Protein 2KPI (pdb70)

Solvent-accessible surface area: 4962 Å² total; per-residue (Å²): 224,131,166,176,85,52,133,161,144,106,116,34,7,59,76,40,135,14,80,49,92,139,146,148,58,67,48,38,3,48,45,182,138,22,27,44,25,7,41,50,147,144,68,112,61,11,102,98,66,132,74,1,127,146,93,224

Structure (mmCIF, N/CA/C/O backbone):
data_2KPI
#
_entry.id   2KPI
#
loop_
_entity.id
_entity.type
_entity.pdbx_description
1 polymer 'Uncharacterized protein SCO3027'
2 non-polymer 'ZINC ION'
#
loop_
_atom_site.group_PDB
_atom_site.id
_atom_site.type_symbol
_atom_site.label_atom_id
_atom_site.label_alt_id
_atom_site.label_comp_id
_atom_site.label_asym_id
_atom_site.label_entity_id
_atom_site.label_seq_id
_atom_site.pdbx_PDB_ins_code
_atom_site.Cartn_x
_atom_site.Cartn_y
_atom_site.Cartn_z
_atom_site.occupancy
_atom_site.B_iso_or_equiv
_atom_site.auth_seq_id
_atom_site.auth_comp_id
_atom_site.auth_asym_id
_atom_site.auth_atom_id
_atom_site.pdbx_PDB_model_num
ATOM 1 N N . MET A 1 1 ? 38.885 21.783 12.101 1.00 0.00 1 MET A N 1
ATOM 2 C CA . MET A 1 1 ? 38.111 21.339 10.907 1.00 0.00 1 MET A CA 1
ATOM 3 C C . MET A 1 1 ? 38.853 20.188 10.219 1.00 0.00 1 MET A C 1
ATOM 4 O O . MET A 1 1 ? 39.123 20.235 9.036 1.00 0.00 1 MET A O 1
ATOM 20 N N . PRO A 1 2 ? 39.181 19.162 10.963 1.00 0.00 2 PRO A N 1
ATOM 21 C CA . PRO A 1 2 ? 39.908 17.972 10.427 1.00 0.00 2 PRO A CA 1
ATOM 22 C C . PRO A 1 2 ? 39.091 17.209 9.372 1.00 0.00 2 PRO A C 1
ATOM 23 O O . PRO A 1 2 ? 37.877 17.158 9.416 1.00 0.00 2 PRO A O 1
ATOM 34 N N . LEU A 1 3 ? 39.761 16.624 8.421 1.00 0.00 3 LEU A N 1
ATOM 35 C CA . LEU A 1 3 ? 39.048 15.871 7.353 1.00 0.00 3 LEU A CA 1
ATOM 36 C C . LEU A 1 3 ? 38.543 14.533 7.898 1.00 0.00 3 LEU A C 1
ATOM 37 O O . LEU A 1 3 ? 39.160 13.912 8.742 1.00 0.00 3 LEU A O 1
ATOM 53 N N . GLU A 1 4 ? 37.417 14.096 7.413 1.00 0.00 4 GLU A N 1
ATOM 54 C CA . GLU A 1 4 ? 36.841 12.805 7.882 1.00 0.00 4 GLU A CA 1
ATOM 55 C C . GLU A 1 4 ? 37.747 11.640 7.472 1.00 0.00 4 GLU A C 1
ATOM 56 O O . GLU A 1 4 ? 38.282 11.605 6.382 1.00 0.00 4 GLU A O 1
ATOM 68 N N . ALA A 1 5 ? 37.913 10.684 8.348 1.00 0.00 5 ALA A N 1
ATOM 69 C CA . ALA A 1 5 ? 38.771 9.496 8.048 1.00 0.00 5 ALA A CA 1
ATOM 70 C C . ALA A 1 5 ? 37.927 8.226 8.189 1.00 0.00 5 ALA A C 1
ATOM 71 O O . ALA A 1 5 ? 37.675 7.520 7.232 1.00 0.00 5 ALA A O 1
ATOM 78 N N . GLY A 1 6 ? 37.489 7.929 9.380 1.00 0.00 6 GLY A N 1
ATOM 79 C CA . GLY A 1 6 ? 36.661 6.703 9.588 1.00 0.00 6 GLY A CA 1
ATOM 80 C C . GLY A 1 6 ? 37.483 5.465 9.227 1.00 0.00 6 GLY A C 1
ATOM 81 O O . GLY A 1 6 ? 37.115 4.686 8.368 1.00 0.00 6 GLY A O 1
ATOM 85 N N . LEU A 1 7 ? 38.594 5.281 9.881 1.00 0.00 7 LEU A N 1
ATOM 86 C CA . LEU A 1 7 ? 39.457 4.101 9.594 1.00 0.00 7 LEU A CA 1
ATOM 87 C C . LEU A 1 7 ? 39.810 4.056 8.100 1.00 0.00 7 LEU A C 1
ATOM 88 O O . LEU A 1 7 ? 38.981 3.819 7.245 1.00 0.00 7 LEU A O 1
ATOM 104 N N . LEU A 1 8 ? 41.055 4.274 7.796 1.00 0.00 8 LEU A N 1
ATOM 105 C CA . LEU A 1 8 ? 41.505 4.241 6.378 1.00 0.00 8 LEU A CA 1
ATOM 106 C C . LEU A 1 8 ? 41.534 2.788 5.897 1.00 0.00 8 LEU A C 1
ATOM 107 O O . LEU A 1 8 ? 41.813 2.502 4.750 1.00 0.00 8 LEU A O 1
ATOM 123 N N . GLU A 1 9 ? 41.255 1.867 6.774 1.00 0.00 9 GLU A N 1
ATOM 124 C CA . GLU A 1 9 ? 41.269 0.430 6.380 1.00 0.00 9 GLU A CA 1
ATOM 125 C C . GLU A 1 9 ? 39.929 0.081 5.735 1.00 0.00 9 GLU A C 1
ATOM 126 O O . GLU A 1 9 ? 39.726 -1.007 5.231 1.00 0.00 9 GLU A O 1
ATOM 138 N N . ILE A 1 10 ? 39.006 1.001 5.758 1.00 0.00 10 ILE A N 1
ATOM 139 C CA . ILE A 1 10 ? 37.671 0.730 5.160 1.00 0.00 10 ILE A CA 1
ATOM 140 C C . ILE A 1 10 ? 37.773 0.728 3.633 1.00 0.00 10 ILE A C 1
ATOM 141 O O . ILE A 1 10 ? 38.360 1.607 3.034 1.00 0.00 10 ILE A O 1
ATOM 157 N N . LEU A 1 11 ? 37.211 -0.267 3.003 1.00 0.00 11 LEU A N 1
ATOM 158 C CA . LEU A 1 11 ? 37.279 -0.352 1.517 1.00 0.00 11 LEU A CA 1
ATOM 159 C C . LEU A 1 11 ? 36.109 0.416 0.897 1.00 0.00 11 LEU A C 1
ATOM 160 O O . LEU A 1 11 ? 34.957 0.169 1.189 1.00 0.00 11 LEU A O 1
ATOM 176 N N . ALA A 1 12 ? 36.403 1.336 0.025 1.00 0.00 12 ALA A N 1
ATOM 177 C CA . ALA A 1 12 ? 35.318 2.110 -0.632 1.00 0.00 12 ALA A CA 1
ATOM 178 C C . ALA A 1 12 ? 35.810 2.616 -1.981 1.00 0.00 12 ALA A C 1
ATOM 179 O O . ALA A 1 12 ? 36.932 3.058 -2.124 1.00 0.00 12 ALA A O 1
ATOM 186 N N . CYS A 1 13 ? 34.978 2.534 -2.972 1.00 0.00 13 CYS A N 1
ATOM 187 C CA . CYS A 1 13 ? 35.392 2.989 -4.331 1.00 0.00 13 CYS A CA 1
ATOM 188 C C . CYS A 1 13 ? 35.795 4.477 -4.299 1.00 0.00 13 CYS A C 1
ATOM 189 O O . CYS A 1 13 ? 35.445 5.197 -3.386 1.00 0.00 13 CYS A O 1
ATOM 196 N N . PRO A 1 14 ? 36.507 4.938 -5.303 1.00 0.00 14 PRO A N 1
ATOM 197 C CA . PRO A 1 14 ? 36.934 6.370 -5.394 1.00 0.00 14 PRO A CA 1
ATOM 198 C C . PRO A 1 14 ? 35.748 7.339 -5.275 1.00 0.00 14 PRO A C 1
ATOM 199 O O . PRO A 1 14 ? 35.693 8.170 -4.392 1.00 0.00 14 PRO A O 1
ATOM 210 N N . ALA A 1 15 ? 34.801 7.232 -6.172 1.00 0.00 15 ALA A N 1
ATOM 211 C CA . ALA A 1 15 ? 33.606 8.135 -6.147 1.00 0.00 15 ALA A CA 1
ATOM 212 C C . ALA A 1 15 ? 32.352 7.313 -5.843 1.00 0.00 15 ALA A C 1
ATOM 213 O O . ALA A 1 15 ? 31.579 7.637 -4.961 1.00 0.00 15 ALA A O 1
ATOM 220 N N . CYS A 1 16 ? 32.141 6.252 -6.569 1.00 0.00 16 CYS A N 1
ATOM 221 C CA . CYS A 1 16 ? 30.935 5.412 -6.321 1.00 0.00 16 CYS A CA 1
ATOM 222 C C . CYS A 1 16 ? 31.127 4.627 -5.026 1.00 0.00 16 CYS A C 1
ATOM 223 O O . CYS A 1 16 ? 31.206 3.415 -5.032 1.00 0.00 16 CYS A O 1
ATOM 230 N N . HIS A 1 17 ? 31.206 5.321 -3.920 1.00 0.00 17 HIS A N 1
ATOM 231 C CA . HIS A 1 17 ? 31.401 4.652 -2.601 1.00 0.00 17 HIS A CA 1
ATOM 232 C C . HIS A 1 17 ? 30.610 3.348 -2.541 1.00 0.00 17 HIS A C 1
ATOM 233 O O . HIS A 1 17 ? 29.396 3.332 -2.523 1.00 0.00 17 HIS A O 1
ATOM 247 N N . ALA A 1 18 ? 31.302 2.258 -2.501 1.00 0.00 18 ALA A N 1
ATOM 248 C CA . ALA A 1 18 ? 30.606 0.951 -2.434 1.00 0.00 18 ALA A CA 1
ATOM 249 C C . ALA A 1 18 ? 31.648 -0.160 -2.257 1.00 0.00 18 ALA A C 1
ATOM 250 O O . ALA A 1 18 ? 32.837 0.073 -2.405 1.00 0.00 18 ALA A O 1
ATOM 257 N N . PRO A 1 19 ? 31.195 -1.357 -1.951 1.00 0.00 19 PRO A N 1
ATOM 258 C CA . PRO A 1 19 ? 32.091 -2.542 -1.764 1.00 0.00 19 PRO A CA 1
ATOM 259 C C . PRO A 1 19 ? 32.981 -2.815 -2.990 1.00 0.00 19 PRO A C 1
ATOM 260 O O . PRO A 1 19 ? 32.598 -2.595 -4.126 1.00 0.00 19 PRO A O 1
ATOM 271 N N . LEU A 1 20 ? 34.174 -3.287 -2.755 1.00 0.00 20 LEU A N 1
ATOM 272 C CA . LEU A 1 20 ? 35.118 -3.581 -3.877 1.00 0.00 20 LEU A CA 1
ATOM 273 C C . LEU A 1 20 ? 35.510 -5.047 -3.840 1.00 0.00 20 LEU A C 1
ATOM 274 O O . LEU A 1 20 ? 35.640 -5.642 -2.788 1.00 0.00 20 LEU A O 1
ATOM 290 N N . GLU A 1 21 ? 35.700 -5.636 -4.995 1.00 0.00 21 GLU A N 1
ATOM 291 C CA . GLU A 1 21 ? 36.090 -7.075 -5.056 1.00 0.00 21 GLU A CA 1
ATOM 292 C C . GLU A 1 21 ? 37.415 -7.202 -5.806 1.00 0.00 21 GLU A C 1
ATOM 293 O O . GLU A 1 21 ? 37.547 -6.803 -6.951 1.00 0.00 21 GLU A O 1
ATOM 305 N N . GLU A 1 22 ? 38.401 -7.751 -5.153 1.00 0.00 22 GLU A N 1
ATOM 306 C CA . GLU A 1 22 ? 39.733 -7.911 -5.795 1.00 0.00 22 GLU A CA 1
ATOM 307 C C . GLU A 1 22 ? 39.749 -9.169 -6.654 1.00 0.00 22 GLU A C 1
ATOM 308 O O . GLU A 1 22 ? 39.254 -10.208 -6.263 1.00 0.00 22 GLU A O 1
ATOM 320 N N . ARG A 1 23 ? 40.322 -9.089 -7.828 1.00 0.00 23 ARG A N 1
ATOM 321 C CA . ARG A 1 23 ? 40.382 -10.287 -8.713 1.00 0.00 23 ARG A CA 1
ATOM 322 C C . ARG A 1 23 ? 41.755 -10.344 -9.382 1.00 0.00 23 ARG A C 1
ATOM 323 O O . ARG A 1 23 ? 42.117 -9.493 -10.173 1.00 0.00 23 ARG A O 1
ATOM 344 N N . ASP A 1 24 ? 42.513 -11.355 -9.066 1.00 0.00 24 ASP A N 1
ATOM 345 C CA . ASP A 1 24 ? 43.869 -11.508 -9.670 1.00 0.00 24 ASP A CA 1
ATOM 346 C C . ASP A 1 24 ? 44.673 -10.210 -9.527 1.00 0.00 24 ASP A C 1
ATOM 347 O O . ASP A 1 24 ? 45.043 -9.809 -8.442 1.00 0.00 24 ASP A O 1
ATOM 356 N N . ALA A 1 25 ? 44.954 -9.561 -10.626 1.00 0.00 25 ALA A N 1
ATOM 357 C CA . ALA A 1 25 ? 45.738 -8.294 -10.588 1.00 0.00 25 ALA A CA 1
ATOM 358 C C . ALA A 1 25 ? 44.819 -7.132 -10.961 1.00 0.00 25 ALA A C 1
ATOM 359 O O . ALA A 1 25 ? 45.259 -6.122 -11.471 1.00 0.00 25 ALA A O 1
ATOM 366 N N . GLU A 1 26 ? 43.538 -7.265 -10.716 1.00 0.00 26 GLU A N 1
ATOM 367 C CA . GLU A 1 26 ? 42.597 -6.158 -11.067 1.00 0.00 26 GLU A CA 1
ATOM 368 C C . GLU A 1 26 ? 41.537 -6.030 -9.976 1.00 0.00 26 GLU A C 1
ATOM 369 O O . GLU A 1 26 ? 41.234 -6.977 -9.265 1.00 0.00 26 GLU A O 1
ATOM 381 N N . LEU A 1 27 ? 40.970 -4.857 -9.838 1.00 0.00 27 LEU A N 1
ATOM 382 C CA . LEU A 1 27 ? 39.923 -4.635 -8.794 1.00 0.00 27 LEU A CA 1
ATOM 383 C C . LEU A 1 27 ? 38.583 -4.370 -9.471 1.00 0.00 27 LEU A C 1
ATOM 384 O O . LEU A 1 27 ? 38.490 -3.610 -10.420 1.00 0.00 27 LEU A O 1
ATOM 400 N N . ILE A 1 28 ? 37.542 -5.006 -8.986 1.00 0.00 28 ILE A N 1
ATOM 401 C CA . ILE A 1 28 ? 36.187 -4.820 -9.585 1.00 0.00 28 ILE A CA 1
ATOM 402 C C . ILE A 1 28 ? 35.277 -4.106 -8.586 1.00 0.00 28 ILE A C 1
ATOM 403 O O . ILE A 1 28 ? 35.218 -4.451 -7.414 1.00 0.00 28 ILE A O 1
ATOM 419 N N . CYS A 1 29 ? 34.573 -3.103 -9.044 1.00 0.00 29 CYS A N 1
ATOM 420 C CA . CYS A 1 29 ? 33.669 -2.347 -8.134 1.00 0.00 29 CYS A CA 1
ATOM 421 C C . CYS A 1 29 ? 32.390 -3.158 -7.895 1.00 0.00 29 CYS A C 1
ATOM 422 O O . CYS A 1 29 ? 31.789 -3.665 -8.818 1.00 0.00 29 CYS A O 1
ATOM 429 N N . THR A 1 30 ? 31.971 -3.278 -6.657 1.00 0.00 30 THR A N 1
ATOM 430 C CA . THR A 1 30 ? 30.734 -4.046 -6.345 1.00 0.00 30 THR A CA 1
ATOM 431 C C . THR A 1 30 ? 29.773 -3.149 -5.577 1.00 0.00 30 THR A C 1
ATOM 432 O O . THR A 1 30 ? 30.159 -2.421 -4.687 1.00 0.00 30 THR A O 1
ATOM 443 N N . GLY A 1 31 ? 28.524 -3.199 -5.927 1.00 0.00 31 GLY A N 1
ATOM 444 C CA . GLY A 1 31 ? 27.515 -2.356 -5.229 1.00 0.00 31 GLY A CA 1
ATOM 445 C C . GLY A 1 31 ? 26.269 -2.203 -6.107 1.00 0.00 31 GLY A C 1
ATOM 446 O O . GLY A 1 31 ? 26.035 -2.970 -7.018 1.00 0.00 31 GLY A O 1
ATOM 450 N N . GLN A 1 32 ? 25.465 -1.217 -5.826 1.00 0.00 32 GLN A N 1
ATOM 451 C CA . GLN A 1 32 ? 24.221 -0.998 -6.626 1.00 0.00 32 GLN A CA 1
ATOM 452 C C . GLN A 1 32 ? 24.569 -0.356 -7.974 1.00 0.00 32 GLN A C 1
ATOM 453 O O . GLN A 1 32 ? 24.259 -0.878 -9.027 1.00 0.00 32 GLN A O 1
ATOM 467 N N . ASP A 1 33 ? 25.208 0.779 -7.948 1.00 0.00 33 ASP A N 1
ATOM 468 C CA . ASP A 1 33 ? 25.582 1.466 -9.221 1.00 0.00 33 ASP A CA 1
ATOM 469 C C . ASP A 1 33 ? 27.021 1.092 -9.591 1.00 0.00 33 ASP A C 1
ATOM 470 O O . ASP A 1 33 ? 27.588 1.596 -10.540 1.00 0.00 33 ASP A O 1
ATOM 479 N N . CYS A 1 34 ? 27.618 0.215 -8.838 1.00 0.00 34 CYS A N 1
ATOM 480 C CA . CYS A 1 34 ? 29.023 -0.191 -9.128 1.00 0.00 34 CYS A CA 1
ATOM 481 C C . CYS A 1 34 ? 29.062 -1.116 -10.351 1.00 0.00 34 CYS A C 1
ATOM 482 O O . CYS A 1 34 ? 28.051 -1.459 -10.928 1.00 0.00 34 CYS A O 1
ATOM 489 N N . GLY A 1 35 ? 30.242 -1.515 -10.738 1.00 0.00 35 GLY A N 1
ATOM 490 C CA . GLY A 1 35 ? 30.397 -2.417 -11.917 1.00 0.00 35 GLY A CA 1
ATOM 491 C C . GLY A 1 35 ? 31.666 -2.018 -12.676 1.00 0.00 35 GLY A C 1
ATOM 492 O O . GLY A 1 35 ? 32.061 -2.655 -13.633 1.00 0.00 35 GLY A O 1
ATOM 496 N N . LEU A 1 36 ? 32.300 -0.958 -12.258 1.00 0.00 36 LEU A N 1
ATOM 497 C CA . LEU A 1 36 ? 33.538 -0.501 -12.955 1.00 0.00 36 LEU A CA 1
ATOM 498 C C . LEU A 1 36 ? 34.714 -1.414 -12.607 1.00 0.00 36 LEU A C 1
ATOM 499 O O . LEU A 1 36 ? 34.735 -2.071 -11.576 1.00 0.00 36 LEU A O 1
ATOM 515 N N . ALA A 1 37 ? 35.698 -1.458 -13.474 1.00 0.00 37 ALA A N 1
ATOM 516 C CA . ALA A 1 37 ? 36.890 -2.320 -13.224 1.00 0.00 37 ALA A CA 1
ATOM 517 C C . ALA A 1 37 ? 38.143 -1.456 -13.219 1.00 0.00 37 ALA A C 1
ATOM 518 O O . ALA A 1 37 ? 38.296 -0.548 -14.023 1.00 0.00 37 ALA A O 1
ATOM 525 N N . TYR A 1 38 ? 39.043 -1.733 -12.306 1.00 0.00 38 TYR A N 1
ATOM 526 C CA . TYR A 1 38 ? 40.309 -0.944 -12.211 1.00 0.00 38 TYR A CA 1
ATOM 527 C C . TYR A 1 38 ? 41.512 -1.907 -12.226 1.00 0.00 38 TYR A C 1
ATOM 528 O O . TYR A 1 38 ? 41.725 -2.637 -11.270 1.00 0.00 38 TYR A O 1
ATOM 546 N N . PRO A 1 39 ? 42.288 -1.929 -13.293 1.00 0.00 39 PRO A N 1
ATOM 547 C CA . PRO A 1 39 ? 43.474 -2.825 -13.396 1.00 0.00 39 PRO A CA 1
ATOM 548 C C . PRO A 1 39 ? 44.678 -2.279 -12.617 1.00 0.00 39 PRO A C 1
ATOM 549 O O . PRO A 1 39 ? 44.782 -1.098 -12.350 1.00 0.00 39 PRO A O 1
ATOM 560 N N . VAL A 1 40 ? 45.585 -3.136 -12.246 1.00 0.00 40 VAL A N 1
ATOM 561 C CA . VAL A 1 40 ? 46.781 -2.680 -11.480 1.00 0.00 40 VAL A CA 1
ATOM 562 C C . VAL A 1 40 ? 47.915 -2.349 -12.446 1.00 0.00 40 VAL A C 1
ATOM 563 O O . VAL A 1 40 ? 48.226 -3.111 -13.339 1.00 0.00 40 VAL A O 1
ATOM 576 N N . ARG A 1 41 ? 48.535 -1.210 -12.265 1.00 0.00 41 ARG A N 1
ATOM 577 C CA . ARG A 1 41 ? 49.661 -0.802 -13.163 1.00 0.00 41 ARG A CA 1
ATOM 578 C C . ARG A 1 41 ? 50.939 -0.660 -12.343 1.00 0.00 41 ARG A C 1
ATOM 579 O O . ARG A 1 41 ? 50.983 0.043 -11.357 1.00 0.00 41 ARG A O 1
ATOM 600 N N . ASP A 1 42 ? 51.977 -1.331 -12.755 1.00 0.00 42 ASP A N 1
ATOM 601 C CA . ASP A 1 42 ? 53.276 -1.263 -12.025 1.00 0.00 42 ASP A CA 1
ATOM 602 C C . ASP A 1 42 ? 53.078 -1.667 -10.559 1.00 0.00 42 ASP A C 1
ATOM 603 O O . ASP A 1 42 ? 53.790 -1.234 -9.673 1.00 0.00 42 ASP A O 1
ATOM 612 N N . GLY A 1 43 ? 52.120 -2.509 -10.302 1.00 0.00 43 GLY A N 1
ATOM 613 C CA . GLY A 1 43 ? 51.874 -2.957 -8.904 1.00 0.00 43 GLY A CA 1
ATOM 614 C C . GLY A 1 43 ? 51.053 -1.904 -8.167 1.00 0.00 43 GLY A C 1
ATOM 615 O O . GLY A 1 43 ? 50.817 -2.017 -6.981 1.00 0.00 43 GLY A O 1
ATOM 619 N N . ILE A 1 44 ? 50.615 -0.879 -8.856 1.00 0.00 44 ILE A N 1
ATOM 620 C CA . ILE A 1 44 ? 49.804 0.186 -8.190 1.00 0.00 44 ILE A CA 1
ATOM 621 C C . ILE A 1 44 ? 48.364 0.151 -8.739 1.00 0.00 44 ILE A C 1
ATOM 622 O O . ILE A 1 44 ? 48.165 0.117 -9.941 1.00 0.00 44 ILE A O 1
ATOM 638 N N . PRO A 1 45 ? 47.362 0.157 -7.879 1.00 0.00 45 PRO A N 1
ATOM 639 C CA . PRO A 1 45 ? 45.932 0.127 -8.311 1.00 0.00 45 PRO A CA 1
ATOM 640 C C . PRO A 1 45 ? 45.471 1.468 -8.891 1.00 0.00 45 PRO A C 1
ATOM 641 O O . PRO A 1 45 ? 46.003 2.514 -8.573 1.00 0.00 45 PRO A O 1
ATOM 652 N N . VAL A 1 46 ? 44.480 1.442 -9.740 1.00 0.00 46 VAL A N 1
ATOM 653 C CA . VAL A 1 46 ? 43.974 2.709 -10.340 1.00 0.00 46 VAL A CA 1
ATOM 654 C C . VAL A 1 46 ? 42.705 3.144 -9.607 1.00 0.00 46 VAL A C 1
ATOM 655 O O . VAL A 1 46 ? 41.731 2.421 -9.538 1.00 0.00 46 VAL A O 1
ATOM 668 N N . LEU A 1 47 ? 42.718 4.329 -9.060 1.00 0.00 47 LEU A N 1
ATOM 669 C CA . LEU A 1 47 ? 41.529 4.853 -8.321 1.00 0.00 47 LEU A CA 1
ATOM 670 C C . LEU A 1 47 ? 40.949 6.032 -9.098 1.00 0.00 47 LEU A C 1
ATOM 671 O O . LEU A 1 47 ? 40.244 6.862 -8.558 1.00 0.00 47 LEU A O 1
ATOM 687 N N . LEU A 1 48 ? 41.240 6.113 -10.371 1.00 0.00 48 LEU A N 1
ATOM 688 C CA . LEU A 1 48 ? 40.715 7.244 -11.193 1.00 0.00 48 LEU A CA 1
ATOM 689 C C . LEU A 1 48 ? 39.497 6.783 -11.997 1.00 0.00 48 LEU A C 1
ATOM 690 O O . LEU A 1 48 ? 39.509 5.776 -12.685 1.00 0.00 48 LEU A O 1
ATOM 706 N N . VAL A 1 49 ? 38.440 7.530 -11.905 1.00 0.00 49 VAL A N 1
ATOM 707 C CA . VAL A 1 49 ? 37.199 7.179 -12.641 1.00 0.00 49 VAL A CA 1
ATOM 708 C C . VAL A 1 49 ? 37.454 7.254 -14.149 1.00 0.00 49 VAL A C 1
ATOM 709 O O . VAL A 1 49 ? 37.010 6.419 -14.912 1.00 0.00 49 VAL A O 1
ATOM 722 N N . ASP A 1 50 ? 38.152 8.263 -14.583 1.00 0.00 50 ASP A N 1
ATOM 723 C CA . ASP A 1 50 ? 38.427 8.416 -16.042 1.00 0.00 50 ASP A CA 1
ATOM 724 C C . ASP A 1 50 ? 39.248 7.219 -16.541 1.00 0.00 50 ASP A C 1
ATOM 725 O O . ASP A 1 50 ? 39.061 6.734 -17.639 1.00 0.00 50 ASP A O 1
ATOM 734 N N . GLU A 1 51 ? 40.164 6.744 -15.752 1.00 0.00 51 GLU A N 1
ATOM 735 C CA . GLU A 1 51 ? 40.995 5.589 -16.194 1.00 0.00 51 GLU A CA 1
ATOM 736 C C . GLU A 1 51 ? 40.241 4.286 -15.903 1.00 0.00 51 GLU A C 1
ATOM 737 O O . GLU A 1 51 ? 40.635 3.215 -16.323 1.00 0.00 51 GLU A O 1
ATOM 749 N N . ALA A 1 52 ? 39.157 4.371 -15.185 1.00 0.00 52 ALA A N 1
ATOM 750 C CA . ALA A 1 52 ? 38.377 3.140 -14.861 1.00 0.00 52 ALA A CA 1
ATOM 751 C C . ALA A 1 52 ? 37.941 2.439 -16.146 1.00 0.00 52 ALA A C 1
ATOM 752 O O . ALA A 1 52 ? 37.648 3.069 -17.145 1.00 0.00 52 ALA A O 1
ATOM 759 N N . ARG A 1 53 ? 37.902 1.130 -16.125 1.00 0.00 53 ARG A N 1
ATOM 760 C CA . ARG A 1 53 ? 37.497 0.361 -17.340 1.00 0.00 53 ARG A CA 1
ATOM 761 C C . ARG A 1 53 ? 36.104 -0.215 -17.149 1.00 0.00 53 ARG A C 1
ATOM 762 O O . ARG A 1 53 ? 35.695 -0.563 -16.049 1.00 0.00 53 ARG A O 1
ATOM 783 N N . ARG A 1 54 ? 35.368 -0.306 -18.224 1.00 0.00 54 ARG A N 1
ATOM 784 C CA . ARG A 1 54 ? 33.988 -0.843 -18.138 1.00 0.00 54 ARG A CA 1
ATOM 785 C C . ARG A 1 54 ? 34.021 -2.374 -18.245 1.00 0.00 54 ARG A C 1
ATOM 786 O O . ARG A 1 54 ? 34.939 -2.939 -18.805 1.00 0.00 54 ARG A O 1
ATOM 807 N N . PRO A 1 55 ? 33.016 -3.041 -17.726 1.00 0.00 55 PRO A N 1
ATOM 808 C CA . PRO A 1 55 ? 32.931 -4.528 -17.784 1.00 0.00 55 PRO A CA 1
ATOM 809 C C . PRO A 1 55 ? 33.251 -5.089 -19.181 1.00 0.00 55 PRO A C 1
ATOM 810 O O . PRO A 1 55 ? 32.887 -4.531 -20.197 1.00 0.00 55 PRO A O 1
ATOM 821 N N . GLU A 1 56 ? 33.940 -6.194 -19.223 1.00 0.00 56 GLU A N 1
ATOM 822 C CA . GLU A 1 56 ? 34.299 -6.812 -20.530 1.00 0.00 56 GLU A CA 1
ATOM 823 C C . GLU A 1 56 ? 33.043 -7.377 -21.201 1.00 0.00 56 GLU A C 1
ATOM 824 O O . GLU A 1 56 ? 32.145 -7.787 -20.484 1.00 0.00 56 GLU A O 1
ATOM 838 N N . MET A 1 1 ? 39.187 9.593 15.320 1.00 0.00 1 MET A N 2
ATOM 839 C CA . MET A 1 1 ? 39.024 8.874 16.607 1.00 0.00 1 MET A CA 2
ATOM 840 C C . MET A 1 1 ? 38.649 7.414 16.330 1.00 0.00 1 MET A C 2
ATOM 841 O O . MET A 1 1 ? 38.051 7.100 15.318 1.00 0.00 1 MET A O 2
ATOM 857 N N . PRO A 1 2 ? 38.999 6.525 17.226 1.00 0.00 2 PRO A N 2
ATOM 858 C CA . PRO A 1 2 ? 38.694 5.075 17.076 1.00 0.00 2 PRO A CA 2
ATOM 859 C C . PRO A 1 2 ? 37.196 4.803 17.211 1.00 0.00 2 PRO A C 2
ATOM 860 O O . PRO A 1 2 ? 36.705 3.767 16.818 1.00 0.00 2 PRO A O 2
ATOM 871 N N . LEU A 1 3 ? 36.474 5.730 17.777 1.00 0.00 3 LEU A N 2
ATOM 872 C CA . LEU A 1 3 ? 35.006 5.546 17.961 1.00 0.00 3 LEU A CA 2
ATOM 873 C C . LEU A 1 3 ? 34.271 6.193 16.798 1.00 0.00 3 LEU A C 2
ATOM 874 O O . LEU A 1 3 ? 33.086 6.007 16.627 1.00 0.00 3 LEU A O 2
ATOM 890 N N . GLU A 1 4 ? 34.969 6.949 15.994 1.00 0.00 4 GLU A N 2
ATOM 891 C CA . GLU A 1 4 ? 34.327 7.620 14.821 1.00 0.00 4 GLU A CA 2
ATOM 892 C C . GLU A 1 4 ? 34.894 7.039 13.530 1.00 0.00 4 GLU A C 2
ATOM 893 O O . GLU A 1 4 ? 34.165 6.602 12.665 1.00 0.00 4 GLU A O 2
ATOM 905 N N . ALA A 1 5 ? 36.192 7.036 13.394 1.00 0.00 5 ALA A N 2
ATOM 906 C CA . ALA A 1 5 ? 36.826 6.496 12.152 1.00 0.00 5 ALA A CA 2
ATOM 907 C C . ALA A 1 5 ? 37.101 5.005 12.327 1.00 0.00 5 ALA A C 2
ATOM 908 O O . ALA A 1 5 ? 36.586 4.179 11.601 1.00 0.00 5 ALA A O 2
ATOM 915 N N . GLY A 1 6 ? 37.914 4.663 13.288 1.00 0.00 6 GLY A N 2
ATOM 916 C CA . GLY A 1 6 ? 38.240 3.229 13.533 1.00 0.00 6 GLY A CA 2
ATOM 917 C C . GLY A 1 6 ? 38.922 2.628 12.312 1.00 0.00 6 GLY A C 2
ATOM 918 O O . GLY A 1 6 ? 39.858 3.180 11.764 1.00 0.00 6 GLY A O 2
ATOM 922 N N . LEU A 1 7 ? 38.462 1.484 11.897 1.00 0.00 7 LEU A N 2
ATOM 923 C CA . LEU A 1 7 ? 39.070 0.804 10.726 1.00 0.00 7 LEU A CA 2
ATOM 924 C C . LEU A 1 7 ? 38.536 1.400 9.427 1.00 0.00 7 LEU A C 2
ATOM 925 O O . LEU A 1 7 ? 37.905 2.436 9.414 1.00 0.00 7 LEU A O 2
ATOM 941 N N . LEU A 1 8 ? 38.796 0.735 8.334 1.00 0.00 8 LEU A N 2
ATOM 942 C CA . LEU A 1 8 ? 38.329 1.227 7.013 1.00 0.00 8 LEU A CA 2
ATOM 943 C C . LEU A 1 8 ? 36.805 1.239 6.983 1.00 0.00 8 LEU A C 2
ATOM 944 O O . LEU A 1 8 ? 36.193 2.165 6.491 1.00 0.00 8 LEU A O 2
ATOM 960 N N . GLU A 1 9 ? 36.200 0.213 7.507 1.00 0.00 9 GLU A N 2
ATOM 961 C CA . GLU A 1 9 ? 34.714 0.131 7.526 1.00 0.00 9 GLU A CA 2
ATOM 962 C C . GLU A 1 9 ? 34.151 0.433 6.142 1.00 0.00 9 GLU A C 2
ATOM 963 O O . GLU A 1 9 ? 34.008 1.573 5.750 1.00 0.00 9 GLU A O 2
ATOM 975 N N . ILE A 1 10 ? 33.825 -0.596 5.412 1.00 0.00 10 ILE A N 2
ATOM 976 C CA . ILE A 1 10 ? 33.257 -0.426 4.046 1.00 0.00 10 ILE A CA 2
ATOM 977 C C . ILE A 1 10 ? 34.183 0.436 3.192 1.00 0.00 10 ILE A C 2
ATOM 978 O O . ILE A 1 10 ? 34.340 1.620 3.414 1.00 0.00 10 ILE A O 2
ATOM 994 N N . LEU A 1 11 ? 34.795 -0.166 2.212 1.00 0.00 11 LEU A N 2
ATOM 995 C CA . LEU A 1 11 ? 35.721 0.580 1.319 1.00 0.00 11 LEU A CA 2
ATOM 996 C C . LEU A 1 11 ? 34.924 1.396 0.315 1.00 0.00 11 LEU A C 2
ATOM 997 O O . LEU A 1 11 ? 33.852 1.014 -0.103 1.00 0.00 11 LEU A O 2
ATOM 1013 N N . ALA A 1 12 ? 35.456 2.522 -0.072 1.00 0.00 12 ALA A N 2
ATOM 1014 C CA . ALA A 1 12 ? 34.759 3.407 -1.052 1.00 0.00 12 ALA A CA 2
ATOM 1015 C C . ALA A 1 12 ? 35.586 3.527 -2.317 1.00 0.00 12 ALA A C 2
ATOM 1016 O O . ALA A 1 12 ? 36.797 3.423 -2.303 1.00 0.00 12 ALA A O 2
ATOM 1023 N N . CYS A 1 13 ? 34.923 3.736 -3.420 1.00 0.00 13 CYS A N 2
ATOM 1024 C CA . CYS A 1 13 ? 35.618 3.859 -4.722 1.00 0.00 13 CYS A CA 2
ATOM 1025 C C . CYS A 1 13 ? 35.200 5.166 -5.412 1.00 0.00 13 CYS A C 2
ATOM 1026 O O . CYS A 1 13 ? 34.257 5.833 -5.019 1.00 0.00 13 CYS A O 2
ATOM 1033 N N . PRO A 1 14 ? 35.901 5.520 -6.453 1.00 0.00 14 PRO A N 2
ATOM 1034 C CA . PRO A 1 14 ? 35.613 6.760 -7.226 1.00 0.00 14 PRO A CA 2
ATOM 1035 C C . PRO A 1 14 ? 34.237 6.744 -7.892 1.00 0.00 14 PRO A C 2
ATOM 1036 O O . PRO A 1 14 ? 33.795 5.737 -8.410 1.00 0.00 14 PRO A O 2
ATOM 1047 N N . ALA A 1 15 ? 33.580 7.869 -7.901 1.00 0.00 15 ALA A N 2
ATOM 1048 C CA . ALA A 1 15 ? 32.242 7.971 -8.544 1.00 0.00 15 ALA A CA 2
ATOM 1049 C C . ALA A 1 15 ? 31.388 6.778 -8.136 1.00 0.00 15 ALA A C 2
ATOM 1050 O O . ALA A 1 15 ? 30.366 6.500 -8.731 1.00 0.00 15 ALA A O 2
ATOM 1057 N N . CYS A 1 16 ? 31.800 6.078 -7.113 1.00 0.00 16 CYS A N 2
ATOM 1058 C CA . CYS A 1 16 ? 31.019 4.906 -6.642 1.00 0.00 16 CYS A CA 2
ATOM 1059 C C . CYS A 1 16 ? 31.621 4.387 -5.343 1.00 0.00 16 CYS A C 2
ATOM 1060 O O . CYS A 1 16 ? 32.780 4.056 -5.274 1.00 0.00 16 CYS A O 2
ATOM 1067 N N . HIS A 1 17 ? 30.830 4.318 -4.315 1.00 0.00 17 HIS A N 2
ATOM 1068 C CA . HIS A 1 17 ? 31.312 3.827 -2.990 1.00 0.00 17 HIS A CA 2
ATOM 1069 C C . HIS A 1 17 ? 30.673 2.487 -2.667 1.00 0.00 17 HIS A C 2
ATOM 1070 O O . HIS A 1 17 ? 29.475 2.373 -2.497 1.00 0.00 17 HIS A O 2
ATOM 1084 N N . ALA A 1 18 ? 31.482 1.469 -2.574 1.00 0.00 18 ALA A N 2
ATOM 1085 C CA . ALA A 1 18 ? 30.963 0.122 -2.247 1.00 0.00 18 ALA A CA 2
ATOM 1086 C C . ALA A 1 18 ? 32.132 -0.863 -2.110 1.00 0.00 18 ALA A C 2
ATOM 1087 O O . ALA A 1 18 ? 33.271 -0.539 -2.396 1.00 0.00 18 ALA A O 2
ATOM 1094 N N . PRO A 1 19 ? 31.839 -2.066 -1.686 1.00 0.00 19 PRO A N 2
ATOM 1095 C CA . PRO A 1 19 ? 32.866 -3.131 -1.510 1.00 0.00 19 PRO A CA 2
ATOM 1096 C C . PRO A 1 19 ? 33.686 -3.373 -2.776 1.00 0.00 19 PRO A C 2
ATOM 1097 O O . PRO A 1 19 ? 33.200 -3.238 -3.886 1.00 0.00 19 PRO A O 2
ATOM 1108 N N . LEU A 1 20 ? 34.931 -3.727 -2.607 1.00 0.00 20 LEU A N 2
ATOM 1109 C CA . LEU A 1 20 ? 35.818 -3.979 -3.781 1.00 0.00 20 LEU A CA 2
ATOM 1110 C C . LEU A 1 20 ? 36.341 -5.402 -3.741 1.00 0.00 20 LEU A C 2
ATOM 1111 O O . LEU A 1 20 ? 36.667 -5.931 -2.696 1.00 0.00 20 LEU A O 2
ATOM 1127 N N . GLU A 1 21 ? 36.421 -6.023 -4.891 1.00 0.00 21 GLU A N 2
ATOM 1128 C CA . GLU A 1 21 ? 36.925 -7.432 -4.964 1.00 0.00 21 GLU A CA 2
ATOM 1129 C C . GLU A 1 21 ? 38.057 -7.521 -5.984 1.00 0.00 21 GLU A C 2
ATOM 1130 O O . GLU A 1 21 ? 37.987 -6.976 -7.072 1.00 0.00 21 GLU A O 2
ATOM 1142 N N . GLU A 1 22 ? 39.104 -8.206 -5.627 1.00 0.00 22 GLU A N 2
ATOM 1143 C CA . GLU A 1 22 ? 40.265 -8.354 -6.542 1.00 0.00 22 GLU A CA 2
ATOM 1144 C C . GLU A 1 22 ? 40.017 -9.489 -7.526 1.00 0.00 22 GLU A C 2
ATOM 1145 O O . GLU A 1 22 ? 39.543 -10.550 -7.170 1.00 0.00 22 GLU A O 2
ATOM 1157 N N . ARG A 1 23 ? 40.353 -9.263 -8.767 1.00 0.00 23 ARG A N 2
ATOM 1158 C CA . ARG A 1 23 ? 40.159 -10.311 -9.802 1.00 0.00 23 ARG A CA 2
ATOM 1159 C C . ARG A 1 23 ? 40.785 -9.867 -11.124 1.00 0.00 23 ARG A C 2
ATOM 1160 O O . ARG A 1 23 ? 40.924 -8.691 -11.405 1.00 0.00 23 ARG A O 2
ATOM 1181 N N . ASP A 1 24 ? 41.164 -10.817 -11.933 1.00 0.00 24 ASP A N 2
ATOM 1182 C CA . ASP A 1 24 ? 41.781 -10.509 -13.252 1.00 0.00 24 ASP A CA 2
ATOM 1183 C C . ASP A 1 24 ? 42.980 -9.587 -13.061 1.00 0.00 24 ASP A C 2
ATOM 1184 O O . ASP A 1 24 ? 43.281 -8.760 -13.900 1.00 0.00 24 ASP A O 2
ATOM 1193 N N . ALA A 1 25 ? 43.671 -9.741 -11.967 1.00 0.00 25 ALA A N 2
ATOM 1194 C CA . ALA A 1 25 ? 44.867 -8.901 -11.694 1.00 0.00 25 ALA A CA 2
ATOM 1195 C C . ALA A 1 25 ? 44.443 -7.447 -11.541 1.00 0.00 25 ALA A C 2
ATOM 1196 O O . ALA A 1 25 ? 45.246 -6.541 -11.651 1.00 0.00 25 ALA A O 2
ATOM 1203 N N . GLU A 1 26 ? 43.183 -7.217 -11.284 1.00 0.00 26 GLU A N 2
ATOM 1204 C CA . GLU A 1 26 ? 42.692 -5.818 -11.117 1.00 0.00 26 GLU A CA 2
ATOM 1205 C C . GLU A 1 26 ? 41.644 -5.761 -10.016 1.00 0.00 26 GLU A C 2
ATOM 1206 O O . GLU A 1 26 ? 41.248 -6.773 -9.454 1.00 0.00 26 GLU A O 2
ATOM 1218 N N . LEU A 1 27 ? 41.196 -4.570 -9.699 1.00 0.00 27 LEU A N 2
ATOM 1219 C CA . LEU A 1 27 ? 40.176 -4.405 -8.618 1.00 0.00 27 LEU A CA 2
ATOM 1220 C C . LEU A 1 27 ? 38.815 -4.146 -9.239 1.00 0.00 27 LEU A C 2
ATOM 1221 O O . LEU A 1 27 ? 38.638 -3.237 -10.028 1.00 0.00 27 LEU A O 2
ATOM 1237 N N . ILE A 1 28 ? 37.854 -4.960 -8.890 1.00 0.00 28 ILE A N 2
ATOM 1238 C CA . ILE A 1 28 ? 36.480 -4.810 -9.454 1.00 0.00 28 ILE A CA 2
ATOM 1239 C C . ILE A 1 28 ? 35.523 -4.313 -8.380 1.00 0.00 28 ILE A C 2
ATOM 1240 O O . ILE A 1 28 ? 35.549 -4.753 -7.232 1.00 0.00 28 ILE A O 2
ATOM 1256 N N . CYS A 1 29 ? 34.679 -3.382 -8.758 1.00 0.00 29 CYS A N 2
ATOM 1257 C CA . CYS A 1 2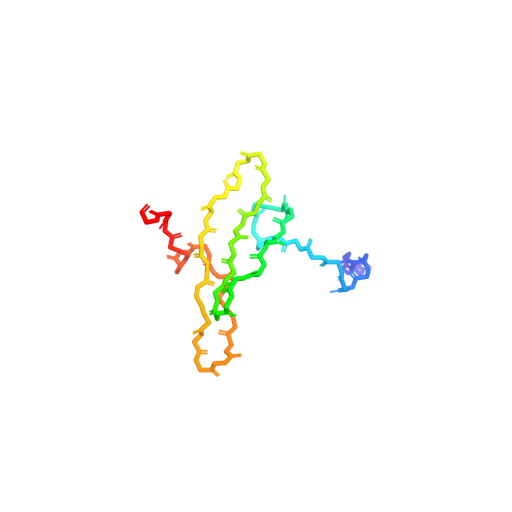9 ? 33.695 -2.817 -7.798 1.00 0.00 29 CYS A CA 2
ATOM 1258 C C . CYS A 1 29 ? 32.604 -3.844 -7.539 1.00 0.00 29 CYS A C 2
ATOM 1259 O O . CYS A 1 29 ? 31.967 -4.335 -8.450 1.00 0.00 29 CYS A O 2
ATOM 1266 N N . THR A 1 30 ? 32.390 -4.172 -6.290 1.00 0.00 30 THR A N 2
ATOM 1267 C CA . THR A 1 30 ? 31.346 -5.175 -5.935 1.00 0.00 30 THR A CA 2
ATOM 1268 C C . THR A 1 30 ? 30.233 -4.507 -5.137 1.00 0.00 30 THR A C 2
ATOM 1269 O O . THR A 1 30 ? 30.393 -4.161 -3.984 1.00 0.00 30 THR A O 2
ATOM 1280 N N . GLY A 1 31 ? 29.096 -4.344 -5.753 1.00 0.00 31 GLY A N 2
ATOM 1281 C CA . GLY A 1 31 ? 27.939 -3.722 -5.051 1.00 0.00 31 GLY A CA 2
ATOM 1282 C C . GLY A 1 31 ? 26.722 -3.684 -5.976 1.00 0.00 31 GLY A C 2
ATOM 1283 O O . GLY A 1 31 ? 26.778 -4.081 -7.126 1.00 0.00 31 GLY A O 2
ATOM 1287 N N . GLN A 1 32 ? 25.618 -3.208 -5.467 1.00 0.00 32 GLN A N 2
ATOM 1288 C CA . GLN A 1 32 ? 24.372 -3.134 -6.278 1.00 0.00 32 GLN A CA 2
ATOM 1289 C C . GLN A 1 32 ? 24.609 -2.241 -7.490 1.00 0.00 32 GLN A C 2
ATOM 1290 O O . GLN A 1 32 ? 24.408 -2.647 -8.615 1.00 0.00 32 GLN A O 2
ATOM 1304 N N . ASP A 1 33 ? 25.051 -1.033 -7.268 1.00 0.00 33 ASP A N 2
ATOM 1305 C CA . ASP A 1 33 ? 25.323 -0.102 -8.404 1.00 0.00 33 ASP A CA 2
ATOM 1306 C C . ASP A 1 33 ? 26.827 -0.067 -8.662 1.00 0.00 33 ASP A C 2
ATOM 1307 O O . ASP A 1 33 ? 27.294 0.596 -9.565 1.00 0.00 33 ASP A O 2
ATOM 1316 N N . CYS A 1 34 ? 27.588 -0.773 -7.869 1.00 0.00 34 CYS A N 2
ATOM 1317 C CA . CYS A 1 34 ? 29.070 -0.787 -8.053 1.00 0.00 34 CYS A CA 2
ATOM 1318 C C . CYS A 1 34 ? 29.464 -1.970 -8.929 1.00 0.00 34 CYS A C 2
ATOM 1319 O O . CYS A 1 34 ? 29.330 -3.120 -8.548 1.00 0.00 34 CYS A O 2
ATOM 1326 N N . GLY A 1 35 ? 29.962 -1.683 -10.097 1.00 0.00 35 GLY A N 2
ATOM 1327 C CA . GLY A 1 35 ? 30.392 -2.764 -11.030 1.00 0.00 35 GLY A CA 2
ATOM 1328 C C . GLY A 1 35 ? 31.545 -2.252 -11.895 1.00 0.00 35 GLY A C 2
ATOM 1329 O O . GLY A 1 35 ? 31.947 -2.889 -12.847 1.00 0.00 35 GLY A O 2
ATOM 1333 N N . LEU A 1 36 ? 32.077 -1.105 -11.567 1.00 0.00 36 LEU A N 2
ATOM 1334 C CA . LEU A 1 36 ? 33.204 -0.534 -12.357 1.00 0.00 36 LEU A CA 2
ATOM 1335 C C . LEU A 1 36 ? 34.462 -1.356 -12.141 1.00 0.00 36 LEU A C 2
ATOM 1336 O O . LEU A 1 36 ? 34.609 -2.050 -11.147 1.00 0.00 36 LEU A O 2
ATOM 1352 N N . ALA A 1 37 ? 35.369 -1.291 -13.085 1.00 0.00 37 ALA A N 2
ATOM 1353 C CA . ALA A 1 37 ? 36.638 -2.071 -12.978 1.00 0.00 37 ALA A CA 2
ATOM 1354 C C . ALA A 1 37 ? 37.823 -1.122 -12.925 1.00 0.00 37 ALA A C 2
ATOM 1355 O O . ALA A 1 37 ? 37.951 -0.207 -13.726 1.00 0.00 37 ALA A O 2
ATOM 1362 N N . TYR A 1 38 ? 38.696 -1.351 -11.974 1.00 0.00 38 TYR A N 2
ATOM 1363 C CA . TYR A 1 38 ? 39.905 -0.497 -11.814 1.00 0.00 38 TYR A CA 2
ATOM 1364 C C . TYR A 1 38 ? 41.166 -1.361 -12.013 1.00 0.00 38 TYR A C 2
ATOM 1365 O O . TYR A 1 38 ? 41.410 -2.303 -11.256 1.00 0.00 38 TYR A O 2
ATOM 1383 N N . PRO A 1 39 ? 41.967 -1.056 -13.018 1.00 0.00 39 PRO A N 2
ATOM 1384 C CA . PRO A 1 39 ? 43.209 -1.815 -13.307 1.00 0.00 39 PRO A CA 2
ATOM 1385 C C . PRO A 1 39 ? 44.341 -1.468 -12.344 1.00 0.00 39 PRO A C 2
ATOM 1386 O O . PRO A 1 39 ? 44.288 -0.482 -11.626 1.00 0.00 39 PRO A O 2
ATOM 1397 N N . VAL A 1 40 ? 45.362 -2.285 -12.330 1.00 0.00 40 VAL A N 2
ATOM 1398 C CA . VAL A 1 40 ? 46.525 -2.048 -11.427 1.00 0.00 40 VAL A CA 2
ATOM 1399 C C . VAL A 1 40 ? 47.790 -1.835 -12.237 1.00 0.00 40 VAL A C 2
ATOM 1400 O O . VAL A 1 40 ? 48.076 -2.553 -13.173 1.00 0.00 40 VAL A O 2
ATOM 1413 N N . ARG A 1 41 ? 48.551 -0.835 -11.874 1.00 0.00 41 ARG A N 2
ATOM 1414 C CA . ARG A 1 41 ? 49.815 -0.541 -12.606 1.00 0.00 41 ARG A CA 2
ATOM 1415 C C . ARG A 1 41 ? 51.008 -1.065 -11.823 1.00 0.00 41 ARG A C 2
ATOM 1416 O O . ARG A 1 41 ? 51.431 -0.489 -10.846 1.00 0.00 41 ARG A O 2
ATOM 1437 N N . ASP A 1 42 ? 51.549 -2.163 -12.266 1.00 0.00 42 ASP A N 2
ATOM 1438 C CA . ASP A 1 42 ? 52.728 -2.760 -11.590 1.00 0.00 42 ASP A CA 2
ATOM 1439 C C . ASP A 1 42 ? 52.421 -2.970 -10.113 1.00 0.00 42 ASP A C 2
ATOM 1440 O O . ASP A 1 42 ? 53.274 -2.819 -9.261 1.00 0.00 42 ASP A O 2
ATOM 1449 N N . GLY A 1 43 ? 51.206 -3.329 -9.811 1.00 0.00 43 GLY A N 2
ATOM 1450 C CA . GLY A 1 43 ? 50.815 -3.572 -8.396 1.00 0.00 43 GLY A CA 2
ATOM 1451 C C . GLY A 1 43 ? 50.345 -2.268 -7.774 1.00 0.00 43 GLY A C 2
ATOM 1452 O O . GLY A 1 43 ? 50.116 -2.196 -6.584 1.00 0.00 43 GLY A O 2
ATOM 1456 N N . ILE A 1 44 ? 50.211 -1.235 -8.572 1.00 0.00 44 ILE A N 2
ATOM 1457 C CA . ILE A 1 44 ? 49.758 0.087 -8.048 1.00 0.00 44 ILE A CA 2
ATOM 1458 C C . ILE A 1 44 ? 48.364 0.402 -8.605 1.00 0.00 44 ILE A C 2
ATOM 1459 O O . ILE A 1 44 ? 48.226 0.859 -9.729 1.00 0.00 44 ILE A O 2
ATOM 1475 N N . PRO A 1 45 ? 47.336 0.157 -7.823 1.00 0.00 45 PRO A N 2
ATOM 1476 C CA . PRO A 1 45 ? 45.933 0.446 -8.227 1.00 0.00 45 PRO A CA 2
ATOM 1477 C C . PRO A 1 45 ? 45.741 1.901 -8.641 1.00 0.00 45 PRO A C 2
ATOM 1478 O O . PRO A 1 45 ? 46.195 2.810 -7.975 1.00 0.00 45 PRO A O 2
ATOM 1489 N N . VAL A 1 46 ? 45.061 2.119 -9.734 1.00 0.00 46 VAL A N 2
ATOM 1490 C CA . VAL A 1 46 ? 44.811 3.516 -10.215 1.00 0.00 46 VAL A CA 2
ATOM 1491 C C . VAL A 1 46 ? 43.353 3.886 -9.962 1.00 0.00 46 VAL A C 2
ATOM 1492 O O . VAL A 1 46 ? 42.473 3.572 -10.738 1.00 0.00 46 VAL A O 2
ATOM 1505 N N . LEU A 1 47 ? 43.103 4.560 -8.878 1.00 0.00 47 LEU A N 2
ATOM 1506 C CA . LEU A 1 47 ? 41.715 4.976 -8.541 1.00 0.00 47 LEU A CA 2
ATOM 1507 C C . LEU A 1 47 ? 41.328 6.176 -9.393 1.00 0.00 47 LEU A C 2
ATOM 1508 O O . LEU A 1 47 ? 40.776 7.140 -8.908 1.00 0.00 47 LEU A O 2
ATOM 1524 N N . LEU A 1 48 ? 41.616 6.114 -10.666 1.00 0.00 48 LEU A N 2
ATOM 1525 C CA . LEU A 1 48 ? 41.273 7.241 -11.588 1.00 0.00 48 LEU A CA 2
ATOM 1526 C C . LEU A 1 48 ? 40.138 6.820 -12.515 1.00 0.00 48 LEU A C 2
ATOM 1527 O O . LEU A 1 48 ? 40.142 5.754 -13.102 1.00 0.00 48 LEU A O 2
ATOM 1543 N N . VAL A 1 49 ? 39.162 7.669 -12.644 1.00 0.00 49 VAL A N 2
ATOM 1544 C CA . VAL A 1 49 ? 37.999 7.372 -13.520 1.00 0.00 49 VAL A CA 2
ATOM 1545 C C . VAL A 1 49 ? 38.465 7.293 -14.972 1.00 0.00 49 VAL A C 2
ATOM 1546 O O . VAL A 1 49 ? 37.956 6.519 -15.757 1.00 0.00 49 VAL A O 2
ATOM 1559 N N . ASP A 1 50 ? 39.409 8.113 -15.337 1.00 0.00 50 ASP A N 2
ATOM 1560 C CA . ASP A 1 50 ? 39.902 8.120 -16.742 1.00 0.00 50 ASP A CA 2
ATOM 1561 C C . ASP A 1 50 ? 40.482 6.751 -17.081 1.00 0.00 50 ASP A C 2
ATOM 1562 O O . ASP A 1 50 ? 40.308 6.246 -18.170 1.00 0.00 50 ASP A O 2
ATOM 1571 N N . GLU A 1 51 ? 41.182 6.157 -16.158 1.00 0.00 51 GLU A N 2
ATOM 1572 C CA . GLU A 1 51 ? 41.795 4.820 -16.411 1.00 0.00 51 GLU A CA 2
ATOM 1573 C C . GLU A 1 51 ? 40.824 3.729 -15.985 1.00 0.00 51 GLU A C 2
ATOM 1574 O O . GLU A 1 51 ? 41.061 2.557 -16.200 1.00 0.00 51 GLU A O 2
ATOM 1586 N N . ALA A 1 52 ? 39.732 4.110 -15.386 1.00 0.00 52 ALA A N 2
ATOM 1587 C CA . ALA A 1 52 ? 38.726 3.107 -14.939 1.00 0.00 52 ALA A CA 2
ATOM 1588 C C . ALA A 1 52 ? 38.039 2.491 -16.146 1.00 0.00 52 ALA A C 2
ATOM 1589 O O . ALA A 1 52 ? 37.846 3.130 -17.161 1.00 0.00 52 ALA A O 2
ATOM 1596 N N . ARG A 1 53 ? 37.673 1.243 -16.034 1.00 0.00 53 ARG A N 2
ATOM 1597 C CA . ARG A 1 53 ? 36.996 0.536 -17.163 1.00 0.00 53 ARG A CA 2
ATOM 1598 C C . ARG A 1 53 ? 35.598 0.106 -16.746 1.00 0.00 53 ARG A C 2
ATOM 1599 O O . ARG A 1 53 ? 35.358 -0.321 -15.624 1.00 0.00 53 ARG A O 2
ATOM 1620 N N . ARG A 1 54 ? 34.667 0.221 -17.656 1.00 0.00 54 ARG A N 2
ATOM 1621 C CA . ARG A 1 54 ? 33.263 -0.166 -17.362 1.00 0.00 54 ARG A CA 2
ATOM 1622 C C . ARG A 1 54 ? 33.020 -1.608 -17.825 1.00 0.00 54 ARG A C 2
ATOM 1623 O O . ARG A 1 54 ? 33.635 -2.080 -18.764 1.00 0.00 54 ARG A O 2
ATOM 1644 N N . PRO A 1 55 ? 32.120 -2.300 -17.173 1.00 0.00 55 PRO A N 2
ATOM 1645 C CA . PRO A 1 55 ? 31.779 -3.709 -17.519 1.00 0.00 55 PRO A CA 2
ATOM 1646 C C . PRO A 1 55 ? 31.119 -3.829 -18.894 1.00 0.00 55 PRO A C 2
ATOM 1647 O O . PRO A 1 55 ? 30.397 -2.955 -19.330 1.00 0.00 55 PRO A O 2
ATOM 1658 N N . GLU A 1 56 ? 31.367 -4.915 -19.566 1.00 0.00 56 GLU A N 2
ATOM 1659 C CA . GLU A 1 56 ? 30.771 -5.127 -20.913 1.00 0.00 56 GLU A CA 2
ATOM 1660 C C . GLU A 1 56 ? 29.281 -5.446 -20.776 1.00 0.00 56 GLU A C 2
ATOM 1661 O O . GLU A 1 56 ? 28.949 -6.323 -19.999 1.00 0.00 56 GLU A O 2
ATOM 1675 N N . MET A 1 1 ? 26.248 -12.429 18.880 1.00 0.00 1 MET A N 3
ATOM 1676 C CA . MET A 1 1 ? 26.844 -12.682 17.539 1.00 0.00 1 MET A CA 3
ATOM 1677 C C . MET A 1 1 ? 25.761 -12.531 16.467 1.00 0.00 1 MET A C 3
ATOM 1678 O O . MET A 1 1 ? 25.523 -13.432 15.684 1.00 0.00 1 MET A O 3
ATOM 1694 N N . PRO A 1 2 ? 25.111 -11.396 16.436 1.00 0.00 2 PRO A N 3
ATOM 1695 C CA . PRO A 1 2 ? 24.029 -11.113 15.447 1.00 0.00 2 PRO A CA 3
ATOM 1696 C C . PRO A 1 2 ? 24.558 -11.014 14.015 1.00 0.00 2 PRO A C 3
ATOM 1697 O O . PRO A 1 2 ? 25.698 -10.665 13.781 1.00 0.00 2 PRO A O 3
ATOM 1708 N N . LEU A 1 3 ? 23.726 -11.319 13.063 1.00 0.00 3 LEU A N 3
ATOM 1709 C CA . LEU A 1 3 ? 24.148 -11.251 11.638 1.00 0.00 3 LEU A CA 3
ATOM 1710 C C . LEU A 1 3 ? 23.942 -9.836 11.115 1.00 0.00 3 LEU A C 3
ATOM 1711 O O . LEU A 1 3 ? 24.295 -9.522 9.997 1.00 0.00 3 LEU A O 3
ATOM 1727 N N . GLU A 1 4 ? 23.374 -8.986 11.917 1.00 0.00 4 GLU A N 3
ATOM 1728 C CA . GLU A 1 4 ? 23.136 -7.582 11.476 1.00 0.00 4 GLU A CA 3
ATOM 1729 C C . GLU A 1 4 ? 24.392 -6.745 11.718 1.00 0.00 4 GLU A C 3
ATOM 1730 O O . GLU A 1 4 ? 25.238 -6.608 10.855 1.00 0.00 4 GLU A O 3
ATOM 1742 N N . ALA A 1 5 ? 24.509 -6.185 12.889 1.00 0.00 5 ALA A N 3
ATOM 1743 C CA . ALA A 1 5 ? 25.694 -5.346 13.221 1.00 0.00 5 ALA A CA 3
ATOM 1744 C C . ALA A 1 5 ? 25.833 -4.200 12.221 1.00 0.00 5 ALA A C 3
ATOM 1745 O O . ALA A 1 5 ? 25.352 -4.261 11.107 1.00 0.00 5 ALA A O 3
ATOM 1752 N N . GLY A 1 6 ? 26.486 -3.151 12.634 1.00 0.00 6 GLY A N 3
ATOM 1753 C CA . GLY A 1 6 ? 26.672 -1.966 11.751 1.00 0.00 6 GLY A CA 3
ATOM 1754 C C . GLY A 1 6 ? 27.672 -2.271 10.643 1.00 0.00 6 GLY A C 3
ATOM 1755 O O . GLY A 1 6 ? 28.411 -3.237 10.695 1.00 0.00 6 GLY A O 3
ATOM 1759 N N . LEU A 1 7 ? 27.686 -1.446 9.638 1.00 0.00 7 LEU A N 3
ATOM 1760 C CA . LEU A 1 7 ? 28.612 -1.658 8.500 1.00 0.00 7 LEU A CA 3
ATOM 1761 C C . LEU A 1 7 ? 30.049 -1.390 8.937 1.00 0.00 7 LEU A C 3
ATOM 1762 O O . LEU A 1 7 ? 30.359 -0.373 9.520 1.00 0.00 7 LEU A O 3
ATOM 1778 N N . LEU A 1 8 ? 30.930 -2.298 8.633 1.00 0.00 8 LEU A N 3
ATOM 1779 C CA . LEU A 1 8 ? 32.363 -2.127 9.002 1.00 0.00 8 LEU A CA 3
ATOM 1780 C C . LEU A 1 8 ? 33.144 -1.642 7.778 1.00 0.00 8 LEU A C 3
ATOM 1781 O O . LEU A 1 8 ? 34.207 -1.067 7.900 1.00 0.00 8 LEU A O 3
ATOM 1797 N N . GLU A 1 9 ? 32.627 -1.883 6.603 1.00 0.00 9 GLU A N 3
ATOM 1798 C CA . GLU A 1 9 ? 33.337 -1.455 5.362 1.00 0.00 9 GLU A CA 3
ATOM 1799 C C . GLU A 1 9 ? 33.569 0.050 5.386 1.00 0.00 9 GLU A C 3
ATOM 1800 O O . GLU A 1 9 ? 32.648 0.834 5.471 1.00 0.00 9 GLU A O 3
ATOM 1812 N N . ILE A 1 10 ? 34.806 0.450 5.304 1.00 0.00 10 ILE A N 3
ATOM 1813 C CA . ILE A 1 10 ? 35.149 1.902 5.317 1.00 0.00 10 ILE A CA 3
ATOM 1814 C C . ILE A 1 10 ? 35.560 2.327 3.911 1.00 0.00 10 ILE A C 3
ATOM 1815 O O . ILE A 1 10 ? 35.550 3.494 3.579 1.00 0.00 10 ILE A O 3
ATOM 1831 N N . LEU A 1 11 ? 35.930 1.385 3.089 1.00 0.00 11 LEU A N 3
ATOM 1832 C CA . LEU A 1 11 ? 36.360 1.722 1.704 1.00 0.00 11 LEU A CA 3
ATOM 1833 C C . LEU A 1 11 ? 35.154 2.114 0.861 1.00 0.00 11 LEU A C 3
ATOM 1834 O O . LEU A 1 11 ? 34.058 1.633 1.059 1.00 0.00 11 LEU A O 3
ATOM 1850 N N . ALA A 1 12 ? 35.360 2.993 -0.080 1.00 0.00 12 ALA A N 3
ATOM 1851 C CA . ALA A 1 12 ? 34.241 3.442 -0.958 1.00 0.00 12 ALA A CA 3
ATOM 1852 C C . ALA A 1 12 ? 34.723 3.546 -2.398 1.00 0.00 12 ALA A C 3
ATOM 1853 O O . ALA A 1 12 ? 35.797 4.051 -2.679 1.00 0.00 12 ALA A O 3
ATOM 1860 N N . CYS A 1 13 ? 33.924 3.060 -3.310 1.00 0.00 13 CYS A N 3
ATOM 1861 C CA . CYS A 1 13 ? 34.301 3.102 -4.742 1.00 0.00 13 CYS A CA 3
ATOM 1862 C C . CYS A 1 13 ? 34.025 4.509 -5.313 1.00 0.00 13 CYS A C 3
ATOM 1863 O O . CYS A 1 13 ? 32.897 4.972 -5.335 1.00 0.00 13 CYS A O 3
ATOM 1870 N N . PRO A 1 14 ? 35.043 5.183 -5.789 1.00 0.00 14 PRO A N 3
ATOM 1871 C CA . PRO A 1 14 ? 34.893 6.542 -6.382 1.00 0.00 14 PRO A CA 3
ATOM 1872 C C . PRO A 1 14 ? 33.795 6.603 -7.444 1.00 0.00 14 PRO A C 3
ATOM 1873 O O . PRO A 1 14 ? 33.591 5.670 -8.196 1.00 0.00 14 PRO A O 3
ATOM 1884 N N . ALA A 1 15 ? 33.097 7.707 -7.499 1.00 0.00 15 ALA A N 3
ATOM 1885 C CA . ALA A 1 15 ? 32.007 7.882 -8.499 1.00 0.00 15 ALA A CA 3
ATOM 1886 C C . ALA A 1 15 ? 30.751 7.169 -8.014 1.00 0.00 15 ALA A C 3
ATOM 1887 O O . ALA A 1 15 ? 29.649 7.636 -8.220 1.00 0.00 15 ALA A O 3
ATOM 1894 N N . CYS A 1 16 ? 30.913 6.035 -7.382 1.00 0.00 16 CYS A N 3
ATOM 1895 C CA . CYS A 1 16 ? 29.729 5.266 -6.889 1.00 0.00 16 CYS A CA 3
ATOM 1896 C C . CYS A 1 16 ? 29.845 5.048 -5.382 1.00 0.00 16 CYS A C 3
ATOM 1897 O O . CYS A 1 16 ? 30.673 5.632 -4.712 1.00 0.00 16 CYS A O 3
ATOM 1904 N N . HIS A 1 17 ? 29.000 4.208 -4.855 1.00 0.00 17 HIS A N 3
ATOM 1905 C CA . HIS A 1 17 ? 29.013 3.921 -3.393 1.00 0.00 17 HIS A CA 3
ATOM 1906 C C . HIS A 1 17 ? 28.879 2.423 -3.165 1.00 0.00 17 HIS A C 3
ATOM 1907 O O . HIS A 1 17 ? 27.796 1.871 -3.162 1.00 0.00 17 HIS A O 3
ATOM 1921 N N . ALA A 1 18 ? 29.984 1.772 -2.959 1.00 0.00 18 ALA A N 3
ATOM 1922 C CA . ALA A 1 18 ? 29.962 0.315 -2.714 1.00 0.00 18 ALA A CA 3
ATOM 1923 C C . ALA A 1 18 ? 31.383 -0.176 -2.407 1.00 0.00 18 ALA A C 3
ATOM 1924 O O . ALA A 1 18 ? 32.349 0.557 -2.561 1.00 0.00 18 ALA A O 3
ATOM 1931 N N . PRO A 1 19 ? 31.509 -1.413 -1.993 1.00 0.00 19 PRO A N 3
ATOM 1932 C CA . PRO A 1 19 ? 32.827 -2.028 -1.670 1.00 0.00 19 PRO A CA 3
ATOM 1933 C C . PRO A 1 19 ? 33.642 -2.375 -2.926 1.00 0.00 19 PRO A C 3
ATOM 1934 O O . PRO A 1 19 ? 33.163 -2.297 -4.047 1.00 0.00 19 PRO A O 3
ATOM 1945 N N . LEU A 1 20 ? 34.870 -2.772 -2.731 1.00 0.00 20 LEU A N 3
ATOM 1946 C CA . LEU A 1 20 ? 35.741 -3.150 -3.886 1.00 0.00 20 LEU A CA 3
ATOM 1947 C C . LEU A 1 20 ? 36.069 -4.631 -3.814 1.00 0.00 20 LEU A C 3
ATOM 1948 O O . LEU A 1 20 ? 36.418 -5.151 -2.774 1.00 0.00 20 LEU A O 3
ATOM 1964 N N . GLU A 1 21 ? 35.956 -5.309 -4.929 1.00 0.00 21 GLU A N 3
ATOM 1965 C CA . GLU A 1 21 ? 36.250 -6.773 -4.964 1.00 0.00 21 GLU A CA 3
ATOM 1966 C C . GLU A 1 21 ? 37.519 -7.013 -5.775 1.00 0.00 21 GLU A C 3
ATOM 1967 O O . GLU A 1 21 ? 37.722 -6.446 -6.835 1.00 0.00 21 GLU A O 3
ATOM 1979 N N . GLU A 1 22 ? 38.379 -7.851 -5.263 1.00 0.00 22 GLU A N 3
ATOM 1980 C CA . GLU A 1 22 ? 39.659 -8.155 -5.960 1.00 0.00 22 GLU A CA 3
ATOM 1981 C C . GLU A 1 22 ? 39.537 -9.443 -6.756 1.00 0.00 22 GLU A C 3
ATOM 1982 O O . GLU A 1 22 ? 39.032 -10.439 -6.279 1.00 0.00 22 GLU A O 3
ATOM 1994 N N . ARG A 1 23 ? 40.000 -9.419 -7.980 1.00 0.00 23 ARG A N 3
ATOM 1995 C CA . ARG A 1 23 ? 39.929 -10.633 -8.844 1.00 0.00 23 ARG A CA 3
ATOM 1996 C C . ARG A 1 23 ? 41.272 -10.856 -9.528 1.00 0.00 23 ARG A C 3
ATOM 1997 O O . ARG A 1 23 ? 41.800 -9.992 -10.204 1.00 0.00 23 ARG A O 3
ATOM 2018 N N . ASP A 1 24 ? 41.812 -12.027 -9.346 1.00 0.00 24 ASP A N 3
ATOM 2019 C CA . ASP A 1 24 ? 43.120 -12.377 -9.961 1.00 0.00 24 ASP A CA 3
ATOM 2020 C C . ASP A 1 24 ? 44.145 -11.287 -9.678 1.00 0.00 24 ASP A C 3
ATOM 2021 O O . ASP A 1 24 ? 44.545 -11.077 -8.552 1.00 0.00 24 ASP A O 3
ATOM 2030 N N . ALA A 1 25 ? 44.582 -10.599 -10.699 1.00 0.00 25 ALA A N 3
ATOM 2031 C CA . ALA A 1 25 ? 45.595 -9.518 -10.520 1.00 0.00 25 ALA A CA 3
ATOM 2032 C C . ALA A 1 25 ? 44.950 -8.172 -10.823 1.00 0.00 25 ALA A C 3
ATOM 2033 O O . ALA A 1 25 ? 45.622 -7.217 -11.152 1.00 0.00 25 ALA A O 3
ATOM 2040 N N . GLU A 1 26 ? 43.649 -8.088 -10.710 1.00 0.00 26 GLU A N 3
ATOM 2041 C CA . GLU A 1 26 ? 42.953 -6.792 -10.986 1.00 0.00 26 GLU A CA 3
ATOM 2042 C C . GLU A 1 26 ? 41.843 -6.568 -9.968 1.00 0.00 26 GLU A C 3
ATOM 2043 O O . GLU A 1 26 ? 41.404 -7.490 -9.295 1.00 0.00 26 GLU A O 3
ATOM 2055 N N . LEU A 1 27 ? 41.392 -5.338 -9.849 1.00 0.00 27 LEU A N 3
ATOM 2056 C CA . LEU A 1 27 ? 40.315 -5.017 -8.870 1.00 0.00 27 LEU A CA 3
ATOM 2057 C C . LEU A 1 27 ? 39.065 -4.574 -9.610 1.00 0.00 27 LEU A C 3
ATOM 2058 O O . LEU A 1 27 ? 39.122 -3.989 -10.677 1.00 0.00 27 LEU A O 3
ATOM 2074 N N . ILE A 1 28 ? 37.926 -4.870 -9.043 1.00 0.00 28 ILE A N 3
ATOM 2075 C CA . ILE A 1 28 ? 36.638 -4.492 -9.685 1.00 0.00 28 ILE A CA 3
ATOM 2076 C C . ILE A 1 28 ? 35.674 -3.925 -8.644 1.00 0.00 28 ILE A C 3
ATOM 2077 O O . ILE A 1 28 ? 35.725 -4.248 -7.461 1.00 0.00 28 ILE A O 3
ATOM 2093 N N . CYS A 1 29 ? 34.793 -3.068 -9.093 1.00 0.00 29 CYS A N 3
ATOM 2094 C CA . CYS A 1 29 ? 33.814 -2.446 -8.165 1.00 0.00 29 CYS A CA 3
ATOM 2095 C C . CYS A 1 29 ? 32.826 -3.498 -7.662 1.00 0.00 29 CYS A C 3
ATOM 2096 O O . CYS A 1 29 ? 32.264 -4.254 -8.428 1.00 0.00 29 CYS A O 3
ATOM 2103 N N . THR A 1 30 ? 32.613 -3.547 -6.373 1.00 0.00 30 THR A N 3
ATOM 2104 C CA . THR A 1 30 ? 31.676 -4.539 -5.806 1.00 0.00 30 THR A CA 3
ATOM 2105 C C . THR A 1 30 ? 30.273 -3.941 -5.709 1.00 0.00 30 THR A C 3
ATOM 2106 O O . THR A 1 30 ? 30.070 -2.750 -5.827 1.00 0.00 30 THR A O 3
ATOM 2117 N N . GLY A 1 31 ? 29.316 -4.780 -5.479 1.00 0.00 31 GLY A N 3
ATOM 2118 C CA . GLY A 1 31 ? 27.905 -4.328 -5.345 1.00 0.00 31 GLY A CA 3
ATOM 2119 C C . GLY A 1 31 ? 27.250 -4.226 -6.719 1.00 0.00 31 GLY A C 3
ATOM 2120 O O . GLY A 1 31 ? 27.885 -3.910 -7.705 1.00 0.00 31 GLY A O 3
ATOM 2124 N N . GLN A 1 32 ? 25.977 -4.481 -6.778 1.00 0.00 32 GLN A N 3
ATOM 2125 C CA . GLN A 1 32 ? 25.248 -4.399 -8.071 1.00 0.00 32 GLN A CA 3
ATOM 2126 C C . GLN A 1 32 ? 25.032 -2.926 -8.422 1.00 0.00 32 GLN A C 3
ATOM 2127 O O . GLN A 1 32 ? 24.624 -2.591 -9.518 1.00 0.00 32 GLN A O 3
ATOM 2141 N N . ASP A 1 33 ? 25.304 -2.050 -7.495 1.00 0.00 33 ASP A N 3
ATOM 2142 C CA . ASP A 1 33 ? 25.124 -0.596 -7.756 1.00 0.00 33 ASP A CA 3
ATOM 2143 C C . ASP A 1 33 ? 26.330 -0.072 -8.527 1.00 0.00 33 ASP A C 3
ATOM 2144 O O . ASP A 1 33 ? 26.370 1.073 -8.927 1.00 0.00 33 ASP A O 3
ATOM 2153 N N . CYS A 1 34 ? 27.314 -0.907 -8.735 1.00 0.00 34 CYS A N 3
ATOM 2154 C CA . CYS A 1 34 ? 28.535 -0.474 -9.482 1.00 0.00 34 CYS A CA 3
ATOM 2155 C C . CYS A 1 34 ? 28.845 -1.474 -10.592 1.00 0.00 34 CYS A C 3
ATOM 2156 O O . CYS A 1 34 ? 27.963 -2.034 -11.206 1.00 0.00 34 CYS A O 3
ATOM 2163 N N . GLY A 1 35 ? 30.105 -1.688 -10.855 1.00 0.00 35 GLY A N 3
ATOM 2164 C CA . GLY A 1 35 ? 30.511 -2.643 -11.929 1.00 0.00 35 GLY A CA 3
ATOM 2165 C C . GLY A 1 35 ? 31.824 -2.163 -12.555 1.00 0.00 35 GLY A C 3
ATOM 2166 O O . GLY A 1 35 ? 32.491 -2.899 -13.259 1.00 0.00 35 GLY A O 3
ATOM 2170 N N . LEU A 1 36 ? 32.189 -0.932 -12.305 1.00 0.00 36 LEU A N 3
ATOM 2171 C CA . LEU A 1 36 ? 33.445 -0.376 -12.886 1.00 0.00 36 LEU A CA 3
ATOM 2172 C C . LEU A 1 36 ? 34.605 -1.328 -12.643 1.00 0.00 36 LEU A C 3
ATOM 2173 O O . LEU A 1 36 ? 34.647 -2.049 -11.654 1.00 0.00 36 LEU A O 3
ATOM 2189 N N . ALA A 1 37 ? 35.551 -1.333 -13.556 1.00 0.00 37 ALA A N 3
ATOM 2190 C CA . ALA A 1 37 ? 36.731 -2.242 -13.420 1.00 0.00 37 ALA A CA 3
ATOM 2191 C C . ALA A 1 37 ? 37.992 -1.416 -13.206 1.00 0.00 37 ALA A C 3
ATOM 2192 O O . ALA A 1 37 ? 38.233 -0.425 -13.882 1.00 0.00 37 ALA A O 3
ATOM 2199 N N . TYR A 1 38 ? 38.804 -1.840 -12.268 1.00 0.00 38 TYR A N 3
ATOM 2200 C CA . TYR A 1 38 ? 40.074 -1.127 -11.969 1.00 0.00 38 TYR A CA 3
ATOM 2201 C C . TYR A 1 38 ? 41.257 -2.115 -12.078 1.00 0.00 38 TYR A C 3
ATOM 2202 O O . TYR A 1 38 ? 41.460 -2.968 -11.213 1.00 0.00 38 TYR A O 3
ATOM 2220 N N . PRO A 1 39 ? 42.040 -2.015 -13.133 1.00 0.00 39 PRO A N 3
ATOM 2221 C CA . PRO A 1 39 ? 43.216 -2.899 -13.333 1.00 0.00 39 PRO A CA 3
ATOM 2222 C C . PRO A 1 39 ? 44.422 -2.440 -12.515 1.00 0.00 39 PRO A C 3
ATOM 2223 O O . PRO A 1 39 ? 44.406 -1.392 -11.890 1.00 0.00 39 PRO A O 3
ATOM 2234 N N . VAL A 1 40 ? 45.463 -3.227 -12.517 1.00 0.00 40 VAL A N 3
ATOM 2235 C CA . VAL A 1 40 ? 46.693 -2.876 -11.749 1.00 0.00 40 VAL A CA 3
ATOM 2236 C C . VAL A 1 40 ? 47.816 -2.501 -12.707 1.00 0.00 40 VAL A C 3
ATOM 2237 O O . VAL A 1 40 ? 48.088 -3.192 -13.667 1.00 0.00 40 VAL A O 3
ATOM 2250 N N . ARG A 1 41 ? 48.471 -1.404 -12.432 1.00 0.00 41 ARG A N 3
ATOM 2251 C CA . ARG A 1 41 ? 49.597 -0.945 -13.300 1.00 0.00 41 ARG A CA 3
ATOM 2252 C C . ARG A 1 41 ? 50.852 -0.750 -12.459 1.00 0.00 41 ARG A C 3
ATOM 2253 O O . ARG A 1 41 ? 50.858 -0.051 -11.469 1.00 0.00 41 ARG A O 3
ATOM 2274 N N . ASP A 1 42 ? 51.916 -1.378 -12.868 1.00 0.00 42 ASP A N 3
ATOM 2275 C CA . ASP A 1 42 ? 53.202 -1.264 -12.134 1.00 0.00 42 ASP A CA 3
ATOM 2276 C C . ASP A 1 42 ? 53.012 -1.711 -10.687 1.00 0.00 42 ASP A C 3
ATOM 2277 O O . ASP A 1 42 ? 53.716 -1.280 -9.791 1.00 0.00 42 ASP A O 3
ATOM 2286 N N . GLY A 1 43 ? 52.070 -2.582 -10.460 1.00 0.00 43 GLY A N 3
ATOM 2287 C CA . GLY A 1 43 ? 51.820 -3.085 -9.083 1.00 0.00 43 GLY A CA 3
ATOM 2288 C C . GLY A 1 43 ? 50.959 -2.087 -8.330 1.00 0.00 43 GLY A C 3
ATOM 2289 O O . GLY A 1 43 ? 50.722 -2.238 -7.147 1.00 0.00 43 GLY A O 3
ATOM 2293 N N . ILE A 1 44 ? 50.487 -1.066 -9.006 1.00 0.00 44 ILE A N 3
ATOM 2294 C CA . ILE A 1 44 ? 49.639 -0.046 -8.332 1.00 0.00 44 ILE A CA 3
ATOM 2295 C C . ILE A 1 44 ? 48.218 -0.080 -8.923 1.00 0.00 44 ILE A C 3
ATOM 2296 O O . ILE A 1 44 ? 48.039 -0.050 -10.130 1.00 0.00 44 ILE A O 3
ATOM 2312 N N . PRO A 1 45 ? 47.208 -0.140 -8.082 1.00 0.00 45 PRO A N 3
ATOM 2313 C CA . PRO A 1 45 ? 45.786 -0.175 -8.532 1.00 0.00 45 PRO A CA 3
ATOM 2314 C C . PRO A 1 45 ? 45.318 1.159 -9.108 1.00 0.00 45 PRO A C 3
ATOM 2315 O O . PRO A 1 45 ? 45.790 2.214 -8.732 1.00 0.00 45 PRO A O 3
ATOM 2326 N N . VAL A 1 46 ? 44.391 1.107 -10.022 1.00 0.00 46 VAL A N 3
ATOM 2327 C CA . VAL A 1 46 ? 43.870 2.357 -10.643 1.00 0.00 46 VAL A CA 3
ATOM 2328 C C . VAL A 1 46 ? 42.653 2.856 -9.870 1.00 0.00 46 VAL A C 3
ATOM 2329 O O . VAL A 1 46 ? 41.576 2.306 -9.959 1.00 0.00 46 VAL A O 3
ATOM 2342 N N . LEU A 1 47 ? 42.826 3.911 -9.125 1.00 0.00 47 LEU A N 3
ATOM 2343 C CA . LEU A 1 47 ? 41.699 4.493 -8.341 1.00 0.00 47 LEU A CA 3
ATOM 2344 C C . LEU A 1 47 ? 41.190 5.736 -9.047 1.00 0.00 47 LEU A C 3
ATOM 2345 O O . LEU A 1 47 ? 40.461 6.521 -8.481 1.00 0.00 47 LEU A O 3
ATOM 2361 N N . LEU A 1 48 ? 41.562 5.911 -10.283 1.00 0.00 48 LEU A N 3
ATOM 2362 C CA . LEU A 1 48 ? 41.102 7.103 -11.051 1.00 0.00 48 LEU A CA 3
ATOM 2363 C C . LEU A 1 48 ? 40.004 6.692 -12.023 1.00 0.00 48 LEU A C 3
ATOM 2364 O O . LEU A 1 48 ? 40.109 5.712 -12.731 1.00 0.00 48 LEU A O 3
ATOM 2380 N N . VAL A 1 49 ? 38.948 7.449 -12.048 1.00 0.00 49 VAL A N 3
ATOM 2381 C CA . VAL A 1 49 ? 37.808 7.148 -12.955 1.00 0.00 49 VAL A CA 3
ATOM 2382 C C . VAL A 1 49 ? 38.261 7.275 -14.408 1.00 0.00 49 VAL A C 3
ATOM 2383 O O . VAL A 1 49 ? 37.875 6.498 -15.261 1.00 0.00 49 VAL A O 3
ATOM 2396 N N . ASP A 1 50 ? 39.052 8.267 -14.698 1.00 0.00 50 ASP A N 3
ATOM 2397 C CA . ASP A 1 50 ? 39.519 8.475 -16.099 1.00 0.00 50 ASP A CA 3
ATOM 2398 C C . ASP A 1 50 ? 40.283 7.243 -16.579 1.00 0.00 50 ASP A C 3
ATOM 2399 O O . ASP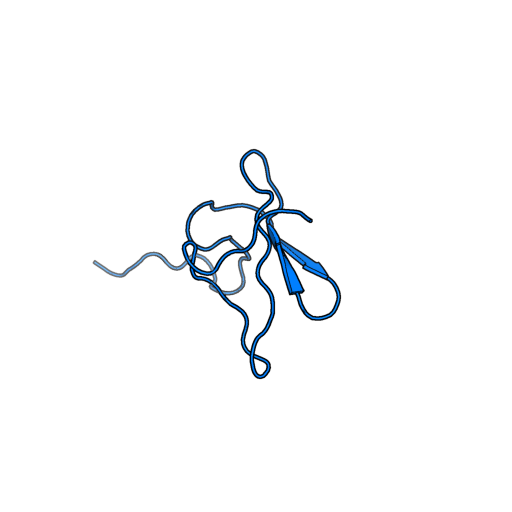 A 1 50 ? 40.157 6.829 -17.714 1.00 0.00 50 ASP A O 3
ATOM 2408 N N . GLU A 1 51 ? 41.077 6.661 -15.728 1.00 0.00 51 GLU A N 3
ATOM 2409 C CA . GLU A 1 51 ? 41.861 5.457 -16.133 1.00 0.00 51 GLU A CA 3
ATOM 2410 C C . GLU A 1 51 ? 41.058 4.201 -15.796 1.00 0.00 51 GLU A C 3
ATOM 2411 O O . GLU A 1 51 ? 41.446 3.096 -16.123 1.00 0.00 51 GLU A O 3
ATOM 2423 N N . ALA A 1 52 ? 39.942 4.370 -15.145 1.00 0.00 52 ALA A N 3
ATOM 2424 C CA . ALA A 1 52 ? 39.097 3.197 -14.771 1.00 0.00 52 ALA A CA 3
ATOM 2425 C C . ALA A 1 52 ? 38.451 2.598 -16.013 1.00 0.00 52 ALA A C 3
ATOM 2426 O O . ALA A 1 52 ? 38.251 3.265 -17.009 1.00 0.00 52 ALA A O 3
ATOM 2433 N N . ARG A 1 53 ? 38.128 1.333 -15.953 1.00 0.00 53 ARG A N 3
ATOM 2434 C CA . ARG A 1 53 ? 37.498 0.651 -17.124 1.00 0.00 53 ARG A CA 3
ATOM 2435 C C . ARG A 1 53 ? 35.991 0.547 -16.921 1.00 0.00 53 ARG A C 3
ATOM 2436 O O . ARG A 1 53 ? 35.502 0.245 -15.839 1.00 0.00 53 ARG A O 3
ATOM 2457 N N . ARG A 1 54 ? 35.257 0.810 -17.969 1.00 0.00 54 ARG A N 3
ATOM 2458 C CA . ARG A 1 54 ? 33.778 0.761 -17.892 1.00 0.00 54 ARG A CA 3
ATOM 2459 C C . ARG A 1 54 ? 33.335 -0.544 -17.238 1.00 0.00 54 ARG A C 3
ATOM 2460 O O . ARG A 1 54 ? 34.117 -1.461 -17.068 1.00 0.00 54 ARG A O 3
ATOM 2481 N N . PRO A 1 55 ? 32.079 -0.624 -16.872 1.00 0.00 55 PRO A N 3
ATOM 2482 C CA . PRO A 1 55 ? 31.520 -1.840 -16.226 1.00 0.00 55 PRO A CA 3
ATOM 2483 C C . PRO A 1 55 ? 31.878 -3.124 -16.973 1.00 0.00 55 PRO A C 3
ATOM 2484 O O . PRO A 1 55 ? 31.791 -3.206 -18.184 1.00 0.00 55 PRO A O 3
ATOM 2495 N N . GLU A 1 56 ? 32.280 -4.126 -16.241 1.00 0.00 56 GLU A N 3
ATOM 2496 C CA . GLU A 1 56 ? 32.652 -5.425 -16.866 1.00 0.00 56 GLU A CA 3
ATOM 2497 C C . GLU A 1 56 ? 33.650 -5.188 -18.003 1.00 0.00 56 GLU A C 3
ATOM 2498 O O . GLU A 1 56 ? 34.835 -5.329 -17.761 1.00 0.00 56 GLU A O 3
ATOM 2512 N N . MET A 1 1 ? 40.258 -11.526 21.336 1.00 0.00 1 MET A N 4
ATOM 2513 C CA . MET A 1 1 ? 39.437 -10.316 21.050 1.00 0.00 1 MET A CA 4
ATOM 2514 C C . MET A 1 1 ? 40.362 -9.121 20.807 1.00 0.00 1 MET A C 4
ATOM 2515 O O . MET A 1 1 ? 40.232 -8.090 21.434 1.00 0.00 1 MET A O 4
ATOM 2531 N N . PRO A 1 2 ? 41.294 -9.264 19.900 1.00 0.00 2 PRO A N 4
ATOM 2532 C CA . PRO A 1 2 ? 42.265 -8.184 19.565 1.00 0.00 2 PRO A CA 4
ATOM 2533 C C . PRO A 1 2 ? 41.581 -6.947 18.971 1.00 0.00 2 PRO A C 4
ATOM 2534 O O . PRO A 1 2 ? 40.591 -7.038 18.272 1.00 0.00 2 PRO A O 4
ATOM 2545 N N . LEU A 1 3 ? 42.118 -5.794 19.252 1.00 0.00 3 LEU A N 4
ATOM 2546 C CA . LEU A 1 3 ? 41.537 -4.530 18.720 1.00 0.00 3 LEU A CA 4
ATOM 2547 C C . LEU A 1 3 ? 40.089 -4.382 19.186 1.00 0.00 3 LEU A C 4
ATOM 2548 O O . LEU A 1 3 ? 39.248 -5.231 18.960 1.00 0.00 3 LEU A O 4
ATOM 2564 N N . GLU A 1 4 ? 39.791 -3.295 19.837 1.00 0.00 4 GLU A N 4
ATOM 2565 C CA . GLU A 1 4 ? 38.404 -3.062 20.325 1.00 0.00 4 GLU A CA 4
ATOM 2566 C C . GLU A 1 4 ? 37.583 -2.432 19.198 1.00 0.00 4 GLU A C 4
ATOM 2567 O O . GLU A 1 4 ? 36.389 -2.226 19.314 1.00 0.00 4 GLU A O 4
ATOM 2579 N N . ALA A 1 5 ? 38.217 -2.120 18.102 1.00 0.00 5 ALA A N 4
ATOM 2580 C CA . ALA A 1 5 ? 37.482 -1.499 16.965 1.00 0.00 5 ALA A CA 4
ATOM 2581 C C . ALA A 1 5 ? 36.474 -2.491 16.388 1.00 0.00 5 ALA A C 4
ATOM 2582 O O . ALA A 1 5 ? 36.745 -3.671 16.247 1.00 0.00 5 ALA A O 4
ATOM 2589 N N . GLY A 1 6 ? 35.305 -2.017 16.053 1.00 0.00 6 GLY A N 4
ATOM 2590 C CA . GLY A 1 6 ? 34.256 -2.914 15.485 1.00 0.00 6 GLY A CA 4
ATOM 2591 C C . GLY A 1 6 ? 34.370 -2.956 13.960 1.00 0.00 6 GLY A C 4
ATOM 2592 O O . GLY A 1 6 ? 34.186 -1.966 13.280 1.00 0.00 6 GLY A O 4
ATOM 2596 N N . LEU A 1 7 ? 34.657 -4.110 13.426 1.00 0.00 7 LEU A N 4
ATOM 2597 C CA . LEU A 1 7 ? 34.776 -4.266 11.947 1.00 0.00 7 LEU A CA 4
ATOM 2598 C C . LEU A 1 7 ? 35.701 -3.188 11.373 1.00 0.00 7 LEU A C 4
ATOM 2599 O O . LEU A 1 7 ? 35.351 -2.030 11.254 1.00 0.00 7 LEU A O 4
ATOM 2615 N N . LEU A 1 8 ? 36.892 -3.575 11.013 1.00 0.00 8 LEU A N 4
ATOM 2616 C CA . LEU A 1 8 ? 37.864 -2.602 10.451 1.00 0.00 8 LEU A CA 4
ATOM 2617 C C . LEU A 1 8 ? 37.381 -2.107 9.089 1.00 0.00 8 LEU A C 4
ATOM 2618 O O . LEU A 1 8 ? 36.858 -2.853 8.282 1.00 0.00 8 LEU A O 4
ATOM 2634 N N . GLU A 1 9 ? 37.551 -0.840 8.836 1.00 0.00 9 GLU A N 4
ATOM 2635 C CA . GLU A 1 9 ? 37.107 -0.263 7.539 1.00 0.00 9 GLU A CA 4
ATOM 2636 C C . GLU A 1 9 ? 37.962 -0.815 6.402 1.00 0.00 9 GLU A C 4
ATOM 2637 O O . GLU A 1 9 ? 39.164 -0.958 6.517 1.00 0.00 9 GLU A O 4
ATOM 2649 N N . ILE A 1 10 ? 37.335 -1.127 5.297 1.00 0.00 10 ILE A N 4
ATOM 2650 C CA . ILE A 1 10 ? 38.071 -1.677 4.121 1.00 0.00 10 ILE A CA 4
ATOM 2651 C C . ILE A 1 10 ? 38.108 -0.647 2.995 1.00 0.00 10 ILE A C 4
ATOM 2652 O O . ILE A 1 10 ? 37.868 0.528 3.192 1.00 0.00 10 ILE A O 4
ATOM 2668 N N . LEU A 1 11 ? 38.426 -1.087 1.811 1.00 0.00 11 LEU A N 4
ATOM 2669 C CA . LEU A 1 11 ? 38.506 -0.154 0.653 1.00 0.00 11 LEU A CA 4
ATOM 2670 C C . LEU A 1 11 ? 37.110 0.274 0.211 1.00 0.00 11 LEU A C 4
ATOM 2671 O O . LEU A 1 11 ? 36.127 -0.409 0.428 1.00 0.00 11 LEU A O 4
ATOM 2687 N N . ALA A 1 12 ? 37.022 1.415 -0.416 1.00 0.00 12 ALA A N 4
ATOM 2688 C CA . ALA A 1 12 ? 35.704 1.923 -0.890 1.00 0.00 12 ALA A CA 4
ATOM 2689 C C . ALA A 1 12 ? 35.872 2.517 -2.279 1.00 0.00 12 ALA A C 4
ATOM 2690 O O . ALA A 1 12 ? 36.878 3.128 -2.592 1.00 0.00 12 ALA A O 4
ATOM 2697 N N . CYS A 1 13 ? 34.900 2.331 -3.130 1.00 0.00 13 CYS A N 4
ATOM 2698 C CA . CYS A 1 13 ? 35.013 2.875 -4.516 1.00 0.00 13 CYS A CA 4
ATOM 2699 C C . CYS A 1 13 ? 34.475 4.316 -4.566 1.00 0.00 13 CYS A C 4
ATOM 2700 O O . CYS A 1 13 ? 33.507 4.643 -3.916 1.00 0.00 13 CYS A O 4
ATOM 2707 N N . PRO A 1 14 ? 35.096 5.166 -5.341 1.00 0.00 14 PRO A N 4
ATOM 2708 C CA . PRO A 1 14 ? 34.671 6.586 -5.476 1.00 0.00 14 PRO A CA 4
ATOM 2709 C C . PRO A 1 14 ? 33.379 6.750 -6.285 1.00 0.00 14 PRO A C 4
ATOM 2710 O O . PRO A 1 14 ? 33.062 5.954 -7.147 1.00 0.00 14 PRO A O 4
ATOM 2721 N N . ALA A 1 15 ? 32.649 7.794 -6.014 1.00 0.00 15 ALA A N 4
ATOM 2722 C CA . ALA A 1 15 ? 31.387 8.059 -6.764 1.00 0.00 15 ALA A CA 4
ATOM 2723 C C . ALA A 1 15 ? 30.315 7.024 -6.407 1.00 0.00 15 ALA A C 4
ATOM 2724 O O . ALA A 1 15 ? 29.321 7.327 -5.774 1.00 0.00 15 ALA A O 4
ATOM 2731 N N . CYS A 1 16 ? 30.504 5.806 -6.820 1.00 0.00 16 CYS A N 4
ATOM 2732 C CA . CYS A 1 16 ? 29.493 4.749 -6.518 1.00 0.00 16 CYS A CA 4
ATOM 2733 C C . CYS A 1 16 ? 29.482 4.467 -5.009 1.00 0.00 16 CYS A C 4
ATOM 2734 O O . CYS A 1 16 ? 28.473 4.093 -4.442 1.00 0.00 16 CYS A O 4
ATOM 2741 N N . HIS A 1 17 ? 30.594 4.646 -4.350 1.00 0.00 17 HIS A N 4
ATOM 2742 C CA . HIS A 1 17 ? 30.642 4.393 -2.884 1.00 0.00 17 HIS A CA 4
ATOM 2743 C C . HIS A 1 17 ? 30.108 2.994 -2.577 1.00 0.00 17 HIS A C 4
ATOM 2744 O O . HIS A 1 17 ? 28.935 2.804 -2.319 1.00 0.00 17 HIS A O 4
ATOM 2758 N N . ALA A 1 18 ? 30.959 2.006 -2.588 1.00 0.00 18 ALA A N 4
ATOM 2759 C CA . ALA A 1 18 ? 30.477 0.630 -2.284 1.00 0.00 18 ALA A CA 4
ATOM 2760 C C . ALA A 1 18 ? 31.680 -0.326 -2.143 1.00 0.00 18 ALA A C 4
ATOM 2761 O O . ALA A 1 18 ? 32.802 0.044 -2.415 1.00 0.00 18 ALA A O 4
ATOM 2768 N N . PRO A 1 19 ? 31.445 -1.549 -1.717 1.00 0.00 19 PRO A N 4
ATOM 2769 C CA . PRO A 1 19 ? 32.531 -2.559 -1.540 1.00 0.00 19 PRO A CA 4
ATOM 2770 C C . PRO A 1 19 ? 33.281 -2.856 -2.850 1.00 0.00 19 PRO A C 4
ATOM 2771 O O . PRO A 1 19 ? 32.735 -2.802 -3.944 1.00 0.00 19 PRO A O 4
ATOM 2782 N N . LEU A 1 20 ? 34.543 -3.161 -2.736 1.00 0.00 20 LEU A N 4
ATOM 2783 C CA . LEU A 1 20 ? 35.377 -3.464 -3.935 1.00 0.00 20 LEU A CA 4
ATOM 2784 C C . LEU A 1 20 ? 35.833 -4.915 -3.901 1.00 0.00 20 LEU A C 4
ATOM 2785 O O . LEU A 1 20 ? 36.156 -5.464 -2.864 1.00 0.00 20 LEU A O 4
ATOM 2801 N N . GLU A 1 21 ? 35.868 -5.533 -5.051 1.00 0.00 21 GLU A N 4
ATOM 2802 C CA . GLU A 1 21 ? 36.311 -6.954 -5.145 1.00 0.00 21 GLU A CA 4
ATOM 2803 C C . GLU A 1 21 ? 37.663 -6.993 -5.849 1.00 0.00 21 GLU A C 4
ATOM 2804 O O . GLU A 1 21 ? 37.803 -6.603 -6.997 1.00 0.00 21 GLU A O 4
ATOM 2816 N N . GLU A 1 22 ? 38.668 -7.444 -5.150 1.00 0.00 22 GLU A N 4
ATOM 2817 C CA . GLU A 1 22 ? 40.034 -7.505 -5.739 1.00 0.00 22 GLU A CA 4
ATOM 2818 C C . GLU A 1 22 ? 40.260 -8.860 -6.390 1.00 0.00 22 GLU A C 4
ATOM 2819 O O . GLU A 1 22 ? 40.069 -9.896 -5.780 1.00 0.00 22 GLU A O 4
ATOM 2831 N N . ARG A 1 23 ? 40.677 -8.865 -7.630 1.00 0.00 23 ARG A N 4
ATOM 2832 C CA . ARG A 1 23 ? 40.936 -10.157 -8.331 1.00 0.00 23 ARG A CA 4
ATOM 2833 C C . ARG A 1 23 ? 42.261 -10.055 -9.071 1.00 0.00 23 ARG A C 4
ATOM 2834 O O . ARG A 1 23 ? 42.523 -9.089 -9.760 1.00 0.00 23 ARG A O 4
ATOM 2855 N N . ASP A 1 24 ? 43.095 -11.049 -8.923 1.00 0.00 24 ASP A N 4
ATOM 2856 C CA . ASP A 1 24 ? 44.425 -11.048 -9.605 1.00 0.00 24 ASP A CA 4
ATOM 2857 C C . ASP A 1 24 ? 45.050 -9.648 -9.564 1.00 0.00 24 ASP A C 4
ATOM 2858 O O . ASP A 1 24 ? 45.348 -9.118 -8.510 1.00 0.00 24 ASP A O 4
ATOM 2867 N N . ALA A 1 25 ? 45.250 -9.049 -10.709 1.00 0.00 25 ALA A N 4
ATOM 2868 C CA . ALA A 1 25 ? 45.853 -7.685 -10.769 1.00 0.00 25 ALA A CA 4
ATOM 2869 C C . ALA A 1 25 ? 44.792 -6.691 -11.240 1.00 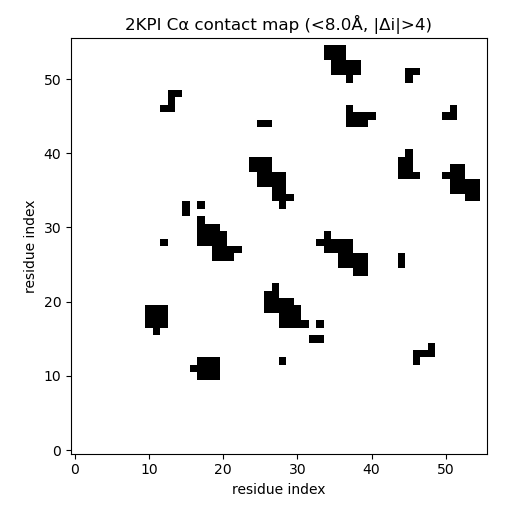0.00 25 ALA A C 4
ATOM 2870 O O . ALA A 1 25 ? 45.046 -5.819 -12.050 1.00 0.00 25 ALA A O 4
ATOM 2877 N N . GLU A 1 26 ? 43.592 -6.820 -10.738 1.00 0.00 26 GLU A N 4
ATOM 2878 C CA . GLU A 1 26 ? 42.506 -5.889 -11.150 1.00 0.00 26 GLU A CA 4
ATOM 2879 C C . GLU A 1 26 ? 41.468 -5.781 -10.031 1.00 0.00 26 GLU A C 4
ATOM 2880 O O . GLU A 1 26 ? 41.237 -6.716 -9.267 1.00 0.00 26 GLU A O 4
ATOM 2892 N N . LEU A 1 27 ? 40.835 -4.635 -9.932 1.00 0.00 27 LEU A N 4
ATOM 2893 C CA . LEU A 1 27 ? 39.803 -4.415 -8.876 1.00 0.00 27 LEU A CA 4
ATOM 2894 C C . LEU A 1 27 ? 38.452 -4.186 -9.530 1.00 0.00 27 LEU A C 4
ATOM 2895 O O . LEU A 1 27 ? 38.324 -3.439 -10.489 1.00 0.00 27 LEU A O 4
ATOM 2911 N N . ILE A 1 28 ? 37.437 -4.832 -9.015 1.00 0.00 28 ILE A N 4
ATOM 2912 C CA . ILE A 1 28 ? 36.065 -4.686 -9.585 1.00 0.00 28 ILE A CA 4
ATOM 2913 C C . ILE A 1 28 ? 35.148 -4.004 -8.570 1.00 0.00 28 ILE A C 4
ATOM 2914 O O . ILE A 1 28 ? 35.100 -4.368 -7.403 1.00 0.00 28 ILE A O 4
ATOM 2930 N N . CYS A 1 29 ? 34.418 -3.011 -9.014 1.00 0.00 29 CYS A N 4
ATOM 2931 C CA . CYS A 1 29 ? 33.492 -2.284 -8.100 1.00 0.00 29 CYS A CA 4
ATOM 2932 C C . CYS A 1 29 ? 32.319 -3.201 -7.751 1.00 0.00 29 CYS A C 4
ATOM 2933 O O . CYS A 1 29 ? 31.655 -3.724 -8.624 1.00 0.00 29 CYS A O 4
ATOM 2940 N N . THR A 1 30 ? 32.057 -3.411 -6.480 1.00 0.00 30 THR A N 4
ATOM 2941 C CA . THR A 1 30 ? 30.932 -4.300 -6.078 1.00 0.00 30 THR A CA 4
ATOM 2942 C C . THR A 1 30 ? 29.859 -3.478 -5.369 1.00 0.00 30 THR A C 4
ATOM 2943 O O . THR A 1 30 ? 30.132 -2.762 -4.429 1.00 0.00 30 THR A O 4
ATOM 2954 N N . GLY A 1 31 ? 28.644 -3.588 -5.810 1.00 0.00 31 GLY A N 4
ATOM 2955 C CA . GLY A 1 31 ? 27.545 -2.826 -5.153 1.00 0.00 31 GLY A CA 4
ATOM 2956 C C . GLY A 1 31 ? 26.273 -2.894 -6.000 1.00 0.00 31 GLY A C 4
ATOM 2957 O O . GLY A 1 31 ? 26.114 -3.754 -6.843 1.00 0.00 31 GLY A O 4
ATOM 2961 N N . GLN A 1 32 ? 25.362 -1.993 -5.767 1.00 0.00 32 GLN A N 4
ATOM 2962 C CA . GLN A 1 32 ? 24.084 -1.987 -6.539 1.00 0.00 32 GLN A CA 4
ATOM 2963 C C . GLN A 1 32 ? 24.318 -1.349 -7.910 1.00 0.00 32 GLN A C 4
ATOM 2964 O O . GLN A 1 32 ? 24.086 -1.946 -8.943 1.00 0.00 32 GLN A O 4
ATOM 2978 N N . ASP A 1 33 ? 24.779 -0.130 -7.927 1.00 0.00 33 ASP A N 4
ATOM 2979 C CA . ASP A 1 33 ? 25.039 0.567 -9.222 1.00 0.00 33 ASP A CA 4
ATOM 2980 C C . ASP A 1 33 ? 26.514 0.389 -9.588 1.00 0.00 33 ASP A C 4
ATOM 2981 O O . ASP A 1 33 ? 27.018 0.978 -10.525 1.00 0.00 33 ASP A O 4
ATOM 2990 N N . CYS A 1 34 ? 27.210 -0.422 -8.845 1.00 0.00 34 CYS A N 4
ATOM 2991 C CA . CYS A 1 34 ? 28.655 -0.647 -9.125 1.00 0.00 34 CYS A CA 4
ATOM 2992 C C . CYS A 1 34 ? 28.814 -1.614 -10.303 1.00 0.00 34 CYS A C 4
ATOM 2993 O O . CYS A 1 34 ? 27.868 -2.217 -10.774 1.00 0.00 34 CYS A O 4
ATOM 3000 N N . GLY A 1 35 ? 30.017 -1.761 -10.774 1.00 0.00 35 GLY A N 4
ATOM 3001 C CA . GLY A 1 35 ? 30.281 -2.678 -11.918 1.00 0.00 35 GLY A CA 4
ATOM 3002 C C . GLY A 1 35 ? 31.539 -2.208 -12.655 1.00 0.00 35 GLY A C 4
ATOM 3003 O O . GLY A 1 35 ? 32.025 -2.861 -13.559 1.00 0.00 35 GLY A O 4
ATOM 3007 N N . LEU A 1 36 ? 32.067 -1.072 -12.282 1.00 0.00 36 LEU A N 4
ATOM 3008 C CA . LEU A 1 36 ? 33.284 -0.549 -12.967 1.00 0.00 36 LEU A CA 4
ATOM 3009 C C . LEU A 1 36 ? 34.503 -1.386 -12.592 1.00 0.00 36 LEU A C 4
ATOM 3010 O O . LEU A 1 36 ? 34.551 -2.020 -11.547 1.00 0.00 36 LEU A O 4
ATOM 3026 N N . ALA A 1 37 ? 35.497 -1.403 -13.450 1.00 0.00 37 ALA A N 4
ATOM 3027 C CA . ALA A 1 37 ? 36.723 -2.200 -13.169 1.00 0.00 37 ALA A CA 4
ATOM 3028 C C . ALA A 1 37 ? 37.944 -1.298 -13.224 1.00 0.00 37 ALA A C 4
ATOM 3029 O O . ALA A 1 37 ? 38.061 -0.428 -14.079 1.00 0.00 37 ALA A O 4
ATOM 3036 N N . TYR A 1 38 ? 38.861 -1.500 -12.306 1.00 0.00 38 TYR A N 4
ATOM 3037 C CA . TYR A 1 38 ? 40.106 -0.672 -12.270 1.00 0.00 38 TYR A CA 4
ATOM 3038 C C . TYR A 1 38 ? 41.335 -1.605 -12.330 1.00 0.00 38 TYR A C 4
ATOM 3039 O O . TYR A 1 38 ? 41.495 -2.466 -11.479 1.00 0.00 38 TYR A O 4
ATOM 3057 N N . PRO A 1 39 ? 42.191 -1.453 -13.319 1.00 0.00 39 PRO A N 4
ATOM 3058 C CA . PRO A 1 39 ? 43.408 -2.305 -13.467 1.00 0.00 39 PRO A CA 4
ATOM 3059 C C . PRO A 1 39 ? 44.530 -1.912 -12.500 1.00 0.00 39 PRO A C 4
ATOM 3060 O O . PRO A 1 39 ? 44.552 -0.829 -11.944 1.00 0.00 39 PRO A O 4
ATOM 3071 N N . VAL A 1 40 ? 45.470 -2.797 -12.293 1.00 0.00 40 VAL A N 4
ATOM 3072 C CA . VAL A 1 40 ? 46.603 -2.500 -11.370 1.00 0.00 40 VAL A CA 4
ATOM 3073 C C . VAL A 1 40 ? 47.838 -2.146 -12.187 1.00 0.00 40 VAL A C 4
ATOM 3074 O O . VAL A 1 40 ? 48.197 -2.833 -13.125 1.00 0.00 40 VAL A O 4
ATOM 3087 N N . ARG A 1 41 ? 48.495 -1.067 -11.842 1.00 0.00 41 ARG A N 4
ATOM 3088 C CA . ARG A 1 41 ? 49.711 -0.648 -12.601 1.00 0.00 41 ARG A CA 4
ATOM 3089 C C . ARG A 1 41 ? 50.966 -0.993 -11.802 1.00 0.00 41 ARG A C 4
ATOM 3090 O O . ARG A 1 41 ? 51.318 -0.332 -10.846 1.00 0.00 41 ARG A O 4
ATOM 3111 N N . ASP A 1 42 ? 51.648 -2.024 -12.209 1.00 0.00 42 ASP A N 4
ATOM 3112 C CA . ASP A 1 42 ? 52.896 -2.432 -11.508 1.00 0.00 42 ASP A CA 4
ATOM 3113 C C . ASP A 1 42 ? 52.626 -2.600 -10.011 1.00 0.00 42 ASP A C 4
ATOM 3114 O O . ASP A 1 42 ? 53.435 -2.259 -9.170 1.00 0.00 42 ASP A O 4
ATOM 3123 N N . GLY A 1 43 ? 51.487 -3.136 -9.670 1.00 0.00 43 GLY A N 4
ATOM 3124 C CA . GLY A 1 43 ? 51.151 -3.336 -8.232 1.00 0.00 43 GLY A CA 4
ATOM 3125 C C . GLY A 1 43 ? 50.510 -2.071 -7.676 1.00 0.00 43 GLY A C 4
ATOM 3126 O O . GLY A 1 43 ? 50.285 -1.948 -6.487 1.00 0.00 43 GLY A O 4
ATOM 3130 N N . ILE A 1 44 ? 50.222 -1.116 -8.521 1.00 0.00 44 ILE A N 4
ATOM 3131 C CA . ILE A 1 44 ? 49.599 0.156 -8.051 1.00 0.00 44 ILE A CA 4
ATOM 3132 C C . ILE A 1 44 ? 48.157 0.243 -8.582 1.00 0.00 44 ILE A C 4
ATOM 3133 O O . ILE A 1 44 ? 47.943 0.584 -9.732 1.00 0.00 44 ILE A O 4
ATOM 3149 N N . PRO A 1 45 ? 47.173 -0.053 -7.756 1.00 0.00 45 PRO A N 4
ATOM 3150 C CA . PRO A 1 45 ? 45.735 0.016 -8.158 1.00 0.00 45 PRO A CA 4
ATOM 3151 C C . PRO A 1 45 ? 45.364 1.386 -8.736 1.00 0.00 45 PRO A C 4
ATOM 3152 O O . PRO A 1 45 ? 45.800 2.418 -8.261 1.00 0.00 45 PRO A O 4
ATOM 3163 N N . VAL A 1 46 ? 44.564 1.404 -9.766 1.00 0.00 46 VAL A N 4
ATOM 3164 C CA . VAL A 1 46 ? 44.169 2.701 -10.379 1.00 0.00 46 VAL A CA 4
ATOM 3165 C C . VAL A 1 46 ? 42.906 3.225 -9.697 1.00 0.00 46 VAL A C 4
ATOM 3166 O O . VAL A 1 46 ? 41.875 2.580 -9.681 1.00 0.00 46 VAL A O 4
ATOM 3179 N N . LEU A 1 47 ? 42.982 4.403 -9.136 1.00 0.00 47 LEU A N 4
ATOM 3180 C CA . LEU A 1 47 ? 41.802 5.009 -8.449 1.00 0.00 47 LEU A CA 4
ATOM 3181 C C . LEU A 1 47 ? 41.296 6.178 -9.290 1.00 0.00 47 LEU A C 4
ATOM 3182 O O . LEU A 1 47 ? 40.656 7.088 -8.795 1.00 0.00 47 LEU A O 4
ATOM 3198 N N . LEU A 1 48 ? 41.583 6.165 -10.567 1.00 0.00 48 LEU A N 4
ATOM 3199 C CA . LEU A 1 48 ? 41.134 7.281 -11.455 1.00 0.00 48 LEU A CA 4
ATOM 3200 C C . LEU A 1 48 ? 39.881 6.863 -12.223 1.00 0.00 48 LEU A C 4
ATOM 3201 O O . LEU A 1 48 ? 39.833 5.846 -12.890 1.00 0.00 48 LEU A O 4
ATOM 3217 N N . VAL A 1 49 ? 38.861 7.661 -12.124 1.00 0.00 49 VAL A N 4
ATOM 3218 C CA . VAL A 1 49 ? 37.589 7.358 -12.830 1.00 0.00 49 VAL A CA 4
ATOM 3219 C C . VAL A 1 49 ? 37.817 7.415 -14.341 1.00 0.00 49 VAL A C 4
ATOM 3220 O O . VAL A 1 49 ? 37.321 6.598 -15.092 1.00 0.00 49 VAL A O 4
ATOM 3233 N N . ASP A 1 50 ? 38.553 8.386 -14.795 1.00 0.00 50 ASP A N 4
ATOM 3234 C CA . ASP A 1 50 ? 38.806 8.516 -16.259 1.00 0.00 50 ASP A CA 4
ATOM 3235 C C . ASP A 1 50 ? 39.533 7.271 -16.772 1.00 0.00 50 ASP A C 4
ATOM 3236 O O . ASP A 1 50 ? 39.328 6.829 -17.886 1.00 0.00 50 ASP A O 4
ATOM 3245 N N . GLU A 1 51 ? 40.389 6.699 -15.974 1.00 0.00 51 GLU A N 4
ATOM 3246 C CA . GLU A 1 51 ? 41.131 5.482 -16.422 1.00 0.00 51 GLU A CA 4
ATOM 3247 C C . GLU A 1 51 ? 40.300 4.236 -16.097 1.00 0.00 51 GLU A C 4
ATOM 3248 O O . GLU A 1 51 ? 40.590 3.143 -16.545 1.00 0.00 51 GLU A O 4
ATOM 3260 N N . ALA A 1 52 ? 39.263 4.394 -15.323 1.00 0.00 52 ALA A N 4
ATOM 3261 C CA . ALA A 1 52 ? 38.412 3.219 -14.968 1.00 0.00 52 ALA A CA 4
ATOM 3262 C C . ALA A 1 52 ? 37.887 2.551 -16.236 1.00 0.00 52 ALA A C 4
ATOM 3263 O O . ALA A 1 52 ? 37.630 3.199 -17.235 1.00 0.00 52 ALA A O 4
ATOM 3270 N N . ARG A 1 53 ? 37.731 1.249 -16.202 1.00 0.00 53 ARG A N 4
ATOM 3271 C CA . ARG A 1 53 ? 37.233 0.509 -17.404 1.00 0.00 53 ARG A CA 4
ATOM 3272 C C . ARG A 1 53 ? 35.851 -0.068 -17.119 1.00 0.00 53 ARG A C 4
ATOM 3273 O O . ARG A 1 53 ? 35.560 -0.544 -16.028 1.00 0.00 53 ARG A O 4
ATOM 3294 N N . ARG A 1 54 ? 34.986 -0.016 -18.098 1.00 0.00 54 ARG A N 4
ATOM 3295 C CA . ARG A 1 54 ? 33.607 -0.544 -17.915 1.00 0.00 54 ARG A CA 4
ATOM 3296 C C . ARG A 1 54 ? 33.588 -2.045 -18.245 1.00 0.00 54 ARG A C 4
ATOM 3297 O O . ARG A 1 54 ? 34.398 -2.529 -19.006 1.00 0.00 54 ARG A O 4
ATOM 3318 N N . PRO A 1 55 ? 32.661 -2.768 -17.667 1.00 0.00 55 PRO A N 4
ATOM 3319 C CA . PRO A 1 55 ? 32.523 -4.236 -17.893 1.00 0.00 55 PRO A CA 4
ATOM 3320 C C . PRO A 1 55 ? 32.181 -4.583 -19.349 1.00 0.00 55 PRO A C 4
ATOM 3321 O O . PRO A 1 55 ? 31.446 -3.883 -20.021 1.00 0.00 55 PRO A O 4
ATOM 3332 N N . GLU A 1 56 ? 32.707 -5.669 -19.834 1.00 0.00 56 GLU A N 4
ATOM 3333 C CA . GLU A 1 56 ? 32.418 -6.082 -21.232 1.00 0.00 56 GLU A CA 4
ATOM 3334 C C . GLU A 1 56 ? 32.795 -7.555 -21.406 1.00 0.00 56 GLU A C 4
ATOM 3335 O O . GLU A 1 56 ? 32.229 -8.196 -22.277 1.00 0.00 56 GLU A O 4
ATOM 3349 N N . MET A 1 1 ? 47.966 -15.864 7.666 1.00 0.00 1 MET A N 5
ATOM 3350 C CA . MET A 1 1 ? 48.021 -15.526 9.118 1.00 0.00 1 MET A CA 5
ATOM 3351 C C . MET A 1 1 ? 47.575 -14.064 9.315 1.00 0.00 1 MET A C 5
ATOM 3352 O O . MET A 1 1 ? 47.647 -13.270 8.398 1.00 0.00 1 MET A O 5
ATOM 3368 N N . PRO A 1 2 ? 47.129 -13.697 10.500 1.00 0.00 2 PRO A N 5
ATOM 3369 C CA . PRO A 1 2 ? 46.689 -12.295 10.782 1.00 0.00 2 PRO A CA 5
ATOM 3370 C C . PRO A 1 2 ? 47.716 -11.245 10.326 1.00 0.00 2 PRO A C 5
ATOM 3371 O O . PRO A 1 2 ? 48.908 -11.407 10.498 1.00 0.00 2 PRO A O 5
ATOM 3382 N N . LEU A 1 3 ? 47.250 -10.167 9.754 1.00 0.00 3 LEU A N 5
ATOM 3383 C CA . LEU A 1 3 ? 48.178 -9.092 9.292 1.00 0.00 3 LEU A CA 5
ATOM 3384 C C . LEU A 1 3 ? 47.404 -7.775 9.207 1.00 0.00 3 LEU A C 5
ATOM 3385 O O . LEU A 1 3 ? 47.927 -6.712 9.477 1.00 0.00 3 LEU A O 5
ATOM 3401 N N . GLU A 1 4 ? 46.156 -7.844 8.827 1.00 0.00 4 GLU A N 5
ATOM 3402 C CA . GLU A 1 4 ? 45.324 -6.607 8.716 1.00 0.00 4 GLU A CA 5
ATOM 3403 C C . GLU A 1 4 ? 44.573 -6.393 10.033 1.00 0.00 4 GLU A C 5
ATOM 3404 O O . GLU A 1 4 ? 43.846 -5.433 10.202 1.00 0.00 4 GLU A O 5
ATOM 3416 N N . ALA A 1 5 ? 44.730 -7.294 10.963 1.00 0.00 5 ALA A N 5
ATOM 3417 C CA . ALA A 1 5 ? 44.014 -7.160 12.264 1.00 0.00 5 ALA A CA 5
ATOM 3418 C C . ALA A 1 5 ? 44.407 -5.846 12.941 1.00 0.00 5 ALA A C 5
ATOM 3419 O O . ALA A 1 5 ? 45.551 -5.437 12.917 1.00 0.00 5 ALA A O 5
ATOM 3426 N N . GLY A 1 6 ? 43.460 -5.188 13.555 1.00 0.00 6 GLY A N 5
ATOM 3427 C CA . GLY A 1 6 ? 43.755 -3.900 14.252 1.00 0.00 6 GLY A CA 5
ATOM 3428 C C . GLY A 1 6 ? 43.471 -2.730 13.311 1.00 0.00 6 GLY A C 5
ATOM 3429 O O . GLY A 1 6 ? 43.123 -1.647 13.740 1.00 0.00 6 GLY A O 5
ATOM 3433 N N . LEU A 1 7 ? 43.617 -2.934 12.027 1.00 0.00 7 LEU A N 5
ATOM 3434 C CA . LEU A 1 7 ? 43.357 -1.828 11.058 1.00 0.00 7 LEU A CA 5
ATOM 3435 C C . LEU A 1 7 ? 41.921 -1.927 10.543 1.00 0.00 7 LEU A C 5
ATOM 3436 O O . LEU A 1 7 ? 41.514 -2.923 9.977 1.00 0.00 7 LEU A O 5
ATOM 3452 N N . LEU A 1 8 ? 41.151 -0.894 10.743 1.00 0.00 8 LEU A N 5
ATOM 3453 C CA . LEU A 1 8 ? 39.737 -0.903 10.275 1.00 0.00 8 LEU A CA 5
ATOM 3454 C C . LEU A 1 8 ? 39.690 -0.511 8.797 1.00 0.00 8 LEU A C 5
ATOM 3455 O O . LEU A 1 8 ? 39.525 -1.342 7.927 1.00 0.00 8 LEU A O 5
ATOM 3471 N N . GLU A 1 9 ? 39.836 0.758 8.516 1.00 0.00 9 GLU A N 5
ATOM 3472 C CA . GLU A 1 9 ? 39.801 1.237 7.102 1.00 0.00 9 GLU A CA 5
ATOM 3473 C C . GLU A 1 9 ? 38.653 0.560 6.349 1.00 0.00 9 GLU A C 5
ATOM 3474 O O . GLU A 1 9 ? 38.773 -0.545 5.857 1.00 0.00 9 GLU A O 5
ATOM 3486 N N . ILE A 1 10 ? 37.535 1.224 6.261 1.00 0.00 10 ILE A N 5
ATOM 3487 C CA . ILE A 1 10 ? 36.365 0.641 5.549 1.00 0.00 10 ILE A CA 5
ATOM 3488 C C . ILE A 1 10 ? 36.593 0.710 4.040 1.00 0.00 10 ILE A C 5
ATOM 3489 O O . ILE A 1 10 ? 37.218 1.623 3.534 1.00 0.00 10 ILE A O 5
ATOM 3505 N N . LEU A 1 11 ? 36.104 -0.260 3.320 1.00 0.00 11 LEU A N 5
ATOM 3506 C CA . LEU A 1 11 ? 36.299 -0.270 1.844 1.00 0.00 11 LEU A CA 5
ATOM 3507 C C . LEU A 1 11 ? 35.295 0.679 1.187 1.00 0.00 11 LEU A C 5
ATOM 3508 O O . LEU A 1 11 ? 34.129 0.708 1.533 1.00 0.00 11 LEU A O 5
ATOM 3524 N N . ALA A 1 12 ? 35.738 1.448 0.229 1.00 0.00 12 ALA A N 5
ATOM 3525 C CA . ALA A 1 12 ? 34.817 2.391 -0.470 1.00 0.00 12 ALA A CA 5
ATOM 3526 C C . ALA A 1 12 ? 35.307 2.585 -1.906 1.00 0.00 12 ALA A C 5
ATOM 3527 O O . ALA A 1 12 ? 36.430 2.986 -2.140 1.00 0.00 12 ALA A O 5
ATOM 3534 N N . CYS A 1 13 ? 34.483 2.291 -2.871 1.00 0.00 13 CYS A N 5
ATOM 3535 C CA . CYS A 1 13 ? 34.917 2.449 -4.290 1.00 0.00 13 CYS A CA 5
ATOM 3536 C C . CYS A 1 13 ? 35.085 3.939 -4.634 1.00 0.00 13 CYS A C 5
ATOM 3537 O O . CYS A 1 13 ? 34.434 4.789 -4.059 1.00 0.00 13 CYS A O 5
ATOM 3544 N N . PRO A 1 14 ? 35.949 4.254 -5.578 1.00 0.00 14 PRO A N 5
ATOM 3545 C CA . PRO A 1 14 ? 36.191 5.667 -6.010 1.00 0.00 14 PRO A CA 5
ATOM 3546 C C . PRO A 1 14 ? 34.956 6.275 -6.692 1.00 0.00 14 PRO A C 5
ATOM 3547 O O . PRO A 1 14 ? 34.228 5.595 -7.383 1.00 0.00 14 PRO A O 5
ATOM 3558 N N . ALA A 1 15 ? 34.726 7.547 -6.501 1.00 0.00 15 ALA A N 5
ATOM 3559 C CA . ALA A 1 15 ? 33.546 8.213 -7.134 1.00 0.00 15 ALA A CA 5
ATOM 3560 C C . ALA A 1 15 ? 32.253 7.659 -6.532 1.00 0.00 15 ALA A C 5
ATOM 3561 O O . ALA A 1 15 ? 31.470 8.380 -5.946 1.00 0.00 15 ALA A O 5
ATOM 3568 N N . CYS A 1 16 ? 32.020 6.384 -6.679 1.00 0.00 16 CYS A N 5
ATOM 3569 C CA . CYS A 1 16 ? 30.777 5.781 -6.124 1.00 0.00 16 CYS A CA 5
ATOM 3570 C C . CYS A 1 16 ? 31.040 5.311 -4.686 1.00 0.00 16 CYS A C 5
ATOM 3571 O O . CYS A 1 16 ? 32.090 5.556 -4.124 1.00 0.00 16 CYS A O 5
ATOM 3578 N N . HIS A 1 17 ? 30.087 4.638 -4.091 1.00 0.00 17 HIS A N 5
ATOM 3579 C CA . HIS A 1 17 ? 30.259 4.148 -2.687 1.00 0.00 17 HIS A CA 5
ATOM 3580 C C . HIS A 1 17 ? 29.745 2.715 -2.578 1.00 0.00 17 HIS A C 5
ATOM 3581 O O . HIS A 1 17 ? 28.557 2.466 -2.646 1.00 0.00 17 HIS A O 5
ATOM 3595 N N . ALA A 1 18 ? 30.628 1.775 -2.404 1.00 0.00 18 ALA A N 5
ATOM 3596 C CA . ALA A 1 18 ? 30.201 0.356 -2.285 1.00 0.00 18 ALA A CA 5
ATOM 3597 C C . ALA A 1 18 ? 31.444 -0.515 -2.034 1.00 0.00 18 ALA A C 5
ATOM 3598 O O . ALA A 1 18 ? 32.557 -0.020 -2.041 1.00 0.00 18 ALA A O 5
ATOM 3605 N N . PRO A 1 19 ? 31.255 -1.800 -1.829 1.00 0.00 19 PRO A N 5
ATOM 3606 C CA . PRO A 1 19 ? 32.378 -2.756 -1.587 1.00 0.00 19 PRO A CA 5
ATOM 3607 C C . PRO A 1 19 ? 33.226 -3.000 -2.849 1.00 0.00 19 PRO A C 5
ATOM 3608 O O . PRO A 1 19 ? 32.791 -2.773 -3.966 1.00 0.00 19 PRO A O 5
ATOM 3619 N N . LEU A 1 20 ? 34.434 -3.464 -2.668 1.00 0.00 20 LEU A N 5
ATOM 3620 C CA . LEU A 1 20 ? 35.338 -3.742 -3.828 1.00 0.00 20 LEU A CA 5
ATOM 3621 C C . LEU A 1 20 ? 35.676 -5.229 -3.862 1.00 0.00 20 LEU A C 5
ATOM 3622 O O . LEU A 1 20 ? 35.844 -5.859 -2.835 1.00 0.00 20 LEU A O 5
ATOM 3638 N N . GLU A 1 21 ? 35.792 -5.790 -5.041 1.00 0.00 21 GLU A N 5
ATOM 3639 C CA . GLU A 1 21 ? 36.142 -7.240 -5.162 1.00 0.00 21 GLU A CA 5
ATOM 3640 C C . GLU A 1 21 ? 37.455 -7.372 -5.931 1.00 0.00 21 GLU A C 5
ATOM 3641 O O . GLU A 1 21 ? 37.566 -6.977 -7.076 1.00 0.00 21 GLU A O 5
ATOM 3653 N N . GLU A 1 22 ? 38.456 -7.921 -5.299 1.00 0.00 22 GLU A N 5
ATOM 3654 C CA . GLU A 1 22 ? 39.770 -8.084 -5.975 1.00 0.00 22 GLU A CA 5
ATOM 3655 C C . GLU A 1 22 ? 39.722 -9.311 -6.873 1.00 0.00 22 GLU A C 5
ATOM 3656 O O . GLU A 1 22 ? 39.355 -10.386 -6.439 1.00 0.00 22 GLU A O 5
ATOM 3668 N N . ARG A 1 23 ? 40.099 -9.169 -8.120 1.00 0.00 23 ARG A N 5
ATOM 3669 C CA . ARG A 1 23 ? 40.086 -10.342 -9.049 1.00 0.00 23 ARG A CA 5
ATOM 3670 C C . ARG A 1 23 ? 41.427 -10.425 -9.771 1.00 0.00 23 ARG A C 5
ATOM 3671 O O . ARG A 1 23 ? 41.850 -9.489 -10.428 1.00 0.00 23 ARG A O 5
ATOM 3692 N N . ASP A 1 24 ? 42.089 -11.550 -9.657 1.00 0.00 24 ASP A N 5
ATOM 3693 C CA . ASP A 1 24 ? 43.406 -11.734 -10.334 1.00 0.00 24 ASP A CA 5
ATOM 3694 C C . ASP A 1 24 ? 44.340 -10.585 -9.963 1.00 0.00 24 ASP A C 5
ATOM 3695 O O . ASP A 1 24 ? 44.986 -10.603 -8.933 1.00 0.00 24 ASP A O 5
ATOM 3704 N N . ALA A 1 25 ? 44.416 -9.587 -10.802 1.00 0.00 25 ALA A N 5
ATOM 3705 C CA . ALA A 1 25 ? 45.306 -8.418 -10.525 1.00 0.00 25 ALA A CA 5
ATOM 3706 C C . ALA A 1 25 ? 44.529 -7.134 -10.800 1.00 0.00 25 ALA A C 5
ATOM 3707 O O . ALA A 1 25 ? 45.088 -6.124 -11.176 1.00 0.00 25 ALA A O 5
ATOM 3714 N N . GLU A 1 26 ? 43.236 -7.166 -10.613 1.00 0.00 26 GLU A N 5
ATOM 3715 C CA . GLU A 1 26 ? 42.408 -5.942 -10.863 1.00 0.00 26 GLU A CA 5
ATOM 3716 C C . GLU A 1 26 ? 41.334 -5.818 -9.787 1.00 0.00 26 GLU A C 5
ATOM 3717 O O . GLU A 1 26 ? 40.927 -6.796 -9.178 1.00 0.00 26 GLU A O 5
ATOM 3729 N N . LEU A 1 27 ? 40.867 -4.613 -9.547 1.00 0.00 27 LEU A N 5
ATOM 3730 C CA . LEU A 1 27 ? 39.813 -4.404 -8.508 1.00 0.00 27 LEU A CA 5
ATOM 3731 C C . LEU A 1 27 ? 38.474 -4.171 -9.201 1.00 0.00 27 LEU A C 5
ATOM 3732 O O . LEU A 1 27 ? 38.353 -3.341 -10.084 1.00 0.00 27 LEU A O 5
ATOM 3748 N N . ILE A 1 28 ? 37.467 -4.908 -8.808 1.00 0.00 28 ILE A N 5
ATOM 3749 C CA . ILE A 1 28 ? 36.118 -4.761 -9.432 1.00 0.00 28 ILE A CA 5
ATOM 3750 C C . ILE A 1 28 ? 35.185 -4.044 -8.459 1.00 0.00 28 ILE A C 5
ATOM 3751 O O . ILE A 1 28 ? 35.102 -4.383 -7.289 1.00 0.00 28 ILE A O 5
ATOM 3767 N N . CYS A 1 29 ? 34.495 -3.042 -8.943 1.00 0.00 29 CYS A N 5
ATOM 3768 C CA . CYS A 1 29 ? 33.571 -2.273 -8.069 1.00 0.00 29 CYS A CA 5
ATOM 3769 C C . CYS A 1 29 ? 32.340 -3.136 -7.753 1.00 0.00 29 CYS A C 5
ATOM 3770 O O . CYS A 1 29 ? 31.664 -3.613 -8.643 1.00 0.00 29 CYS A O 5
ATOM 3777 N N . THR A 1 30 ? 32.046 -3.349 -6.491 1.00 0.00 30 THR A N 5
ATOM 3778 C CA . THR A 1 30 ? 30.874 -4.186 -6.121 1.00 0.00 30 THR A CA 5
ATOM 3779 C C . THR A 1 30 ? 29.649 -3.293 -5.909 1.00 0.00 30 THR A C 5
ATOM 3780 O O . THR A 1 30 ? 29.705 -2.087 -6.046 1.00 0.00 30 THR A O 5
ATOM 3791 N N . GLY A 1 31 ? 28.552 -3.889 -5.555 1.00 0.00 31 GLY A N 5
ATOM 3792 C CA . GLY A 1 31 ? 27.310 -3.107 -5.303 1.00 0.00 31 GLY A CA 5
ATOM 3793 C C . GLY A 1 31 ? 26.610 -2.790 -6.623 1.00 0.00 31 GLY A C 5
ATOM 3794 O O . GLY A 1 31 ? 27.235 -2.613 -7.649 1.00 0.00 31 GLY A O 5
ATOM 3798 N N . GLN A 1 32 ? 25.313 -2.702 -6.594 1.00 0.00 32 GLN A N 5
ATOM 3799 C CA . GLN A 1 32 ? 24.558 -2.381 -7.834 1.00 0.00 32 GLN A CA 5
ATOM 3800 C C . GLN A 1 32 ? 24.725 -0.894 -8.142 1.00 0.00 32 GLN A C 5
ATOM 3801 O O . GLN A 1 32 ? 24.369 -0.421 -9.202 1.00 0.00 32 GLN A O 5
ATOM 3815 N N . ASP A 1 33 ? 25.267 -0.154 -7.214 1.00 0.00 33 ASP A N 5
ATOM 3816 C CA . ASP A 1 33 ? 25.466 1.304 -7.440 1.00 0.00 33 ASP A CA 5
ATOM 3817 C C . ASP A 1 33 ? 26.744 1.518 -8.249 1.00 0.00 33 ASP A C 5
ATOM 3818 O O . ASP A 1 33 ? 27.080 2.627 -8.614 1.00 0.00 33 ASP A O 5
ATOM 3827 N N . CYS A 1 34 ? 27.463 0.460 -8.537 1.00 0.00 34 CYS A N 5
ATOM 3828 C CA . CYS A 1 34 ? 28.722 0.599 -9.329 1.00 0.00 34 CYS A CA 5
ATOM 3829 C C . CYS A 1 34 ? 28.866 -0.589 -10.288 1.00 0.00 34 CYS A C 5
ATOM 3830 O O . CYS A 1 34 ? 27.896 -1.167 -10.739 1.00 0.00 34 CYS A O 5
ATOM 3837 N N . GLY A 1 35 ? 30.083 -0.951 -10.596 1.00 0.00 35 GLY A N 5
ATOM 3838 C CA . GLY A 1 35 ? 30.330 -2.095 -11.527 1.00 0.00 35 GLY A CA 5
ATOM 3839 C C . GLY A 1 35 ? 31.583 -1.807 -12.364 1.00 0.00 35 GLY A C 5
ATOM 3840 O O . GLY A 1 35 ? 31.955 -2.573 -13.232 1.00 0.00 35 GLY A O 5
ATOM 3844 N N . LEU A 1 36 ? 32.233 -0.704 -12.110 1.00 0.00 36 LEU A N 5
ATOM 3845 C CA . LEU A 1 36 ? 33.455 -0.348 -12.883 1.00 0.00 36 LEU A CA 5
ATOM 3846 C C . LEU A 1 36 ? 34.622 -1.241 -12.459 1.00 0.00 36 LEU A C 5
ATOM 3847 O O . LEU A 1 36 ? 34.609 -1.843 -11.395 1.00 0.00 36 LEU A O 5
ATOM 3863 N N . ALA A 1 37 ? 35.633 -1.335 -13.292 1.00 0.00 37 ALA A N 5
ATOM 3864 C CA . ALA A 1 37 ? 36.820 -2.185 -12.963 1.00 0.00 37 ALA A CA 5
ATOM 3865 C C . ALA A 1 37 ? 38.086 -1.324 -12.978 1.00 0.00 37 ALA A C 5
ATOM 3866 O O . ALA A 1 37 ? 38.275 -0.492 -13.850 1.00 0.00 37 ALA A O 5
ATOM 3873 N N . TYR A 1 38 ? 38.956 -1.526 -12.013 1.00 0.00 38 TYR A N 5
ATOM 3874 C CA . TYR A 1 38 ? 40.229 -0.740 -11.939 1.00 0.00 38 TYR A CA 5
ATOM 3875 C C . TYR A 1 38 ? 41.419 -1.722 -11.982 1.00 0.00 38 TYR A C 5
ATOM 3876 O O . TYR A 1 38 ? 41.654 -2.444 -11.024 1.00 0.00 38 TYR A O 5
ATOM 3894 N N . PRO A 1 39 ? 42.159 -1.783 -13.076 1.00 0.00 39 PRO A N 5
ATOM 3895 C CA . PRO A 1 39 ? 43.314 -2.715 -13.195 1.00 0.00 39 PRO A CA 5
ATOM 3896 C C . PRO A 1 39 ? 44.566 -2.190 -12.481 1.00 0.00 39 PRO A C 5
ATOM 3897 O O . PRO A 1 39 ? 44.775 -0.998 -12.369 1.00 0.00 39 PRO A O 5
ATOM 3908 N N . VAL A 1 40 ? 45.400 -3.073 -12.003 1.00 0.00 40 VAL A N 5
ATOM 3909 C CA . VAL A 1 40 ? 46.641 -2.635 -11.299 1.00 0.00 40 VAL A CA 5
ATOM 3910 C C . VAL A 1 40 ? 47.726 -2.338 -12.334 1.00 0.00 40 VAL A C 5
ATOM 3911 O O . VAL A 1 40 ? 47.948 -3.114 -13.243 1.00 0.00 40 VAL A O 5
ATOM 3924 N N . ARG A 1 41 ? 48.399 -1.215 -12.209 1.00 0.00 41 ARG A N 5
ATOM 3925 C CA . ARG A 1 41 ? 49.473 -0.860 -13.196 1.00 0.00 41 ARG A CA 5
ATOM 3926 C C . ARG A 1 41 ? 50.820 -0.769 -12.480 1.00 0.00 41 ARG A C 5
ATOM 3927 O O . ARG A 1 41 ? 50.965 -0.081 -11.494 1.00 0.00 41 ARG A O 5
ATOM 3948 N N . ASP A 1 42 ? 51.805 -1.465 -12.979 1.00 0.00 42 ASP A N 5
ATOM 3949 C CA . ASP A 1 42 ? 53.157 -1.432 -12.349 1.00 0.00 42 ASP A CA 5
ATOM 3950 C C . ASP A 1 42 ? 53.052 -1.811 -10.869 1.00 0.00 42 ASP A C 5
ATOM 3951 O O . ASP A 1 42 ? 53.834 -1.374 -10.047 1.00 0.00 42 ASP A O 5
ATOM 3960 N N . GLY A 1 43 ? 52.104 -2.638 -10.526 1.00 0.00 43 GLY A N 5
ATOM 3961 C CA . GLY A 1 43 ? 51.959 -3.064 -9.104 1.00 0.00 43 GLY A CA 5
ATOM 3962 C C . GLY A 1 43 ? 51.248 -1.976 -8.299 1.00 0.00 43 GLY A C 5
ATOM 3963 O O . GLY A 1 43 ? 51.134 -2.070 -7.094 1.00 0.00 43 GLY A O 5
ATOM 3967 N N . ILE A 1 44 ? 50.770 -0.944 -8.952 1.00 0.00 44 ILE A N 5
ATOM 3968 C CA . ILE A 1 44 ? 50.064 0.160 -8.228 1.00 0.00 44 ILE A CA 5
ATOM 3969 C C . ILE A 1 44 ? 48.601 0.239 -8.719 1.00 0.00 44 ILE A C 5
ATOM 3970 O O . ILE A 1 44 ? 48.352 0.240 -9.914 1.00 0.00 44 ILE A O 5
ATOM 3986 N N . PRO A 1 45 ? 47.632 0.305 -7.820 1.00 0.00 45 PRO A N 5
ATOM 3987 C CA . PRO A 1 45 ? 46.193 0.391 -8.211 1.00 0.00 45 PRO A CA 5
ATOM 3988 C C . PRO A 1 45 ? 45.835 1.776 -8.763 1.00 0.00 45 PRO A C 5
ATOM 3989 O O . PRO A 1 45 ? 46.364 2.783 -8.332 1.00 0.00 45 PRO A O 5
ATOM 4000 N N . VAL A 1 46 ? 44.940 1.833 -9.716 1.00 0.00 46 VAL A N 5
ATOM 4001 C CA . VAL A 1 46 ? 44.541 3.148 -10.305 1.00 0.00 46 VAL A CA 5
ATOM 4002 C C . VAL A 1 46 ? 43.208 3.590 -9.703 1.00 0.00 46 VAL A C 5
ATOM 4003 O O . VAL A 1 46 ? 42.238 2.856 -9.710 1.00 0.00 46 VAL A O 5
ATOM 4016 N N . LEU A 1 47 ? 43.159 4.787 -9.181 1.00 0.00 47 LEU A N 5
ATOM 4017 C CA . LEU A 1 47 ? 41.897 5.310 -8.566 1.00 0.00 47 LEU A CA 5
ATOM 4018 C C . LEU A 1 47 ? 41.383 6.478 -9.406 1.00 0.00 47 LEU A C 5
ATOM 4019 O O . LEU A 1 47 ? 40.794 7.410 -8.894 1.00 0.00 47 LEU A O 5
ATOM 4035 N N . LEU A 1 48 ? 41.615 6.437 -10.696 1.00 0.00 48 LEU A N 5
ATOM 4036 C CA . LEU A 1 48 ? 41.157 7.547 -11.589 1.00 0.00 48 LEU A CA 5
ATOM 4037 C C . LEU A 1 48 ? 39.982 7.070 -12.447 1.00 0.00 48 LEU A C 5
ATOM 4038 O O . LEU A 1 48 ? 40.015 6.018 -13.057 1.00 0.00 48 LEU A O 5
ATOM 4054 N N . VAL A 1 49 ? 38.940 7.849 -12.495 1.00 0.00 49 VAL A N 5
ATOM 4055 C CA . VAL A 1 49 ? 37.750 7.468 -13.305 1.00 0.00 49 VAL A CA 5
ATOM 4056 C C . VAL A 1 49 ? 38.125 7.435 -14.787 1.00 0.00 49 VAL A C 5
ATOM 4057 O O . VAL A 1 49 ? 37.727 6.552 -15.520 1.00 0.00 49 VAL A O 5
ATOM 4070 N N . ASP A 1 50 ? 38.879 8.398 -15.236 1.00 0.00 50 ASP A N 5
ATOM 4071 C CA . ASP A 1 50 ? 39.271 8.431 -16.674 1.00 0.00 50 ASP A CA 5
ATOM 4072 C C . ASP A 1 50 ? 40.041 7.154 -17.025 1.00 0.00 50 ASP A C 5
ATOM 4073 O O . ASP A 1 50 ? 40.159 6.789 -18.178 1.00 0.00 50 ASP A O 5
ATOM 4082 N N . GLU A 1 51 ? 40.564 6.472 -16.039 1.00 0.00 51 GLU A N 5
ATOM 4083 C CA . GLU A 1 51 ? 41.327 5.210 -16.307 1.00 0.00 51 GLU A CA 5
ATOM 4084 C C . GLU A 1 51 ? 40.443 4.010 -15.963 1.00 0.00 51 GLU A C 5
ATOM 4085 O O . GLU A 1 51 ? 40.746 2.883 -16.304 1.00 0.00 51 GLU A O 5
ATOM 4097 N N . ALA A 1 52 ? 39.359 4.244 -15.278 1.00 0.00 52 ALA A N 5
ATOM 4098 C CA . ALA A 1 52 ? 38.457 3.120 -14.897 1.00 0.00 52 ALA A CA 5
ATOM 4099 C C . ALA A 1 52 ? 38.026 2.361 -16.149 1.00 0.00 52 ALA A C 5
ATOM 4100 O O . ALA A 1 52 ? 37.834 2.942 -17.200 1.00 0.00 52 ALA A O 5
ATOM 4107 N N . ARG A 1 53 ? 37.869 1.065 -16.041 1.00 0.00 53 ARG A N 5
ATOM 4108 C CA . ARG A 1 53 ? 37.442 0.249 -17.221 1.00 0.00 53 ARG A CA 5
ATOM 4109 C C . ARG A 1 53 ? 36.008 -0.229 -17.007 1.00 0.00 53 ARG A C 5
ATOM 4110 O O . ARG A 1 53 ? 35.620 -0.607 -15.910 1.00 0.00 53 ARG A O 5
ATOM 4131 N N . ARG A 1 54 ? 35.215 -0.200 -18.045 1.00 0.00 54 ARG A N 5
ATOM 4132 C CA . ARG A 1 54 ? 33.795 -0.633 -17.926 1.00 0.00 54 ARG A CA 5
ATOM 4133 C C . ARG A 1 54 ? 33.708 -2.160 -18.115 1.00 0.00 54 ARG A C 5
ATOM 4134 O O . ARG A 1 54 ? 34.545 -2.750 -18.769 1.00 0.00 54 ARG A O 5
ATOM 4155 N N . PRO A 1 55 ? 32.700 -2.798 -17.558 1.00 0.00 55 PRO A N 5
ATOM 4156 C CA . PRO A 1 55 ? 32.520 -4.274 -17.690 1.00 0.00 55 PRO A CA 5
ATOM 4157 C C . PRO A 1 55 ? 32.752 -4.779 -19.123 1.00 0.00 55 PRO A C 5
ATOM 4158 O O . PRO A 1 55 ? 32.375 -4.142 -20.086 1.00 0.00 55 PRO A O 5
ATOM 4169 N N . GLU A 1 56 ? 33.370 -5.927 -19.252 1.00 0.00 56 GLU A N 5
ATOM 4170 C CA . GLU A 1 56 ? 33.642 -6.515 -20.601 1.00 0.00 56 GLU A CA 5
ATOM 4171 C C . GLU A 1 56 ? 34.498 -5.554 -21.431 1.00 0.00 56 GLU A C 5
ATOM 4172 O O . GLU A 1 56 ? 34.434 -4.363 -21.179 1.00 0.00 56 GLU A O 5
ATOM 4186 N N . MET A 1 1 ? 32.433 -5.613 22.751 1.00 0.00 1 MET A N 6
ATOM 4187 C CA . MET A 1 1 ? 33.426 -5.131 21.752 1.00 0.00 1 MET A CA 6
ATOM 4188 C C . MET A 1 1 ? 32.872 -3.899 21.035 1.00 0.00 1 MET A C 6
ATOM 4189 O O . MET A 1 1 ? 32.482 -3.962 19.884 1.00 0.00 1 MET A O 6
ATOM 4205 N N . PRO A 1 2 ? 32.850 -2.778 21.709 1.00 0.00 2 PRO A N 6
ATOM 4206 C CA . PRO A 1 2 ? 32.347 -1.496 21.130 1.00 0.00 2 PRO A CA 6
ATOM 4207 C C . PRO A 1 2 ? 33.157 -1.083 19.894 1.00 0.00 2 PRO A C 6
ATOM 4208 O O . PRO A 1 2 ? 32.972 -0.017 19.340 1.00 0.00 2 PRO A O 6
ATOM 4219 N N . LEU A 1 3 ? 34.054 -1.926 19.469 1.00 0.00 3 LEU A N 6
ATOM 4220 C CA . LEU A 1 3 ? 34.889 -1.607 18.279 1.00 0.00 3 LEU A CA 6
ATOM 4221 C C . LEU A 1 3 ? 34.036 -1.709 17.012 1.00 0.00 3 LEU A C 6
ATOM 4222 O O . LEU A 1 3 ? 33.589 -0.715 16.476 1.00 0.00 3 LEU A O 6
ATOM 4238 N N . GLU A 1 4 ? 33.816 -2.904 16.527 1.00 0.00 4 GLU A N 6
ATOM 4239 C CA . GLU A 1 4 ? 33.002 -3.080 15.288 1.00 0.00 4 GLU A CA 6
ATOM 4240 C C . GLU A 1 4 ? 33.598 -2.238 14.160 1.00 0.00 4 GLU A C 6
ATOM 4241 O O . GLU A 1 4 ? 34.337 -2.726 13.329 1.00 0.00 4 GLU A O 6
ATOM 4253 N N . ALA A 1 5 ? 33.279 -0.978 14.123 1.00 0.00 5 ALA A N 6
ATOM 4254 C CA . ALA A 1 5 ? 33.820 -0.100 13.050 1.00 0.00 5 ALA A CA 6
ATOM 4255 C C . ALA A 1 5 ? 35.319 0.109 13.271 1.00 0.00 5 ALA A C 6
ATOM 4256 O O . ALA A 1 5 ? 36.010 0.646 12.430 1.00 0.00 5 ALA A O 6
ATOM 4263 N N . GLY A 1 6 ? 35.830 -0.313 14.396 1.00 0.00 6 GLY A N 6
ATOM 4264 C CA . GLY A 1 6 ? 37.288 -0.140 14.664 1.00 0.00 6 GLY A CA 6
ATOM 4265 C C . GLY A 1 6 ? 38.050 -1.324 14.067 1.00 0.00 6 GLY A C 6
ATOM 4266 O O . GLY A 1 6 ? 39.261 -1.316 13.981 1.00 0.00 6 GLY A O 6
ATOM 4270 N N . LEU A 1 7 ? 37.348 -2.341 13.651 1.00 0.00 7 LEU A N 6
ATOM 4271 C CA . LEU A 1 7 ? 38.029 -3.524 13.059 1.00 0.00 7 LEU A CA 6
ATOM 4272 C C . LEU A 1 7 ? 38.503 -3.184 11.647 1.00 0.00 7 LEU A C 6
ATOM 4273 O O . LEU A 1 7 ? 39.667 -2.921 11.419 1.00 0.00 7 LEU A O 6
ATOM 4289 N N . LEU A 1 8 ? 37.610 -3.193 10.692 1.00 0.00 8 LEU A N 6
ATOM 4290 C CA . LEU A 1 8 ? 38.007 -2.875 9.290 1.00 0.00 8 LEU A CA 6
ATOM 4291 C C . LEU A 1 8 ? 37.896 -1.370 9.054 1.00 0.00 8 LEU A C 6
ATOM 4292 O O . LEU A 1 8 ? 36.883 -0.757 9.322 1.00 0.00 8 LEU A O 6
ATOM 4308 N N . GLU A 1 9 ? 38.938 -0.773 8.552 1.00 0.00 9 GLU A N 6
ATOM 4309 C CA . GLU A 1 9 ? 38.917 0.693 8.293 1.00 0.00 9 GLU A CA 6
ATOM 4310 C C . GLU A 1 9 ? 37.735 1.052 7.396 1.00 0.00 9 GLU A C 6
ATOM 4311 O O . GLU A 1 9 ? 36.894 0.229 7.093 1.00 0.00 9 GLU A O 6
ATOM 4323 N N . ILE A 1 10 ? 37.667 2.284 6.969 1.00 0.00 10 ILE A N 6
ATOM 4324 C CA . ILE A 1 10 ? 36.544 2.719 6.090 1.00 0.00 10 ILE A CA 6
ATOM 4325 C C . ILE A 1 10 ? 36.953 2.543 4.629 1.00 0.00 10 ILE A C 6
ATOM 4326 O O . ILE A 1 10 ? 37.955 3.071 4.189 1.00 0.00 10 ILE A O 6
ATOM 4342 N N . LEU A 1 11 ? 36.182 1.806 3.873 1.00 0.00 11 LEU A N 6
ATOM 4343 C CA . LEU A 1 11 ? 36.508 1.591 2.426 1.00 0.00 11 LEU A CA 6
ATOM 4344 C C . LEU A 1 11 ? 35.360 2.148 1.588 1.00 0.00 11 LEU A C 6
ATOM 4345 O O . LEU A 1 11 ? 34.219 1.768 1.759 1.00 0.00 11 LEU A O 6
ATOM 4361 N N . ALA A 1 12 ? 35.650 3.042 0.684 1.00 0.00 12 ALA A N 6
ATOM 4362 C CA . ALA A 1 12 ? 34.576 3.631 -0.177 1.00 0.00 12 ALA A CA 6
ATOM 4363 C C . ALA A 1 12 ? 35.081 3.706 -1.614 1.00 0.00 12 ALA A C 6
ATOM 4364 O O . ALA A 1 12 ? 36.258 3.887 -1.854 1.00 0.00 12 ALA A O 6
ATOM 4371 N N . CYS A 1 13 ? 34.206 3.559 -2.573 1.00 0.00 13 CYS A N 6
ATOM 4372 C CA . CYS A 1 13 ? 34.641 3.616 -4.001 1.00 0.00 13 CYS A CA 6
ATOM 4373 C C . CYS A 1 13 ? 34.327 5.014 -4.590 1.00 0.00 13 CYS A C 6
ATOM 4374 O O . CYS A 1 13 ? 33.173 5.385 -4.705 1.00 0.00 13 CYS A O 6
ATOM 4381 N N . PRO A 1 14 ? 35.324 5.791 -4.984 1.00 0.00 14 PRO A N 6
ATOM 4382 C CA . PRO A 1 14 ? 35.082 7.144 -5.574 1.00 0.00 14 PRO A CA 6
ATOM 4383 C C . PRO A 1 14 ? 34.064 7.118 -6.726 1.00 0.00 14 PRO A C 6
ATOM 4384 O O . PRO A 1 14 ? 33.976 6.164 -7.472 1.00 0.00 14 PRO A O 6
ATOM 4395 N N . ALA A 1 15 ? 33.297 8.171 -6.866 1.00 0.00 15 ALA A N 6
ATOM 4396 C CA . ALA A 1 15 ? 32.280 8.240 -7.958 1.00 0.00 15 ALA A CA 6
ATOM 4397 C C . ALA A 1 15 ? 31.069 7.378 -7.597 1.00 0.00 15 ALA A C 6
ATOM 4398 O O . ALA A 1 15 ? 29.952 7.717 -7.915 1.00 0.00 15 ALA A O 6
ATOM 4405 N N . CYS A 1 16 ? 31.286 6.265 -6.945 1.00 0.00 16 CYS A N 6
ATOM 4406 C CA . CYS A 1 16 ? 30.149 5.371 -6.569 1.00 0.00 16 CYS A CA 6
ATOM 4407 C C . CYS A 1 16 ? 30.183 5.124 -5.058 1.00 0.00 16 CYS A C 6
ATOM 4408 O O . CYS A 1 16 ? 30.871 5.805 -4.324 1.00 0.00 16 CYS A O 6
ATOM 4415 N N . HIS A 1 17 ? 29.442 4.158 -4.590 1.00 0.00 17 HIS A N 6
ATOM 4416 C CA . HIS A 1 17 ? 29.424 3.861 -3.129 1.00 0.00 17 HIS A CA 6
ATOM 4417 C C . HIS A 1 17 ? 29.227 2.362 -2.910 1.00 0.00 17 HIS A C 6
ATOM 4418 O O . HIS A 1 17 ? 28.169 1.822 -3.167 1.00 0.00 17 HIS A O 6
ATOM 4432 N N . ALA A 1 18 ? 30.229 1.692 -2.415 1.00 0.00 18 ALA A N 6
ATOM 4433 C CA . ALA A 1 18 ? 30.102 0.231 -2.149 1.00 0.00 18 ALA A CA 6
ATOM 4434 C C . ALA A 1 18 ? 31.505 -0.370 -1.945 1.00 0.00 18 ALA A C 6
ATOM 4435 O O . ALA A 1 18 ? 32.490 0.192 -2.390 1.00 0.00 18 ALA A O 6
ATOM 4442 N N . PRO A 1 19 ? 31.600 -1.508 -1.297 1.00 0.00 19 PRO A N 6
ATOM 4443 C CA . PRO A 1 19 ? 32.914 -2.189 -1.060 1.00 0.00 19 PRO A CA 6
ATOM 4444 C C . PRO A 1 19 ? 33.679 -2.483 -2.365 1.00 0.00 19 PRO A C 6
ATOM 4445 O O . PRO A 1 19 ? 33.203 -2.229 -3.456 1.00 0.00 19 PRO A O 6
ATOM 4456 N N . LEU A 1 20 ? 34.862 -3.030 -2.248 1.00 0.00 20 LEU A N 6
ATOM 4457 C CA . LEU A 1 20 ? 35.683 -3.368 -3.455 1.00 0.00 20 LEU A CA 6
ATOM 4458 C C . LEU A 1 20 ? 35.963 -4.868 -3.470 1.00 0.00 20 LEU A C 6
ATOM 4459 O O . LEU A 1 20 ? 36.196 -5.467 -2.440 1.00 0.00 20 LEU A O 6
ATOM 4475 N N . GLU A 1 21 ? 35.943 -5.479 -4.631 1.00 0.00 21 GLU A N 6
ATOM 4476 C CA . GLU A 1 21 ? 36.210 -6.953 -4.721 1.00 0.00 21 GLU A CA 6
ATOM 4477 C C . GLU A 1 21 ? 37.391 -7.208 -5.660 1.00 0.00 21 GLU A C 6
ATOM 4478 O O . GLU A 1 21 ? 37.491 -6.646 -6.739 1.00 0.00 21 GLU A O 6
ATOM 4490 N N . GLU A 1 22 ? 38.294 -8.050 -5.241 1.00 0.00 22 GLU A N 6
ATOM 4491 C CA . GLU A 1 22 ? 39.487 -8.363 -6.077 1.00 0.00 22 GLU A CA 6
ATOM 4492 C C . GLU A 1 22 ? 39.159 -9.512 -7.023 1.00 0.00 22 GLU A C 6
ATOM 4493 O O . GLU A 1 22 ? 38.511 -10.467 -6.647 1.00 0.00 22 GLU A O 6
ATOM 4505 N N . ARG A 1 23 ? 39.600 -9.425 -8.250 1.00 0.00 23 ARG A N 6
ATOM 4506 C CA . ARG A 1 23 ? 39.315 -10.517 -9.230 1.00 0.00 23 ARG A CA 6
ATOM 4507 C C . ARG A 1 23 ? 40.571 -10.801 -10.053 1.00 0.00 23 ARG A C 6
ATOM 4508 O O . ARG A 1 23 ? 41.108 -9.925 -10.712 1.00 0.00 23 ARG A O 6
ATOM 4529 N N . ASP A 1 24 ? 41.026 -12.029 -10.024 1.00 0.00 24 ASP A N 6
ATOM 4530 C CA . ASP A 1 24 ? 42.238 -12.419 -10.797 1.00 0.00 24 ASP A CA 6
ATOM 4531 C C . ASP A 1 24 ? 43.396 -11.496 -10.440 1.00 0.00 24 ASP A C 6
ATOM 4532 O O . ASP A 1 24 ? 44.109 -11.716 -9.480 1.00 0.00 24 ASP A O 6
ATOM 4541 N N . ALA A 1 25 ? 43.591 -10.464 -11.211 1.00 0.00 25 ALA A N 6
ATOM 4542 C CA . ALA A 1 25 ? 44.703 -9.505 -10.944 1.00 0.00 25 ALA A CA 6
ATOM 4543 C C . ALA A 1 25 ? 44.169 -8.082 -11.080 1.00 0.00 25 ALA A C 6
ATOM 4544 O O . ALA A 1 25 ? 44.895 -7.169 -11.416 1.00 0.00 25 ALA A O 6
ATOM 4551 N N . GLU A 1 26 ? 42.900 -7.885 -10.827 1.00 0.00 26 GLU A N 6
ATOM 4552 C CA . GLU A 1 26 ? 42.314 -6.508 -10.950 1.00 0.00 26 GLU A CA 6
ATOM 4553 C C . GLU A 1 26 ? 41.348 -6.259 -9.796 1.00 0.00 26 GLU A C 6
ATOM 4554 O O . GLU A 1 26 ? 40.875 -7.188 -9.160 1.00 0.00 26 GLU A O 6
ATOM 4566 N N . LEU A 1 27 ? 41.043 -5.008 -9.523 1.00 0.00 27 LEU A N 6
ATOM 4567 C CA . LEU A 1 27 ? 40.099 -4.689 -8.407 1.00 0.00 27 LEU A CA 6
ATOM 4568 C C . LEU A 1 27 ? 38.797 -4.171 -9.001 1.00 0.00 27 LEU A C 6
ATOM 4569 O O . LEU A 1 27 ? 38.772 -3.181 -9.696 1.00 0.00 27 LEU A O 6
ATOM 4585 N N . ILE A 1 28 ? 37.707 -4.848 -8.743 1.00 0.00 28 ILE A N 6
ATOM 4586 C CA . ILE A 1 28 ? 36.393 -4.417 -9.309 1.00 0.00 28 ILE A CA 6
ATOM 4587 C C . ILE A 1 28 ? 35.527 -3.833 -8.204 1.00 0.00 28 ILE A C 6
ATOM 4588 O O . ILE A 1 28 ? 35.568 -4.261 -7.059 1.00 0.00 28 ILE A O 6
ATOM 4604 N N . CYS A 1 29 ? 34.759 -2.833 -8.536 1.00 0.00 29 CYS A N 6
ATOM 4605 C CA . CYS A 1 29 ? 33.906 -2.187 -7.508 1.00 0.00 29 CYS A CA 6
ATOM 4606 C C . CYS A 1 29 ? 32.767 -3.135 -7.118 1.00 0.00 29 CYS A C 6
ATOM 4607 O O . CYS A 1 29 ? 32.135 -3.744 -7.958 1.00 0.00 29 CYS A O 6
ATOM 4614 N N . THR A 1 30 ? 32.515 -3.277 -5.843 1.00 0.00 30 THR A N 6
ATOM 4615 C CA . THR A 1 30 ? 31.442 -4.190 -5.390 1.00 0.00 30 THR A CA 6
ATOM 4616 C C . THR A 1 30 ? 30.078 -3.573 -5.679 1.00 0.00 30 THR A C 6
ATOM 4617 O O . THR A 1 30 ? 29.891 -2.378 -5.605 1.00 0.00 30 THR A O 6
ATOM 4628 N N . GLY A 1 31 ? 29.130 -4.397 -5.994 1.00 0.00 31 GLY A N 6
ATOM 4629 C CA . GLY A 1 31 ? 27.742 -3.912 -6.282 1.00 0.00 31 GLY A CA 6
ATOM 4630 C C . GLY A 1 31 ? 27.452 -4.009 -7.781 1.00 0.00 31 GLY A C 6
ATOM 4631 O O . GLY A 1 31 ? 28.297 -3.729 -8.610 1.00 0.00 31 GLY A O 6
ATOM 4635 N N . GLN A 1 32 ? 26.257 -4.404 -8.128 1.00 0.00 32 GLN A N 6
ATOM 4636 C CA . GLN A 1 32 ? 25.886 -4.525 -9.567 1.00 0.00 32 GLN A CA 6
ATOM 4637 C C . GLN A 1 32 ? 25.877 -3.140 -10.215 1.00 0.00 32 GLN A C 6
ATOM 4638 O O . GLN A 1 32 ? 26.392 -2.946 -11.298 1.00 0.00 32 GLN A O 6
ATOM 4652 N N . ASP A 1 33 ? 25.287 -2.178 -9.562 1.00 0.00 33 ASP A N 6
ATOM 4653 C CA . ASP A 1 33 ? 25.234 -0.809 -10.143 1.00 0.00 33 ASP A CA 6
ATOM 4654 C C . ASP A 1 33 ? 26.581 -0.125 -9.932 1.00 0.00 33 ASP A C 6
ATOM 4655 O O . ASP A 1 33 ? 26.828 0.955 -10.429 1.00 0.00 33 ASP A O 6
ATOM 4664 N N . CYS A 1 34 ? 27.457 -0.752 -9.200 1.00 0.00 34 CYS A N 6
ATOM 4665 C CA . CYS A 1 34 ? 28.797 -0.152 -8.954 1.00 0.00 34 CYS A CA 6
ATOM 4666 C C . CYS A 1 34 ? 29.737 -0.562 -10.090 1.00 0.00 34 CYS A C 6
ATOM 4667 O O . CYS A 1 34 ? 30.444 0.252 -10.651 1.00 0.00 34 CYS A O 6
ATOM 4674 N N . GLY A 1 35 ? 29.737 -1.826 -10.428 1.00 0.00 35 GLY A N 6
ATOM 4675 C CA . GLY A 1 35 ? 30.621 -2.321 -11.527 1.00 0.00 35 GLY A CA 6
ATOM 4676 C C . GLY A 1 35 ? 32.000 -1.671 -11.420 1.00 0.00 35 GLY A C 6
ATOM 4677 O O . GLY A 1 35 ? 32.796 -2.033 -10.581 1.00 0.00 35 GLY A O 6
ATOM 4681 N N . LEU A 1 36 ? 32.264 -0.709 -12.269 1.00 0.00 36 LEU A N 6
ATOM 4682 C CA . LEU A 1 36 ? 33.578 0.015 -12.267 1.00 0.00 36 LEU A CA 6
ATOM 4683 C C . LEU A 1 36 ? 34.745 -0.966 -12.048 1.00 0.00 36 LEU A C 6
ATOM 4684 O O . LEU A 1 36 ? 34.927 -1.537 -10.979 1.00 0.00 36 LEU A O 6
ATOM 4700 N N . ALA A 1 37 ? 35.550 -1.153 -13.073 1.00 0.00 37 ALA A N 6
ATOM 4701 C CA . ALA A 1 37 ? 36.712 -2.086 -12.966 1.00 0.00 37 ALA A CA 6
ATOM 4702 C C . ALA A 1 37 ? 38.010 -1.282 -12.855 1.00 0.00 37 ALA A C 6
ATOM 4703 O O . ALA A 1 37 ? 38.288 -0.410 -13.658 1.00 0.00 37 ALA A O 6
ATOM 4710 N N . TYR A 1 38 ? 38.801 -1.577 -11.853 1.00 0.00 38 TYR A N 6
ATOM 4711 C CA . TYR A 1 38 ? 40.091 -0.859 -11.640 1.00 0.00 38 TYR A CA 6
ATOM 4712 C C . TYR A 1 38 ? 41.253 -1.856 -11.828 1.00 0.00 38 TYR A C 6
ATOM 4713 O O . TYR A 1 38 ? 41.512 -2.688 -10.959 1.00 0.00 38 TYR A O 6
ATOM 4731 N N . PRO A 1 39 ? 41.952 -1.796 -12.945 1.00 0.00 39 PRO A N 6
ATOM 4732 C CA . PRO A 1 39 ? 43.087 -2.713 -13.215 1.00 0.00 39 PRO A CA 6
ATOM 4733 C C . PRO A 1 39 ? 44.360 -2.264 -12.490 1.00 0.00 39 PRO A C 6
ATOM 4734 O O . PRO A 1 39 ? 44.427 -1.179 -11.950 1.00 0.00 39 PRO A O 6
ATOM 4745 N N . VAL A 1 40 ? 45.364 -3.096 -12.461 1.00 0.00 40 VAL A N 6
ATOM 4746 C CA . VAL A 1 40 ? 46.631 -2.726 -11.763 1.00 0.00 40 VAL A CA 6
ATOM 4747 C C . VAL A 1 40 ? 47.591 -2.085 -12.762 1.00 0.00 40 VAL A C 6
ATOM 4748 O O . VAL A 1 40 ? 47.811 -2.605 -13.837 1.00 0.00 40 VAL A O 6
ATOM 4761 N N . ARG A 1 41 ? 48.165 -0.956 -12.414 1.00 0.00 41 ARG A N 6
ATOM 4762 C CA . ARG A 1 41 ? 49.120 -0.269 -13.346 1.00 0.00 41 ARG A CA 6
ATOM 4763 C C . ARG A 1 41 ? 50.517 -0.282 -12.728 1.00 0.00 41 ARG A C 6
ATOM 4764 O O . ARG A 1 41 ? 50.693 0.077 -11.590 1.00 0.00 41 ARG A O 6
ATOM 4785 N N . ASP A 1 42 ? 51.508 -0.688 -13.474 1.00 0.00 42 ASP A N 6
ATOM 4786 C CA . ASP A 1 42 ? 52.903 -0.723 -12.933 1.00 0.00 42 ASP A CA 6
ATOM 4787 C C . ASP A 1 42 ? 52.951 -1.589 -11.674 1.00 0.00 42 ASP A C 6
ATOM 4788 O O . ASP A 1 42 ? 53.972 -1.689 -11.020 1.00 0.00 42 ASP A O 6
ATOM 4797 N N . GLY A 1 43 ? 51.863 -2.233 -11.337 1.00 0.00 43 GLY A N 6
ATOM 4798 C CA . GLY A 1 43 ? 51.837 -3.112 -10.122 1.00 0.00 43 GLY A CA 6
ATOM 4799 C C . GLY A 1 43 ? 51.000 -2.452 -9.028 1.00 0.00 43 GLY A C 6
ATOM 4800 O O . GLY A 1 43 ? 50.722 -3.053 -8.011 1.00 0.00 43 GLY A O 6
ATOM 4804 N N . ILE A 1 44 ? 50.585 -1.218 -9.230 1.00 0.00 44 ILE A N 6
ATOM 4805 C CA . ILE A 1 44 ? 49.750 -0.516 -8.199 1.00 0.00 44 ILE A CA 6
ATOM 4806 C C . ILE A 1 44 ? 48.302 -0.341 -8.731 1.00 0.00 44 ILE A C 6
ATOM 4807 O O . ILE A 1 44 ? 48.113 0.073 -9.868 1.00 0.00 44 ILE A O 6
ATOM 4823 N N . PRO A 1 45 ? 47.285 -0.619 -7.925 1.00 0.00 45 PRO A N 6
ATOM 4824 C CA . PRO A 1 45 ? 45.858 -0.430 -8.341 1.00 0.00 45 PRO A CA 6
ATOM 4825 C C . PRO A 1 45 ? 45.591 0.971 -8.908 1.00 0.00 45 PRO A C 6
ATOM 4826 O O . PRO A 1 45 ? 46.135 1.954 -8.445 1.00 0.00 45 PRO A O 6
ATOM 4837 N N . VAL A 1 46 ? 44.740 1.069 -9.893 1.00 0.00 46 VAL A N 6
ATOM 4838 C CA . VAL A 1 46 ? 44.412 2.400 -10.484 1.00 0.00 46 VAL A CA 6
ATOM 4839 C C . VAL A 1 46 ? 43.178 2.970 -9.784 1.00 0.00 46 VAL A C 6
ATOM 4840 O O . VAL A 1 46 ? 42.083 2.461 -9.921 1.00 0.00 46 VAL A O 6
ATOM 4853 N N . LEU A 1 47 ? 43.348 4.019 -9.033 1.00 0.00 47 LEU A N 6
ATOM 4854 C CA . LEU A 1 47 ? 42.195 4.633 -8.313 1.00 0.00 47 LEU A CA 6
ATOM 4855 C C . LEU A 1 47 ? 41.675 5.813 -9.127 1.00 0.00 47 LEU A C 6
ATOM 4856 O O . LEU A 1 47 ? 40.946 6.649 -8.636 1.00 0.00 47 LEU A O 6
ATOM 4872 N N . LEU A 1 48 ? 42.051 5.891 -10.375 1.00 0.00 48 LEU A N 6
ATOM 4873 C CA . LEU A 1 48 ? 41.590 7.024 -11.230 1.00 0.00 48 LEU A CA 6
ATOM 4874 C C . LEU A 1 48 ? 40.336 6.608 -12.000 1.00 0.00 48 LEU A C 6
ATOM 4875 O O . LEU A 1 48 ? 40.306 5.604 -12.685 1.00 0.00 48 LEU A O 6
ATOM 4891 N N . VAL A 1 49 ? 39.300 7.386 -11.884 1.00 0.00 49 VAL A N 6
ATOM 4892 C CA . VAL A 1 49 ? 38.030 7.073 -12.589 1.00 0.00 49 VAL A CA 6
ATOM 4893 C C . VAL A 1 49 ? 38.237 7.185 -14.103 1.00 0.00 49 VAL A C 6
ATOM 4894 O O . VAL A 1 49 ? 37.760 6.369 -14.869 1.00 0.00 49 VAL A O 6
ATOM 4907 N N . ASP A 1 50 ? 38.935 8.196 -14.537 1.00 0.00 50 ASP A N 6
ATOM 4908 C CA . ASP A 1 50 ? 39.163 8.378 -15.999 1.00 0.00 50 ASP A CA 6
ATOM 4909 C C . ASP A 1 50 ? 39.912 7.168 -16.564 1.00 0.00 50 ASP A C 6
ATOM 4910 O O . ASP A 1 50 ? 39.651 6.729 -17.667 1.00 0.00 50 ASP A O 6
ATOM 4919 N N . GLU A 1 51 ? 40.841 6.631 -15.826 1.00 0.00 51 GLU A N 6
ATOM 4920 C CA . GLU A 1 51 ? 41.609 5.451 -16.331 1.00 0.00 51 GLU A CA 6
ATOM 4921 C C . GLU A 1 51 ? 40.881 4.164 -15.934 1.00 0.00 51 GLU A C 6
ATOM 4922 O O . GLU A 1 51 ? 41.246 3.083 -16.343 1.00 0.00 51 GLU A O 6
ATOM 4934 N N . ALA A 1 52 ? 39.851 4.275 -15.142 1.00 0.00 52 ALA A N 6
ATOM 4935 C CA . ALA A 1 52 ? 39.100 3.061 -14.712 1.00 0.00 52 ALA A CA 6
ATOM 4936 C C . ALA A 1 52 ? 38.419 2.421 -15.924 1.00 0.00 52 ALA A C 6
ATOM 4937 O O . ALA A 1 52 ? 38.125 3.080 -16.900 1.00 0.00 52 ALA A O 6
ATOM 4944 N N . ARG A 1 53 ? 38.169 1.136 -15.866 1.00 0.00 53 ARG A N 6
ATOM 4945 C CA . ARG A 1 53 ? 37.506 0.438 -17.013 1.00 0.00 53 ARG A CA 6
ATOM 4946 C C . ARG A 1 53 ? 36.025 0.215 -16.698 1.00 0.00 53 ARG A C 6
ATOM 4947 O O . ARG A 1 53 ? 35.646 -0.074 -15.573 1.00 0.00 53 ARG A O 6
ATOM 4968 N N . ARG A 1 54 ? 35.185 0.357 -17.689 1.00 0.00 54 ARG A N 6
ATOM 4969 C CA . ARG A 1 54 ? 33.720 0.171 -17.474 1.00 0.00 54 ARG A CA 6
ATOM 4970 C C . ARG A 1 54 ? 33.355 -1.310 -17.670 1.00 0.00 54 ARG A C 6
ATOM 4971 O O . ARG A 1 54 ? 33.995 -2.013 -18.427 1.00 0.00 54 ARG A O 6
ATOM 4992 N N . PRO A 1 55 ? 32.334 -1.781 -16.993 1.00 0.00 55 PRO A N 6
ATOM 4993 C CA . PRO A 1 55 ? 31.884 -3.206 -17.096 1.00 0.00 55 PRO A CA 6
ATOM 4994 C C . PRO A 1 55 ? 31.309 -3.548 -18.480 1.00 0.00 55 PRO A C 6
ATOM 4995 O O . PRO A 1 55 ? 30.705 -2.723 -19.137 1.00 0.00 55 PRO A O 6
ATOM 5006 N N . GLU A 1 56 ? 31.492 -4.766 -18.918 1.00 0.00 56 GLU A N 6
ATOM 5007 C CA . GLU A 1 56 ? 30.959 -5.181 -20.250 1.00 0.00 56 GLU A CA 6
ATOM 5008 C C . GLU A 1 56 ? 31.409 -4.184 -21.319 1.00 0.00 56 GLU A C 6
ATOM 5009 O O . GLU A 1 56 ? 30.642 -3.285 -21.627 1.00 0.00 56 GLU A O 6
ATOM 5023 N N . MET A 1 1 ? 31.636 -18.697 1.035 1.00 0.00 1 MET A N 7
ATOM 5024 C CA . MET A 1 1 ? 30.676 -17.691 1.570 1.00 0.00 1 MET A CA 7
ATOM 5025 C C . MET A 1 1 ? 31.252 -16.283 1.380 1.00 0.00 1 MET A C 7
ATOM 5026 O O . MET A 1 1 ? 31.721 -15.665 2.314 1.00 0.00 1 MET A O 7
ATOM 5042 N N . PRO A 1 2 ? 31.215 -15.786 0.173 1.00 0.00 2 PRO A N 7
ATOM 5043 C CA . PRO A 1 2 ? 31.732 -14.423 -0.159 1.00 0.00 2 PRO A CA 7
ATOM 5044 C C . PRO A 1 2 ? 30.964 -13.329 0.585 1.00 0.00 2 PRO A C 7
ATOM 5045 O O . PRO A 1 2 ? 31.384 -12.191 0.646 1.00 0.00 2 PRO A O 7
ATOM 5056 N N . LEU A 1 3 ? 29.839 -13.673 1.147 1.00 0.00 3 LEU A N 7
ATOM 5057 C CA . LEU A 1 3 ? 29.030 -12.671 1.888 1.00 0.00 3 LEU A CA 7
ATOM 5058 C C . LEU A 1 3 ? 29.627 -12.472 3.282 1.00 0.00 3 LEU A C 7
ATOM 5059 O O . LEU A 1 3 ? 29.148 -11.674 4.062 1.00 0.00 3 LEU A O 7
ATOM 5075 N N . GLU A 1 4 ? 30.673 -13.190 3.598 1.00 0.00 4 GLU A N 7
ATOM 5076 C CA . GLU A 1 4 ? 31.317 -13.048 4.940 1.00 0.00 4 GLU A CA 7
ATOM 5077 C C . GLU A 1 4 ? 32.833 -13.161 4.783 1.00 0.00 4 GLU A C 7
ATOM 5078 O O . GLU A 1 4 ? 33.589 -12.608 5.557 1.00 0.00 4 GLU A O 7
ATOM 5090 N N . ALA A 1 5 ? 33.281 -13.883 3.795 1.00 0.00 5 ALA A N 7
ATOM 5091 C CA . ALA A 1 5 ? 34.747 -14.052 3.591 1.00 0.00 5 ALA A CA 7
ATOM 5092 C C . ALA A 1 5 ? 35.393 -12.714 3.226 1.00 0.00 5 ALA A C 7
ATOM 5093 O O . ALA A 1 5 ? 34.825 -11.909 2.517 1.00 0.00 5 ALA A O 7
ATOM 5100 N N . GLY A 1 6 ? 36.590 -12.486 3.697 1.00 0.00 6 GLY A N 7
ATOM 5101 C CA . GLY A 1 6 ? 37.311 -11.216 3.380 1.00 0.00 6 GLY A CA 7
ATOM 5102 C C . GLY A 1 6 ? 36.362 -10.020 3.482 1.00 0.00 6 GLY A C 7
ATOM 5103 O O . GLY A 1 6 ? 35.357 -10.075 4.161 1.00 0.00 6 GLY A O 7
ATOM 5107 N N . LEU A 1 7 ? 36.685 -8.941 2.813 1.00 0.00 7 LEU A N 7
ATOM 5108 C CA . LEU A 1 7 ? 35.827 -7.720 2.854 1.00 0.00 7 LEU A CA 7
ATOM 5109 C C . LEU A 1 7 ? 36.050 -6.985 4.181 1.00 0.00 7 LEU A C 7
ATOM 5110 O O . LEU A 1 7 ? 36.456 -5.840 4.205 1.00 0.00 7 LEU A O 7
ATOM 5126 N N . LEU A 1 8 ? 35.783 -7.640 5.281 1.00 0.00 8 LEU A N 7
ATOM 5127 C CA . LEU A 1 8 ? 35.973 -6.995 6.613 1.00 0.00 8 LEU A CA 7
ATOM 5128 C C . LEU A 1 8 ? 35.408 -5.575 6.597 1.00 0.00 8 LEU A C 7
ATOM 5129 O O . LEU A 1 8 ? 34.212 -5.376 6.607 1.00 0.00 8 LEU A O 7
ATOM 5145 N N . GLU A 1 9 ? 36.264 -4.590 6.597 1.00 0.00 9 GLU A N 7
ATOM 5146 C CA . GLU A 1 9 ? 35.788 -3.179 6.606 1.00 0.00 9 GLU A CA 7
ATOM 5147 C C . GLU A 1 9 ? 34.999 -2.876 5.336 1.00 0.00 9 GLU A C 7
ATOM 5148 O O . GLU A 1 9 ? 35.257 -3.418 4.281 1.00 0.00 9 GLU A O 7
ATOM 5160 N N . ILE A 1 10 ? 34.035 -2.003 5.437 1.00 0.00 10 ILE A N 7
ATOM 5161 C CA . ILE A 1 10 ? 33.216 -1.646 4.247 1.00 0.00 10 ILE A CA 7
ATOM 5162 C C . ILE A 1 10 ? 34.014 -0.687 3.362 1.00 0.00 10 ILE A C 7
ATOM 5163 O O . ILE A 1 10 ? 34.009 0.512 3.557 1.00 0.00 10 ILE A O 7
ATOM 5179 N N . LEU A 1 11 ? 34.705 -1.213 2.393 1.00 0.00 11 LEU A N 7
ATOM 5180 C CA . LEU A 1 11 ? 35.518 -0.356 1.487 1.00 0.00 11 LEU A CA 7
ATOM 5181 C C . LEU A 1 11 ? 34.602 0.350 0.490 1.00 0.00 11 LEU A C 7
ATOM 5182 O O . LEU A 1 11 ? 33.513 -0.105 0.210 1.00 0.00 11 LEU A O 7
ATOM 5198 N N . ALA A 1 12 ? 35.037 1.464 -0.040 1.00 0.00 12 ALA A N 7
ATOM 5199 C CA . ALA A 1 12 ? 34.207 2.229 -1.023 1.00 0.00 12 ALA A CA 7
ATOM 5200 C C . ALA A 1 12 ? 34.983 2.377 -2.331 1.00 0.00 12 ALA A C 7
ATOM 5201 O O . ALA A 1 12 ? 36.167 2.653 -2.334 1.00 0.00 12 ALA A O 7
ATOM 5208 N N . CYS A 1 13 ? 34.332 2.182 -3.443 1.00 0.00 13 CYS A N 7
ATOM 5209 C CA . CYS A 1 13 ? 35.031 2.298 -4.753 1.00 0.00 13 CYS A CA 7
ATOM 5210 C C . CYS A 1 13 ? 35.188 3.785 -5.126 1.00 0.00 13 CYS A C 7
ATOM 5211 O O . CYS A 1 13 ? 34.409 4.619 -4.708 1.00 0.00 13 CYS A O 7
ATOM 5218 N N . PRO A 1 14 ? 36.188 4.109 -5.917 1.00 0.00 14 PRO A N 7
ATOM 5219 C CA . PRO A 1 14 ? 36.444 5.516 -6.359 1.00 0.00 14 PRO A CA 7
ATOM 5220 C C . PRO A 1 14 ? 35.328 6.037 -7.277 1.00 0.00 14 PRO A C 7
ATOM 5221 O O . PRO A 1 14 ? 34.793 5.302 -8.084 1.00 0.00 14 PRO A O 7
ATOM 5232 N N . ALA A 1 15 ? 34.983 7.295 -7.159 1.00 0.00 15 ALA A N 7
ATOM 5233 C CA . ALA A 1 15 ? 33.907 7.877 -8.016 1.00 0.00 15 ALA A CA 7
ATOM 5234 C C . ALA A 1 15 ? 32.554 7.284 -7.625 1.00 0.00 15 ALA A C 7
ATOM 5235 O O . ALA A 1 15 ? 31.615 7.998 -7.349 1.00 0.00 15 ALA A O 7
ATOM 5242 N N . CYS A 1 16 ? 32.445 5.982 -7.605 1.00 0.00 16 CYS A N 7
ATOM 5243 C CA . CYS A 1 16 ? 31.153 5.340 -7.238 1.00 0.00 16 CYS A CA 7
ATOM 5244 C C . CYS A 1 16 ? 31.172 4.980 -5.753 1.00 0.00 16 CYS A C 7
ATOM 5245 O O . CYS A 1 16 ? 32.089 5.324 -5.033 1.00 0.00 16 CYS A O 7
ATOM 5252 N N . HIS A 1 17 ? 30.162 4.286 -5.297 1.00 0.00 17 HIS A N 7
ATOM 5253 C CA . HIS A 1 17 ? 30.090 3.884 -3.861 1.00 0.00 17 HIS A CA 7
ATOM 5254 C C . HIS A 1 17 ? 29.685 2.414 -3.760 1.00 0.00 17 HIS A C 7
ATOM 5255 O O . HIS A 1 17 ? 28.554 2.057 -4.031 1.00 0.00 17 HIS A O 7
ATOM 5269 N N . ALA A 1 18 ? 30.588 1.564 -3.359 1.00 0.00 18 ALA A N 7
ATOM 5270 C CA . ALA A 1 18 ? 30.256 0.121 -3.224 1.00 0.00 18 ALA A CA 7
ATOM 5271 C C . ALA A 1 18 ? 31.540 -0.657 -2.894 1.00 0.00 18 ALA A C 7
ATOM 5272 O O . ALA A 1 18 ? 32.630 -0.221 -3.229 1.00 0.00 18 ALA A O 7
ATOM 5279 N N . PRO A 1 19 ? 31.425 -1.808 -2.265 1.00 0.00 19 PRO A N 7
ATOM 5280 C CA . PRO A 1 19 ? 32.616 -2.645 -1.925 1.00 0.00 19 PRO A CA 7
ATOM 5281 C C . PRO A 1 19 ? 33.499 -2.946 -3.151 1.00 0.00 19 PRO A C 7
ATOM 5282 O O . PRO A 1 19 ? 33.041 -2.963 -4.285 1.00 0.00 19 PRO A O 7
ATOM 5293 N N . LEU A 1 20 ? 34.767 -3.178 -2.914 1.00 0.00 20 LEU A N 7
ATOM 5294 C CA . LEU A 1 20 ? 35.719 -3.476 -4.025 1.00 0.00 20 LEU A CA 7
ATOM 5295 C C . LEU A 1 20 ? 36.057 -4.964 -4.028 1.00 0.00 20 LEU A C 7
ATOM 5296 O O . LEU A 1 20 ? 36.335 -5.550 -3.002 1.00 0.00 20 LEU A O 7
ATOM 5312 N N . GLU A 1 21 ? 36.036 -5.571 -5.186 1.00 0.00 21 GLU A N 7
ATOM 5313 C CA . GLU A 1 21 ? 36.354 -7.025 -5.302 1.00 0.00 21 GLU A CA 7
ATOM 5314 C C . GLU A 1 21 ? 37.679 -7.169 -6.045 1.00 0.00 21 GLU A C 7
ATOM 5315 O O . GLU A 1 21 ? 37.912 -6.538 -7.064 1.00 0.00 21 GLU A O 7
ATOM 5327 N N . GLU A 1 22 ? 38.554 -7.977 -5.516 1.00 0.00 22 GLU A N 7
ATOM 5328 C CA . GLU A 1 22 ? 39.890 -8.172 -6.140 1.00 0.00 22 GLU A CA 7
ATOM 5329 C C . GLU A 1 22 ? 39.821 -9.319 -7.140 1.00 0.00 22 GLU A C 7
ATOM 5330 O O . GLU A 1 22 ? 39.394 -10.404 -6.804 1.00 0.00 22 GLU A O 7
ATOM 5342 N N . ARG A 1 23 ? 40.258 -9.102 -8.354 1.00 0.00 23 ARG A N 7
ATOM 5343 C CA . ARG A 1 23 ? 40.241 -10.200 -9.375 1.00 0.00 23 ARG A CA 7
ATOM 5344 C C . ARG A 1 23 ? 41.649 -10.358 -9.950 1.00 0.00 23 ARG A C 7
ATOM 5345 O O . ARG A 1 23 ? 42.107 -9.520 -10.700 1.00 0.00 23 ARG A O 7
ATOM 5366 N N . ASP A 1 24 ? 42.317 -11.433 -9.608 1.00 0.00 24 ASP A N 7
ATOM 5367 C CA . ASP A 1 24 ? 43.695 -11.673 -10.123 1.00 0.00 24 ASP A CA 7
ATOM 5368 C C . ASP A 1 24 ? 44.578 -10.464 -9.827 1.00 0.00 24 ASP A C 7
ATOM 5369 O O . ASP A 1 24 ? 45.285 -10.430 -8.840 1.00 0.00 24 ASP A O 7
ATOM 5378 N N . ALA A 1 25 ? 44.547 -9.474 -10.678 1.00 0.00 25 ALA A N 7
ATOM 5379 C CA . ALA A 1 25 ? 45.388 -8.257 -10.468 1.00 0.00 25 ALA A CA 7
ATOM 5380 C C . ALA A 1 25 ? 44.588 -7.018 -10.859 1.00 0.00 25 ALA A C 7
ATOM 5381 O O . ALA A 1 25 ? 45.139 -6.012 -11.254 1.00 0.00 25 ALA A O 7
ATOM 5388 N N . GLU A 1 26 ? 43.288 -7.096 -10.758 1.00 0.00 26 GLU A N 7
ATOM 5389 C CA . GLU A 1 26 ? 42.421 -5.933 -11.133 1.00 0.00 26 GLU A CA 7
ATOM 5390 C C . GLU A 1 26 ? 41.345 -5.731 -10.064 1.00 0.00 26 GLU A C 7
ATOM 5391 O O . GLU A 1 26 ? 40.988 -6.648 -9.337 1.00 0.00 26 GLU A O 7
ATOM 5403 N N . LEU A 1 27 ? 40.827 -4.527 -9.959 1.00 0.00 27 LEU A N 7
ATOM 5404 C CA . LEU A 1 27 ? 39.781 -4.235 -8.932 1.00 0.00 27 LEU A CA 7
ATOM 5405 C C . LEU A 1 27 ? 38.427 -4.084 -9.609 1.00 0.00 27 LEU A C 7
ATOM 5406 O O . LEU A 1 27 ? 38.287 -3.355 -10.574 1.00 0.00 27 LEU A O 7
ATOM 5422 N N . ILE A 1 28 ? 37.425 -4.763 -9.101 1.00 0.00 28 ILE A N 7
ATOM 5423 C CA . ILE A 1 28 ? 36.055 -4.667 -9.699 1.00 0.00 28 ILE A CA 7
ATOM 5424 C C . ILE A 1 28 ? 35.053 -4.250 -8.632 1.00 0.00 28 ILE A C 7
ATOM 5425 O O . ILE A 1 28 ? 35.009 -4.806 -7.556 1.00 0.00 28 ILE A O 7
ATOM 5441 N N . CYS A 1 29 ? 34.249 -3.263 -8.916 1.00 0.00 29 CYS A N 7
ATOM 5442 C CA . CYS A 1 29 ? 33.253 -2.809 -7.907 1.00 0.00 29 CYS A CA 7
ATOM 5443 C C . CYS A 1 29 ? 32.250 -3.934 -7.645 1.00 0.00 29 CYS A C 7
ATOM 5444 O O . CYS A 1 29 ? 31.915 -4.694 -8.532 1.00 0.00 29 CYS A O 7
ATOM 5451 N N . THR A 1 30 ? 31.768 -4.055 -6.433 1.00 0.00 30 THR A N 7
ATOM 5452 C CA . THR A 1 30 ? 30.789 -5.143 -6.132 1.00 0.00 30 THR A CA 7
ATOM 5453 C C . THR A 1 30 ? 29.581 -5.001 -7.069 1.00 0.00 30 THR A C 7
ATOM 5454 O O . THR A 1 30 ? 28.831 -5.938 -7.259 1.00 0.00 30 THR A O 7
ATOM 5465 N N . GLY A 1 31 ? 29.385 -3.844 -7.648 1.00 0.00 31 GLY A N 7
ATOM 5466 C CA . GLY A 1 31 ? 28.225 -3.660 -8.565 1.00 0.00 31 GLY A CA 7
ATOM 5467 C C . GLY A 1 31 ? 26.964 -3.406 -7.745 1.00 0.00 31 GLY A C 7
ATOM 5468 O O . GLY A 1 31 ? 25.868 -3.381 -8.269 1.00 0.00 31 GLY A O 7
ATOM 5472 N N . GLN A 1 32 ? 27.113 -3.218 -6.461 1.00 0.00 32 GLN A N 7
ATOM 5473 C CA . GLN A 1 32 ? 25.923 -2.970 -5.604 1.00 0.00 32 GLN A CA 7
ATOM 5474 C C . GLN A 1 32 ? 25.253 -1.672 -6.049 1.00 0.00 32 GLN A C 7
ATOM 5475 O O . GLN A 1 32 ? 24.046 -1.602 -6.161 1.00 0.00 32 GLN A O 7
ATOM 5489 N N . ASP A 1 33 ? 26.032 -0.649 -6.306 1.00 0.00 33 ASP A N 7
ATOM 5490 C CA . ASP A 1 33 ? 25.461 0.661 -6.753 1.00 0.00 33 ASP A CA 7
ATOM 5491 C C . ASP A 1 33 ? 26.151 1.090 -8.048 1.00 0.00 33 ASP A C 7
ATOM 5492 O O . ASP A 1 33 ? 25.744 2.037 -8.692 1.00 0.00 33 ASP A O 7
ATOM 5501 N N . CYS A 1 34 ? 27.193 0.399 -8.435 1.00 0.00 34 CYS A N 7
ATOM 5502 C CA . CYS A 1 34 ? 27.920 0.762 -9.692 1.00 0.00 34 CYS A CA 7
ATOM 5503 C C . CYS A 1 34 ? 28.344 -0.509 -10.430 1.00 0.00 34 CYS A C 7
ATOM 5504 O O . CYS A 1 34 ? 27.523 -1.251 -10.931 1.00 0.00 34 CYS A O 7
ATOM 5511 N N . GLY A 1 35 ? 29.624 -0.761 -10.510 1.00 0.00 35 GLY A N 7
ATOM 5512 C CA . GLY A 1 35 ? 30.126 -1.977 -11.225 1.00 0.00 35 GLY A CA 7
ATOM 5513 C C . GLY A 1 35 ? 31.360 -1.597 -12.047 1.00 0.00 35 GLY A C 7
ATOM 5514 O O . GLY A 1 35 ? 31.733 -2.285 -12.975 1.00 0.00 35 GLY A O 7
ATOM 5518 N N . LEU A 1 36 ? 31.988 -0.503 -11.714 1.00 0.00 36 LEU A N 7
ATOM 5519 C CA . LEU A 1 36 ? 33.190 -0.062 -12.470 1.00 0.00 36 LEU A CA 7
ATOM 5520 C C . LEU A 1 36 ? 34.389 -0.918 -12.085 1.00 0.00 36 LEU A C 7
ATOM 5521 O O . LEU A 1 36 ? 34.422 -1.529 -11.024 1.00 0.00 36 LEU A O 7
ATOM 5537 N N . ALA A 1 37 ? 35.377 -0.974 -12.949 1.00 0.00 37 ALA A N 7
ATOM 5538 C CA . ALA A 1 37 ? 36.598 -1.786 -12.661 1.00 0.00 37 ALA A CA 7
ATOM 5539 C C . ALA A 1 37 ? 37.847 -0.942 -12.884 1.00 0.00 37 ALA A C 7
ATOM 5540 O O . ALA A 1 37 ? 37.869 -0.041 -13.706 1.00 0.00 37 ALA A O 7
ATOM 5547 N N . TYR A 1 38 ? 38.891 -1.228 -12.144 1.00 0.00 38 TYR A N 7
ATOM 5548 C CA . TYR A 1 38 ? 40.162 -0.457 -12.284 1.00 0.00 38 TYR A CA 7
ATOM 5549 C C . TYR A 1 38 ? 41.354 -1.438 -12.301 1.00 0.00 38 TYR A C 7
ATOM 5550 O O . TYR A 1 38 ? 41.483 -2.275 -11.412 1.00 0.00 38 TYR A O 7
ATOM 5568 N N . PRO A 1 39 ? 42.230 -1.352 -13.292 1.00 0.00 39 PRO A N 7
ATOM 5569 C CA . PRO A 1 39 ? 43.414 -2.250 -13.382 1.00 0.00 39 PRO A CA 7
ATOM 5570 C C . PRO A 1 39 ? 44.527 -1.824 -12.420 1.00 0.00 39 PRO A C 7
ATOM 5571 O O . PRO A 1 39 ? 44.493 -0.742 -11.868 1.00 0.00 39 PRO A O 7
ATOM 5582 N N . VAL A 1 40 ? 45.508 -2.667 -12.214 1.00 0.00 40 VAL A N 7
ATOM 5583 C CA . VAL A 1 40 ? 46.636 -2.330 -11.288 1.00 0.00 40 VAL A CA 7
ATOM 5584 C C . VAL A 1 40 ? 47.902 -2.106 -12.107 1.00 0.00 40 VAL A C 7
ATOM 5585 O O . VAL A 1 40 ? 48.238 -2.892 -12.968 1.00 0.00 40 VAL A O 7
ATOM 5598 N N . ARG A 1 41 ? 48.608 -1.032 -11.850 1.00 0.00 41 ARG A N 7
ATOM 5599 C CA . ARG A 1 41 ? 49.856 -0.746 -12.620 1.00 0.00 41 ARG A CA 7
ATOM 5600 C C . ARG A 1 41 ? 51.079 -1.085 -11.764 1.00 0.00 41 ARG A C 7
ATOM 5601 O O . ARG A 1 41 ? 51.402 -0.389 -10.825 1.00 0.00 41 ARG A O 7
ATOM 5622 N N . ASP A 1 42 ? 51.759 -2.154 -12.086 1.00 0.00 42 ASP A N 7
ATOM 5623 C CA . ASP A 1 42 ? 52.966 -2.544 -11.305 1.00 0.00 42 ASP A CA 7
ATOM 5624 C C . ASP A 1 42 ? 52.623 -2.627 -9.817 1.00 0.00 42 ASP A C 7
ATOM 5625 O O . ASP A 1 42 ? 53.399 -2.212 -8.977 1.00 0.00 42 ASP A O 7
ATOM 5634 N N . GLY A 1 43 ? 51.479 -3.162 -9.483 1.00 0.00 43 GLY A N 7
ATOM 5635 C CA . GLY A 1 43 ? 51.098 -3.278 -8.043 1.00 0.00 43 GLY A CA 7
ATOM 5636 C C . GLY A 1 43 ? 50.499 -1.962 -7.550 1.00 0.00 43 GLY A C 7
ATOM 5637 O O . GLY A 1 43 ? 50.181 -1.822 -6.384 1.00 0.00 43 GLY A O 7
ATOM 5641 N N . ILE A 1 44 ? 50.347 -0.995 -8.422 1.00 0.00 44 ILE A N 7
ATOM 5642 C CA . ILE A 1 44 ? 49.771 0.320 -8.012 1.00 0.00 44 ILE A CA 7
ATOM 5643 C C . ILE A 1 44 ? 48.353 0.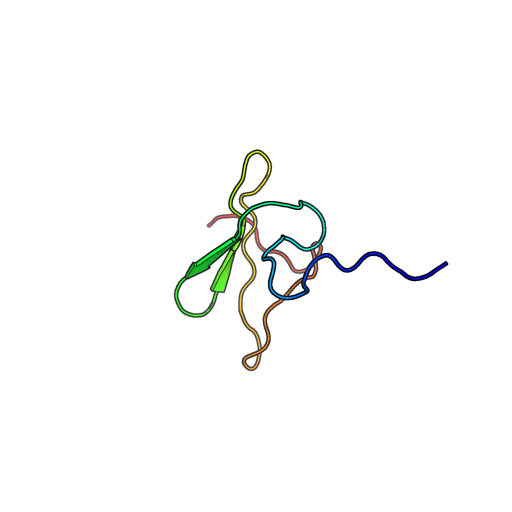456 -8.600 1.00 0.00 44 ILE A C 7
ATOM 5644 O O . ILE A 1 44 ? 48.197 0.707 -9.785 1.00 0.00 44 ILE A O 7
ATOM 5660 N N . PRO A 1 45 ? 47.321 0.296 -7.787 1.00 0.00 45 PRO A N 7
ATOM 5661 C CA . PRO A 1 45 ? 45.908 0.428 -8.258 1.00 0.00 45 PRO A CA 7
ATOM 5662 C C . PRO A 1 45 ? 45.664 1.738 -9.009 1.00 0.00 45 PRO A C 7
ATOM 5663 O O . PRO A 1 45 ? 46.128 2.785 -8.606 1.00 0.00 45 PRO A O 7
ATOM 5674 N N . VAL A 1 46 ? 44.938 1.685 -10.093 1.00 0.00 46 VAL A N 7
ATOM 5675 C CA . VAL A 1 46 ? 44.660 2.925 -10.873 1.00 0.00 46 VAL A CA 7
ATOM 5676 C C . VAL A 1 46 ? 43.400 3.591 -10.330 1.00 0.00 46 VAL A C 7
ATOM 5677 O O . VAL A 1 46 ? 42.296 3.186 -10.625 1.00 0.00 46 VAL A O 7
ATOM 5690 N N . LEU A 1 47 ? 43.563 4.614 -9.539 1.00 0.00 47 LEU A N 7
ATOM 5691 C CA . LEU A 1 47 ? 42.386 5.321 -8.963 1.00 0.00 47 LEU A CA 7
ATOM 5692 C C . LEU A 1 47 ? 42.026 6.499 -9.865 1.00 0.00 47 LEU A C 7
ATOM 5693 O O . LEU A 1 47 ? 41.615 7.541 -9.401 1.00 0.00 47 LEU A O 7
ATOM 5709 N N . LEU A 1 48 ? 42.191 6.337 -11.153 1.00 0.00 48 LEU A N 7
ATOM 5710 C CA . LEU A 1 48 ? 41.877 7.444 -12.108 1.00 0.00 48 LEU A CA 7
ATOM 5711 C C . LEU A 1 48 ? 40.530 7.179 -12.780 1.00 0.00 48 LEU A C 7
ATOM 5712 O O . LEU A 1 48 ? 40.290 6.126 -13.339 1.00 0.00 48 LEU A O 7
ATOM 5728 N N . VAL A 1 49 ? 39.649 8.137 -12.722 1.00 0.00 49 VAL A N 7
ATOM 5729 C CA . VAL A 1 49 ? 38.308 7.976 -13.339 1.00 0.00 49 VAL A CA 7
ATOM 5730 C C . VAL A 1 49 ? 38.448 7.864 -14.856 1.00 0.00 49 VAL A C 7
ATOM 5731 O O . VAL A 1 49 ? 37.805 7.048 -15.487 1.00 0.00 49 VAL A O 7
ATOM 5744 N N . ASP A 1 50 ? 39.272 8.686 -15.445 1.00 0.00 50 ASP A N 7
ATOM 5745 C CA . ASP A 1 50 ? 39.442 8.643 -16.923 1.00 0.00 50 ASP A CA 7
ATOM 5746 C C . ASP A 1 50 ? 39.958 7.269 -17.346 1.00 0.00 50 ASP A C 7
ATOM 5747 O O . ASP A 1 50 ? 39.634 6.785 -18.411 1.00 0.00 50 ASP A O 7
ATOM 5756 N N . GLU A 1 51 ? 40.759 6.642 -16.528 1.00 0.00 51 GLU A N 7
ATOM 5757 C CA . GLU A 1 51 ? 41.296 5.297 -16.888 1.00 0.00 51 GLU A CA 7
ATOM 5758 C C . GLU A 1 51 ? 40.365 4.218 -16.320 1.00 0.00 51 GLU A C 7
ATOM 5759 O O . GLU A 1 51 ? 40.694 3.048 -16.308 1.00 0.00 51 GLU A O 7
ATOM 5771 N N . ALA A 1 52 ? 39.213 4.607 -15.846 1.00 0.00 52 ALA A N 7
ATOM 5772 C CA . ALA A 1 52 ? 38.263 3.611 -15.270 1.00 0.00 52 ALA A CA 7
ATOM 5773 C C . ALA A 1 52 ? 37.841 2.622 -16.352 1.00 0.00 52 ALA A C 7
ATOM 5774 O O . ALA A 1 52 ? 37.707 2.977 -17.505 1.00 0.00 52 ALA A O 7
ATOM 5781 N N . ARG A 1 53 ? 37.627 1.381 -15.987 1.00 0.00 53 ARG A N 7
ATOM 5782 C CA . ARG A 1 53 ? 37.206 0.348 -16.984 1.00 0.00 53 ARG A CA 7
ATOM 5783 C C . ARG A 1 53 ? 35.762 -0.069 -16.708 1.00 0.00 53 ARG A C 7
ATOM 5784 O O . ARG A 1 53 ? 35.360 -0.262 -15.570 1.00 0.00 53 ARG A O 7
ATOM 5805 N N . ARG A 1 54 ? 34.975 -0.204 -17.745 1.00 0.00 54 ARG A N 7
ATOM 5806 C CA . ARG A 1 54 ? 33.550 -0.601 -17.572 1.00 0.00 54 ARG A CA 7
ATOM 5807 C C . ARG A 1 54 ? 33.448 -2.136 -17.551 1.00 0.00 54 ARG A C 7
ATOM 5808 O O . ARG A 1 54 ? 34.257 -2.823 -18.147 1.00 0.00 54 ARG A O 7
ATOM 5829 N N . PRO A 1 55 ? 32.460 -2.671 -16.873 1.00 0.00 55 PRO A N 7
ATOM 5830 C CA . PRO A 1 55 ? 32.252 -4.149 -16.779 1.00 0.00 55 PRO A CA 7
ATOM 5831 C C . PRO A 1 55 ? 31.896 -4.778 -18.132 1.00 0.00 55 PRO A C 7
ATOM 5832 O O . PRO A 1 55 ? 31.220 -4.178 -18.945 1.00 0.00 55 PRO A O 7
ATOM 5843 N N . GLU A 1 56 ? 32.339 -5.984 -18.368 1.00 0.00 56 GLU A N 7
ATOM 5844 C CA . GLU A 1 56 ? 32.025 -6.667 -19.657 1.00 0.00 56 GLU A CA 7
ATOM 5845 C C . GLU A 1 56 ? 32.483 -8.126 -19.570 1.00 0.00 56 GLU A C 7
ATOM 5846 O O . GLU A 1 56 ? 33.583 -8.353 -19.091 1.00 0.00 56 GLU A O 7
ATOM 5860 N N . MET A 1 1 ? 29.654 -11.591 14.554 1.00 0.00 1 MET A N 8
ATOM 5861 C CA . MET A 1 1 ? 29.956 -10.169 14.881 1.00 0.00 1 MET A CA 8
ATOM 5862 C C . MET A 1 1 ? 31.372 -9.833 14.401 1.00 0.00 1 MET A C 8
ATOM 5863 O O . MET A 1 1 ? 32.297 -9.739 15.186 1.00 0.00 1 MET A O 8
ATOM 5879 N N . PRO A 1 2 ? 31.540 -9.658 13.117 1.00 0.00 2 PRO A N 8
ATOM 5880 C CA . PRO A 1 2 ? 32.866 -9.333 12.508 1.00 0.00 2 PRO A CA 8
ATOM 5881 C C . PRO A 1 2 ? 33.465 -8.034 13.063 1.00 0.00 2 PRO A C 8
ATOM 5882 O O . PRO A 1 2 ? 32.761 -7.106 13.410 1.00 0.00 2 PRO A O 8
ATOM 5893 N N . LEU A 1 3 ? 34.763 -7.978 13.165 1.00 0.00 3 LEU A N 8
ATOM 5894 C CA . LEU A 1 3 ? 35.417 -6.762 13.715 1.00 0.00 3 LEU A CA 8
ATOM 5895 C C . LEU A 1 3 ? 35.295 -5.611 12.717 1.00 0.00 3 LEU A C 8
ATOM 5896 O O . LEU A 1 3 ? 35.800 -5.671 11.612 1.00 0.00 3 LEU A O 8
ATOM 5912 N N . GLU A 1 4 ? 34.628 -4.562 13.117 1.00 0.00 4 GLU A N 8
ATOM 5913 C CA . GLU A 1 4 ? 34.451 -3.374 12.230 1.00 0.00 4 GLU A CA 8
ATOM 5914 C C . GLU A 1 4 ? 34.169 -3.821 10.792 1.00 0.00 4 GLU A C 8
ATOM 5915 O O . GLU A 1 4 ? 33.234 -4.556 10.532 1.00 0.00 4 GLU A O 8
ATOM 5927 N N . ALA A 1 5 ? 34.972 -3.375 9.855 1.00 0.00 5 ALA A N 8
ATOM 5928 C CA . ALA A 1 5 ? 34.769 -3.753 8.423 1.00 0.00 5 ALA A CA 8
ATOM 5929 C C . ALA A 1 5 ? 35.954 -4.601 7.952 1.00 0.00 5 ALA A C 8
ATOM 5930 O O . ALA A 1 5 ? 36.768 -4.168 7.159 1.00 0.00 5 ALA A O 8
ATOM 5937 N N . GLY A 1 6 ? 36.050 -5.813 8.432 1.00 0.00 6 GLY A N 8
ATOM 5938 C CA . GLY A 1 6 ? 37.173 -6.700 8.011 1.00 0.00 6 GLY A CA 8
ATOM 5939 C C . GLY A 1 6 ? 38.468 -6.241 8.673 1.00 0.00 6 GLY A C 8
ATOM 5940 O O . GLY A 1 6 ? 39.546 -6.455 8.157 1.00 0.00 6 GLY A O 8
ATOM 5944 N N . LEU A 1 7 ? 38.366 -5.611 9.808 1.00 0.00 7 LEU A N 8
ATOM 5945 C CA . LEU A 1 7 ? 39.581 -5.123 10.518 1.00 0.00 7 LEU A CA 8
ATOM 5946 C C . LEU A 1 7 ? 40.388 -4.206 9.601 1.00 0.00 7 LEU A C 8
ATOM 5947 O O . LEU A 1 7 ? 40.907 -4.617 8.581 1.00 0.00 7 LEU A O 8
ATOM 5963 N N . LEU A 1 8 ? 40.506 -2.968 9.981 1.00 0.00 8 LEU A N 8
ATOM 5964 C CA . LEU A 1 8 ? 41.282 -1.980 9.175 1.00 0.00 8 LEU A CA 8
ATOM 5965 C C . LEU A 1 8 ? 41.067 -2.201 7.676 1.00 0.00 8 LEU A C 8
ATOM 5966 O O . LEU A 1 8 ? 40.114 -2.826 7.251 1.00 0.00 8 LEU A O 8
ATOM 5982 N N . GLU A 1 9 ? 41.965 -1.683 6.878 1.00 0.00 9 GLU A N 8
ATOM 5983 C CA . GLU A 1 9 ? 41.856 -1.833 5.402 1.00 0.00 9 GLU A CA 8
ATOM 5984 C C . GLU A 1 9 ? 40.410 -1.608 4.972 1.00 0.00 9 GLU A C 8
ATOM 5985 O O . GLU A 1 9 ? 39.666 -2.541 4.733 1.00 0.00 9 GLU A O 8
ATOM 5997 N N . ILE A 1 10 ? 40.001 -0.373 4.886 1.00 0.00 10 ILE A N 8
ATOM 5998 C CA . ILE A 1 10 ? 38.598 -0.078 4.484 1.00 0.00 10 ILE A CA 8
ATOM 5999 C C . ILE A 1 10 ? 38.532 0.110 2.970 1.00 0.00 10 ILE A C 8
ATOM 6000 O O . ILE A 1 10 ? 39.304 0.852 2.392 1.00 0.00 10 ILE A O 8
ATOM 6016 N N . LEU A 1 11 ? 37.619 -0.568 2.325 1.00 0.00 11 LEU A N 8
ATOM 6017 C CA . LEU A 1 11 ? 37.489 -0.450 0.842 1.00 0.00 11 LEU A CA 8
ATOM 6018 C C . LEU A 1 11 ? 36.274 0.409 0.509 1.00 0.00 11 LEU A C 8
ATOM 6019 O O . LEU A 1 11 ? 35.196 0.209 1.032 1.00 0.00 11 LEU A O 8
ATOM 6035 N N . ALA A 1 12 ? 36.436 1.366 -0.362 1.00 0.00 12 ALA A N 8
ATOM 6036 C CA . ALA A 1 12 ? 35.285 2.236 -0.732 1.00 0.00 12 ALA A CA 8
ATOM 6037 C C . ALA A 1 12 ? 35.455 2.705 -2.171 1.00 0.00 12 ALA A C 8
ATOM 6038 O O . ALA A 1 12 ? 36.555 2.930 -2.635 1.00 0.00 12 ALA A O 8
ATOM 6045 N N . CYS A 1 13 ? 34.374 2.850 -2.884 1.00 0.00 13 CYS A N 8
ATOM 6046 C CA . CYS A 1 13 ? 34.471 3.300 -4.300 1.00 0.00 13 CYS A CA 8
ATOM 6047 C C . CYS A 1 13 ? 34.310 4.833 -4.361 1.00 0.00 13 CYS A C 8
ATOM 6048 O O . CYS A 1 13 ? 33.482 5.392 -3.666 1.00 0.00 13 CYS A O 8
ATOM 6055 N N . PRO A 1 14 ? 35.076 5.513 -5.194 1.00 0.00 14 PRO A N 8
ATOM 6056 C CA . PRO A 1 14 ? 34.975 6.999 -5.330 1.00 0.00 14 PRO A CA 8
ATOM 6057 C C . PRO A 1 14 ? 33.643 7.420 -5.975 1.00 0.00 14 PRO A C 8
ATOM 6058 O O . PRO A 1 14 ? 33.567 8.399 -6.693 1.00 0.00 14 PRO A O 8
ATOM 6069 N N . ALA A 1 15 ? 32.593 6.681 -5.719 1.00 0.00 15 ALA A N 8
ATOM 6070 C CA . ALA A 1 15 ? 31.263 7.024 -6.307 1.00 0.00 15 ALA A CA 8
ATOM 6071 C C . ALA A 1 15 ? 30.159 6.484 -5.399 1.00 0.00 15 ALA A C 8
ATOM 6072 O O . ALA A 1 15 ? 29.524 7.220 -4.669 1.00 0.00 15 ALA A O 8
ATOM 6079 N N . CYS A 1 16 ? 29.928 5.200 -5.441 1.00 0.00 16 CYS A N 8
ATOM 6080 C CA . CYS A 1 16 ? 28.868 4.599 -4.586 1.00 0.00 16 CYS A CA 8
ATOM 6081 C C . CYS A 1 16 ? 29.473 4.246 -3.224 1.00 0.00 16 CYS A C 8
ATOM 6082 O O . CYS A 1 16 ? 28.836 3.622 -2.399 1.00 0.00 16 CYS A O 8
ATOM 6089 N N . HIS A 1 17 ? 30.701 4.638 -2.989 1.00 0.00 17 HIS A N 8
ATOM 6090 C CA . HIS A 1 17 ? 31.354 4.326 -1.684 1.00 0.00 17 HIS A CA 8
ATOM 6091 C C . HIS A 1 17 ? 31.286 2.822 -1.440 1.00 0.00 17 HIS A C 8
ATOM 6092 O O . HIS A 1 17 ? 31.552 2.342 -0.355 1.00 0.00 17 HIS A O 8
ATOM 6106 N N . ALA A 1 18 ? 30.929 2.069 -2.441 1.00 0.00 18 ALA A N 8
ATOM 6107 C CA . ALA A 1 18 ? 30.839 0.596 -2.259 1.00 0.00 18 ALA A CA 8
ATOM 6108 C C . ALA A 1 18 ? 32.253 -0.006 -2.191 1.00 0.00 18 ALA A C 8
ATOM 6109 O O . ALA A 1 18 ? 33.184 0.521 -2.774 1.00 0.00 18 ALA A O 8
ATOM 6116 N N . PRO A 1 19 ? 32.413 -1.111 -1.500 1.00 0.00 19 PRO A N 8
ATOM 6117 C CA . PRO A 1 19 ? 33.732 -1.801 -1.375 1.00 0.00 19 PRO A CA 8
ATOM 6118 C C . PRO A 1 19 ? 34.218 -2.381 -2.717 1.00 0.00 19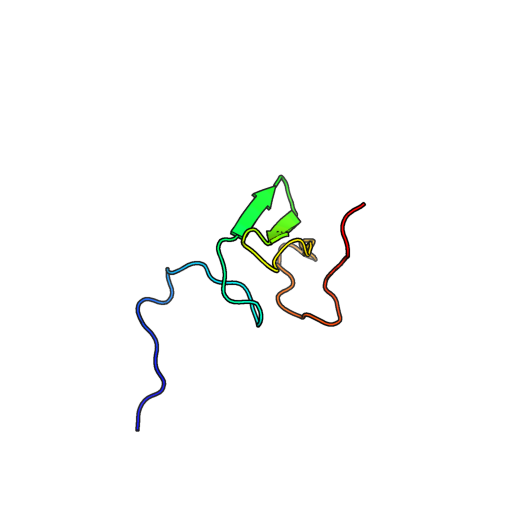 PRO A C 8
ATOM 6119 O O . PRO A 1 19 ? 33.462 -2.518 -3.672 1.00 0.00 19 PRO A O 8
ATOM 6130 N N . LEU A 1 20 ? 35.486 -2.696 -2.791 1.00 0.00 20 LEU A N 8
ATOM 6131 C CA . LEU A 1 20 ? 36.068 -3.245 -4.050 1.00 0.00 20 LEU A CA 8
ATOM 6132 C C . LEU A 1 20 ? 36.387 -4.720 -3.853 1.00 0.00 20 LEU A C 8
ATOM 6133 O O . LEU A 1 20 ? 36.722 -5.153 -2.768 1.00 0.00 20 LEU A O 8
ATOM 6149 N N . GLU A 1 21 ? 36.284 -5.491 -4.903 1.00 0.00 21 GLU A N 8
ATOM 6150 C CA . GLU A 1 21 ? 36.578 -6.948 -4.810 1.00 0.00 21 GLU A CA 8
ATOM 6151 C C . GLU A 1 21 ? 37.834 -7.253 -5.621 1.00 0.00 21 GLU A C 8
ATOM 6152 O O . GLU A 1 21 ? 37.996 -6.784 -6.737 1.00 0.00 21 GLU A O 8
ATOM 6164 N N . GLU A 1 22 ? 38.724 -8.027 -5.054 1.00 0.00 22 GLU A N 8
ATOM 6165 C CA . GLU A 1 22 ? 39.989 -8.373 -5.754 1.00 0.00 22 GLU A CA 8
ATOM 6166 C C . GLU A 1 22 ? 39.758 -9.559 -6.683 1.00 0.00 22 GLU A C 8
ATOM 6167 O O . GLU A 1 22 ? 39.288 -10.600 -6.265 1.00 0.00 22 GLU A O 8
ATOM 6179 N N . ARG A 1 23 ? 40.096 -9.416 -7.941 1.00 0.00 23 ARG A N 8
ATOM 6180 C CA . ARG A 1 23 ? 39.912 -10.540 -8.905 1.00 0.00 23 ARG A CA 8
ATOM 6181 C C . ARG A 1 23 ? 41.192 -10.720 -9.716 1.00 0.00 23 ARG A C 8
ATOM 6182 O O . ARG A 1 23 ? 41.595 -9.841 -10.459 1.00 0.00 23 ARG A O 8
ATOM 6203 N N . ASP A 1 24 ? 41.814 -11.865 -9.587 1.00 0.00 24 ASP A N 8
ATOM 6204 C CA . ASP A 1 24 ? 43.065 -12.149 -10.346 1.00 0.00 24 ASP A CA 8
ATOM 6205 C C . ASP A 1 24 ? 44.078 -11.028 -10.128 1.00 0.00 24 ASP A C 8
ATOM 6206 O O . ASP A 1 24 ? 44.873 -11.066 -9.208 1.00 0.00 24 ASP A O 8
ATOM 6215 N N . ALA A 1 25 ? 44.063 -10.035 -10.977 1.00 0.00 25 ALA A N 8
ATOM 6216 C CA . ALA A 1 25 ? 45.027 -8.905 -10.842 1.00 0.00 25 ALA A CA 8
ATOM 6217 C C . ALA A 1 25 ? 44.285 -7.596 -11.077 1.00 0.00 25 ALA A C 8
ATOM 6218 O O . ALA A 1 25 ? 44.852 -6.623 -11.534 1.00 0.00 25 ALA A O 8
ATOM 6225 N N . GLU A 1 26 ? 43.016 -7.560 -10.762 1.00 0.00 26 GLU A N 8
ATOM 6226 C CA . GLU A 1 26 ? 42.236 -6.299 -10.962 1.00 0.00 26 GLU A CA 8
ATOM 6227 C C . GLU A 1 26 ? 41.197 -6.151 -9.856 1.00 0.00 26 GLU A C 8
ATOM 6228 O O . GLU A 1 26 ? 40.836 -7.111 -9.191 1.00 0.00 26 GLU A O 8
ATOM 6240 N N . LEU A 1 27 ? 40.718 -4.944 -9.650 1.00 0.00 27 LEU A N 8
ATOM 6241 C CA . LEU A 1 27 ? 39.701 -4.706 -8.579 1.00 0.00 27 LEU A CA 8
ATOM 6242 C C . LEU A 1 27 ? 38.354 -4.400 -9.217 1.00 0.00 27 LEU A C 8
ATOM 6243 O O . LEU A 1 27 ? 38.262 -3.615 -10.144 1.00 0.00 27 LEU A O 8
ATOM 6259 N N . ILE A 1 28 ? 37.310 -5.015 -8.716 1.00 0.00 28 ILE A N 8
ATOM 6260 C CA . ILE A 1 28 ? 35.940 -4.776 -9.270 1.00 0.00 28 ILE A CA 8
ATOM 6261 C C . ILE A 1 28 ? 35.069 -4.107 -8.213 1.00 0.00 28 ILE A C 8
ATOM 6262 O O . ILE A 1 28 ? 35.006 -4.538 -7.080 1.00 0.00 28 ILE A O 8
ATOM 6278 N N . CYS A 1 29 ? 34.404 -3.043 -8.576 1.00 0.00 29 CYS A N 8
ATOM 6279 C CA . CYS A 1 29 ? 33.547 -2.330 -7.591 1.00 0.00 29 CYS A CA 8
ATOM 6280 C C . CYS A 1 29 ? 32.361 -3.207 -7.190 1.00 0.00 29 CYS A C 8
ATOM 6281 O O . CYS A 1 29 ? 31.674 -3.764 -8.024 1.00 0.00 29 CYS A O 8
ATOM 6288 N N . THR A 1 30 ? 32.110 -3.328 -5.914 1.00 0.00 30 THR A N 8
ATOM 6289 C CA . THR A 1 30 ? 30.967 -4.161 -5.458 1.00 0.00 30 THR A CA 8
ATOM 6290 C C . THR A 1 30 ? 29.664 -3.382 -5.672 1.00 0.00 30 THR A C 8
ATOM 6291 O O . THR A 1 30 ? 28.585 -3.861 -5.382 1.00 0.00 30 THR A O 8
ATOM 6302 N N . GLY A 1 31 ? 29.760 -2.178 -6.167 1.00 0.00 31 GLY A N 8
ATOM 6303 C CA . GLY A 1 31 ? 28.533 -1.364 -6.389 1.00 0.00 31 GLY A CA 8
ATOM 6304 C C . GLY A 1 31 ? 27.724 -1.941 -7.551 1.00 0.00 31 GLY A C 8
ATOM 6305 O O . GLY A 1 31 ? 28.242 -2.182 -8.623 1.00 0.00 31 GLY A O 8
ATOM 6309 N N . GLN A 1 32 ? 26.450 -2.157 -7.341 1.00 0.00 32 GLN A N 8
ATOM 6310 C CA . GLN A 1 32 ? 25.589 -2.707 -8.424 1.00 0.00 32 GLN A CA 8
ATOM 6311 C C . GLN A 1 32 ? 25.424 -1.661 -9.529 1.00 0.00 32 GLN A C 8
ATOM 6312 O O . GLN A 1 32 ? 25.423 -1.977 -10.704 1.00 0.00 32 GLN A O 8
ATOM 6326 N N . ASP A 1 33 ? 25.273 -0.417 -9.162 1.00 0.00 33 ASP A N 8
ATOM 6327 C CA . ASP A 1 33 ? 25.099 0.651 -10.188 1.00 0.00 33 ASP A CA 8
ATOM 6328 C C . ASP A 1 33 ? 26.474 1.109 -10.674 1.00 0.00 33 ASP A C 8
ATOM 6329 O O . ASP A 1 33 ? 26.587 1.905 -11.585 1.00 0.00 33 ASP A O 8
ATOM 6338 N N . CYS A 1 34 ? 27.521 0.610 -10.072 1.00 0.00 34 CYS A N 8
ATOM 6339 C CA . CYS A 1 34 ? 28.893 1.011 -10.496 1.00 0.00 34 CYS A CA 8
ATOM 6340 C C . CYS A 1 34 ? 29.424 -0.003 -11.516 1.00 0.00 34 CYS A C 8
ATOM 6341 O O . CYS A 1 34 ? 29.568 0.291 -12.687 1.00 0.00 34 CYS A O 8
ATOM 6348 N N . GLY A 1 35 ? 29.719 -1.191 -11.069 1.00 0.00 35 GLY A N 8
ATOM 6349 C CA . GLY A 1 35 ? 30.247 -2.233 -11.994 1.00 0.00 35 GLY A CA 8
ATOM 6350 C C . GLY A 1 35 ? 31.589 -1.764 -12.561 1.00 0.00 35 GLY A C 8
ATOM 6351 O O . GLY A 1 35 ? 32.083 -2.296 -13.537 1.00 0.00 35 GLY A O 8
ATOM 6355 N N . LEU A 1 36 ? 32.180 -0.767 -11.963 1.00 0.00 36 LEU A N 8
ATOM 6356 C CA . LEU A 1 36 ? 33.482 -0.259 -12.477 1.00 0.00 36 LEU A CA 8
ATOM 6357 C C . LEU A 1 36 ? 34.612 -1.200 -12.074 1.00 0.00 36 LEU A C 8
ATOM 6358 O O . LEU A 1 36 ? 34.569 -1.842 -11.035 1.00 0.00 36 LEU A O 8
ATOM 6374 N N . ALA A 1 37 ? 35.631 -1.281 -12.896 1.00 0.00 37 ALA A N 8
ATOM 6375 C CA . ALA A 1 37 ? 36.788 -2.171 -12.584 1.00 0.00 37 ALA A CA 8
ATOM 6376 C C . ALA A 1 37 ? 38.085 -1.388 -12.732 1.00 0.00 37 ALA A C 8
ATOM 6377 O O . ALA A 1 37 ? 38.213 -0.532 -13.592 1.00 0.00 37 ALA A O 8
ATOM 6384 N N . TYR A 1 38 ? 39.047 -1.678 -11.888 1.00 0.00 38 TYR A N 8
ATOM 6385 C CA . TYR A 1 38 ? 40.361 -0.967 -11.948 1.00 0.00 38 TYR A CA 8
ATOM 6386 C C . TYR A 1 38 ? 41.502 -2.009 -11.954 1.00 0.00 38 TYR A C 8
ATOM 6387 O O . TYR A 1 38 ? 41.675 -2.737 -10.986 1.00 0.00 38 TYR A O 8
ATOM 6405 N N . PRO A 1 39 ? 42.273 -2.101 -13.025 1.00 0.00 39 PRO A N 8
ATOM 6406 C CA . PRO A 1 39 ? 43.399 -3.077 -13.115 1.00 0.00 39 PRO A CA 8
ATOM 6407 C C . PRO A 1 39 ? 44.643 -2.624 -12.332 1.00 0.00 39 PRO A C 8
ATOM 6408 O O . PRO A 1 39 ? 44.839 -1.453 -12.076 1.00 0.00 39 PRO A O 8
ATOM 6419 N N . VAL A 1 40 ? 45.482 -3.552 -11.956 1.00 0.00 40 VAL A N 8
ATOM 6420 C CA . VAL A 1 40 ? 46.712 -3.190 -11.197 1.00 0.00 40 VAL A CA 8
ATOM 6421 C C . VAL A 1 40 ? 47.801 -2.747 -12.171 1.00 0.00 40 VAL A C 8
ATOM 6422 O O . VAL A 1 40 ? 48.085 -3.430 -13.135 1.00 0.00 40 VAL A O 8
ATOM 6435 N N . ARG A 1 41 ? 48.421 -1.608 -11.931 1.00 0.00 41 ARG A N 8
ATOM 6436 C CA . ARG A 1 41 ? 49.493 -1.130 -12.857 1.00 0.00 41 ARG A CA 8
ATOM 6437 C C . ARG A 1 41 ? 50.754 -0.810 -12.064 1.00 0.00 41 ARG A C 8
ATOM 6438 O O . ARG A 1 41 ? 50.717 -0.134 -11.062 1.00 0.00 41 ARG A O 8
ATOM 6459 N N . ASP A 1 42 ? 51.870 -1.300 -12.521 1.00 0.00 42 ASP A N 8
ATOM 6460 C CA . ASP A 1 42 ? 53.159 -1.043 -11.824 1.00 0.00 42 ASP A CA 8
ATOM 6461 C C . ASP A 1 42 ? 53.056 -1.451 -10.351 1.00 0.00 42 ASP A C 8
ATOM 6462 O O . ASP A 1 42 ? 53.756 -0.931 -9.501 1.00 0.00 42 ASP A O 8
ATOM 6471 N N . GLY A 1 43 ? 52.213 -2.399 -10.043 1.00 0.00 43 GLY A N 8
ATOM 6472 C CA . GLY A 1 43 ? 52.087 -2.862 -8.630 1.00 0.00 43 GLY A CA 8
ATOM 6473 C C . GLY A 1 43 ? 51.002 -2.069 -7.908 1.00 0.00 43 GLY A C 8
ATOM 6474 O O . GLY A 1 43 ? 50.698 -2.338 -6.764 1.00 0.00 43 GLY A O 8
ATOM 6478 N N . ILE A 1 44 ? 50.409 -1.095 -8.560 1.00 0.00 44 ILE A N 8
ATOM 6479 C CA . ILE A 1 44 ? 49.335 -0.295 -7.893 1.00 0.00 44 ILE A CA 8
ATOM 6480 C C . ILE A 1 44 ? 48.183 -0.030 -8.886 1.00 0.00 44 ILE A C 8
ATOM 6481 O O . ILE A 1 44 ? 48.417 0.332 -10.024 1.00 0.00 44 ILE A O 8
ATOM 6497 N N . PRO A 1 45 ? 46.939 -0.191 -8.469 1.00 0.00 45 PRO A N 8
ATOM 6498 C CA . PRO A 1 45 ? 45.763 0.088 -9.344 1.00 0.00 45 PRO A CA 8
ATOM 6499 C C . PRO A 1 45 ? 45.452 1.581 -9.437 1.00 0.00 45 PRO A C 8
ATOM 6500 O O . PRO A 1 45 ? 45.793 2.359 -8.568 1.00 0.00 45 PRO A O 8
ATOM 6511 N N . VAL A 1 46 ? 44.809 1.981 -10.493 1.00 0.00 46 VAL A N 8
ATOM 6512 C CA . VAL A 1 46 ? 44.471 3.422 -10.660 1.00 0.00 46 VAL A CA 8
ATOM 6513 C C . VAL A 1 46 ? 43.132 3.712 -9.981 1.00 0.00 46 VAL A C 8
ATOM 6514 O O . VAL A 1 46 ? 42.155 3.019 -10.189 1.00 0.00 46 VAL A O 8
ATOM 6527 N N . LEU A 1 47 ? 43.087 4.731 -9.167 1.00 0.00 47 LEU A N 8
ATOM 6528 C CA . LEU A 1 47 ? 41.823 5.086 -8.456 1.00 0.00 47 LEU A CA 8
ATOM 6529 C C . LEU A 1 47 ? 41.162 6.266 -9.167 1.00 0.00 47 LEU A C 8
ATOM 6530 O O . LEU A 1 47 ? 40.548 7.108 -8.544 1.00 0.00 47 LEU A O 8
ATOM 6546 N N . LEU A 1 48 ? 41.289 6.331 -10.472 1.00 0.00 48 LEU A N 8
ATOM 6547 C CA . LEU A 1 48 ? 40.676 7.458 -11.241 1.00 0.00 48 LEU A CA 8
ATOM 6548 C C . LEU A 1 48 ? 39.526 6.929 -12.096 1.00 0.00 48 LEU A C 8
ATOM 6549 O O . LEU A 1 48 ? 39.611 5.883 -12.707 1.00 0.00 48 LEU A O 8
ATOM 6565 N N . VAL A 1 49 ? 38.445 7.653 -12.132 1.00 0.00 49 VAL A N 8
ATOM 6566 C CA . VAL A 1 49 ? 37.268 7.222 -12.934 1.00 0.00 49 VAL A CA 8
ATOM 6567 C C . VAL A 1 49 ? 37.624 7.231 -14.424 1.00 0.00 49 VAL A C 8
ATOM 6568 O O . VAL A 1 49 ? 37.256 6.342 -15.167 1.00 0.00 49 VAL A O 8
ATOM 6581 N N . ASP A 1 50 ? 38.317 8.243 -14.868 1.00 0.00 50 ASP A N 8
ATOM 6582 C CA . ASP A 1 50 ? 38.680 8.327 -16.312 1.00 0.00 50 ASP A CA 8
ATOM 6583 C C . ASP A 1 50 ? 39.528 7.114 -16.705 1.00 0.00 50 ASP A C 8
ATOM 6584 O O . ASP A 1 50 ? 39.445 6.624 -17.813 1.00 0.00 50 ASP A O 8
ATOM 6593 N N . GLU A 1 51 ? 40.341 6.626 -15.811 1.00 0.00 51 GLU A N 8
ATOM 6594 C CA . GLU A 1 51 ? 41.189 5.445 -16.143 1.00 0.00 51 GLU A CA 8
ATOM 6595 C C . GLU A 1 51 ? 40.447 4.172 -15.727 1.00 0.00 51 GLU A C 8
ATOM 6596 O O . GLU A 1 51 ? 40.867 3.070 -16.018 1.00 0.00 51 GLU A O 8
ATOM 6608 N N . ALA A 1 52 ? 39.346 4.320 -15.044 1.00 0.00 52 ALA A N 8
ATOM 6609 C CA . ALA A 1 52 ? 38.577 3.126 -14.595 1.00 0.00 52 ALA A CA 8
ATOM 6610 C C . ALA A 1 52 ? 37.970 2.410 -15.801 1.00 0.00 52 ALA A C 8
ATOM 6611 O O . ALA A 1 52 ? 37.646 3.022 -16.800 1.00 0.00 52 ALA A O 8
ATOM 6618 N N . ARG A 1 53 ? 37.810 1.112 -15.712 1.00 0.00 53 ARG A N 8
ATOM 6619 C CA . ARG A 1 53 ? 37.223 0.343 -16.849 1.00 0.00 53 ARG A CA 8
ATOM 6620 C C . ARG A 1 53 ? 35.764 0.029 -16.550 1.00 0.00 53 ARG A C 8
ATOM 6621 O O . ARG A 1 53 ? 35.404 -0.316 -15.435 1.00 0.00 53 ARG A O 8
ATOM 6642 N N . ARG A 1 54 ? 34.923 0.157 -17.543 1.00 0.00 54 ARG A N 8
ATOM 6643 C CA . ARG A 1 54 ? 33.469 -0.117 -17.350 1.00 0.00 54 ARG A CA 8
ATOM 6644 C C . ARG A 1 54 ? 33.160 -1.558 -17.798 1.00 0.00 54 ARG A C 8
ATOM 6645 O O . ARG A 1 54 ? 33.914 -2.152 -18.545 1.00 0.00 54 ARG A O 8
ATOM 6666 N N . PRO A 1 55 ? 32.050 -2.108 -17.362 1.00 0.00 55 PRO A N 8
ATOM 6667 C CA . PRO A 1 55 ? 31.637 -3.492 -17.752 1.00 0.00 55 PRO A CA 8
ATOM 6668 C C . PRO A 1 55 ? 31.665 -3.713 -19.274 1.00 0.00 55 PRO A C 8
ATOM 6669 O O . PRO A 1 55 ? 31.287 -2.853 -20.048 1.00 0.00 55 PRO A O 8
ATOM 6680 N N . GLU A 1 56 ? 32.103 -4.866 -19.700 1.00 0.00 56 GLU A N 8
ATOM 6681 C CA . GLU A 1 56 ? 32.154 -5.160 -21.158 1.00 0.00 56 GLU A CA 8
ATOM 6682 C C . GLU A 1 56 ? 32.230 -6.672 -21.359 1.00 0.00 56 GLU A C 8
ATOM 6683 O O . GLU A 1 56 ? 32.829 -7.328 -20.522 1.00 0.00 56 GLU A O 8
ATOM 6697 N N . MET A 1 1 ? 47.582 -4.882 14.538 1.00 0.00 1 MET A N 9
ATOM 6698 C CA . MET A 1 1 ? 46.112 -5.120 14.552 1.00 0.00 1 MET A CA 9
ATOM 6699 C C . MET A 1 1 ? 45.435 -4.089 15.462 1.00 0.00 1 MET A C 9
ATOM 6700 O O . MET A 1 1 ? 45.048 -4.390 16.574 1.00 0.00 1 MET A O 9
ATOM 6716 N N . PRO A 1 2 ? 45.297 -2.878 14.993 1.00 0.00 2 PRO A N 9
ATOM 6717 C CA . PRO A 1 2 ? 44.659 -1.779 15.773 1.00 0.00 2 PRO A CA 9
ATOM 6718 C C . PRO A 1 2 ? 43.219 -2.113 16.183 1.00 0.00 2 PRO A C 9
ATOM 6719 O O . PRO A 1 2 ? 42.482 -2.761 15.465 1.00 0.00 2 PRO A O 9
ATOM 6730 N N . LEU A 1 3 ? 42.826 -1.679 17.345 1.00 0.00 3 LEU A N 9
ATOM 6731 C CA . LEU A 1 3 ? 41.446 -1.966 17.831 1.00 0.00 3 LEU A CA 9
ATOM 6732 C C . LEU A 1 3 ? 40.426 -1.104 17.084 1.00 0.00 3 LEU A C 9
ATOM 6733 O O . LEU A 1 3 ? 40.669 0.043 16.745 1.00 0.00 3 LEU A O 9
ATOM 6749 N N . GLU A 1 4 ? 39.280 -1.666 16.831 1.00 0.00 4 GLU A N 9
ATOM 6750 C CA . GLU A 1 4 ? 38.205 -0.925 16.113 1.00 0.00 4 GLU A CA 9
ATOM 6751 C C . GLU A 1 4 ? 38.783 -0.242 14.873 1.00 0.00 4 GLU A C 9
ATOM 6752 O O . GLU A 1 4 ? 39.053 0.946 14.861 1.00 0.00 4 GLU A O 9
ATOM 6764 N N . ALA A 1 5 ? 38.977 -0.998 13.831 1.00 0.00 5 ALA A N 9
ATOM 6765 C CA . ALA A 1 5 ? 39.541 -0.422 12.576 1.00 0.00 5 ALA A CA 9
ATOM 6766 C C . ALA A 1 5 ? 38.543 0.554 11.950 1.00 0.00 5 ALA A C 9
ATOM 6767 O O . ALA A 1 5 ? 37.342 0.366 12.011 1.00 0.00 5 ALA A O 9
ATOM 6774 N N . GLY A 1 6 ? 39.038 1.596 11.350 1.00 0.00 6 GLY A N 9
ATOM 6775 C CA . GLY A 1 6 ? 38.142 2.605 10.712 1.00 0.00 6 GLY A CA 9
ATOM 6776 C C . GLY A 1 6 ? 38.821 3.177 9.465 1.00 0.00 6 GLY A C 9
ATOM 6777 O O . GLY A 1 6 ? 38.582 2.742 8.354 1.00 0.00 6 GLY A O 9
ATOM 6781 N N . LEU A 1 7 ? 39.668 4.146 9.645 1.00 0.00 7 LEU A N 9
ATOM 6782 C CA . LEU A 1 7 ? 40.370 4.765 8.481 1.00 0.00 7 LEU A CA 9
ATOM 6783 C C . LEU A 1 7 ? 41.595 3.942 8.135 1.00 0.00 7 LEU A C 9
ATOM 6784 O O . LEU A 1 7 ? 42.319 4.234 7.203 1.00 0.00 7 LEU A O 9
ATOM 6800 N N . LEU A 1 8 ? 41.847 2.913 8.886 1.00 0.00 8 LEU A N 9
ATOM 6801 C CA . LEU A 1 8 ? 43.046 2.076 8.605 1.00 0.00 8 LEU A CA 9
ATOM 6802 C C . LEU A 1 8 ? 42.682 0.968 7.617 1.00 0.00 8 LEU A C 9
ATOM 6803 O O . LEU A 1 8 ? 41.918 0.068 7.916 1.00 0.00 8 LEU A O 9
ATOM 6819 N N . GLU A 1 9 ? 43.243 1.039 6.445 1.00 0.00 9 GLU A N 9
ATOM 6820 C CA . GLU A 1 9 ? 42.979 0.006 5.407 1.00 0.00 9 GLU A CA 9
ATOM 6821 C C . GLU A 1 9 ? 41.488 -0.043 5.104 1.00 0.00 9 GLU A C 9
ATOM 6822 O O . GLU A 1 9 ? 40.805 -1.006 5.409 1.00 0.00 9 GLU A O 9
ATOM 6834 N N . ILE A 1 10 ? 40.975 0.997 4.504 1.00 0.00 10 ILE A N 9
ATOM 6835 C CA . ILE A 1 10 ? 39.518 1.041 4.163 1.00 0.00 10 ILE A CA 9
ATOM 6836 C C . ILE A 1 10 ? 39.339 0.916 2.653 1.00 0.00 10 ILE A C 9
ATOM 6837 O O . ILE A 1 10 ? 39.963 1.620 1.879 1.00 0.00 10 ILE A O 9
ATOM 6853 N N . LEU A 1 11 ? 38.496 0.017 2.231 1.00 0.00 11 LEU A N 9
ATOM 6854 C CA . LEU A 1 11 ? 38.263 -0.186 0.769 1.00 0.00 11 LEU A CA 9
ATOM 6855 C C . LEU A 1 11 ? 36.933 0.442 0.366 1.00 0.00 11 LEU A C 9
ATOM 6856 O O . LEU A 1 11 ? 35.889 0.145 0.922 1.00 0.00 11 LEU A O 9
ATOM 6872 N N . ALA A 1 12 ? 36.966 1.308 -0.602 1.00 0.00 12 ALA A N 9
ATOM 6873 C CA . ALA A 1 12 ? 35.713 1.969 -1.063 1.00 0.00 12 ALA A CA 9
ATOM 6874 C C . ALA A 1 12 ? 35.894 2.447 -2.501 1.00 0.00 12 ALA A C 9
ATOM 6875 O O . ALA A 1 12 ? 36.980 2.805 -2.925 1.00 0.00 12 ALA A O 9
ATOM 6882 N N . CYS A 1 13 ? 34.833 2.452 -3.255 1.00 0.00 13 CYS A N 9
ATOM 6883 C CA . CYS A 1 13 ? 34.924 2.901 -4.669 1.00 0.00 13 CYS A CA 9
ATOM 6884 C C . CYS A 1 13 ? 34.778 4.441 -4.730 1.00 0.00 13 CYS A C 9
ATOM 6885 O O . CYS A 1 13 ? 33.805 4.991 -4.256 1.00 0.00 13 CYS A O 9
ATOM 6892 N N . PRO A 1 14 ? 35.713 5.138 -5.328 1.00 0.00 14 PRO A N 9
ATOM 6893 C CA . PRO A 1 14 ? 35.639 6.624 -5.443 1.00 0.00 14 PRO A CA 9
ATOM 6894 C C . PRO A 1 14 ? 34.261 7.081 -5.944 1.00 0.00 14 PRO A C 9
ATOM 6895 O O . PRO A 1 14 ? 33.845 8.209 -5.742 1.00 0.00 14 PRO A O 9
ATOM 6906 N N . ALA A 1 15 ? 33.551 6.203 -6.595 1.00 0.00 15 ALA A N 9
ATOM 6907 C CA . ALA A 1 15 ? 32.195 6.560 -7.113 1.00 0.00 15 ALA A CA 9
ATOM 6908 C C . ALA A 1 15 ? 31.143 6.200 -6.062 1.00 0.00 15 ALA A C 9
ATOM 6909 O O . ALA A 1 15 ? 30.067 6.766 -6.020 1.00 0.00 15 ALA A O 9
ATOM 6916 N N . CYS A 1 16 ? 31.447 5.258 -5.210 1.00 0.00 16 CYS A N 9
ATOM 6917 C CA . CYS A 1 16 ? 30.459 4.858 -4.162 1.00 0.00 16 CYS A CA 9
ATOM 6918 C C . CYS A 1 16 ? 31.165 4.125 -3.017 1.00 0.00 16 CYS A C 9
ATOM 6919 O O . CYS A 1 16 ? 32.277 3.648 -3.146 1.00 0.00 16 CYS A O 9
ATOM 6926 N N . HIS A 1 17 ? 30.518 4.022 -1.899 1.00 0.00 17 HIS A N 9
ATOM 6927 C CA . HIS A 1 17 ? 31.130 3.314 -0.739 1.00 0.00 17 HIS A CA 9
ATOM 6928 C C . HIS A 1 17 ? 31.096 1.812 -1.002 1.00 0.00 17 HIS A C 9
ATOM 6929 O O . HIS A 1 17 ? 31.503 1.005 -0.186 1.00 0.00 17 HIS A O 9
ATOM 6943 N N . ALA A 1 18 ? 30.594 1.434 -2.147 1.00 0.00 18 ALA A N 9
ATOM 6944 C CA . ALA A 1 18 ? 30.506 -0.014 -2.474 1.00 0.00 18 ALA A CA 9
ATOM 6945 C C . ALA A 1 18 ? 31.888 -0.680 -2.303 1.00 0.00 18 ALA A C 9
ATOM 6946 O O . ALA A 1 18 ? 32.852 -0.272 -2.918 1.00 0.00 18 ALA A O 9
ATOM 6953 N N . PRO A 1 19 ? 31.990 -1.705 -1.490 1.00 0.00 19 PRO A N 9
ATOM 6954 C CA . PRO A 1 19 ? 33.279 -2.424 -1.268 1.00 0.00 19 PRO A CA 9
ATOM 6955 C C . PRO A 1 19 ? 33.977 -2.803 -2.581 1.00 0.00 19 PRO A C 9
ATOM 6956 O O . PRO A 1 19 ? 33.385 -2.798 -3.655 1.00 0.00 19 PRO A O 9
ATOM 6967 N N . LEU A 1 20 ? 35.242 -3.122 -2.499 1.00 0.00 20 LEU A N 9
ATOM 6968 C CA . LEU A 1 20 ? 36.018 -3.498 -3.722 1.00 0.00 20 LEU A CA 9
ATOM 6969 C C . LEU A 1 20 ? 36.392 -4.970 -3.665 1.00 0.00 20 LEU A C 9
ATOM 6970 O O . LEU A 1 20 ? 36.761 -5.497 -2.628 1.00 0.00 20 LEU A O 9
ATOM 6986 N N . GLU A 1 21 ? 36.293 -5.637 -4.780 1.00 0.00 21 GLU A N 9
ATOM 6987 C CA . GLU A 1 21 ? 36.634 -7.088 -4.838 1.00 0.00 21 GLU A CA 9
ATOM 6988 C C . GLU A 1 21 ? 37.871 -7.274 -5.716 1.00 0.00 21 GLU A C 9
ATOM 6989 O O . GLU A 1 21 ? 37.907 -6.878 -6.872 1.00 0.00 21 GLU A O 9
ATOM 7001 N N . GLU A 1 22 ? 38.891 -7.862 -5.162 1.00 0.00 22 GLU A N 9
ATOM 7002 C CA . GLU A 1 22 ? 40.148 -8.075 -5.928 1.00 0.00 22 GLU A CA 9
ATOM 7003 C C . GLU A 1 22 ? 39.985 -9.252 -6.878 1.00 0.00 22 GLU A C 9
ATOM 7004 O O . GLU A 1 22 ? 39.680 -10.362 -6.473 1.00 0.00 22 GLU A O 9
ATOM 7016 N N . ARG A 1 23 ? 40.191 -9.016 -8.147 1.00 0.00 23 ARG A N 9
ATOM 7017 C CA . ARG A 1 23 ? 40.060 -10.110 -9.151 1.00 0.00 23 ARG A CA 9
ATOM 7018 C C . ARG A 1 23 ? 41.326 -10.161 -10.006 1.00 0.00 23 ARG A C 9
ATOM 7019 O O . ARG A 1 23 ? 41.658 -9.225 -10.714 1.00 0.00 23 ARG A O 9
ATOM 7040 N N . ASP A 1 24 ? 42.030 -11.255 -9.934 1.00 0.00 24 ASP A N 9
ATOM 7041 C CA . ASP A 1 24 ? 43.282 -11.409 -10.728 1.00 0.00 24 ASP A CA 9
ATOM 7042 C C . ASP A 1 24 ? 44.206 -10.219 -10.491 1.00 0.00 24 ASP A C 9
ATOM 7043 O O . ASP A 1 24 ? 44.776 -10.059 -9.428 1.00 0.00 24 ASP A O 9
ATOM 7052 N N . ALA A 1 25 ? 44.361 -9.383 -11.480 1.00 0.00 25 ALA A N 9
ATOM 7053 C CA . ALA A 1 25 ? 45.251 -8.190 -11.344 1.00 0.00 25 ALA A CA 9
ATOM 7054 C C . ALA A 1 25 ? 44.401 -6.929 -11.473 1.00 0.00 25 ALA A C 9
ATOM 7055 O O . ALA A 1 25 ? 44.877 -5.886 -11.871 1.00 0.00 25 ALA A O 9
ATOM 7062 N N . GLU A 1 26 ? 43.136 -7.011 -11.143 1.00 0.00 26 GLU A N 9
ATOM 7063 C CA . GLU A 1 26 ? 42.259 -5.803 -11.254 1.00 0.00 26 GLU A CA 9
ATOM 7064 C C . GLU A 1 26 ? 41.282 -5.764 -10.079 1.00 0.00 26 GLU A C 9
ATOM 7065 O O . GLU A 1 26 ? 41.042 -6.767 -9.415 1.00 0.00 26 GLU A O 9
ATOM 7077 N N . LEU A 1 27 ? 40.718 -4.614 -9.819 1.00 0.00 27 LEU A N 9
ATOM 7078 C CA . LEU A 1 27 ? 39.748 -4.480 -8.684 1.00 0.00 27 LEU A CA 9
ATOM 7079 C C . LEU A 1 27 ? 38.353 -4.236 -9.240 1.00 0.00 27 LEU A C 9
ATOM 7080 O O . LEU A 1 27 ? 38.150 -3.379 -10.089 1.00 0.00 27 LEU A O 9
ATOM 7096 N N . ILE A 1 28 ? 37.392 -4.992 -8.772 1.00 0.00 28 ILE A N 9
ATOM 7097 C CA . ILE A 1 28 ? 35.990 -4.842 -9.265 1.00 0.00 28 ILE A CA 9
ATOM 7098 C C . ILE A 1 28 ? 35.123 -4.220 -8.175 1.00 0.00 28 ILE A C 9
ATOM 7099 O O . ILE A 1 28 ? 35.119 -4.652 -7.026 1.00 0.00 28 ILE A O 9
ATOM 7115 N N . CYS A 1 29 ? 34.397 -3.195 -8.528 1.00 0.00 29 CYS A N 9
ATOM 7116 C CA . CYS A 1 29 ? 33.527 -2.512 -7.535 1.00 0.00 29 CYS A CA 9
ATOM 7117 C C . CYS A 1 29 ? 32.339 -3.409 -7.188 1.00 0.00 29 CYS A C 9
ATOM 7118 O O . CYS A 1 29 ? 31.670 -3.945 -8.054 1.00 0.00 29 CYS A O 9
ATOM 7125 N N . THR A 1 30 ? 32.068 -3.573 -5.925 1.00 0.00 30 THR A N 9
ATOM 7126 C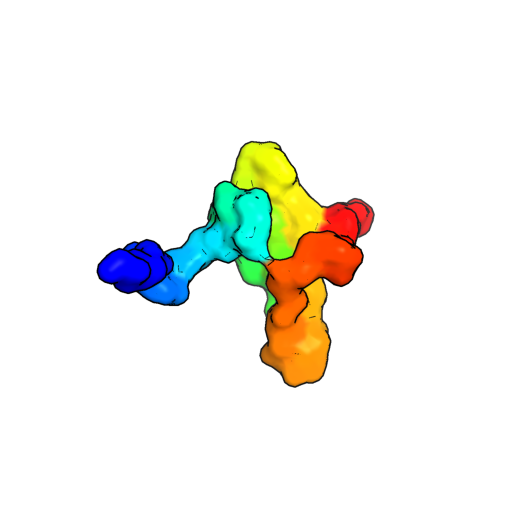 CA . THR A 1 30 ? 30.921 -4.432 -5.513 1.00 0.00 30 THR A CA 9
ATOM 7127 C C . THR A 1 30 ? 29.615 -3.641 -5.656 1.00 0.00 30 THR A C 9
ATOM 7128 O O . THR A 1 30 ? 28.541 -4.114 -5.335 1.00 0.00 30 THR A O 9
ATOM 7139 N N . GLY A 1 31 ? 29.707 -2.434 -6.141 1.00 0.00 31 GLY A N 9
ATOM 7140 C CA . GLY A 1 31 ? 28.482 -1.598 -6.312 1.00 0.00 31 GLY A CA 9
ATOM 7141 C C . GLY A 1 31 ? 27.599 -2.182 -7.414 1.00 0.00 31 GLY A C 9
ATOM 7142 O O . GLY A 1 31 ? 28.063 -2.530 -8.484 1.00 0.00 31 GLY A O 9
ATOM 7146 N N . GLN A 1 32 ? 26.329 -2.291 -7.152 1.00 0.00 32 GLN A N 9
ATOM 7147 C CA . GLN A 1 32 ? 25.387 -2.850 -8.168 1.00 0.00 32 GLN A CA 9
ATOM 7148 C C . GLN A 1 32 ? 25.290 -1.905 -9.366 1.00 0.00 32 GLN A C 9
ATOM 7149 O O . GLN A 1 32 ? 25.358 -2.316 -10.509 1.00 0.00 32 GLN A O 9
ATOM 7163 N N . ASP A 1 33 ? 25.132 -0.634 -9.112 1.00 0.00 33 ASP A N 9
ATOM 7164 C CA . ASP A 1 33 ? 25.030 0.346 -10.236 1.00 0.00 33 ASP A CA 9
ATOM 7165 C C . ASP A 1 33 ? 26.432 0.767 -10.671 1.00 0.00 33 ASP A C 9
ATOM 7166 O O . ASP A 1 33 ? 26.613 1.486 -11.634 1.00 0.00 33 ASP A O 9
ATOM 7175 N N . CYS A 1 34 ? 27.434 0.316 -9.963 1.00 0.00 34 CYS A N 9
ATOM 7176 C CA . CYS A 1 34 ? 28.837 0.679 -10.329 1.00 0.00 34 CYS A CA 9
ATOM 7177 C C . CYS A 1 34 ? 29.441 -0.432 -11.200 1.00 0.00 34 CYS A C 9
ATOM 7178 O O . CYS A 1 34 ? 29.689 -0.260 -12.378 1.00 0.00 34 CYS A O 9
ATOM 7185 N N . GLY A 1 35 ? 29.679 -1.569 -10.608 1.00 0.00 35 GLY A N 9
ATOM 7186 C CA . GLY A 1 35 ? 30.279 -2.706 -11.366 1.00 0.00 35 GLY A CA 9
ATOM 7187 C C . GLY A 1 35 ? 31.519 -2.220 -12.118 1.00 0.00 35 GLY A C 9
ATOM 7188 O O . GLY A 1 35 ? 31.971 -2.831 -13.066 1.00 0.00 35 GLY A O 9
ATOM 7192 N N . LEU A 1 36 ? 32.062 -1.110 -11.707 1.00 0.00 36 LEU A N 9
ATOM 7193 C CA . LEU A 1 36 ? 33.269 -0.563 -12.398 1.00 0.00 36 LEU A CA 9
ATOM 7194 C C . LEU A 1 36 ? 34.492 -1.400 -12.053 1.00 0.00 36 LEU A C 9
ATOM 7195 O O . LEU A 1 36 ? 34.580 -2.002 -10.984 1.00 0.00 36 LEU A O 9
ATOM 7211 N N . ALA A 1 37 ? 35.438 -1.450 -12.958 1.00 0.00 37 ALA A N 9
ATOM 7212 C CA . ALA A 1 37 ? 36.676 -2.249 -12.718 1.00 0.00 37 ALA A CA 9
ATOM 7213 C C . ALA A 1 37 ? 37.890 -1.339 -12.829 1.00 0.00 37 ALA A C 9
ATOM 7214 O O . ALA A 1 37 ? 38.044 -0.581 -13.783 1.00 0.00 37 ALA A O 9
ATOM 7221 N N . TYR A 1 38 ? 38.754 -1.408 -11.848 1.00 0.00 38 TYR A N 9
ATOM 7222 C CA . TYR A 1 38 ? 39.984 -0.558 -11.856 1.00 0.00 38 TYR A CA 9
ATOM 7223 C C . TYR A 1 38 ? 41.224 -1.448 -12.067 1.00 0.00 38 TYR A C 9
ATOM 7224 O O . TYR A 1 38 ? 41.417 -2.424 -11.352 1.00 0.00 38 TYR A O 9
ATOM 7242 N N . PRO A 1 39 ? 42.060 -1.133 -13.035 1.00 0.00 39 PRO A N 9
ATOM 7243 C CA . PRO A 1 39 ? 43.292 -1.916 -13.326 1.00 0.00 39 PRO A CA 9
ATOM 7244 C C . PRO A 1 39 ? 44.427 -1.600 -12.352 1.00 0.00 39 PRO A C 9
ATOM 7245 O O . PRO A 1 39 ? 44.426 -0.583 -11.682 1.00 0.00 39 PRO A O 9
ATOM 7256 N N . VAL A 1 40 ? 45.397 -2.471 -12.273 1.00 0.00 40 VAL A N 9
ATOM 7257 C CA . VAL A 1 40 ? 46.549 -2.245 -11.347 1.00 0.00 40 VAL A CA 9
ATOM 7258 C C . VAL A 1 40 ? 47.806 -1.966 -12.160 1.00 0.00 40 VAL A C 9
ATOM 7259 O O . VAL A 1 40 ? 48.124 -2.673 -13.098 1.00 0.00 40 VAL A O 9
ATOM 7272 N N . ARG A 1 41 ? 48.520 -0.933 -11.807 1.00 0.00 41 ARG A N 9
ATOM 7273 C CA . ARG A 1 41 ? 49.768 -0.582 -12.554 1.00 0.00 41 ARG A CA 9
ATOM 7274 C C . ARG A 1 41 ? 50.994 -1.000 -11.740 1.00 0.00 41 ARG A C 9
ATOM 7275 O O . ARG A 1 41 ? 51.374 -0.364 -10.777 1.00 0.00 41 ARG A O 9
ATOM 7296 N N . ASP A 1 42 ? 51.616 -2.071 -12.138 1.00 0.00 42 ASP A N 9
ATOM 7297 C CA . ASP A 1 42 ? 52.829 -2.558 -11.422 1.00 0.00 42 ASP A CA 9
ATOM 7298 C C . ASP A 1 42 ? 52.544 -2.707 -9.931 1.00 0.00 42 ASP A C 9
ATOM 7299 O O . ASP A 1 42 ? 53.364 -2.394 -9.084 1.00 0.00 42 ASP A O 9
ATOM 7308 N N . GLY A 1 43 ? 51.382 -3.185 -9.603 1.00 0.00 43 GLY A N 9
ATOM 7309 C CA . GLY A 1 43 ? 51.024 -3.366 -8.166 1.00 0.00 43 GLY A CA 9
ATOM 7310 C C . GLY A 1 43 ? 50.450 -2.067 -7.612 1.00 0.00 43 GLY A C 9
ATOM 7311 O O . GLY A 1 43 ? 50.220 -1.936 -6.430 1.00 0.00 43 GLY A O 9
ATOM 7315 N N . ILE A 1 44 ? 50.220 -1.097 -8.462 1.00 0.00 44 ILE A N 9
ATOM 7316 C CA . ILE A 1 44 ? 49.653 0.204 -7.996 1.00 0.00 44 ILE A CA 9
ATOM 7317 C C . ILE A 1 44 ? 48.224 0.370 -8.532 1.00 0.00 44 ILE A C 9
ATOM 7318 O O . ILE A 1 44 ? 48.025 0.724 -9.683 1.00 0.00 44 ILE A O 9
ATOM 7334 N N . PRO A 1 45 ? 47.234 0.105 -7.706 1.00 0.00 45 PRO A N 9
ATOM 7335 C CA . PRO A 1 45 ? 45.804 0.248 -8.090 1.00 0.00 45 PRO A CA 9
ATOM 7336 C C . PRO A 1 45 ? 45.493 1.642 -8.631 1.00 0.00 45 PRO A C 9
ATOM 7337 O O . PRO A 1 45 ? 45.977 2.643 -8.135 1.00 0.00 45 PRO A O 9
ATOM 7348 N N . VAL A 1 46 ? 44.691 1.719 -9.655 1.00 0.00 46 VAL A N 9
ATOM 7349 C CA . VAL A 1 46 ? 44.349 3.045 -10.241 1.00 0.00 46 VAL A CA 9
ATOM 7350 C C . VAL A 1 46 ? 43.009 3.520 -9.683 1.00 0.00 46 VAL A C 9
ATOM 7351 O O . VAL A 1 46 ? 41.986 2.876 -9.836 1.00 0.00 46 VAL A O 9
ATOM 7364 N N . LEU A 1 47 ? 43.012 4.653 -9.042 1.00 0.00 47 LEU A N 9
ATOM 7365 C CA . LEU A 1 47 ? 41.753 5.212 -8.463 1.00 0.00 47 LEU A CA 9
ATOM 7366 C C . LEU A 1 47 ? 41.260 6.346 -9.358 1.00 0.00 47 LEU A C 9
ATOM 7367 O O . LEU A 1 47 ? 40.711 7.327 -8.895 1.00 0.00 47 LEU A O 9
ATOM 7383 N N . LEU A 1 48 ? 41.460 6.219 -10.646 1.00 0.00 48 LEU A N 9
ATOM 7384 C CA . LEU A 1 48 ? 41.011 7.284 -11.598 1.00 0.00 48 LEU A CA 9
ATOM 7385 C C . LEU A 1 48 ? 39.822 6.775 -12.417 1.00 0.00 48 LEU A C 9
ATOM 7386 O O . LEU A 1 48 ? 39.853 5.715 -13.011 1.00 0.00 48 LEU A O 9
ATOM 7402 N N . VAL A 1 49 ? 38.778 7.543 -12.446 1.00 0.00 49 VAL A N 9
ATOM 7403 C CA . VAL A 1 49 ? 37.561 7.155 -13.214 1.00 0.00 49 VAL A CA 9
ATOM 7404 C C . VAL A 1 49 ? 37.884 7.132 -14.710 1.00 0.00 49 VAL A C 9
ATOM 7405 O O . VAL A 1 49 ? 37.441 6.271 -15.445 1.00 0.00 49 VAL A O 9
ATOM 7418 N N . ASP A 1 50 ? 38.647 8.088 -15.161 1.00 0.00 50 ASP A N 9
ATOM 7419 C CA . ASP A 1 50 ? 39.000 8.149 -16.612 1.00 0.00 50 ASP A CA 9
ATOM 7420 C C . ASP A 1 50 ? 39.716 6.865 -17.035 1.00 0.00 50 ASP A C 9
ATOM 7421 O O . ASP A 1 50 ? 39.494 6.338 -18.109 1.00 0.00 50 ASP A O 9
ATOM 7430 N N . GLU A 1 51 ? 40.576 6.352 -16.202 1.00 0.00 51 GLU A N 9
ATOM 7431 C CA . GLU A 1 51 ? 41.306 5.097 -16.560 1.00 0.00 51 GLU A CA 9
ATOM 7432 C C . GLU A 1 51 ? 40.494 3.890 -16.086 1.00 0.00 51 GLU A C 9
ATOM 7433 O O . GLU A 1 51 ? 40.802 2.754 -16.390 1.00 0.00 51 GLU A O 9
ATOM 7445 N N . ALA A 1 52 ? 39.449 4.130 -15.343 1.00 0.00 52 ALA A N 9
ATOM 7446 C CA . ALA A 1 52 ? 38.606 3.002 -14.843 1.00 0.00 52 ALA A CA 9
ATOM 7447 C C . ALA A 1 52 ? 37.874 2.341 -16.008 1.00 0.00 52 ALA A C 9
ATOM 7448 O O . ALA A 1 52 ? 37.489 2.988 -16.968 1.00 0.00 52 ALA A O 9
ATOM 7455 N N . ARG A 1 53 ? 37.681 1.050 -15.934 1.00 0.00 53 ARG A N 9
ATOM 7456 C CA . ARG A 1 53 ? 36.979 0.321 -17.035 1.00 0.00 53 ARG A CA 9
ATOM 7457 C C . ARG A 1 53 ? 35.552 -0.001 -16.612 1.00 0.00 53 ARG A C 9
ATOM 7458 O O . ARG A 1 53 ? 35.288 -0.419 -15.488 1.00 0.00 53 ARG A O 9
ATOM 7479 N N . ARG A 1 54 ? 34.625 0.201 -17.507 1.00 0.00 54 ARG A N 9
ATOM 7480 C CA . ARG A 1 54 ? 33.199 -0.071 -17.193 1.00 0.00 54 ARG A CA 9
ATOM 7481 C C . ARG A 1 54 ? 32.840 -1.489 -17.665 1.00 0.00 54 ARG A C 9
ATOM 7482 O O . ARG A 1 54 ? 33.468 -2.030 -18.556 1.00 0.00 54 ARG A O 9
ATOM 7503 N N . PRO A 1 55 ? 31.822 -2.078 -17.090 1.00 0.00 55 PRO A N 9
ATOM 7504 C CA . PRO A 1 55 ? 31.378 -3.447 -17.462 1.00 0.00 55 PRO A CA 9
ATOM 7505 C C . PRO A 1 55 ? 31.264 -3.633 -18.984 1.00 0.00 55 PRO A C 9
ATOM 7506 O O . PRO A 1 55 ? 30.770 -2.786 -19.709 1.00 0.00 55 PRO A O 9
ATOM 7517 N N . GLU A 1 56 ? 31.727 -4.756 -19.462 1.00 0.00 56 GLU A N 9
ATOM 7518 C CA . GLU A 1 56 ? 31.666 -5.046 -20.927 1.00 0.00 56 GLU A CA 9
ATOM 7519 C C . GLU A 1 56 ? 32.104 -3.810 -21.719 1.00 0.00 56 GLU A C 9
ATOM 7520 O O . GLU A 1 56 ? 33.295 -3.654 -21.921 1.00 0.00 56 GLU A O 9
ATOM 7534 N N . MET A 1 1 ? 36.378 10.175 21.748 1.00 0.00 1 MET A N 10
ATOM 7535 C CA . MET A 1 1 ? 37.478 9.198 21.514 1.00 0.00 1 MET A CA 10
ATOM 7536 C C . MET A 1 1 ? 37.181 8.392 20.247 1.00 0.00 1 MET A C 10
ATOM 7537 O O . MET A 1 1 ? 37.159 7.177 20.267 1.00 0.00 1 MET A O 10
ATOM 7553 N N . PRO A 1 2 ? 36.952 9.067 19.150 1.00 0.00 2 PRO A N 10
ATOM 7554 C CA . PRO A 1 2 ? 36.647 8.403 17.848 1.00 0.00 2 PRO A CA 10
ATOM 7555 C C . PRO A 1 2 ? 37.825 7.563 17.340 1.00 0.00 2 PRO A C 10
ATOM 7556 O O . PRO A 1 2 ? 38.976 7.871 17.578 1.00 0.00 2 PRO A O 10
ATOM 7567 N N . LEU A 1 3 ? 37.531 6.495 16.654 1.00 0.00 3 LEU A N 10
ATOM 7568 C CA . LEU A 1 3 ? 38.604 5.599 16.127 1.00 0.00 3 LEU A CA 10
ATOM 7569 C C . LEU A 1 3 ? 39.027 6.069 14.731 1.00 0.00 3 LEU A C 10
ATOM 7570 O O . LEU A 1 3 ? 38.259 6.658 13.998 1.00 0.00 3 LEU A O 10
ATOM 7586 N N . GLU A 1 4 ? 40.246 5.798 14.361 1.00 0.00 4 GLU A N 10
ATOM 7587 C CA . GLU A 1 4 ? 40.738 6.207 13.015 1.00 0.00 4 GLU A CA 10
ATOM 7588 C C . GLU A 1 4 ? 40.334 5.145 11.989 1.00 0.00 4 GLU A C 10
ATOM 7589 O O . GLU A 1 4 ? 40.869 5.083 10.900 1.00 0.00 4 GLU A O 10
ATOM 7601 N N . ALA A 1 5 ? 39.400 4.302 12.338 1.00 0.00 5 ALA A N 10
ATOM 7602 C CA . ALA A 1 5 ? 38.963 3.227 11.397 1.00 0.00 5 ALA A CA 10
ATOM 7603 C C . ALA A 1 5 ? 38.382 3.851 10.128 1.00 0.00 5 ALA A C 10
ATOM 7604 O O . ALA A 1 5 ? 37.662 4.827 10.176 1.00 0.00 5 ALA A O 10
ATOM 7611 N N . GLY A 1 6 ? 38.684 3.285 8.991 1.00 0.00 6 GLY A N 10
ATOM 7612 C CA . GLY A 1 6 ? 38.146 3.835 7.713 1.00 0.00 6 GLY A CA 10
ATOM 7613 C C . GLY A 1 6 ? 39.056 3.417 6.557 1.00 0.00 6 GLY A C 10
ATOM 7614 O O . GLY A 1 6 ? 40.240 3.688 6.559 1.00 0.00 6 GLY A O 10
ATOM 7618 N N . LEU A 1 7 ? 38.510 2.759 5.569 1.00 0.00 7 LEU A N 10
ATOM 7619 C CA . LEU A 1 7 ? 39.336 2.322 4.405 1.00 0.00 7 LEU A CA 10
ATOM 7620 C C . LEU A 1 7 ? 40.538 1.512 4.895 1.00 0.00 7 LEU A C 10
ATOM 7621 O O . LEU A 1 7 ? 41.390 1.122 4.120 1.00 0.00 7 LEU A O 10
ATOM 7637 N N . LEU A 1 8 ? 40.623 1.261 6.173 1.00 0.00 8 LEU A N 10
ATOM 7638 C CA . LEU A 1 8 ? 41.775 0.483 6.701 1.00 0.00 8 LEU A CA 10
ATOM 7639 C C . LEU A 1 8 ? 41.743 -0.935 6.107 1.00 0.00 8 LEU A C 10
ATOM 7640 O O . LEU A 1 8 ? 42.747 -1.457 5.664 1.00 0.00 8 LEU A O 10
ATOM 7656 N N . GLU A 1 9 ? 40.586 -1.559 6.097 1.00 0.00 9 GLU A N 10
ATOM 7657 C CA . GLU A 1 9 ? 40.466 -2.950 5.544 1.00 0.00 9 GLU A CA 10
ATOM 7658 C C . GLU A 1 9 ? 39.533 -2.957 4.332 1.00 0.00 9 GLU A C 10
ATOM 7659 O O . GLU A 1 9 ? 39.878 -3.448 3.276 1.00 0.00 9 GLU A O 10
ATOM 7671 N N . ILE A 1 10 ? 38.348 -2.433 4.477 1.00 0.00 10 ILE A N 10
ATOM 7672 C CA . ILE A 1 10 ? 37.397 -2.433 3.333 1.00 0.00 10 ILE A CA 10
ATOM 7673 C C . ILE A 1 10 ? 37.772 -1.321 2.357 1.00 0.00 10 ILE A C 10
ATOM 7674 O O . ILE A 1 10 ? 37.840 -0.164 2.711 1.00 0.00 10 ILE A O 10
ATOM 7690 N N . LEU A 1 11 ? 38.020 -1.673 1.129 1.00 0.00 11 LEU A N 10
ATOM 7691 C CA . LEU A 1 11 ? 38.403 -0.652 0.114 1.00 0.00 11 LEU A CA 10
ATOM 7692 C C . LEU A 1 11 ? 37.150 0.040 -0.418 1.00 0.00 11 LEU A C 10
ATOM 7693 O O . LEU A 1 11 ? 36.071 -0.518 -0.414 1.00 0.00 11 LEU A O 10
ATOM 7709 N N . ALA A 1 12 ? 37.289 1.256 -0.880 1.00 0.00 12 ALA A N 10
ATOM 7710 C CA . ALA A 1 12 ? 36.113 2.004 -1.422 1.00 0.00 12 ALA A CA 10
ATOM 7711 C C . ALA A 1 12 ? 36.528 2.728 -2.701 1.00 0.00 12 ALA A C 10
ATOM 7712 O O . ALA A 1 12 ? 37.624 3.240 -2.815 1.00 0.00 12 ALA A O 10
ATOM 7719 N N . CYS A 1 13 ? 35.663 2.757 -3.668 1.00 0.00 13 CYS A N 10
ATOM 7720 C CA . CYS A 1 13 ? 36.003 3.429 -4.959 1.00 0.00 13 CYS A CA 10
ATOM 7721 C C . CYS A 1 13 ? 35.919 4.958 -4.785 1.00 0.00 13 CYS A C 10
ATOM 7722 O O . CYS A 1 13 ? 35.425 5.446 -3.788 1.00 0.00 13 CYS A O 10
ATOM 7729 N N . PRO A 1 14 ? 36.373 5.705 -5.769 1.00 0.00 14 PRO A N 10
ATOM 7730 C CA . PRO A 1 14 ? 36.319 7.194 -5.737 1.00 0.00 14 PRO A CA 10
ATOM 7731 C C . PRO A 1 14 ? 34.927 7.722 -6.116 1.00 0.00 14 PRO A C 10
ATOM 7732 O O . PRO A 1 14 ? 34.093 7.975 -5.267 1.00 0.00 14 PRO A O 10
ATOM 7743 N N . ALA A 1 15 ? 34.676 7.890 -7.388 1.00 0.00 15 ALA A N 10
ATOM 7744 C CA . ALA A 1 15 ? 33.349 8.401 -7.839 1.00 0.00 15 ALA A CA 10
ATOM 7745 C C . ALA A 1 15 ? 32.254 7.391 -7.498 1.00 0.00 15 ALA A C 10
ATOM 7746 O O . ALA A 1 15 ? 31.214 7.742 -6.977 1.00 0.00 15 ALA A O 10
ATOM 7753 N N . CYS A 1 16 ? 32.478 6.137 -7.784 1.00 0.00 16 CYS A N 10
ATOM 7754 C CA . CYS A 1 16 ? 31.450 5.101 -7.476 1.00 0.00 16 CYS A CA 10
ATOM 7755 C C . CYS A 1 16 ? 31.743 4.510 -6.098 1.00 0.00 16 CYS A C 10
ATOM 7756 O O . CYS A 1 16 ? 31.890 3.318 -5.943 1.00 0.00 16 CYS A O 10
ATOM 7763 N N . HIS A 1 17 ? 31.835 5.351 -5.101 1.00 0.00 17 HIS A N 10
ATOM 7764 C CA . HIS A 1 17 ? 32.131 4.871 -3.718 1.00 0.00 17 HIS A CA 10
ATOM 7765 C C . HIS A 1 17 ? 31.357 3.594 -3.412 1.00 0.00 17 HIS A C 10
ATOM 7766 O O . HIS A 1 17 ? 30.157 3.608 -3.226 1.00 0.00 17 HIS A O 10
ATOM 7780 N N . ALA A 1 18 ? 32.046 2.492 -3.336 1.00 0.00 18 ALA A N 10
ATOM 7781 C CA . ALA A 1 18 ? 31.364 1.210 -3.015 1.00 0.00 18 ALA A CA 10
ATOM 7782 C C . ALA A 1 18 ? 32.421 0.105 -2.842 1.00 0.00 18 ALA A C 10
ATOM 7783 O O . ALA A 1 18 ? 33.606 0.343 -3.019 1.00 0.00 18 ALA A O 10
ATOM 7790 N N . PRO A 1 19 ? 31.994 -1.093 -2.500 1.00 0.00 19 PRO A N 10
ATOM 7791 C CA . PRO A 1 19 ? 32.915 -2.257 -2.303 1.00 0.00 19 PRO A CA 10
ATOM 7792 C C . PRO A 1 19 ? 33.553 -2.734 -3.619 1.00 0.00 19 PRO A C 10
ATOM 7793 O O . PRO A 1 19 ? 32.955 -2.661 -4.686 1.00 0.00 19 PRO A O 10
ATOM 7804 N N . LEU A 1 20 ? 34.764 -3.231 -3.542 1.00 0.00 20 LEU A N 10
ATOM 7805 C CA . LEU A 1 20 ? 35.471 -3.730 -4.763 1.00 0.00 20 LEU A CA 10
ATOM 7806 C C . LEU A 1 20 ? 36.079 -5.096 -4.468 1.00 0.00 20 LEU A C 10
ATOM 7807 O O . LEU A 1 20 ? 36.408 -5.405 -3.341 1.00 0.00 20 LEU A O 10
ATOM 7823 N N . GLU A 1 21 ? 36.231 -5.913 -5.476 1.00 0.00 21 GLU A N 10
ATOM 7824 C CA . GLU A 1 21 ? 36.825 -7.273 -5.275 1.00 0.00 21 GLU A CA 10
ATOM 7825 C C . GLU A 1 21 ? 38.053 -7.429 -6.170 1.00 0.00 21 GLU A C 10
ATOM 7826 O O . GLU A 1 21 ? 38.036 -7.087 -7.339 1.00 0.00 21 GLU A O 10
ATOM 7838 N N . GLU A 1 22 ? 39.121 -7.937 -5.617 1.00 0.00 22 GLU A N 10
ATOM 7839 C CA . GLU A 1 22 ? 40.369 -8.120 -6.407 1.00 0.00 22 GLU A CA 10
ATOM 7840 C C . GLU A 1 22 ? 40.292 -9.421 -7.199 1.00 0.00 22 GLU A C 10
ATOM 7841 O O . GLU A 1 22 ? 40.054 -10.477 -6.648 1.00 0.00 22 GLU A O 10
ATOM 7853 N N . ARG A 1 23 ? 40.500 -9.355 -8.485 1.00 0.00 23 ARG A N 10
ATOM 7854 C CA . ARG A 1 23 ? 40.449 -10.597 -9.305 1.00 0.00 23 ARG A CA 10
ATOM 7855 C C . ARG A 1 23 ? 40.924 -10.296 -10.725 1.00 0.00 23 ARG A C 10
ATOM 7856 O O . ARG A 1 23 ? 40.891 -9.166 -11.179 1.00 0.00 23 ARG A O 10
ATOM 7877 N N . ASP A 1 24 ? 41.374 -11.302 -11.425 1.00 0.00 24 ASP A N 10
ATOM 7878 C CA . ASP A 1 24 ? 41.855 -11.090 -12.816 1.00 0.00 24 ASP A CA 10
ATOM 7879 C C . ASP A 1 24 ? 42.957 -10.028 -12.815 1.00 0.00 24 ASP A C 10
ATOM 7880 O O . ASP A 1 24 ? 43.206 -9.378 -13.811 1.00 0.00 24 ASP A O 10
ATOM 7889 N N . ALA A 1 25 ? 43.621 -9.857 -11.700 1.00 0.00 25 ALA A N 10
ATOM 7890 C CA . ALA A 1 25 ? 44.714 -8.844 -11.617 1.00 0.00 25 ALA A CA 10
ATOM 7891 C C . ALA A 1 25 ? 44.119 -7.430 -11.611 1.00 0.00 25 ALA A C 10
ATOM 7892 O O . ALA A 1 25 ? 44.814 -6.457 -11.823 1.00 0.00 25 ALA A O 10
ATOM 7899 N N . GLU A 1 26 ? 42.840 -7.307 -11.370 1.00 0.00 26 GLU A N 10
ATOM 7900 C CA . GLU A 1 26 ? 42.204 -5.953 -11.347 1.00 0.00 26 GLU A CA 10
ATOM 7901 C C . GLU A 1 26 ? 41.154 -5.906 -10.239 1.00 0.00 26 GLU A C 10
ATOM 7902 O O . GLU A 1 26 ? 40.750 -6.929 -9.708 1.00 0.00 26 GLU A O 10
ATOM 7914 N N . LEU A 1 27 ? 40.708 -4.726 -9.887 1.00 0.00 27 LEU A N 10
ATOM 7915 C CA . LEU A 1 27 ? 39.682 -4.602 -8.814 1.00 0.00 27 LEU A CA 10
ATOM 7916 C C . LEU A 1 27 ? 38.327 -4.374 -9.470 1.00 0.00 27 LEU A C 10
ATOM 7917 O O . LEU A 1 27 ? 38.123 -3.411 -10.189 1.00 0.00 27 LEU A O 10
ATOM 7933 N N . ILE A 1 28 ? 37.401 -5.266 -9.235 1.00 0.00 28 ILE A N 10
ATOM 7934 C CA . ILE A 1 28 ? 36.048 -5.130 -9.846 1.00 0.00 28 ILE A CA 10
ATOM 7935 C C . ILE A 1 28 ? 35.109 -4.491 -8.834 1.00 0.00 28 ILE A C 10
ATOM 7936 O O . ILE A 1 28 ? 35.058 -4.886 -7.683 1.00 0.00 28 ILE A O 10
ATOM 7952 N N . CYS A 1 29 ? 34.381 -3.492 -9.251 1.00 0.00 29 CYS A N 10
ATOM 7953 C CA . CYS A 1 29 ? 33.451 -2.803 -8.318 1.00 0.00 29 CYS A CA 10
ATOM 7954 C C . CYS A 1 29 ? 32.217 -3.677 -8.091 1.00 0.00 29 CYS A C 10
ATOM 7955 O O . CYS A 1 29 ? 31.738 -4.330 -8.996 1.00 0.00 29 CYS A O 10
ATOM 7962 N N . THR A 1 30 ? 31.687 -3.690 -6.893 1.00 0.00 30 THR A N 10
ATOM 7963 C CA . THR A 1 30 ? 30.468 -4.518 -6.629 1.00 0.00 30 THR A CA 10
ATOM 7964 C C . THR A 1 30 ? 29.593 -3.814 -5.588 1.00 0.00 30 THR A C 10
ATOM 7965 O O . THR A 1 30 ? 29.915 -3.776 -4.419 1.00 0.00 30 THR A O 10
ATOM 7976 N N . GLY A 1 31 ? 28.489 -3.255 -6.006 1.00 0.00 31 GLY A N 10
ATOM 7977 C CA . GLY A 1 31 ? 27.599 -2.549 -5.038 1.00 0.00 31 GLY A CA 10
ATOM 7978 C C . GLY A 1 31 ? 26.232 -2.298 -5.679 1.00 0.00 31 GLY A C 10
ATOM 7979 O O . GLY A 1 31 ? 25.869 -2.917 -6.659 1.00 0.00 31 GLY A O 10
ATOM 7983 N N . GLN A 1 32 ? 25.463 -1.401 -5.122 1.00 0.00 32 GLN A N 10
ATOM 7984 C CA . GLN A 1 32 ? 24.111 -1.116 -5.685 1.00 0.00 32 GLN A CA 10
ATOM 7985 C C . GLN A 1 32 ? 24.237 -0.571 -7.111 1.00 0.00 32 GLN A C 10
ATOM 7986 O O . GLN A 1 32 ? 23.646 -1.094 -8.034 1.00 0.00 32 GLN A O 10
ATOM 8000 N N . ASP A 1 33 ? 25.007 0.472 -7.294 1.00 0.00 33 ASP A N 10
ATOM 8001 C CA . ASP A 1 33 ? 25.190 1.066 -8.658 1.00 0.00 33 ASP A CA 10
ATOM 8002 C C . ASP A 1 33 ? 26.632 0.844 -9.108 1.00 0.00 33 ASP A C 10
ATOM 8003 O O . ASP A 1 33 ? 27.070 1.364 -10.112 1.00 0.00 33 ASP A O 10
ATOM 8012 N N . CYS A 1 34 ? 27.377 0.082 -8.354 1.00 0.00 34 CYS A N 10
ATOM 8013 C CA . CYS A 1 34 ? 28.803 -0.169 -8.712 1.00 0.00 34 CYS A CA 10
ATOM 8014 C C . CYS A 1 34 ? 28.903 -1.353 -9.685 1.00 0.00 34 CYS A C 10
ATOM 8015 O O . CYS A 1 34 ? 27.980 -2.125 -9.848 1.00 0.00 34 CYS A O 10
ATOM 8022 N N . GLY A 1 35 ? 30.029 -1.483 -10.331 1.00 0.00 35 GLY A N 10
ATOM 8023 C CA . GLY A 1 35 ? 30.226 -2.596 -11.305 1.00 0.00 35 GLY A CA 10
ATOM 8024 C C . GLY A 1 35 ? 31.470 -2.310 -12.151 1.00 0.00 35 GLY A C 10
ATOM 8025 O O . GLY A 1 35 ? 32.046 -3.195 -12.753 1.00 0.00 35 GLY A O 10
ATOM 8029 N N . LEU A 1 36 ? 31.884 -1.073 -12.202 1.00 0.00 36 LEU A N 10
ATOM 8030 C CA . LEU A 1 36 ? 33.081 -0.703 -13.010 1.00 0.00 36 LEU A CA 10
ATOM 8031 C C . LEU A 1 36 ? 34.278 -1.571 -12.612 1.00 0.00 36 LEU A C 10
ATOM 8032 O O . LEU A 1 36 ? 34.199 -2.414 -11.735 1.00 0.00 36 LEU A O 10
ATOM 8048 N N . ALA A 1 37 ? 35.390 -1.371 -13.268 1.00 0.00 37 ALA A N 10
ATOM 8049 C CA . ALA A 1 37 ? 36.612 -2.171 -12.955 1.00 0.00 37 ALA A CA 10
ATOM 8050 C C . ALA A 1 37 ? 37.830 -1.252 -12.933 1.00 0.00 37 ALA A C 10
ATOM 8051 O O . ALA A 1 37 ? 37.970 -0.366 -13.761 1.00 0.00 37 ALA A O 10
ATOM 8058 N N . TYR A 1 38 ? 38.713 -1.457 -11.983 1.00 0.00 38 TYR A N 10
ATOM 8059 C CA . TYR A 1 38 ? 39.941 -0.605 -11.879 1.00 0.00 38 TYR A CA 10
ATOM 8060 C C . TYR A 1 38 ? 41.192 -1.505 -11.972 1.00 0.00 38 TYR A C 10
ATOM 8061 O O . TYR A 1 38 ? 41.367 -2.400 -11.158 1.00 0.00 38 TYR A O 10
ATOM 8079 N N . PRO A 1 39 ? 42.061 -1.293 -12.947 1.00 0.00 39 PRO A N 10
ATOM 8080 C CA . PRO A 1 39 ? 43.292 -2.119 -13.104 1.00 0.00 39 PRO A CA 10
ATOM 8081 C C . PRO A 1 39 ? 44.380 -1.717 -12.103 1.00 0.00 39 PRO A C 10
ATOM 8082 O O . PRO A 1 39 ? 44.314 -0.669 -11.493 1.00 0.00 39 PRO A O 10
ATOM 8093 N N . VAL A 1 40 ? 45.379 -2.547 -11.931 1.00 0.00 40 VAL A N 10
ATOM 8094 C CA . VAL A 1 40 ? 46.485 -2.230 -10.972 1.00 0.00 40 VAL A CA 10
ATOM 8095 C C . VAL A 1 40 ? 47.740 -1.884 -11.767 1.00 0.00 40 VAL A C 10
ATOM 8096 O O . VAL A 1 40 ? 48.101 -2.582 -12.694 1.00 0.00 40 VAL A O 10
ATOM 8109 N N . ARG A 1 41 ? 48.403 -0.808 -11.424 1.00 0.00 41 ARG A N 10
ATOM 8110 C CA . ARG A 1 41 ? 49.634 -0.414 -12.177 1.00 0.00 41 ARG A CA 10
ATOM 8111 C C . ARG A 1 41 ? 50.873 -0.748 -11.343 1.00 0.00 41 ARG A C 10
ATOM 8112 O O . ARG A 1 41 ? 51.162 -0.104 -10.358 1.00 0.00 41 ARG A O 10
ATOM 8133 N N . ASP A 1 42 ? 51.610 -1.752 -11.740 1.00 0.00 42 ASP A N 10
ATOM 8134 C CA . ASP A 1 42 ? 52.840 -2.128 -10.987 1.00 0.00 42 ASP A CA 10
ATOM 8135 C C . ASP A 1 42 ? 52.514 -2.336 -9.507 1.00 0.00 42 ASP A C 10
ATOM 8136 O O . ASP A 1 42 ? 53.288 -1.985 -8.636 1.00 0.00 42 ASP A O 10
ATOM 8145 N N . GLY A 1 43 ? 51.379 -2.911 -9.214 1.00 0.00 43 GLY A N 10
ATOM 8146 C CA . GLY A 1 43 ? 51.006 -3.153 -7.788 1.00 0.00 43 GLY A CA 10
ATOM 8147 C C . GLY A 1 43 ? 50.334 -1.910 -7.206 1.00 0.00 43 GLY A C 10
ATOM 8148 O O . GLY A 1 43 ? 50.024 -1.857 -6.033 1.00 0.00 43 GLY A O 10
ATOM 8152 N N . ILE A 1 44 ? 50.110 -0.905 -8.015 1.00 0.00 44 ILE A N 10
ATOM 8153 C CA . ILE A 1 44 ? 49.458 0.345 -7.520 1.00 0.00 44 ILE A CA 10
ATOM 8154 C C . ILE A 1 44 ? 48.024 0.428 -8.081 1.00 0.00 44 ILE A C 10
ATOM 8155 O O . ILE A 1 44 ? 47.837 0.735 -9.246 1.00 0.00 44 ILE A O 10
ATOM 8171 N N . PRO A 1 45 ? 47.016 0.156 -7.271 1.00 0.00 45 PRO A N 10
ATOM 8172 C CA . PRO A 1 45 ? 45.592 0.220 -7.725 1.00 0.00 45 PRO A CA 10
ATOM 8173 C C . PRO A 1 45 ? 45.249 1.568 -8.374 1.00 0.00 45 PRO A C 10
ATOM 8174 O O . PRO A 1 45 ? 45.702 2.609 -7.944 1.00 0.00 45 PRO A O 10
ATOM 8185 N N . VAL A 1 46 ? 44.447 1.549 -9.407 1.00 0.00 46 VAL A N 10
ATOM 8186 C CA . VAL A 1 46 ? 44.065 2.820 -10.094 1.00 0.00 46 VAL A CA 10
ATOM 8187 C C . VAL A 1 46 ? 42.731 3.317 -9.537 1.00 0.00 46 VAL A C 10
ATOM 8188 O O . VAL A 1 46 ? 41.780 2.572 -9.421 1.00 0.00 46 VAL A O 10
ATOM 8201 N N . LEU A 1 47 ? 42.663 4.573 -9.189 1.00 0.00 47 LEU A N 10
ATOM 8202 C CA . LEU A 1 47 ? 41.402 5.153 -8.631 1.00 0.00 47 LEU A CA 10
ATOM 8203 C C . LEU A 1 47 ? 40.995 6.363 -9.472 1.00 0.00 47 LEU A C 10
ATOM 8204 O O . LEU A 1 47 ? 40.478 7.338 -8.965 1.00 0.00 47 LEU A O 10
ATOM 8220 N N . LEU A 1 48 ? 41.232 6.306 -10.759 1.00 0.00 48 LEU A N 10
ATOM 8221 C CA . LEU A 1 48 ? 40.875 7.452 -11.656 1.00 0.00 48 LEU A CA 10
ATOM 8222 C C . LEU A 1 48 ? 39.644 7.084 -12.486 1.00 0.00 48 LEU A C 10
ATOM 8223 O O . LEU A 1 48 ? 39.565 6.024 -13.080 1.00 0.00 48 LEU A O 10
ATOM 8239 N N . VAL A 1 49 ? 38.680 7.957 -12.523 1.00 0.00 49 VAL A N 10
ATOM 8240 C CA . VAL A 1 49 ? 37.439 7.685 -13.295 1.00 0.00 49 VAL A CA 10
ATOM 8241 C C . VAL A 1 49 ? 37.763 7.584 -14.789 1.00 0.00 49 VAL A C 10
ATOM 8242 O O . VAL A 1 49 ? 37.268 6.720 -15.486 1.00 0.00 49 VAL A O 10
ATOM 8255 N N . ASP A 1 50 ? 38.579 8.472 -15.284 1.00 0.00 50 ASP A N 10
ATOM 8256 C CA . ASP A 1 50 ? 38.926 8.449 -16.733 1.00 0.00 50 ASP A CA 10
ATOM 8257 C C . ASP A 1 50 ? 39.623 7.134 -17.088 1.00 0.00 50 ASP A C 10
ATOM 8258 O O . ASP A 1 50 ? 39.411 6.579 -18.150 1.00 0.00 50 ASP A O 10
ATOM 8267 N N . GLU A 1 51 ? 40.461 6.633 -16.222 1.00 0.00 51 GLU A N 10
ATOM 8268 C CA . GLU A 1 51 ? 41.177 5.358 -16.528 1.00 0.00 51 GLU A CA 10
ATOM 8269 C C . GLU A 1 51 ? 40.321 4.175 -16.066 1.00 0.00 51 GLU A C 10
ATOM 8270 O O . GLU A 1 51 ? 40.640 3.029 -16.312 1.00 0.00 51 GLU A O 10
ATOM 8282 N N . ALA A 1 52 ? 39.232 4.446 -15.396 1.00 0.00 52 ALA A N 10
ATOM 8283 C CA . ALA A 1 52 ? 38.354 3.339 -14.915 1.00 0.00 52 ALA A CA 10
ATOM 8284 C C . ALA A 1 52 ? 37.862 2.520 -16.104 1.00 0.00 52 ALA A C 10
ATOM 8285 O O . ALA A 1 52 ? 37.622 3.049 -17.172 1.00 0.00 52 ALA A O 10
ATOM 8292 N N . ARG A 1 53 ? 37.714 1.229 -15.928 1.00 0.00 53 ARG A N 10
ATOM 8293 C CA . ARG A 1 53 ? 37.242 0.354 -17.048 1.00 0.00 53 ARG A CA 10
ATOM 8294 C C . ARG A 1 53 ? 35.827 -0.139 -16.760 1.00 0.00 53 ARG A C 10
ATOM 8295 O O . ARG A 1 53 ? 35.353 -0.102 -15.642 1.00 0.00 53 ARG A O 10
ATOM 8316 N N . ARG A 1 54 ? 35.144 -0.584 -17.779 1.00 0.00 54 ARG A N 10
ATOM 8317 C CA . ARG A 1 54 ? 33.741 -1.068 -17.608 1.00 0.00 54 ARG A CA 10
ATOM 8318 C C . ARG A 1 54 ? 33.750 -2.578 -17.305 1.00 0.00 54 ARG A C 10
ATOM 8319 O O . ARG A 1 54 ? 34.792 -3.203 -17.288 1.00 0.00 54 ARG A O 10
ATOM 8340 N N . PRO A 1 55 ? 32.595 -3.156 -17.068 1.00 0.00 55 PRO A N 10
ATOM 8341 C CA . PRO A 1 55 ? 32.474 -4.617 -16.760 1.00 0.00 55 PRO A CA 10
ATOM 8342 C C . PRO A 1 55 ? 33.012 -5.496 -17.899 1.00 0.00 55 PRO A C 10
ATOM 8343 O O . PRO A 1 55 ? 32.885 -5.171 -19.063 1.00 0.00 55 PRO A O 10
ATOM 8354 N N . GLU A 1 56 ? 33.608 -6.607 -17.563 1.00 0.00 56 GLU A N 10
ATOM 8355 C CA . GLU A 1 56 ? 34.157 -7.518 -18.609 1.00 0.00 56 GLU A CA 10
ATOM 8356 C C . GLU A 1 56 ? 33.110 -7.734 -19.704 1.00 0.00 56 GLU A C 10
ATOM 8357 O O . GLU A 1 56 ? 33.461 -7.613 -20.866 1.00 0.00 56 GLU A O 10
ATOM 8371 N N . MET A 1 1 ? 42.386 -14.829 11.499 1.00 0.00 1 MET A N 11
ATOM 8372 C CA . MET A 1 1 ? 43.505 -13.959 11.955 1.00 0.00 1 MET A CA 11
ATOM 8373 C C . MET A 1 1 ? 43.157 -12.498 11.669 1.00 0.00 1 MET A C 11
ATOM 8374 O O . MET A 1 1 ? 43.905 -11.789 11.025 1.00 0.00 1 MET A O 11
ATOM 8390 N N . PRO A 1 2 ? 42.025 -12.055 12.147 1.00 0.00 2 PRO A N 11
ATOM 8391 C CA . PRO A 1 2 ? 41.558 -10.653 11.944 1.00 0.00 2 PRO A CA 11
ATOM 8392 C C . PRO A 1 2 ? 42.423 -9.637 12.684 1.00 0.00 2 PRO A C 11
ATOM 8393 O O . PRO A 1 2 ? 42.918 -9.891 13.762 1.00 0.00 2 PRO A O 11
ATOM 8404 N N . LEU A 1 3 ? 42.601 -8.485 12.106 1.00 0.00 3 LEU A N 11
ATOM 8405 C CA . LEU A 1 3 ? 43.431 -7.427 12.751 1.00 0.00 3 LEU A CA 11
ATOM 8406 C C . LEU A 1 3 ? 42.534 -6.429 13.474 1.00 0.00 3 LEU A C 11
ATOM 8407 O O . LEU A 1 3 ? 41.589 -5.903 12.922 1.00 0.00 3 LEU A O 11
ATOM 8423 N N . GLU A 1 4 ? 42.845 -6.169 14.708 1.00 0.00 4 GLU A N 11
ATOM 8424 C CA . GLU A 1 4 ? 42.052 -5.205 15.519 1.00 0.00 4 GLU A CA 11
ATOM 8425 C C . GLU A 1 4 ? 40.572 -5.566 15.460 1.00 0.00 4 GLU A C 11
ATOM 8426 O O . GLU A 1 4 ? 39.892 -5.319 14.485 1.00 0.00 4 GLU A O 11
ATOM 8438 N N . ALA A 1 5 ? 40.074 -6.150 16.512 1.00 0.00 5 ALA A N 11
ATOM 8439 C CA . ALA A 1 5 ? 38.640 -6.549 16.554 1.00 0.00 5 ALA A CA 11
ATOM 8440 C C . ALA A 1 5 ? 37.751 -5.314 16.493 1.00 0.00 5 ALA A C 11
ATOM 8441 O O . ALA A 1 5 ? 38.044 -4.285 17.068 1.00 0.00 5 ALA A O 11
ATOM 8448 N N . GLY A 1 6 ? 36.659 -5.420 15.794 1.00 0.00 6 GLY A N 11
ATOM 8449 C CA . GLY A 1 6 ? 35.725 -4.267 15.676 1.00 0.00 6 GLY A CA 11
ATOM 8450 C C . GLY A 1 6 ? 34.640 -4.572 14.641 1.00 0.00 6 GLY A C 11
ATOM 8451 O O . GLY A 1 6 ? 34.483 -5.684 14.182 1.00 0.00 6 GLY A O 11
ATOM 8455 N N . LEU A 1 7 ? 33.892 -3.577 14.283 1.00 0.00 7 LEU A N 11
ATOM 8456 C CA . LEU A 1 7 ? 32.799 -3.753 13.284 1.00 0.00 7 LEU A CA 11
ATOM 8457 C C . LEU A 1 7 ? 33.397 -3.811 11.878 1.00 0.00 7 LEU A C 11
ATOM 8458 O O . LEU A 1 7 ? 32.692 -3.943 10.899 1.00 0.00 7 LEU A O 11
ATOM 8474 N N . LEU A 1 8 ? 34.689 -3.680 11.781 1.00 0.00 8 LEU A N 11
ATOM 8475 C CA . LEU A 1 8 ? 35.369 -3.702 10.452 1.00 0.00 8 LEU A CA 11
ATOM 8476 C C . LEU A 1 8 ? 34.562 -2.908 9.428 1.00 0.00 8 LEU A C 11
ATOM 8477 O O . LEU A 1 8 ? 33.686 -3.428 8.766 1.00 0.00 8 LEU A O 11
ATOM 8493 N N . GLU A 1 9 ? 34.863 -1.648 9.297 1.00 0.00 9 GLU A N 11
ATOM 8494 C CA . GLU A 1 9 ? 34.135 -0.788 8.328 1.00 0.00 9 GLU A CA 11
ATOM 8495 C C . GLU A 1 9 ? 34.372 -1.295 6.909 1.00 0.00 9 GLU A C 11
ATOM 8496 O O . GLU A 1 9 ? 35.462 -1.662 6.531 1.00 0.00 9 GLU A O 11
ATOM 8508 N N . ILE A 1 10 ? 33.342 -1.306 6.129 1.00 0.00 10 ILE A N 11
ATOM 8509 C CA . ILE A 1 10 ? 33.443 -1.779 4.721 1.00 0.00 10 ILE A CA 11
ATOM 8510 C C . ILE A 1 10 ? 34.079 -0.700 3.842 1.00 0.00 10 ILE A C 11
ATOM 8511 O O . ILE A 1 10 ? 33.936 0.483 4.072 1.00 0.00 10 ILE A O 11
ATOM 8527 N N . LEU A 1 11 ? 34.764 -1.115 2.825 1.00 0.00 11 LEU A N 11
ATOM 8528 C CA . LEU A 1 11 ? 35.418 -0.148 1.904 1.00 0.00 11 LEU A CA 11
ATOM 8529 C C . LEU A 1 11 ? 34.378 0.545 1.040 1.00 0.00 11 LEU A C 11
ATOM 8530 O O . LEU A 1 11 ? 33.337 0.004 0.737 1.00 0.00 11 LEU A O 11
ATOM 8546 N N . ALA A 1 12 ? 34.668 1.756 0.644 1.00 0.00 12 ALA A N 11
ATOM 8547 C CA . ALA A 1 12 ? 33.718 2.533 -0.207 1.00 0.00 12 ALA A CA 11
ATOM 8548 C C . ALA A 1 12 ? 34.445 3.078 -1.428 1.00 0.00 12 ALA A C 11
ATOM 8549 O O . ALA A 1 12 ? 35.462 3.736 -1.336 1.00 0.00 12 ALA A O 11
ATOM 8556 N N . CYS A 1 13 ? 33.913 2.798 -2.575 1.00 0.00 13 CYS A N 11
ATOM 8557 C CA . CYS A 1 13 ? 34.529 3.275 -3.841 1.00 0.00 13 CYS A CA 11
ATOM 8558 C C . CYS A 1 13 ? 34.577 4.806 -3.848 1.00 0.00 13 CYS A C 11
ATOM 8559 O O . CYS A 1 13 ? 33.843 5.466 -3.136 1.00 0.00 13 CYS A O 11
ATOM 8566 N N . PRO A 1 14 ? 35.430 5.364 -4.665 1.00 0.00 14 PRO A N 11
ATOM 8567 C CA . PRO A 1 14 ? 35.571 6.839 -4.792 1.00 0.00 14 PRO A CA 11
ATOM 8568 C C . PRO A 1 14 ? 34.342 7.474 -5.442 1.00 0.00 14 PRO A C 11
ATOM 8569 O O . PRO A 1 14 ? 33.492 8.036 -4.782 1.00 0.00 14 PRO A O 11
ATOM 8580 N N . ALA A 1 15 ? 34.255 7.385 -6.740 1.00 0.00 15 ALA A N 11
ATOM 8581 C CA . ALA A 1 15 ? 33.103 7.979 -7.465 1.00 0.00 15 ALA A CA 11
ATOM 8582 C C . ALA A 1 15 ? 31.816 7.363 -6.941 1.00 0.00 15 ALA A C 11
ATOM 8583 O O . ALA A 1 15 ? 30.861 8.050 -6.651 1.00 0.00 15 ALA A O 11
ATOM 8590 N N . CYS A 1 16 ? 31.788 6.064 -6.814 1.00 0.00 16 CYS A N 11
ATOM 8591 C CA . CYS A 1 16 ? 30.564 5.373 -6.308 1.00 0.00 16 CYS A CA 11
ATOM 8592 C C . CYS A 1 16 ? 30.791 4.930 -4.869 1.00 0.00 16 CYS A C 11
ATOM 8593 O O . CYS A 1 16 ? 31.901 4.898 -4.383 1.00 0.00 16 CYS A O 11
ATOM 8600 N N . HIS A 1 17 ? 29.730 4.588 -4.189 1.00 0.00 17 HIS A N 11
ATOM 8601 C CA . HIS A 1 17 ? 29.837 4.139 -2.767 1.00 0.00 17 HIS A CA 11
ATOM 8602 C C . HIS A 1 17 ? 29.395 2.688 -2.642 1.00 0.00 17 HIS A C 11
ATOM 8603 O O . HIS A 1 17 ? 28.224 2.368 -2.688 1.00 0.00 17 HIS A O 11
ATOM 8617 N N . ALA A 1 18 ? 30.337 1.810 -2.473 1.00 0.00 18 ALA A N 11
ATOM 8618 C CA . ALA A 1 18 ? 30.017 0.376 -2.324 1.00 0.00 18 ALA A CA 11
ATOM 8619 C C . ALA A 1 18 ? 31.307 -0.409 -2.047 1.00 0.00 18 ALA A C 11
ATOM 8620 O O . ALA A 1 18 ? 32.394 0.144 -2.051 1.00 0.00 18 ALA A O 11
ATOM 8627 N N . PRO A 1 19 ? 31.179 -1.693 -1.820 1.00 0.00 19 PRO A N 11
ATOM 8628 C CA . PRO A 1 19 ? 32.340 -2.587 -1.535 1.00 0.00 19 PRO A CA 11
ATOM 8629 C C . PRO A 1 19 ? 33.236 -2.814 -2.758 1.00 0.00 19 PRO A C 11
ATOM 8630 O O . PRO A 1 19 ? 32.814 -2.715 -3.898 1.00 0.00 19 PRO A O 11
ATOM 8641 N N . LEU A 1 20 ? 34.474 -3.143 -2.516 1.00 0.00 20 LEU A N 11
ATOM 8642 C CA . LEU A 1 20 ? 35.429 -3.406 -3.636 1.00 0.00 20 LEU A CA 11
ATOM 8643 C C . LEU A 1 20 ? 35.839 -4.866 -3.629 1.00 0.00 20 LEU A C 11
ATOM 8644 O O . LEU A 1 20 ? 36.073 -5.453 -2.593 1.00 0.00 20 LEU A O 11
ATOM 8660 N N . GLU A 1 21 ? 35.926 -5.455 -4.794 1.00 0.00 21 GLU A N 11
ATOM 8661 C CA . GLU A 1 21 ? 36.317 -6.894 -4.899 1.00 0.00 21 GLU A CA 11
ATOM 8662 C C . GLU A 1 21 ? 37.696 -6.999 -5.547 1.00 0.00 21 GLU A C 11
ATOM 8663 O O . GLU A 1 21 ? 37.958 -6.459 -6.614 1.00 0.00 21 GLU A O 11
ATOM 8675 N N . GLU A 1 22 ? 38.581 -7.689 -4.887 1.00 0.00 22 GLU A N 11
ATOM 8676 C CA . GLU A 1 22 ? 39.964 -7.853 -5.403 1.00 0.00 22 GLU A CA 11
ATOM 8677 C C . GLU A 1 22 ? 40.008 -8.922 -6.479 1.00 0.00 22 GLU A C 11
ATOM 8678 O O . GLU A 1 22 ? 39.335 -9.932 -6.403 1.00 0.00 22 GLU A O 11
ATOM 8690 N N . ARG A 1 23 ? 40.803 -8.694 -7.489 1.00 0.00 23 ARG A N 11
ATOM 8691 C CA . ARG A 1 23 ? 40.922 -9.674 -8.596 1.00 0.00 23 ARG A CA 11
ATOM 8692 C C . ARG A 1 23 ? 42.363 -9.715 -9.108 1.00 0.00 23 ARG A C 11
ATOM 8693 O O . ARG A 1 23 ? 43.155 -8.819 -8.873 1.00 0.00 23 ARG A O 11
ATOM 8714 N N . ASP A 1 24 ? 42.697 -10.767 -9.800 1.00 0.00 24 ASP A N 11
ATOM 8715 C CA . ASP A 1 24 ? 44.074 -10.933 -10.333 1.00 0.00 24 ASP A CA 11
ATOM 8716 C C . ASP A 1 24 ? 44.585 -9.623 -10.913 1.00 0.00 24 ASP A C 11
ATOM 8717 O O . ASP A 1 24 ? 44.057 -9.105 -11.874 1.00 0.00 24 ASP A O 11
ATOM 8726 N N . ALA A 1 25 ? 45.630 -9.104 -10.323 1.00 0.00 25 ALA A N 11
ATOM 8727 C CA . ALA A 1 25 ? 46.240 -7.828 -10.798 1.00 0.00 25 ALA A CA 11
ATOM 8728 C C . ALA A 1 25 ? 45.150 -6.870 -11.266 1.00 0.00 25 ALA A C 11
ATOM 8729 O O . ALA A 1 25 ? 45.320 -6.116 -12.207 1.00 0.00 25 ALA A O 11
ATOM 8736 N N . GLU A 1 26 ? 44.023 -6.904 -10.606 1.00 0.00 26 GLU A N 11
ATOM 8737 C CA . GLU A 1 26 ? 42.906 -6.004 -10.993 1.00 0.00 26 GLU A CA 11
ATOM 8738 C C . GLU A 1 26 ? 41.930 -5.854 -9.833 1.00 0.00 26 GLU A C 11
ATOM 8739 O O . GLU A 1 26 ? 41.840 -6.699 -8.958 1.00 0.00 26 GLU A O 11
ATOM 8751 N N . LEU A 1 27 ? 41.181 -4.780 -9.836 1.00 0.00 27 LEU A N 11
ATOM 8752 C CA . LEU A 1 27 ? 40.174 -4.541 -8.755 1.00 0.00 27 LEU A CA 11
ATOM 8753 C C . LEU A 1 27 ? 38.811 -4.288 -9.381 1.00 0.00 27 LEU A C 11
ATOM 8754 O O . LEU A 1 27 ? 38.652 -3.441 -10.245 1.00 0.00 27 LEU A O 11
ATOM 8770 N N . ILE A 1 28 ? 37.821 -5.021 -8.940 1.00 0.00 28 ILE A N 11
ATOM 8771 C CA . ILE A 1 28 ? 36.438 -4.851 -9.489 1.00 0.00 28 ILE A CA 11
ATOM 8772 C C . ILE A 1 28 ? 35.557 -4.149 -8.459 1.00 0.00 28 ILE A C 11
ATOM 8773 O O . ILE A 1 28 ? 35.437 -4.569 -7.318 1.00 0.00 28 ILE A O 11
ATOM 8789 N N . CYS A 1 29 ? 34.942 -3.071 -8.866 1.00 0.00 29 CYS A N 11
ATOM 8790 C CA . CYS A 1 29 ? 34.064 -2.302 -7.940 1.00 0.00 29 CYS A CA 11
ATOM 8791 C C . CYS A 1 29 ? 32.764 -3.063 -7.711 1.00 0.00 29 CYS A C 11
ATOM 8792 O O . CYS A 1 29 ? 32.013 -3.335 -8.632 1.00 0.00 29 CYS A O 11
ATOM 8799 N N . THR A 1 30 ? 32.490 -3.404 -6.477 1.00 0.00 30 THR A N 11
ATOM 8800 C CA . THR A 1 30 ? 31.263 -4.158 -6.161 1.00 0.00 30 THR A CA 11
ATOM 8801 C C . THR A 1 30 ? 30.076 -3.213 -6.068 1.00 0.00 30 THR A C 11
ATOM 8802 O O . THR A 1 30 ? 30.216 -2.016 -6.062 1.00 0.00 30 THR A O 11
ATOM 8813 N N . GLY A 1 31 ? 28.913 -3.769 -5.977 1.00 0.00 31 GLY A N 11
ATOM 8814 C CA . GLY A 1 31 ? 27.668 -2.948 -5.859 1.00 0.00 31 GLY A CA 11
ATOM 8815 C C . GLY A 1 31 ? 26.960 -2.877 -7.207 1.00 0.00 31 GLY A C 11
ATOM 8816 O O . GLY A 1 31 ? 27.576 -2.905 -8.255 1.00 0.00 31 GLY A O 11
ATOM 8820 N N . GLN A 1 32 ? 25.663 -2.783 -7.177 1.00 0.00 32 GLN A N 11
ATOM 8821 C CA . GLN A 1 32 ? 24.872 -2.703 -8.436 1.00 0.00 32 GLN A CA 11
ATOM 8822 C C . GLN A 1 32 ? 25.072 -1.329 -9.073 1.00 0.00 32 GLN A C 11
ATOM 8823 O O . GLN A 1 32 ? 25.116 -1.193 -10.278 1.00 0.00 32 GLN A O 11
ATOM 8837 N N . ASP A 1 33 ? 25.176 -0.308 -8.267 1.00 0.00 33 ASP A N 11
ATOM 8838 C CA . ASP A 1 33 ? 25.352 1.069 -8.812 1.00 0.00 33 ASP A CA 11
ATOM 8839 C C . ASP A 1 33 ? 26.795 1.248 -9.268 1.00 0.00 33 ASP A C 11
ATOM 8840 O O . ASP A 1 33 ? 27.155 2.258 -9.834 1.00 0.00 33 ASP A O 11
ATOM 8849 N N . CYS A 1 34 ? 27.624 0.273 -9.025 1.00 0.00 34 CYS A N 11
ATOM 8850 C CA . CYS A 1 34 ? 29.059 0.374 -9.439 1.00 0.00 34 CYS A CA 11
ATOM 8851 C C . CYS A 1 34 ? 29.283 -0.448 -10.708 1.00 0.00 34 CYS A C 11
ATOM 8852 O O . CYS A 1 34 ? 28.710 -0.177 -11.744 1.00 0.00 34 CYS A O 11
ATOM 8859 N N . GLY A 1 35 ? 30.118 -1.454 -10.629 1.00 0.00 35 GLY A N 11
ATOM 8860 C CA . GLY A 1 35 ? 30.400 -2.311 -11.819 1.00 0.00 35 GLY A CA 11
ATOM 8861 C C . GLY A 1 35 ? 31.704 -1.845 -12.469 1.00 0.00 35 GLY A C 11
ATOM 8862 O O . GLY A 1 35 ? 32.214 -2.471 -13.373 1.00 0.00 35 GLY A O 11
ATOM 8866 N N . LEU A 1 36 ? 32.238 -0.746 -12.015 1.00 0.00 36 LEU A N 11
ATOM 8867 C CA . LEU A 1 36 ? 33.502 -0.217 -12.604 1.00 0.00 36 LEU A CA 11
ATOM 8868 C C . LEU A 1 36 ? 34.665 -1.137 -12.271 1.00 0.00 36 LEU A C 11
ATOM 8869 O O . LEU A 1 36 ? 34.686 -1.800 -11.248 1.00 0.00 36 LEU A O 11
ATOM 8885 N N . ALA A 1 37 ? 35.632 -1.184 -13.147 1.00 0.00 37 ALA A N 11
ATOM 8886 C CA . ALA A 1 37 ? 36.822 -2.062 -12.926 1.00 0.00 37 ALA A CA 11
ATOM 8887 C C . ALA A 1 37 ? 38.088 -1.229 -12.997 1.00 0.00 37 ALA A C 11
ATOM 8888 O O . ALA A 1 37 ? 38.186 -0.277 -13.756 1.00 0.00 37 ALA A O 11
ATOM 8895 N N . TYR A 1 38 ? 39.064 -1.589 -12.200 1.00 0.00 38 TYR A N 11
ATOM 8896 C CA . TYR A 1 38 ? 40.352 -0.844 -12.184 1.00 0.00 38 TYR A CA 11
ATOM 8897 C C . TYR A 1 38 ? 41.526 -1.836 -12.303 1.00 0.00 38 TYR A C 11
ATOM 8898 O O . TYR A 1 38 ? 41.739 -2.657 -11.422 1.00 0.00 38 TYR A O 11
ATOM 8916 N N . PRO A 1 39 ? 42.288 -1.765 -13.372 1.00 0.00 39 PRO A N 11
ATOM 8917 C CA . PRO A 1 39 ? 43.452 -2.665 -13.587 1.00 0.00 39 PRO A CA 11
ATOM 8918 C C . PRO A 1 39 ? 44.667 -2.230 -12.773 1.00 0.00 39 PRO A C 11
ATOM 8919 O O . PRO A 1 39 ? 44.731 -1.121 -12.268 1.00 0.00 39 PRO A O 11
ATOM 8930 N N . VAL A 1 40 ? 45.628 -3.103 -12.641 1.00 0.00 40 VAL A N 11
ATOM 8931 C CA . VAL A 1 40 ? 46.855 -2.765 -11.861 1.00 0.00 40 VAL A CA 11
ATOM 8932 C C . VAL A 1 40 ? 48.002 -2.461 -12.811 1.00 0.00 40 VAL A C 11
ATOM 8933 O O . VAL A 1 40 ? 48.271 -3.193 -13.742 1.00 0.00 40 VAL A O 11
ATOM 8946 N N . ARG A 1 41 ? 48.682 -1.375 -12.564 1.00 0.00 41 ARG A N 11
ATOM 8947 C CA . ARG A 1 41 ? 49.834 -0.977 -13.426 1.00 0.00 41 ARG A CA 11
ATOM 8948 C C . ARG A 1 41 ? 51.094 -0.868 -12.578 1.00 0.00 41 ARG A C 11
ATOM 8949 O O . ARG A 1 41 ? 51.115 -0.230 -11.549 1.00 0.00 41 ARG A O 11
ATOM 8970 N N . ASP A 1 42 ? 52.141 -1.503 -13.016 1.00 0.00 42 ASP A N 11
ATOM 8971 C CA . ASP A 1 42 ? 53.429 -1.470 -12.274 1.00 0.00 42 ASP A CA 11
ATOM 8972 C C . ASP A 1 42 ? 53.209 -1.987 -10.857 1.00 0.00 42 ASP A C 11
ATOM 8973 O O . ASP A 1 42 ? 53.883 -1.594 -9.926 1.00 0.00 42 ASP A O 11
ATOM 8982 N N . GLY A 1 43 ? 52.276 -2.883 -10.698 1.00 0.00 43 GLY A N 11
ATOM 8983 C CA . GLY A 1 43 ? 51.996 -3.463 -9.357 1.00 0.00 43 GLY A CA 11
ATOM 8984 C C . GLY A 1 43 ? 51.203 -2.467 -8.533 1.00 0.00 43 GLY A C 11
ATOM 8985 O O . GLY A 1 43 ? 50.953 -2.683 -7.363 1.00 0.00 43 GLY A O 11
ATOM 8989 N N . ILE A 1 44 ? 50.805 -1.371 -9.133 1.00 0.00 44 ILE A N 11
ATOM 8990 C CA . ILE A 1 44 ? 50.032 -0.340 -8.392 1.00 0.00 44 ILE A CA 11
ATOM 8991 C C . ILE A 1 44 ? 48.607 -0.248 -8.968 1.00 0.00 44 ILE A C 11
ATOM 8992 O O . ILE A 1 44 ? 48.424 -0.133 -10.172 1.00 0.00 44 ILE A O 11
ATOM 9008 N N . PRO A 1 45 ? 47.602 -0.291 -8.120 1.00 0.00 45 PRO A N 11
ATOM 9009 C CA . PRO A 1 45 ? 46.181 -0.206 -8.556 1.00 0.00 45 PRO A CA 11
ATOM 9010 C C . PRO A 1 45 ? 45.813 1.192 -9.043 1.00 0.00 45 PRO A C 11
ATOM 9011 O O . PRO A 1 45 ? 46.237 2.187 -8.490 1.00 0.00 45 PRO A O 11
ATOM 9022 N N . VAL A 1 46 ? 45.017 1.267 -10.072 1.00 0.00 46 VAL A N 11
ATOM 9023 C CA . VAL A 1 46 ? 44.609 2.597 -10.610 1.00 0.00 46 VAL A CA 11
ATOM 9024 C C . VAL A 1 46 ? 43.332 3.062 -9.918 1.00 0.00 46 VAL A C 11
ATOM 9025 O O . VAL A 1 46 ? 42.349 2.357 -9.860 1.00 0.00 46 VAL A O 11
ATOM 9038 N N . LEU A 1 47 ? 43.351 4.258 -9.401 1.00 0.00 47 LEU A N 11
ATOM 9039 C CA . LEU A 1 47 ? 42.151 4.820 -8.706 1.00 0.00 47 LEU A CA 11
ATOM 9040 C C . LEU A 1 47 ? 41.679 6.056 -9.457 1.00 0.00 47 LEU A C 11
ATOM 9041 O O . LEU A 1 47 ? 41.120 6.964 -8.882 1.00 0.00 47 LEU A O 11
ATOM 9057 N N . LEU A 1 48 ? 41.890 6.091 -10.745 1.00 0.00 48 LEU A N 11
ATOM 9058 C CA . LEU A 1 48 ? 41.449 7.268 -11.558 1.00 0.00 48 LEU A CA 11
ATOM 9059 C C . LEU A 1 48 ? 40.143 6.934 -12.275 1.00 0.00 48 LEU A C 11
ATOM 9060 O O . LEU A 1 48 ? 39.993 5.905 -12.907 1.00 0.00 48 LEU A O 11
ATOM 9076 N N . VAL A 1 49 ? 39.196 7.816 -12.172 1.00 0.00 49 VAL A N 11
ATOM 9077 C CA . VAL A 1 49 ? 37.877 7.601 -12.819 1.00 0.00 49 VAL A CA 11
ATOM 9078 C C . VAL A 1 49 ? 38.045 7.585 -14.338 1.00 0.00 49 VAL A C 11
ATOM 9079 O O . VAL A 1 49 ? 37.458 6.776 -15.028 1.00 0.00 49 VAL A O 11
ATOM 9092 N N . ASP A 1 50 ? 38.827 8.486 -14.861 1.00 0.00 50 ASP A N 11
ATOM 9093 C CA . ASP A 1 50 ? 39.026 8.548 -16.337 1.00 0.00 50 ASP A CA 11
ATOM 9094 C C . ASP A 1 50 ? 39.725 7.279 -16.807 1.00 0.00 50 ASP A C 11
ATOM 9095 O O . ASP A 1 50 ? 39.723 6.958 -17.975 1.00 0.00 50 ASP A O 11
ATOM 9104 N N . GLU A 1 51 ? 40.326 6.554 -15.905 1.00 0.00 51 GLU A N 11
ATOM 9105 C CA . GLU A 1 51 ? 41.034 5.295 -16.292 1.00 0.00 51 GLU A CA 11
ATOM 9106 C C . GLU A 1 51 ? 40.146 4.101 -15.935 1.00 0.00 51 GLU A C 11
ATOM 9107 O O . GLU A 1 51 ? 40.396 2.987 -16.344 1.00 0.00 51 GLU A O 11
ATOM 9119 N N . ALA A 1 52 ? 39.117 4.332 -15.167 1.00 0.00 52 ALA A N 11
ATOM 9120 C CA . ALA A 1 52 ? 38.206 3.220 -14.761 1.00 0.00 52 ALA A CA 11
ATOM 9121 C C . ALA A 1 52 ? 37.641 2.533 -15.992 1.00 0.00 52 ALA A C 11
ATOM 9122 O O . ALA A 1 52 ? 37.341 3.158 -16.990 1.00 0.00 52 ALA A O 11
ATOM 9129 N N . ARG A 1 53 ? 37.494 1.238 -15.921 1.00 0.00 53 ARG A N 11
ATOM 9130 C CA . ARG A 1 53 ? 36.953 0.462 -17.079 1.00 0.00 53 ARG A CA 11
ATOM 9131 C C . ARG A 1 53 ? 35.522 0.036 -16.788 1.00 0.00 53 ARG A C 11
ATOM 9132 O O . ARG A 1 53 ? 35.149 -0.231 -15.655 1.00 0.00 53 ARG A O 11
ATOM 9153 N N . ARG A 1 54 ? 34.716 -0.017 -17.812 1.00 0.00 54 ARG A N 11
ATOM 9154 C CA . ARG A 1 54 ? 33.293 -0.406 -17.640 1.00 0.00 54 ARG A CA 11
ATOM 9155 C C . ARG A 1 54 ? 33.168 -1.932 -17.615 1.00 0.00 54 ARG A C 11
ATOM 9156 O O . ARG A 1 54 ? 33.959 -2.639 -18.208 1.00 0.00 54 ARG A O 11
ATOM 9177 N N . PRO A 1 55 ? 32.167 -2.429 -16.936 1.00 0.00 55 PRO A N 11
ATOM 9178 C CA . PRO A 1 55 ? 31.917 -3.893 -16.824 1.00 0.00 55 PRO A CA 11
ATOM 9179 C C . PRO A 1 55 ? 31.490 -4.521 -18.151 1.00 0.00 55 PRO A C 11
ATOM 9180 O O . PRO A 1 55 ? 30.861 -3.892 -18.978 1.00 0.00 55 PRO A O 11
ATOM 9191 N N . GLU A 1 56 ? 31.821 -5.764 -18.344 1.00 0.00 56 GLU A N 11
ATOM 9192 C CA . GLU A 1 56 ? 31.436 -6.467 -19.601 1.00 0.00 56 GLU A CA 11
ATOM 9193 C C . GLU A 1 56 ? 31.377 -7.976 -19.346 1.00 0.00 56 GLU A C 11
ATOM 9194 O O . GLU A 1 56 ? 31.063 -8.359 -18.232 1.00 0.00 56 GLU A O 11
ATOM 9208 N N . MET A 1 1 ? 33.973 -13.656 20.353 1.00 0.00 1 MET A N 12
ATOM 9209 C CA . MET A 1 1 ? 32.925 -12.701 20.806 1.00 0.00 1 MET A CA 12
ATOM 9210 C C . MET A 1 1 ? 32.923 -11.486 19.877 1.00 0.00 1 MET A C 12
ATOM 9211 O O . MET A 1 1 ? 33.353 -10.409 20.247 1.00 0.00 1 MET A O 12
ATOM 9227 N N . PRO A 1 2 ? 32.446 -11.662 18.672 1.00 0.00 2 PRO A N 12
ATOM 9228 C CA . PRO A 1 2 ? 32.391 -10.567 17.657 1.00 0.00 2 PRO A CA 12
ATOM 9229 C C . PRO A 1 2 ? 31.601 -9.359 18.157 1.00 0.00 2 PRO A C 12
ATOM 9230 O O . PRO A 1 2 ? 30.581 -9.500 18.805 1.00 0.00 2 PRO A O 12
ATOM 9241 N N . LEU A 1 3 ? 32.071 -8.174 17.858 1.00 0.00 3 LEU A N 12
ATOM 9242 C CA . LEU A 1 3 ? 31.361 -6.940 18.307 1.00 0.00 3 LEU A CA 12
ATOM 9243 C C . LEU A 1 3 ? 30.707 -6.256 17.109 1.00 0.00 3 LEU A C 12
ATOM 9244 O O . LEU A 1 3 ? 31.359 -5.916 16.138 1.00 0.00 3 LEU A O 12
ATOM 9260 N N . GLU A 1 4 ? 29.420 -6.052 17.175 1.00 0.00 4 GLU A N 12
ATOM 9261 C CA . GLU A 1 4 ? 28.700 -5.392 16.054 1.00 0.00 4 GLU A CA 12
ATOM 9262 C C . GLU A 1 4 ? 28.638 -3.885 16.301 1.00 0.00 4 GLU A C 12
ATOM 9263 O O . GLU A 1 4 ? 28.150 -3.430 17.319 1.00 0.00 4 GLU A O 12
ATOM 9275 N N . ALA A 1 5 ? 29.124 -3.109 15.374 1.00 0.00 5 ALA A N 12
ATOM 9276 C CA . ALA A 1 5 ? 29.092 -1.632 15.542 1.00 0.00 5 ALA A CA 12
ATOM 9277 C C . ALA A 1 5 ? 29.499 -0.962 14.229 1.00 0.00 5 ALA A C 12
ATOM 9278 O O . ALA A 1 5 ? 30.492 -1.314 13.620 1.00 0.00 5 ALA A O 12
ATOM 9285 N N . GLY A 1 6 ? 28.729 -0.005 13.787 1.00 0.00 6 GLY A N 12
ATOM 9286 C CA . GLY A 1 6 ? 29.050 0.694 12.514 1.00 0.00 6 GLY A CA 12
ATOM 9287 C C . GLY A 1 6 ? 30.283 1.577 12.714 1.00 0.00 6 GLY A C 12
ATOM 9288 O O . GLY A 1 6 ? 30.660 2.340 11.847 1.00 0.00 6 GLY A O 12
ATOM 9292 N N . LEU A 1 7 ? 30.914 1.480 13.854 1.00 0.00 7 LEU A N 12
ATOM 9293 C CA . LEU A 1 7 ? 32.120 2.309 14.116 1.00 0.00 7 LEU A CA 12
ATOM 9294 C C . LEU A 1 7 ? 33.343 1.624 13.499 1.00 0.00 7 LEU A C 12
ATOM 9295 O O . LEU A 1 7 ? 34.416 2.190 13.429 1.00 0.00 7 LEU A O 12
ATOM 9311 N N . LEU A 1 8 ? 33.185 0.405 13.063 1.00 0.00 8 LEU A N 12
ATOM 9312 C CA . LEU A 1 8 ? 34.329 -0.330 12.462 1.00 0.00 8 LEU A CA 12
ATOM 9313 C C . LEU A 1 8 ? 34.681 0.255 11.098 1.00 0.00 8 LEU A C 12
ATOM 9314 O O . LEU A 1 8 ? 33.831 0.732 10.370 1.00 0.00 8 LEU A O 12
ATOM 9330 N N . GLU A 1 9 ? 35.939 0.226 10.757 1.00 0.00 9 GLU A N 12
ATOM 9331 C CA . GLU A 1 9 ? 36.378 0.783 9.453 1.00 0.00 9 GLU A CA 12
ATOM 9332 C C . GLU A 1 9 ? 35.638 0.081 8.317 1.00 0.00 9 GLU A C 12
ATOM 9333 O O . GLU A 1 9 ? 35.444 -1.121 8.337 1.00 0.00 9 GLU A O 12
ATOM 9345 N N . ILE A 1 10 ? 35.230 0.829 7.324 1.00 0.00 10 ILE A N 12
ATOM 9346 C CA . ILE A 1 10 ? 34.505 0.233 6.167 1.00 0.00 10 ILE A CA 12
ATOM 9347 C C . ILE A 1 10 ? 35.056 0.800 4.858 1.00 0.00 10 ILE A C 12
ATOM 9348 O O . ILE A 1 10 ? 35.236 1.993 4.709 1.00 0.00 10 ILE A O 12
ATOM 9364 N N . LEU A 1 11 ? 35.330 -0.058 3.915 1.00 0.00 11 LEU A N 12
ATOM 9365 C CA . LEU A 1 11 ? 35.877 0.401 2.611 1.00 0.00 11 LEU A CA 12
ATOM 9366 C C . LEU A 1 11 ? 34.794 1.124 1.820 1.00 0.00 11 LEU A C 12
ATOM 9367 O O . LEU A 1 11 ? 33.623 0.809 1.920 1.00 0.00 11 LEU A O 12
ATOM 9383 N N . ALA A 1 12 ? 35.179 2.094 1.030 1.00 0.00 12 ALA A N 12
ATOM 9384 C CA . ALA A 1 12 ? 34.179 2.849 0.222 1.00 0.00 12 ALA A CA 12
ATOM 9385 C C . ALA A 1 12 ? 34.735 3.094 -1.175 1.00 0.00 12 ALA A C 12
ATOM 9386 O O . ALA A 1 12 ? 35.869 3.497 -1.344 1.00 0.00 12 ALA A O 12
ATOM 9393 N N . CYS A 1 13 ? 33.938 2.846 -2.180 1.00 0.00 13 CYS A N 12
ATOM 9394 C CA . CYS A 1 13 ? 34.406 3.055 -3.577 1.00 0.00 13 CYS A CA 12
ATOM 9395 C C . CYS A 1 13 ? 34.093 4.491 -4.035 1.00 0.00 13 CYS A C 12
ATOM 9396 O O . CYS A 1 13 ? 33.157 5.116 -3.570 1.00 0.00 13 CYS A O 12
ATOM 9403 N N . PRO A 1 14 ? 34.859 5.002 -4.967 1.00 0.00 14 PRO A N 12
ATOM 9404 C CA . PRO A 1 14 ? 34.654 6.375 -5.515 1.00 0.00 14 PRO A CA 12
ATOM 9405 C C . PRO A 1 14 ? 33.327 6.499 -6.270 1.00 0.00 14 PRO A C 12
ATOM 9406 O O . PRO A 1 14 ? 32.910 5.594 -6.966 1.00 0.00 14 PRO A O 12
ATOM 9417 N N . ALA A 1 15 ? 32.669 7.617 -6.136 1.00 0.00 15 ALA A N 12
ATOM 9418 C CA . ALA A 1 15 ? 31.369 7.821 -6.833 1.00 0.00 15 ALA A CA 12
ATOM 9419 C C . ALA A 1 15 ? 30.305 6.932 -6.186 1.00 0.00 15 ALA A C 12
ATOM 9420 O O . ALA A 1 15 ? 29.125 7.085 -6.437 1.00 0.00 15 ALA A O 12
ATOM 9427 N N . CYS A 1 16 ? 30.714 5.997 -5.360 1.00 0.00 16 CYS A N 12
ATOM 9428 C CA . CYS A 1 16 ? 29.733 5.086 -4.702 1.00 0.00 16 CYS A CA 12
ATOM 9429 C C . CYS A 1 16 ? 30.112 4.929 -3.228 1.00 0.00 16 CYS A C 12
ATOM 9430 O O . CYS A 1 16 ? 30.932 5.661 -2.702 1.00 0.00 16 CYS A O 12
ATOM 9437 N N . HIS A 1 17 ? 29.514 3.982 -2.562 1.00 0.00 17 HIS A N 12
ATOM 9438 C CA . HIS A 1 17 ? 29.815 3.762 -1.119 1.00 0.00 17 HIS A CA 12
ATOM 9439 C C . HIS A 1 17 ? 29.849 2.263 -0.834 1.00 0.00 17 HIS A C 12
ATOM 9440 O O . HIS A 1 17 ? 29.616 1.828 0.276 1.00 0.00 17 HIS A O 12
ATOM 9454 N N . ALA A 1 18 ? 30.125 1.469 -1.835 1.00 0.00 18 ALA A N 12
ATOM 9455 C CA . ALA A 1 18 ? 30.170 -0.009 -1.642 1.00 0.00 18 ALA A CA 12
ATOM 9456 C C . ALA A 1 18 ? 31.633 -0.473 -1.498 1.00 0.00 18 ALA A C 12
ATOM 9457 O O . ALA A 1 18 ? 32.561 0.281 -1.714 1.00 0.00 18 ALA A O 12
ATOM 9464 N N . PRO A 1 19 ? 31.834 -1.717 -1.159 1.00 0.00 19 PRO A N 12
ATOM 9465 C CA . PRO A 1 19 ? 33.198 -2.294 -1.033 1.00 0.00 19 PRO A CA 12
ATOM 9466 C C . PRO A 1 19 ? 33.834 -2.637 -2.401 1.00 0.00 19 PRO A C 12
ATOM 9467 O O . PRO A 1 19 ? 33.241 -2.462 -3.472 1.00 0.00 19 PRO A O 12
ATOM 9478 N N . LEU A 1 20 ? 35.054 -3.115 -2.364 1.00 0.00 20 LEU A N 12
ATOM 9479 C CA . LEU A 1 20 ? 35.780 -3.471 -3.617 1.00 0.00 20 LEU A CA 12
ATOM 9480 C C . LEU A 1 20 ? 36.034 -4.969 -3.652 1.00 0.00 20 LEU A C 12
ATOM 9481 O O . LEU A 1 20 ? 36.292 -5.591 -2.637 1.00 0.00 20 LEU A O 12
ATOM 9497 N N . GLU A 1 21 ? 35.966 -5.549 -4.824 1.00 0.00 21 GLU A N 12
ATOM 9498 C CA . GLU A 1 21 ? 36.207 -7.013 -4.968 1.00 0.00 21 GLU A CA 12
ATOM 9499 C C . GLU A 1 21 ? 37.512 -7.227 -5.726 1.00 0.00 21 GLU A C 12
ATOM 9500 O O . GLU A 1 21 ? 37.627 -6.921 -6.899 1.00 0.00 21 GLU A O 12
ATOM 9512 N N . GLU A 1 22 ? 38.499 -7.738 -5.043 1.00 0.00 22 GLU A N 12
ATOM 9513 C CA . GLU A 1 22 ? 39.821 -7.975 -5.675 1.00 0.00 22 GLU A CA 12
ATOM 9514 C C . GLU A 1 22 ? 39.751 -9.193 -6.591 1.00 0.00 22 GLU A C 12
ATOM 9515 O O . GLU A 1 22 ? 39.257 -10.239 -6.212 1.00 0.00 22 GLU A O 12
ATOM 9527 N N . ARG A 1 23 ? 40.254 -9.073 -7.793 1.00 0.00 23 ARG A N 12
ATOM 9528 C CA . ARG A 1 23 ? 40.237 -10.227 -8.733 1.00 0.00 23 ARG A CA 12
ATOM 9529 C C . ARG A 1 23 ? 41.542 -10.250 -9.528 1.00 0.00 23 ARG A C 12
ATOM 9530 O O . ARG A 1 23 ? 41.916 -9.284 -10.166 1.00 0.00 23 ARG A O 12
ATOM 9551 N N . ASP A 1 24 ? 42.233 -11.357 -9.486 1.00 0.00 24 ASP A N 12
ATOM 9552 C CA . ASP A 1 24 ? 43.515 -11.483 -10.229 1.00 0.00 24 ASP A CA 12
ATOM 9553 C C . ASP A 1 24 ? 44.390 -10.249 -9.995 1.00 0.00 24 ASP A C 12
ATOM 9554 O O . ASP A 1 24 ? 44.893 -10.030 -8.908 1.00 0.00 24 ASP A O 12
ATOM 9563 N N . ALA A 1 25 ? 44.585 -9.450 -11.018 1.00 0.00 25 ALA A N 12
ATOM 9564 C CA . ALA A 1 25 ? 45.434 -8.229 -10.891 1.00 0.00 25 ALA A CA 12
ATOM 9565 C C . ALA A 1 25 ? 44.567 -6.989 -11.101 1.00 0.00 25 ALA A C 12
ATOM 9566 O O . ALA A 1 25 ? 45.006 -5.994 -11.648 1.00 0.00 25 ALA A O 12
ATOM 9573 N N . GLU A 1 26 ? 43.333 -7.039 -10.666 1.00 0.00 26 GLU A N 12
ATOM 9574 C CA . GLU A 1 26 ? 42.438 -5.859 -10.831 1.00 0.00 26 GLU A CA 12
ATOM 9575 C C . GLU A 1 26 ? 41.381 -5.853 -9.730 1.00 0.00 26 GLU A C 12
ATOM 9576 O O . GLU A 1 26 ? 41.050 -6.884 -9.168 1.00 0.00 26 GLU A O 12
ATOM 9588 N N . LEU A 1 27 ? 40.849 -4.694 -9.426 1.00 0.00 27 LEU A N 12
ATOM 9589 C CA . LEU A 1 27 ? 39.804 -4.593 -8.364 1.00 0.00 27 LEU A CA 12
ATOM 9590 C C . LEU A 1 27 ? 38.485 -4.176 -8.996 1.00 0.00 27 LEU A C 12
ATOM 9591 O O . LEU A 1 27 ? 38.424 -3.248 -9.781 1.00 0.00 27 LEU A O 12
ATOM 9607 N N . ILE A 1 28 ? 37.430 -4.874 -8.674 1.00 0.00 28 ILE A N 12
ATOM 9608 C CA . ILE A 1 28 ? 36.103 -4.552 -9.264 1.00 0.00 28 ILE A CA 12
ATOM 9609 C C . ILE A 1 28 ? 35.238 -3.831 -8.232 1.00 0.00 28 ILE A C 12
ATOM 9610 O O . ILE A 1 28 ? 35.107 -4.263 -7.095 1.00 0.00 28 ILE A O 12
ATOM 9626 N N . CYS A 1 29 ? 34.658 -2.722 -8.625 1.00 0.00 29 CYS A N 12
ATOM 9627 C CA . CYS A 1 29 ? 33.804 -1.949 -7.687 1.00 0.00 29 CYS A CA 12
ATOM 9628 C C . CYS A 1 29 ? 32.597 -2.815 -7.288 1.00 0.00 29 CYS A C 12
ATOM 9629 O O . CYS A 1 29 ? 31.770 -3.168 -8.118 1.00 0.00 29 CYS A O 12
ATOM 9636 N N . THR A 1 30 ? 32.497 -3.182 -6.029 1.00 0.00 30 THR A N 12
ATOM 9637 C CA . THR A 1 30 ? 31.378 -4.050 -5.610 1.00 0.00 30 THR A CA 12
ATOM 9638 C C . THR A 1 30 ? 30.062 -3.294 -5.697 1.00 0.00 30 THR A C 12
ATOM 9639 O O . THR A 1 30 ? 29.991 -2.119 -5.422 1.00 0.00 30 THR A O 12
ATOM 9650 N N . GLY A 1 31 ? 29.021 -3.981 -6.065 1.00 0.00 31 GLY A N 12
ATOM 9651 C CA . GLY A 1 31 ? 27.669 -3.353 -6.167 1.00 0.00 31 GLY A CA 12
ATOM 9652 C C . GLY A 1 31 ? 27.175 -3.390 -7.615 1.00 0.00 31 GLY A C 12
ATOM 9653 O O . GLY A 1 31 ? 27.948 -3.275 -8.554 1.00 0.00 31 GLY A O 12
ATOM 9657 N N . GLN A 1 32 ? 25.885 -3.545 -7.788 1.00 0.00 32 GLN A N 12
ATOM 9658 C CA . GLN A 1 32 ? 25.298 -3.590 -9.152 1.00 0.00 32 GLN A CA 12
ATOM 9659 C C . GLN A 1 32 ? 25.482 -2.229 -9.826 1.00 0.00 32 GLN A C 12
ATOM 9660 O O . GLN A 1 32 ? 25.805 -2.142 -10.995 1.00 0.00 32 GLN A O 12
ATOM 9674 N N . ASP A 1 33 ? 25.279 -1.167 -9.090 1.00 0.00 33 ASP A N 12
ATOM 9675 C CA . ASP A 1 33 ? 25.440 0.194 -9.672 1.00 0.00 33 ASP A CA 12
ATOM 9676 C C . ASP A 1 33 ? 26.903 0.618 -9.552 1.00 0.00 33 ASP A C 12
ATOM 9677 O O . ASP A 1 33 ? 27.290 1.686 -9.984 1.00 0.00 33 ASP A O 12
ATOM 9686 N N . CYS A 1 34 ? 27.718 -0.224 -8.972 1.00 0.00 34 CYS A N 12
ATOM 9687 C CA . CYS A 1 34 ? 29.162 0.098 -8.820 1.00 0.00 34 CYS A CA 12
ATOM 9688 C C . CYS A 1 34 ? 29.906 -0.402 -10.062 1.00 0.00 34 CYS A C 12
ATOM 9689 O O . CYS A 1 34 ? 30.215 0.357 -10.956 1.00 0.00 34 CYS A O 12
ATOM 9696 N N . GLY A 1 35 ? 30.182 -1.679 -10.123 1.00 0.00 35 GLY A N 12
ATOM 9697 C CA . GLY A 1 35 ? 30.891 -2.234 -11.307 1.00 0.00 35 GLY A CA 12
ATOM 9698 C C . GLY A 1 35 ? 32.297 -1.644 -11.397 1.00 0.00 35 GLY A C 12
ATOM 9699 O O . GLY A 1 35 ? 33.207 -2.153 -10.784 1.00 0.00 35 GLY A O 12
ATOM 9703 N N . LEU A 1 36 ? 32.463 -0.567 -12.147 1.00 0.00 36 LEU A N 12
ATOM 9704 C CA . LEU A 1 36 ? 33.793 0.111 -12.304 1.00 0.00 36 LEU A CA 12
ATOM 9705 C C . LEU A 1 36 ? 34.954 -0.854 -12.050 1.00 0.00 36 LEU A C 12
ATOM 9706 O O . LEU A 1 36 ? 35.199 -1.298 -10.934 1.00 0.00 36 LEU A O 12
ATOM 9722 N N . ALA A 1 37 ? 35.680 -1.177 -13.089 1.00 0.00 37 ALA A N 12
ATOM 9723 C CA . ALA A 1 37 ? 36.823 -2.111 -12.938 1.00 0.00 37 ALA A CA 12
ATOM 9724 C C . ALA A 1 37 ? 38.120 -1.315 -12.877 1.00 0.00 37 ALA A C 12
ATOM 9725 O O . ALA A 1 37 ? 38.431 -0.530 -13.767 1.00 0.00 37 ALA A O 12
ATOM 9732 N N . TYR A 1 38 ? 38.868 -1.511 -11.820 1.00 0.00 38 TYR A N 12
ATOM 9733 C CA . TYR A 1 38 ? 40.152 -0.785 -11.647 1.00 0.00 38 TYR A CA 12
ATOM 9734 C C . TYR A 1 38 ? 41.316 -1.768 -11.856 1.00 0.00 38 TYR A C 12
ATOM 9735 O O . TYR A 1 38 ? 41.596 -2.586 -10.989 1.00 0.00 38 TYR A O 12
ATOM 9753 N N . PRO A 1 39 ? 41.991 -1.710 -12.984 1.00 0.00 39 PRO A N 12
ATOM 9754 C CA . PRO A 1 39 ? 43.131 -2.621 -13.276 1.00 0.00 39 PRO A CA 12
ATOM 9755 C C . PRO A 1 39 ? 44.418 -2.184 -12.570 1.00 0.00 39 PRO A C 12
ATOM 9756 O O . PRO A 1 39 ? 44.559 -1.048 -12.148 1.00 0.00 39 PRO A O 12
ATOM 9767 N N . VAL A 1 40 ? 45.359 -3.084 -12.432 1.00 0.00 40 VAL A N 12
ATOM 9768 C CA . VAL A 1 40 ? 46.641 -2.740 -11.754 1.00 0.00 40 VAL A CA 12
ATOM 9769 C C . VAL A 1 40 ? 47.711 -2.462 -12.803 1.00 0.00 40 VAL A C 12
ATOM 9770 O O . VAL A 1 40 ? 47.903 -3.233 -13.725 1.00 0.00 40 VAL A O 12
ATOM 9783 N N . ARG A 1 41 ? 48.413 -1.361 -12.659 1.00 0.00 41 ARG A N 12
ATOM 9784 C CA . ARG A 1 41 ? 49.487 -1.008 -13.637 1.00 0.00 41 ARG A CA 12
ATOM 9785 C C . ARG A 1 41 ? 50.821 -0.866 -12.904 1.00 0.00 41 ARG A C 12
ATOM 9786 O O . ARG A 1 41 ? 50.936 -0.143 -11.936 1.00 0.00 41 ARG A O 12
ATOM 9807 N N . ASP A 1 42 ? 51.825 -1.559 -13.366 1.00 0.00 42 ASP A N 12
ATOM 9808 C CA . ASP A 1 42 ? 53.162 -1.484 -12.718 1.00 0.00 42 ASP A CA 12
ATOM 9809 C C . ASP A 1 42 ? 53.043 -1.894 -11.251 1.00 0.00 42 ASP A C 12
ATOM 9810 O O . ASP A 1 42 ? 53.833 -1.497 -10.414 1.00 0.00 42 ASP A O 12
ATOM 9819 N N . GLY A 1 43 ? 52.066 -2.700 -10.937 1.00 0.00 43 GLY A N 12
ATOM 9820 C CA . GLY A 1 43 ? 51.892 -3.153 -9.531 1.00 0.00 43 GLY A CA 12
ATOM 9821 C C . GLY A 1 43 ? 51.138 -2.089 -8.746 1.00 0.00 43 GLY A C 12
ATOM 9822 O O . GLY A 1 43 ? 50.967 -2.207 -7.551 1.00 0.00 43 GLY A O 12
ATOM 9826 N N . ILE A 1 44 ? 50.681 -1.048 -9.409 1.00 0.00 44 ILE A N 12
ATOM 9827 C CA . ILE A 1 44 ? 49.934 0.028 -8.698 1.00 0.00 44 ILE A CA 12
ATOM 9828 C C . ILE A 1 44 ? 48.461 0.033 -9.156 1.00 0.00 44 ILE A C 12
ATOM 9829 O O . ILE A 1 44 ? 48.185 0.032 -10.346 1.00 0.00 44 ILE A O 12
ATOM 9845 N N . PRO A 1 45 ? 47.519 0.036 -8.230 1.00 0.00 45 PRO A N 12
ATOM 9846 C CA . PRO A 1 45 ? 46.065 0.044 -8.569 1.00 0.00 45 PRO A CA 12
ATOM 9847 C C . PRO A 1 45 ? 45.605 1.381 -9.165 1.00 0.00 45 PRO A C 12
ATOM 9848 O O . PRO A 1 45 ? 46.055 2.439 -8.769 1.00 0.00 45 PRO A O 12
ATOM 9859 N N . VAL A 1 46 ? 44.707 1.337 -10.116 1.00 0.00 46 VAL A N 12
ATOM 9860 C CA . VAL A 1 46 ? 44.211 2.596 -10.735 1.00 0.00 46 VAL A CA 12
ATOM 9861 C C . VAL A 1 46 ? 43.014 3.122 -9.947 1.00 0.00 46 VAL A C 12
ATOM 9862 O O . VAL A 1 46 ? 41.957 2.523 -9.932 1.00 0.00 46 VAL A O 12
ATOM 9875 N N . LEU A 1 47 ? 43.176 4.242 -9.290 1.00 0.00 47 LEU A N 12
ATOM 9876 C CA . LEU A 1 47 ? 42.062 4.830 -8.493 1.00 0.00 47 LEU A CA 12
ATOM 9877 C C . LEU A 1 47 ? 41.457 5.996 -9.270 1.00 0.00 47 LEU A C 12
ATOM 9878 O O . LEU A 1 47 ? 40.785 6.840 -8.711 1.00 0.00 47 LEU A O 12
ATOM 9894 N N . LEU A 1 48 ? 41.699 6.049 -10.558 1.00 0.00 48 LEU A N 12
ATOM 9895 C CA . LEU A 1 48 ? 41.148 7.158 -11.390 1.00 0.00 48 LEU A CA 12
ATOM 9896 C C . LEU A 1 48 ? 40.026 6.623 -12.274 1.00 0.00 48 LEU A C 12
ATOM 9897 O O . LEU A 1 48 ? 40.179 5.642 -12.974 1.00 0.00 48 LEU A O 12
ATOM 9913 N N . VAL A 1 49 ? 38.898 7.275 -12.240 1.00 0.00 49 VAL A N 12
ATOM 9914 C CA . VAL A 1 49 ? 37.741 6.839 -13.063 1.00 0.00 49 VAL A CA 12
ATOM 9915 C C . VAL A 1 49 ? 38.092 6.956 -14.548 1.00 0.00 49 VAL A C 12
ATOM 9916 O O . VAL A 1 49 ? 37.750 6.107 -15.347 1.00 0.00 49 VAL A O 12
ATOM 9929 N N . ASP A 1 50 ? 38.754 8.016 -14.922 1.00 0.00 50 ASP A N 12
ATOM 9930 C CA . ASP A 1 50 ? 39.114 8.211 -16.353 1.00 0.00 50 ASP A CA 12
ATOM 9931 C C . ASP A 1 50 ? 39.933 7.018 -16.852 1.00 0.00 50 ASP A C 12
ATOM 9932 O O . ASP A 1 50 ? 39.728 6.529 -17.946 1.00 0.00 50 ASP A O 12
ATOM 9941 N N . GLU A 1 51 ? 40.863 6.551 -16.064 1.00 0.00 51 GLU A N 12
ATOM 9942 C CA . GLU A 1 51 ? 41.700 5.396 -16.495 1.00 0.00 51 GLU A CA 12
ATOM 9943 C C . GLU A 1 51 ? 41.018 4.093 -16.075 1.00 0.00 51 GLU A C 12
ATOM 9944 O O . GLU A 1 51 ? 41.472 3.012 -16.392 1.00 0.00 51 GLU A O 12
ATOM 9956 N N . ALA A 1 52 ? 39.929 4.188 -15.359 1.00 0.00 52 ALA A N 12
ATOM 9957 C CA . ALA A 1 52 ? 39.219 2.958 -14.911 1.00 0.00 52 ALA A CA 12
ATOM 9958 C C . ALA A 1 52 ? 38.494 2.317 -16.090 1.00 0.00 52 ALA A C 12
ATOM 9959 O O . ALA A 1 52 ? 38.182 2.973 -17.067 1.00 0.00 52 ALA A O 12
ATOM 9966 N N . ARG A 1 53 ? 38.222 1.033 -16.009 1.00 0.00 53 ARG A N 12
ATOM 9967 C CA . ARG A 1 53 ? 37.520 0.340 -17.129 1.00 0.00 53 ARG A CA 12
ATOM 9968 C C . ARG A 1 53 ? 36.052 0.130 -16.773 1.00 0.00 53 ARG A C 12
ATOM 9969 O O . ARG A 1 53 ? 35.709 -0.213 -15.648 1.00 0.00 53 ARG A O 12
ATOM 9990 N N . ARG A 1 54 ? 35.181 0.343 -17.723 1.00 0.00 54 ARG A N 12
ATOM 9991 C CA . ARG A 1 54 ? 33.732 0.170 -17.458 1.00 0.00 54 ARG A CA 12
ATOM 9992 C C . ARG A 1 54 ? 33.323 -1.281 -17.761 1.00 0.00 54 ARG A C 12
ATOM 9993 O O . ARG A 1 54 ? 33.952 -1.952 -18.560 1.00 0.00 54 ARG A O 12
ATOM 10014 N N . PRO A 1 55 ? 32.267 -1.759 -17.144 1.00 0.00 55 PRO A N 12
ATOM 10015 C CA . PRO A 1 55 ? 31.769 -3.148 -17.371 1.00 0.00 55 PRO A CA 12
ATOM 10016 C C . PRO A 1 55 ? 31.712 -3.524 -18.859 1.00 0.00 55 PRO A C 12
ATOM 10017 O O . PRO A 1 55 ? 31.338 -2.732 -19.705 1.00 0.00 55 PRO A O 12
ATOM 10028 N N . GLU A 1 56 ? 32.090 -4.734 -19.172 1.00 0.00 56 GLU A N 12
ATOM 10029 C CA . GLU A 1 56 ? 32.075 -5.197 -20.587 1.00 0.00 56 GLU A CA 12
ATOM 10030 C C . GLU A 1 56 ? 30.691 -4.967 -21.198 1.00 0.00 56 GLU A C 12
ATOM 10031 O O . GLU A 1 56 ? 30.546 -5.193 -22.386 1.00 0.00 56 GLU A O 12
ATOM 10045 N N . MET A 1 1 ? 54.275 6.039 5.861 1.00 0.00 1 MET A N 13
ATOM 10046 C CA . MET A 1 1 ? 55.006 5.463 4.697 1.00 0.00 1 MET A CA 13
ATOM 10047 C C . MET A 1 1 ? 54.524 4.023 4.462 1.00 0.00 1 MET A C 13
ATOM 10048 O O . MET A 1 1 ? 53.983 3.710 3.419 1.00 0.00 1 MET A O 13
ATOM 10064 N N . PRO A 1 2 ? 54.715 3.150 5.422 1.00 0.00 2 PRO A N 13
ATOM 10065 C CA . PRO A 1 2 ? 54.290 1.722 5.300 1.00 0.00 2 PRO A CA 13
ATOM 10066 C C . PRO A 1 2 ? 52.776 1.580 5.100 1.00 0.00 2 PRO A C 13
ATOM 10067 O O . PRO A 1 2 ? 51.990 2.362 5.598 1.00 0.00 2 PRO A O 13
ATOM 10078 N N . LEU A 1 3 ? 52.370 0.589 4.356 1.00 0.00 3 LEU A N 13
ATOM 10079 C CA . LEU A 1 3 ? 50.921 0.388 4.097 1.00 0.00 3 LEU A CA 13
ATOM 10080 C C . LEU A 1 3 ? 50.267 -0.249 5.326 1.00 0.00 3 LEU A C 13
ATOM 10081 O O . LEU A 1 3 ? 50.871 -1.032 6.036 1.00 0.00 3 LEU A O 13
ATOM 10097 N N . GLU A 1 4 ? 49.037 0.086 5.575 1.00 0.00 4 GLU A N 13
ATOM 10098 C CA . GLU A 1 4 ? 48.321 -0.477 6.747 1.00 0.00 4 GLU A CA 13
ATOM 10099 C C . GLU A 1 4 ? 48.068 -1.971 6.542 1.00 0.00 4 GLU A C 13
ATOM 10100 O O . GLU A 1 4 ? 47.544 -2.396 5.528 1.00 0.00 4 GLU A O 13
ATOM 10112 N N . ALA A 1 5 ? 48.436 -2.769 7.505 1.00 0.00 5 ALA A N 13
ATOM 10113 C CA . ALA A 1 5 ? 48.221 -4.235 7.401 1.00 0.00 5 ALA A CA 13
ATOM 10114 C C . ALA A 1 5 ? 46.797 -4.565 7.847 1.00 0.00 5 ALA A C 13
ATOM 10115 O O . ALA A 1 5 ? 46.333 -5.679 7.708 1.00 0.00 5 ALA A O 13
ATOM 10122 N N . GLY A 1 6 ? 46.096 -3.605 8.398 1.00 0.00 6 GLY A N 13
ATOM 10123 C CA . GLY A 1 6 ? 44.706 -3.873 8.864 1.00 0.00 6 GLY A CA 13
ATOM 10124 C C . GLY A 1 6 ? 43.881 -2.587 8.820 1.00 0.00 6 GLY A C 13
ATOM 10125 O O . GLY A 1 6 ? 43.913 -1.845 7.857 1.00 0.00 6 GLY A O 13
ATOM 10129 N N . LEU A 1 7 ? 43.136 -2.328 9.861 1.00 0.00 7 LEU A N 13
ATOM 10130 C CA . LEU A 1 7 ? 42.288 -1.099 9.914 1.00 0.00 7 LEU A CA 13
ATOM 10131 C C . LEU A 1 7 ? 41.349 -1.058 8.708 1.00 0.00 7 LEU A C 13
ATOM 10132 O O . LEU A 1 7 ? 41.767 -0.873 7.583 1.00 0.00 7 LEU A O 13
ATOM 10148 N N . LEU A 1 8 ? 40.077 -1.223 8.952 1.00 0.00 8 LEU A N 13
ATOM 10149 C CA . LEU A 1 8 ? 39.073 -1.198 7.852 1.00 0.00 8 LEU A CA 13
ATOM 10150 C C . LEU A 1 8 ? 39.558 -2.051 6.682 1.00 0.00 8 LEU A C 13
ATOM 10151 O O . LEU A 1 8 ? 40.364 -1.632 5.876 1.00 0.00 8 LEU A O 13
ATOM 10167 N N . GLU A 1 9 ? 39.062 -3.253 6.585 1.00 0.00 9 GLU A N 13
ATOM 10168 C CA . GLU A 1 9 ? 39.480 -4.149 5.475 1.00 0.00 9 GLU A CA 13
ATOM 10169 C C . GLU A 1 9 ? 38.585 -3.885 4.265 1.00 0.00 9 GLU A C 13
ATOM 10170 O O . GLU A 1 9 ? 38.857 -4.336 3.170 1.00 0.00 9 GLU A O 13
ATOM 10182 N N . ILE A 1 10 ? 37.511 -3.161 4.452 1.00 0.00 10 ILE A N 13
ATOM 10183 C CA . ILE A 1 10 ? 36.598 -2.880 3.309 1.00 0.00 10 ILE A CA 13
ATOM 10184 C C . ILE A 1 10 ? 37.073 -1.636 2.568 1.00 0.00 10 ILE A C 13
ATOM 10185 O O . ILE A 1 10 ? 37.302 -0.595 3.157 1.00 0.00 10 ILE A O 13
ATOM 10201 N N . LEU A 1 11 ? 37.228 -1.744 1.274 1.00 0.00 11 LEU A N 13
ATOM 10202 C CA . LEU A 1 11 ? 37.697 -0.585 0.460 1.00 0.00 11 LEU A CA 13
ATOM 10203 C C . LEU A 1 11 ? 36.533 -0.036 -0.354 1.00 0.00 11 LEU A C 13
ATOM 10204 O O . LEU A 1 11 ? 35.819 -0.766 -1.024 1.00 0.00 11 LEU A O 13
ATOM 10220 N N . ALA A 1 12 ? 36.334 1.255 -0.286 1.00 0.00 12 ALA A N 13
ATOM 10221 C CA . ALA A 1 12 ? 35.216 1.891 -1.031 1.00 0.00 12 ALA A CA 13
ATOM 10222 C C . ALA A 1 12 ? 35.708 2.369 -2.387 1.00 0.00 12 ALA A C 13
ATOM 10223 O O . ALA A 1 12 ? 36.888 2.565 -2.607 1.00 0.00 12 ALA A O 13
ATOM 10230 N N . CYS A 1 13 ? 34.810 2.535 -3.306 1.00 0.00 13 CYS A N 13
ATOM 10231 C CA . CYS A 1 13 ? 35.215 2.970 -4.664 1.00 0.00 13 CYS A CA 13
ATOM 10232 C C . CYS A 1 13 ? 35.757 4.415 -4.642 1.00 0.00 13 CYS A C 13
ATOM 10233 O O . CYS A 1 13 ? 35.367 5.210 -3.810 1.00 0.00 13 CYS A O 13
ATOM 10240 N N . PRO A 1 14 ? 36.619 4.766 -5.581 1.00 0.00 14 PRO A N 13
ATOM 10241 C CA . PRO A 1 14 ? 37.169 6.152 -5.676 1.00 0.00 14 PRO A CA 13
ATOM 10242 C C . PRO A 1 14 ? 36.054 7.212 -5.727 1.00 0.00 14 PRO A C 13
ATOM 10243 O O . PRO A 1 14 ? 36.110 8.220 -5.049 1.00 0.00 14 PRO A O 13
ATOM 10254 N N . ALA A 1 15 ? 35.047 6.982 -6.542 1.00 0.00 15 ALA A N 13
ATOM 10255 C CA . ALA A 1 15 ? 33.919 7.958 -6.673 1.00 0.00 15 ALA A CA 13
ATOM 10256 C C . ALA A 1 15 ? 32.636 7.341 -6.118 1.00 0.00 15 ALA A C 13
ATOM 10257 O O . ALA A 1 15 ? 32.047 7.841 -5.179 1.00 0.00 15 ALA A O 13
ATOM 10264 N N . CYS A 1 16 ? 32.189 6.264 -6.706 1.00 0.00 16 CYS A N 13
ATOM 10265 C CA . CYS A 1 16 ? 30.933 5.621 -6.231 1.00 0.00 16 CYS A CA 13
ATOM 10266 C C . CYS A 1 16 ? 31.099 5.167 -4.779 1.00 0.00 16 CYS A C 13
ATOM 10267 O O . CYS A 1 16 ? 32.199 5.043 -4.273 1.00 0.00 16 CYS A O 13
ATOM 10274 N N . HIS A 1 17 ? 30.003 4.916 -4.106 1.00 0.00 17 HIS A N 13
ATOM 10275 C CA . HIS A 1 17 ? 30.064 4.468 -2.685 1.00 0.00 17 HIS A CA 13
ATOM 10276 C C . HIS A 1 17 ? 29.695 2.989 -2.599 1.00 0.00 17 HIS A C 13
ATOM 10277 O O . HIS A 1 17 ? 28.539 2.619 -2.671 1.00 0.00 17 HIS A O 13
ATOM 10291 N N . ALA A 1 18 ? 30.668 2.142 -2.431 1.00 0.00 18 ALA A N 13
ATOM 10292 C CA . ALA A 1 18 ? 30.379 0.690 -2.321 1.00 0.00 18 ALA A CA 13
ATOM 10293 C C . ALA A 1 18 ? 31.702 -0.078 -2.207 1.00 0.00 18 ALA A C 13
ATOM 10294 O O . ALA A 1 18 ? 32.742 0.402 -2.614 1.00 0.00 18 ALA A O 13
ATOM 10301 N N . PRO A 1 19 ? 31.652 -1.272 -1.673 1.00 0.00 19 PRO A N 13
ATOM 10302 C CA . PRO A 1 19 ? 32.856 -2.138 -1.521 1.00 0.00 19 PRO A CA 13
ATOM 10303 C C . PRO A 1 19 ? 33.458 -2.555 -2.872 1.00 0.00 19 PRO A C 13
ATOM 10304 O O . PRO A 1 19 ? 32.784 -2.602 -3.896 1.00 0.00 19 PRO A O 13
ATOM 10315 N N . LEU A 1 20 ? 34.733 -2.849 -2.878 1.00 0.00 20 LEU A N 13
ATOM 10316 C CA . LEU A 1 20 ? 35.418 -3.257 -4.140 1.00 0.00 20 LEU A CA 13
ATOM 10317 C C . LEU A 1 20 ? 35.710 -4.752 -4.112 1.00 0.00 20 LEU A C 13
ATOM 10318 O O . LEU A 1 20 ? 35.942 -5.336 -3.069 1.00 0.00 20 LEU A O 13
ATOM 10334 N N . GLU A 1 21 ? 35.696 -5.373 -5.263 1.00 0.00 21 GLU A N 13
ATOM 10335 C CA . GLU A 1 21 ? 35.970 -6.834 -5.349 1.00 0.00 21 GLU A CA 13
ATOM 10336 C C . GLU A 1 21 ? 37.360 -7.035 -5.944 1.00 0.00 21 GLU A C 13
ATOM 10337 O O . GLU A 1 21 ? 37.693 -6.489 -6.999 1.00 0.00 21 GLU A O 13
ATOM 10349 N N . GLU A 1 22 ? 38.169 -7.804 -5.250 1.00 0.00 22 GLU A N 13
ATOM 10350 C CA . GLU A 1 22 ? 39.560 -8.077 -5.702 1.00 0.00 22 GLU A CA 13
ATOM 10351 C C . GLU A 1 22 ? 39.547 -9.074 -6.847 1.00 0.00 22 GLU A C 13
ATOM 10352 O O . GLU A 1 22 ? 38.924 -10.114 -6.769 1.00 0.00 22 GLU A O 13
ATOM 10364 N N . ARG A 1 23 ? 40.243 -8.772 -7.913 1.00 0.00 23 ARG A N 13
ATOM 10365 C CA . ARG A 1 23 ? 40.286 -9.705 -9.072 1.00 0.00 23 ARG A CA 13
ATOM 10366 C C . ARG A 1 23 ? 41.707 -9.766 -9.632 1.00 0.00 23 ARG A C 13
ATOM 10367 O O . ARG A 1 23 ? 42.551 -8.950 -9.312 1.00 0.00 23 ARG A O 13
ATOM 10388 N N . ASP A 1 24 ? 41.966 -10.752 -10.451 1.00 0.00 24 ASP A N 13
ATOM 10389 C CA . ASP A 1 24 ? 43.317 -10.930 -11.051 1.00 0.00 24 ASP A CA 13
ATOM 10390 C C . ASP A 1 24 ? 43.920 -9.576 -11.416 1.00 0.00 24 ASP A C 13
ATOM 10391 O O . ASP A 1 24 ? 43.553 -8.961 -12.403 1.00 0.00 24 ASP A O 13
ATOM 10400 N N . ALA A 1 25 ? 44.844 -9.113 -10.615 1.00 0.00 25 ALA A N 13
ATOM 10401 C CA . ALA A 1 25 ? 45.503 -7.801 -10.871 1.00 0.00 25 ALA A CA 13
ATOM 10402 C C . ALA A 1 25 ? 44.470 -6.780 -11.347 1.00 0.00 25 ALA A C 13
ATOM 10403 O O . ALA A 1 25 ? 44.732 -5.971 -12.216 1.00 0.00 25 ALA A O 13
ATOM 10410 N N . GLU A 1 26 ? 43.294 -6.813 -10.784 1.00 0.00 26 GLU A N 13
ATOM 10411 C CA . GLU A 1 26 ? 42.243 -5.844 -11.197 1.00 0.00 26 GLU A CA 13
ATOM 10412 C C . GLU A 1 26 ? 41.209 -5.696 -10.089 1.00 0.00 26 GLU A C 13
ATOM 10413 O O . GLU A 1 26 ? 41.013 -6.590 -9.284 1.00 0.00 26 GLU A O 13
ATOM 10425 N N . LEU A 1 27 ? 40.545 -4.567 -10.045 1.00 0.00 27 LEU A N 13
ATOM 10426 C CA . LEU A 1 27 ? 39.507 -4.334 -8.997 1.00 0.00 27 LEU A CA 13
ATOM 10427 C C . LEU A 1 27 ? 38.160 -4.109 -9.656 1.00 0.00 27 LEU A C 13
ATOM 10428 O O . LEU A 1 27 ? 38.043 -3.341 -10.601 1.00 0.00 27 LEU A O 13
ATOM 10444 N N . ILE A 1 28 ? 37.137 -4.768 -9.160 1.00 0.00 28 ILE A N 13
ATOM 10445 C CA . ILE A 1 28 ? 35.772 -4.592 -9.750 1.00 0.00 28 ILE A CA 13
ATOM 10446 C C . ILE A 1 28 ? 34.825 -4.020 -8.699 1.00 0.00 28 ILE A C 13
ATOM 10447 O O . ILE A 1 28 ? 34.683 -4.553 -7.621 1.00 0.00 28 ILE A O 13
ATOM 10463 N N . CYS A 1 29 ? 34.179 -2.927 -9.006 1.00 0.00 29 CYS A N 13
ATOM 10464 C CA . CYS A 1 29 ? 33.248 -2.309 -8.022 1.00 0.00 29 CYS A CA 13
ATOM 10465 C C . CYS A 1 29 ? 32.190 -3.332 -7.610 1.00 0.00 29 CYS A C 13
ATOM 10466 O O . CYS A 1 29 ? 31.556 -3.950 -8.443 1.00 0.00 29 CYS A O 13
ATOM 10473 N N . THR A 1 30 ? 31.987 -3.514 -6.327 1.00 0.00 30 THR A N 13
ATOM 10474 C CA . THR A 1 30 ? 30.966 -4.490 -5.859 1.00 0.00 30 THR A CA 13
ATOM 10475 C C . THR A 1 30 ? 29.711 -3.723 -5.438 1.00 0.00 30 THR A C 13
ATOM 10476 O O . THR A 1 30 ? 28.982 -4.146 -4.563 1.00 0.00 30 THR A O 13
ATOM 10487 N N . GLY A 1 31 ? 29.460 -2.582 -6.042 1.00 0.00 31 GLY A N 13
ATOM 10488 C CA . GLY A 1 31 ? 28.261 -1.778 -5.663 1.00 0.00 31 GLY A CA 13
ATOM 10489 C C . GLY A 1 31 ? 27.123 -2.045 -6.640 1.00 0.00 31 GLY A C 13
ATOM 10490 O O . GLY A 1 31 ? 27.335 -2.232 -7.822 1.00 0.00 31 GLY A O 13
ATOM 10494 N N . GLN A 1 32 ? 25.917 -2.046 -6.156 1.00 0.00 32 GLN A N 13
ATOM 10495 C CA . GLN A 1 32 ? 24.753 -2.275 -7.047 1.00 0.00 32 GLN A CA 13
ATOM 10496 C C . GLN A 1 32 ? 24.591 -1.074 -7.983 1.00 0.00 32 GLN A C 13
ATOM 10497 O O . GLN A 1 32 ? 24.173 -1.207 -9.117 1.00 0.00 32 GLN A O 13
ATOM 10511 N N . ASP A 1 33 ? 24.913 0.105 -7.514 1.00 0.00 33 ASP A N 13
ATOM 10512 C CA . ASP A 1 33 ? 24.778 1.319 -8.369 1.00 0.00 33 ASP A CA 13
ATOM 10513 C C . ASP A 1 33 ? 26.112 1.599 -9.058 1.00 0.00 33 ASP A C 13
ATOM 10514 O O . ASP A 1 33 ? 26.228 2.503 -9.864 1.00 0.00 33 ASP A O 13
ATOM 10523 N N . CYS A 1 34 ? 27.122 0.827 -8.752 1.00 0.00 34 CYS A N 13
ATOM 10524 C CA . CYS A 1 34 ? 28.452 1.039 -9.392 1.00 0.00 34 CYS A CA 13
ATOM 10525 C C . CYS A 1 34 ? 29.130 -0.313 -9.624 1.00 0.00 34 CYS A C 13
ATOM 10526 O O . CYS A 1 34 ? 29.249 -1.129 -8.722 1.00 0.00 34 CYS A O 13
ATOM 10533 N N . GLY A 1 35 ? 29.577 -0.550 -10.831 1.00 0.00 35 GLY A N 13
ATOM 10534 C CA . GLY A 1 35 ? 30.258 -1.836 -11.164 1.00 0.00 35 GLY A CA 13
ATOM 10535 C C . GLY A 1 35 ? 31.473 -1.534 -12.043 1.00 0.00 35 GLY A C 13
ATOM 10536 O O . GLY A 1 35 ? 31.895 -2.347 -12.839 1.00 0.00 35 GLY A O 13
ATOM 10540 N N . LEU A 1 36 ? 32.033 -0.362 -11.904 1.00 0.00 36 LEU A N 13
ATOM 10541 C CA . LEU A 1 36 ? 33.215 0.010 -12.729 1.00 0.00 36 LEU A CA 13
ATOM 10542 C C . LEU A 1 36 ? 34.396 -0.884 -12.375 1.00 0.00 36 LEU A C 13
ATOM 10543 O O . LEU A 1 36 ? 34.449 -1.471 -11.304 1.00 0.00 36 LEU A O 13
ATOM 10559 N N . ALA A 1 37 ? 35.345 -1.005 -13.278 1.00 0.00 37 ALA A N 13
ATOM 10560 C CA . ALA A 1 37 ? 36.532 -1.868 -13.020 1.00 0.00 37 ALA A CA 13
ATOM 10561 C C . ALA A 1 37 ? 37.805 -1.042 -13.146 1.00 0.00 37 ALA A C 13
ATOM 10562 O O . ALA A 1 37 ? 37.925 -0.185 -14.009 1.00 0.00 37 ALA A O 13
ATOM 10569 N N . TYR A 1 38 ? 38.759 -1.303 -12.284 1.00 0.00 38 TYR A N 13
ATOM 10570 C CA . TYR A 1 38 ? 40.052 -0.559 -12.317 1.00 0.00 38 TYR A CA 13
ATOM 10571 C C . TYR A 1 38 ? 41.219 -1.563 -12.421 1.00 0.00 38 TYR A C 13
ATOM 10572 O O . TYR A 1 38 ? 41.351 -2.441 -11.578 1.00 0.00 38 TYR A O 13
ATOM 10590 N N . PRO A 1 39 ? 42.062 -1.455 -13.435 1.00 0.00 39 PRO A N 13
ATOM 10591 C CA . PRO A 1 39 ? 43.223 -2.375 -13.608 1.00 0.00 39 PRO A CA 13
ATOM 10592 C C . PRO A 1 39 ? 44.391 -2.027 -12.677 1.00 0.00 39 PRO A C 13
ATOM 10593 O O . PRO A 1 39 ? 44.481 -0.931 -12.153 1.00 0.00 39 PRO A O 13
ATOM 10604 N N . VAL A 1 40 ? 45.284 -2.957 -12.469 1.00 0.00 40 VAL A N 13
ATOM 10605 C CA . VAL A 1 40 ? 46.453 -2.700 -11.580 1.00 0.00 40 VAL A CA 13
ATOM 10606 C C . VAL A 1 40 ? 47.644 -2.278 -12.431 1.00 0.00 40 VAL A C 13
ATOM 10607 O O . VAL A 1 40 ? 47.950 -2.898 -13.433 1.00 0.00 40 VAL A O 13
ATOM 10620 N N . ARG A 1 41 ? 48.320 -1.227 -12.040 1.00 0.00 41 ARG A N 13
ATOM 10621 C CA . ARG A 1 41 ? 49.500 -0.753 -12.825 1.00 0.00 41 ARG A CA 13
ATOM 10622 C C . ARG A 1 41 ? 50.636 -0.377 -11.881 1.00 0.00 41 ARG A C 13
ATOM 10623 O O . ARG A 1 41 ? 50.417 0.101 -10.786 1.00 0.00 41 ARG A O 13
ATOM 10644 N N . ASP A 1 42 ? 51.851 -0.591 -12.309 1.00 0.00 42 ASP A N 13
ATOM 10645 C CA . ASP A 1 42 ? 53.033 -0.254 -11.465 1.00 0.00 42 ASP A CA 13
ATOM 10646 C C . ASP A 1 42 ? 52.924 -0.969 -10.117 1.00 0.00 42 ASP A C 13
ATOM 10647 O O . ASP A 1 42 ? 53.465 -0.529 -9.119 1.00 0.00 42 ASP A O 13
ATOM 10656 N N . GLY A 1 43 ? 52.249 -2.085 -10.086 1.00 0.00 43 GLY A N 13
ATOM 10657 C CA . GLY A 1 43 ? 52.125 -2.843 -8.813 1.00 0.00 43 GLY A CA 13
ATOM 10658 C C . GLY A 1 43 ? 51.117 -2.153 -7.901 1.00 0.00 43 GLY A C 13
ATOM 10659 O O . GLY A 1 43 ? 50.955 -2.528 -6.758 1.00 0.00 43 GLY A O 13
ATOM 10663 N N . ILE A 1 44 ? 50.436 -1.142 -8.394 1.00 0.00 44 ILE A N 13
ATOM 10664 C CA . ILE A 1 44 ? 49.433 -0.424 -7.548 1.00 0.00 44 ILE A CA 13
ATOM 10665 C C . ILE A 1 44 ? 48.113 -0.277 -8.322 1.00 0.00 44 ILE A C 13
ATOM 10666 O O . ILE A 1 44 ? 48.103 -0.183 -9.541 1.00 0.00 44 ILE A O 13
ATOM 10682 N N . PRO A 1 45 ? 47.001 -0.262 -7.617 1.00 0.00 45 PRO A N 13
ATOM 10683 C CA . PRO A 1 45 ? 45.653 -0.122 -8.243 1.00 0.00 45 PRO A CA 13
ATOM 10684 C C . PRO A 1 45 ? 45.418 1.273 -8.834 1.00 0.00 45 PRO A C 13
ATOM 10685 O O . PRO A 1 45 ? 45.835 2.274 -8.287 1.00 0.00 45 PRO A O 13
ATOM 10696 N N . VAL A 1 46 ? 44.739 1.346 -9.948 1.00 0.00 46 VAL A N 13
ATOM 10697 C CA . VAL A 1 46 ? 44.465 2.670 -10.569 1.00 0.00 46 VAL A CA 13
ATOM 10698 C C . VAL A 1 46 ? 43.167 3.233 -9.989 1.00 0.00 46 VAL A C 13
ATOM 10699 O O . VAL A 1 46 ? 42.085 2.948 -10.464 1.00 0.00 46 VAL A O 13
ATOM 10712 N N . LEU A 1 47 ? 43.267 4.023 -8.956 1.00 0.00 47 LEU A N 13
ATOM 10713 C CA . LEU A 1 47 ? 42.048 4.599 -8.327 1.00 0.00 47 LEU A CA 13
ATOM 10714 C C . LEU A 1 47 ? 41.599 5.824 -9.120 1.00 0.00 47 LEU A C 13
ATOM 10715 O O . LEU A 1 47 ? 41.228 6.836 -8.556 1.00 0.00 47 LEU A O 13
ATOM 10731 N N . LEU A 1 48 ? 41.629 5.737 -10.429 1.00 0.00 48 LEU A N 13
ATOM 10732 C CA . LEU A 1 48 ? 41.204 6.887 -11.282 1.00 0.00 48 LEU A CA 13
ATOM 10733 C C . LEU A 1 48 ? 40.013 6.469 -12.140 1.00 0.00 48 LEU A C 13
ATOM 10734 O O . LEU A 1 48 ? 40.089 5.552 -12.931 1.00 0.00 48 LEU A O 13
ATOM 10750 N N . VAL A 1 49 ? 38.910 7.146 -11.986 1.00 0.00 49 VAL A N 13
ATOM 10751 C CA . VAL A 1 49 ? 37.705 6.811 -12.786 1.00 0.00 49 VAL A CA 13
ATOM 10752 C C . VAL A 1 49 ? 37.978 7.105 -14.259 1.00 0.00 49 VAL A C 13
ATOM 10753 O O . VAL A 1 49 ? 37.435 6.472 -15.143 1.00 0.00 49 VAL A O 13
ATOM 10766 N N . ASP A 1 50 ? 38.808 8.072 -14.528 1.00 0.00 50 ASP A N 13
ATOM 10767 C CA . ASP A 1 50 ? 39.115 8.421 -15.940 1.00 0.00 50 ASP A CA 13
ATOM 10768 C C . ASP A 1 50 ? 39.797 7.238 -16.630 1.00 0.00 50 ASP A C 13
ATOM 10769 O O . ASP A 1 50 ? 39.534 6.940 -17.778 1.00 0.00 50 ASP A O 13
ATOM 10778 N N . GLU A 1 51 ? 40.684 6.570 -15.941 1.00 0.00 51 GLU A N 13
ATOM 10779 C CA . GLU A 1 51 ? 41.396 5.412 -16.552 1.00 0.00 51 GLU A CA 13
ATOM 10780 C C . GLU A 1 51 ? 40.616 4.132 -16.255 1.00 0.00 51 GLU A C 13
ATOM 10781 O O . GLU A 1 51 ? 40.938 3.066 -16.745 1.00 0.00 51 GLU A O 13
ATOM 10793 N N . ALA A 1 52 ? 39.595 4.227 -15.451 1.00 0.00 52 ALA A N 13
ATOM 10794 C CA . ALA A 1 52 ? 38.793 3.020 -15.107 1.00 0.00 52 ALA A CA 13
ATOM 10795 C C . ALA A 1 52 ? 38.102 2.480 -16.354 1.00 0.00 52 ALA A C 13
ATOM 10796 O O . ALA A 1 52 ? 37.891 3.195 -17.318 1.00 0.00 52 ALA A O 13
ATOM 10803 N N . ARG A 1 53 ? 37.749 1.216 -16.343 1.00 0.00 53 ARG A N 13
ATOM 10804 C CA . ARG A 1 53 ? 37.073 0.602 -17.526 1.00 0.00 53 ARG A CA 13
ATOM 10805 C C . ARG A 1 53 ? 35.809 -0.133 -17.081 1.00 0.00 53 ARG A C 13
ATOM 10806 O O . ARG A 1 53 ? 35.562 -0.334 -15.900 1.00 0.00 53 ARG A O 13
ATOM 10827 N N . ARG A 1 54 ? 34.998 -0.523 -18.026 1.00 0.00 54 ARG A N 13
ATOM 10828 C CA . ARG A 1 54 ? 33.742 -1.231 -17.687 1.00 0.00 54 ARG A CA 13
ATOM 10829 C C . ARG A 1 54 ? 34.057 -2.687 -17.314 1.00 0.00 54 ARG A C 13
ATOM 10830 O O . ARG A 1 54 ? 35.042 -3.248 -17.753 1.00 0.00 54 ARG A O 13
ATOM 10851 N N . PRO A 1 55 ? 33.220 -3.294 -16.507 1.00 0.00 55 PRO A N 13
ATOM 10852 C CA . PRO A 1 55 ? 33.406 -4.710 -16.066 1.00 0.00 55 PRO A CA 13
ATOM 10853 C C . PRO A 1 55 ? 33.320 -5.704 -17.233 1.00 0.00 55 PRO A C 13
ATOM 10854 O O . PRO A 1 55 ? 32.576 -5.515 -18.177 1.00 0.00 55 PRO A O 13
ATOM 10865 N N . GLU A 1 56 ? 34.081 -6.761 -17.169 1.00 0.00 56 GLU A N 13
ATOM 10866 C CA . GLU A 1 56 ? 34.059 -7.771 -18.260 1.00 0.00 56 GLU A CA 13
ATOM 10867 C C . GLU A 1 56 ? 32.789 -8.617 -18.135 1.00 0.00 56 GLU A C 13
ATOM 10868 O O . GLU A 1 56 ? 32.842 -9.633 -17.460 1.00 0.00 56 GLU A O 13
ATOM 10882 N N . MET A 1 1 ? 27.382 -16.855 17.494 1.00 0.00 1 MET A N 14
ATOM 10883 C CA . MET A 1 1 ? 28.765 -16.793 18.042 1.00 0.00 1 MET A CA 14
ATOM 10884 C C . MET A 1 1 ? 29.371 -15.415 17.733 1.00 0.00 1 MET A C 14
ATOM 10885 O O . MET A 1 1 ? 29.013 -14.778 16.761 1.00 0.00 1 MET A O 14
ATOM 10901 N N . PRO A 1 2 ? 30.287 -14.956 18.553 1.00 0.00 2 PRO A N 14
ATOM 10902 C CA . PRO A 1 2 ? 30.953 -13.631 18.363 1.00 0.00 2 PRO A CA 14
ATOM 10903 C C . PRO A 1 2 ? 31.888 -13.607 17.148 1.00 0.00 2 PRO A C 14
ATOM 10904 O O . PRO A 1 2 ? 31.846 -14.475 16.299 1.00 0.00 2 PRO A O 14
ATOM 10915 N N . LEU A 1 3 ? 32.725 -12.607 17.075 1.00 0.00 3 LEU A N 14
ATOM 10916 C CA . LEU A 1 3 ? 33.678 -12.491 15.937 1.00 0.00 3 LEU A CA 14
ATOM 10917 C C . LEU A 1 3 ? 32.899 -12.438 14.621 1.00 0.00 3 LEU A C 14
ATOM 10918 O O . LEU A 1 3 ? 33.276 -13.036 13.631 1.00 0.00 3 LEU A O 14
ATOM 10934 N N . GLU A 1 4 ? 31.820 -11.708 14.605 1.00 0.00 4 GLU A N 14
ATOM 10935 C CA . GLU A 1 4 ? 31.011 -11.588 13.366 1.00 0.00 4 GLU A CA 14
ATOM 10936 C C . GLU A 1 4 ? 30.073 -10.386 13.497 1.00 0.00 4 GLU A C 14
ATOM 10937 O O . GLU A 1 4 ? 28.923 -10.431 13.105 1.00 0.00 4 GLU A O 14
ATOM 10949 N N . ALA A 1 5 ? 30.563 -9.307 14.052 1.00 0.00 5 ALA A N 14
ATOM 10950 C CA . ALA A 1 5 ? 29.713 -8.096 14.216 1.00 0.00 5 ALA A CA 14
ATOM 10951 C C . ALA A 1 5 ? 29.530 -7.422 12.850 1.00 0.00 5 ALA A C 14
ATOM 10952 O O . ALA A 1 5 ? 28.726 -6.525 12.689 1.00 0.00 5 ALA A O 14
ATOM 10959 N N . GLY A 1 6 ? 30.271 -7.860 11.864 1.00 0.00 6 GLY A N 14
ATOM 10960 C CA . GLY A 1 6 ? 30.148 -7.263 10.499 1.00 0.00 6 GLY A CA 14
ATOM 10961 C C . GLY A 1 6 ? 31.171 -6.139 10.338 1.00 0.00 6 GLY A C 14
ATOM 10962 O O . GLY A 1 6 ? 31.992 -6.156 9.443 1.00 0.00 6 GLY A O 14
ATOM 10966 N N . LEU A 1 7 ? 31.117 -5.166 11.202 1.00 0.00 7 LEU A N 14
ATOM 10967 C CA . LEU A 1 7 ? 32.071 -4.021 11.128 1.00 0.00 7 LEU A CA 14
ATOM 10968 C C . LEU A 1 7 ? 31.954 -3.316 9.776 1.00 0.00 7 LEU A C 14
ATOM 10969 O O . LEU A 1 7 ? 31.699 -3.924 8.754 1.00 0.00 7 LEU A O 14
ATOM 10985 N N . LEU A 1 8 ? 32.139 -2.025 9.772 1.00 0.00 8 LEU A N 14
ATOM 10986 C CA . LEU A 1 8 ? 32.038 -1.266 8.501 1.00 0.00 8 LEU A CA 14
ATOM 10987 C C . LEU A 1 8 ? 33.221 -1.602 7.590 1.00 0.00 8 LEU A C 14
ATOM 10988 O O . LEU A 1 8 ? 34.364 -1.617 8.007 1.00 0.00 8 LEU A O 14
ATOM 11004 N N . GLU A 1 9 ? 32.944 -1.867 6.345 1.00 0.00 9 GLU A N 14
ATOM 11005 C CA . GLU A 1 9 ? 34.030 -2.203 5.388 1.00 0.00 9 GLU A CA 14
ATOM 11006 C C . GLU A 1 9 ? 35.028 -1.048 5.283 1.00 0.00 9 GLU A C 14
ATOM 11007 O O . GLU A 1 9 ? 34.661 0.111 5.224 1.00 0.00 9 GLU A O 14
ATOM 11019 N N . ILE A 1 10 ? 36.292 -1.366 5.254 1.00 0.00 10 ILE A N 14
ATOM 11020 C CA . ILE A 1 10 ? 37.333 -0.311 5.145 1.00 0.00 10 ILE A CA 14
ATOM 11021 C C . ILE A 1 10 ? 37.518 0.053 3.674 1.00 0.00 10 ILE A C 14
ATOM 11022 O O . ILE A 1 10 ? 38.266 0.949 3.334 1.00 0.00 10 ILE A O 14
ATOM 11038 N N . LEU A 1 11 ? 36.843 -0.643 2.792 1.00 0.00 11 LEU A N 14
ATOM 11039 C CA . LEU A 1 11 ? 36.977 -0.349 1.335 1.00 0.00 11 LEU A CA 14
ATOM 11040 C C . LEU A 1 11 ? 35.776 0.461 0.867 1.00 0.00 11 LEU A C 14
ATOM 11041 O O . LEU A 1 11 ? 34.638 0.096 1.095 1.00 0.00 11 LEU A O 14
ATOM 11057 N N . ALA A 1 12 ? 36.019 1.563 0.209 1.00 0.00 12 ALA A N 14
ATOM 11058 C CA . ALA A 1 12 ? 34.895 2.404 -0.282 1.00 0.00 12 ALA A CA 14
ATOM 11059 C C . ALA A 1 12 ? 35.264 3.008 -1.633 1.00 0.00 12 ALA A C 14
ATOM 11060 O O . ALA A 1 12 ? 36.354 3.508 -1.827 1.00 0.00 12 ALA A O 14
ATOM 11067 N N . CYS A 1 13 ? 34.362 2.955 -2.568 1.00 0.00 13 CYS A N 14
ATOM 11068 C CA . CYS A 1 13 ? 34.648 3.511 -3.917 1.00 0.00 13 CYS A CA 14
ATOM 11069 C C . CYS A 1 13 ? 34.965 5.016 -3.798 1.00 0.00 13 CYS A C 14
ATOM 11070 O O . CYS A 1 13 ? 34.548 5.665 -2.860 1.00 0.00 13 CYS A O 14
ATOM 11077 N N . PRO A 1 14 ? 35.673 5.565 -4.754 1.00 0.00 14 PRO A N 14
ATOM 11078 C CA . PRO A 1 14 ? 36.021 7.017 -4.760 1.00 0.00 14 PRO A CA 14
ATOM 11079 C C . PRO A 1 14 ? 34.782 7.884 -5.020 1.00 0.00 14 PRO A C 14
ATOM 11080 O O . PRO A 1 14 ? 34.821 9.095 -4.924 1.00 0.00 14 PRO A O 14
ATOM 11091 N N . ALA A 1 15 ? 33.677 7.265 -5.354 1.00 0.00 15 ALA A N 14
ATOM 11092 C CA . ALA A 1 15 ? 32.432 8.040 -5.625 1.00 0.00 15 ALA A CA 14
ATOM 11093 C C . ALA A 1 15 ? 31.218 7.204 -5.223 1.00 0.00 15 ALA A C 14
ATOM 11094 O O . ALA A 1 15 ? 30.309 7.673 -4.566 1.00 0.00 15 ALA A O 14
ATOM 11101 N N . CYS A 1 16 ? 31.200 5.968 -5.632 1.00 0.00 16 CYS A N 14
ATOM 11102 C CA . CYS A 1 16 ? 30.050 5.083 -5.297 1.00 0.00 16 CYS A CA 14
ATOM 11103 C C . CYS A 1 16 ? 30.062 4.786 -3.791 1.00 0.00 16 CYS A C 14
ATOM 11104 O O . CYS A 1 16 ? 29.047 4.459 -3.215 1.00 0.00 16 CYS A O 14
ATOM 11111 N N . HIS A 1 17 ? 31.208 4.875 -3.168 1.00 0.00 17 HIS A N 14
ATOM 11112 C CA . HIS A 1 17 ? 31.310 4.584 -1.705 1.00 0.00 17 HIS A CA 14
ATOM 11113 C C . HIS A 1 17 ? 31.111 3.084 -1.457 1.00 0.00 17 HIS A C 14
ATOM 11114 O O . HIS A 1 17 ? 31.595 2.536 -0.486 1.00 0.00 17 HIS A O 14
ATOM 11128 N N . ALA A 1 18 ? 30.399 2.424 -2.325 1.00 0.00 18 ALA A N 14
ATOM 11129 C CA . ALA A 1 18 ? 30.155 0.969 -2.153 1.00 0.00 18 ALA A CA 14
ATOM 11130 C C . ALA A 1 18 ? 31.479 0.231 -1.862 1.00 0.00 18 ALA A C 14
ATOM 11131 O O . ALA A 1 18 ? 32.525 0.825 -1.788 1.00 0.00 18 ALA A O 14
ATOM 11138 N N . PRO A 1 19 ? 31.428 -1.065 -1.712 1.00 0.00 19 PRO A N 14
ATOM 11139 C CA . PRO A 1 19 ? 32.629 -1.891 -1.439 1.00 0.00 19 PRO A CA 14
ATOM 11140 C C . PRO A 1 19 ? 33.363 -2.311 -2.725 1.00 0.00 19 PRO A C 14
ATOM 11141 O O . PRO A 1 19 ? 32.832 -2.236 -3.822 1.00 0.00 19 PRO A O 14
ATOM 11152 N N . LEU A 1 20 ? 34.590 -2.744 -2.595 1.00 0.00 20 LEU A N 14
ATOM 11153 C CA . LEU A 1 20 ? 35.387 -3.166 -3.788 1.00 0.00 20 LEU A CA 14
ATOM 11154 C C . LEU A 1 20 ? 35.655 -4.660 -3.712 1.00 0.00 20 LEU A C 14
ATOM 11155 O O . LEU A 1 20 ? 35.730 -5.233 -2.640 1.00 0.00 20 LEU A O 14
ATOM 11171 N N . GLU A 1 21 ? 35.801 -5.299 -4.848 1.00 0.00 21 GLU A N 14
ATOM 11172 C CA . GLU A 1 21 ? 36.070 -6.766 -4.867 1.00 0.00 21 GLU A CA 14
ATOM 11173 C C . GLU A 1 21 ? 37.378 -7.028 -5.612 1.00 0.00 21 GLU A C 14
ATOM 11174 O O . GLU A 1 21 ? 37.624 -6.489 -6.681 1.00 0.00 21 GLU A O 14
ATOM 11186 N N . GLU A 1 22 ? 38.217 -7.849 -5.046 1.00 0.00 22 GLU A N 14
ATOM 11187 C CA . GLU A 1 22 ? 39.519 -8.163 -5.687 1.00 0.00 22 GLU A CA 14
ATOM 11188 C C . GLU A 1 22 ? 39.325 -9.241 -6.748 1.00 0.00 22 GLU A C 14
ATOM 11189 O O . GLU A 1 22 ? 38.767 -10.289 -6.479 1.00 0.00 22 GLU A O 14
ATOM 11201 N N . ARG A 1 23 ? 39.788 -8.999 -7.952 1.00 0.00 23 ARG A N 14
ATOM 11202 C CA . ARG A 1 23 ? 39.640 -10.017 -9.032 1.00 0.00 23 ARG A CA 14
ATOM 11203 C C . ARG A 1 23 ? 40.975 -10.189 -9.748 1.00 0.00 23 ARG A C 14
ATOM 11204 O O . ARG A 1 23 ? 41.485 -9.275 -10.372 1.00 0.00 23 ARG A O 14
ATOM 11225 N N . ASP A 1 24 ? 41.539 -11.363 -9.666 1.00 0.00 24 ASP A N 14
ATOM 11226 C CA . ASP A 1 24 ? 42.842 -11.633 -10.335 1.00 0.00 24 ASP A CA 14
ATOM 11227 C C . ASP A 1 24 ? 43.864 -10.557 -9.956 1.00 0.00 24 ASP A C 14
ATOM 11228 O O . ASP A 1 24 ? 44.322 -10.488 -8.831 1.00 0.00 24 ASP A O 14
ATOM 11237 N N . ALA A 1 25 ? 44.231 -9.725 -10.899 1.00 0.00 25 ALA A N 14
ATOM 11238 C CA . ALA A 1 25 ? 45.227 -8.648 -10.633 1.00 0.00 25 ALA A CA 14
ATOM 11239 C C . ALA A 1 25 ? 44.545 -7.295 -10.804 1.00 0.00 25 ALA A C 14
ATOM 11240 O O . ALA A 1 25 ? 45.178 -6.303 -11.109 1.00 0.00 25 ALA A O 14
ATOM 11247 N N . GLU A 1 26 ? 43.249 -7.243 -10.609 1.00 0.00 26 GLU A N 14
ATOM 11248 C CA . GLU A 1 26 ? 42.519 -5.950 -10.759 1.00 0.00 26 GLU A CA 14
ATOM 11249 C C . GLU A 1 26 ? 41.432 -5.839 -9.693 1.00 0.00 26 GLU A C 14
ATOM 11250 O O . GLU A 1 26 ? 41.021 -6.826 -9.087 1.00 0.00 26 GLU A O 14
ATOM 11262 N N . LEU A 1 27 ? 40.966 -4.633 -9.448 1.00 0.00 27 LEU A N 14
ATOM 11263 C CA . LEU A 1 27 ? 39.909 -4.424 -8.414 1.00 0.00 27 LEU A CA 14
ATOM 11264 C C . LEU A 1 27 ? 38.601 -4.050 -9.098 1.00 0.00 27 LEU A C 14
ATOM 11265 O O . LEU A 1 27 ? 38.552 -3.160 -9.931 1.00 0.00 27 LEU A O 14
ATOM 11281 N N . ILE A 1 28 ? 37.534 -4.732 -8.757 1.00 0.00 28 ILE A N 14
ATOM 11282 C CA . ILE A 1 28 ? 36.213 -4.440 -9.387 1.00 0.00 28 ILE A CA 14
ATOM 11283 C C . ILE A 1 28 ? 35.314 -3.730 -8.381 1.00 0.00 28 ILE A C 14
ATOM 11284 O O . ILE A 1 28 ? 35.188 -4.140 -7.235 1.00 0.00 28 ILE A O 14
ATOM 11300 N N . CYS A 1 29 ? 34.701 -2.651 -8.797 1.00 0.00 29 CYS A N 14
ATOM 11301 C CA . CYS A 1 29 ? 33.825 -1.895 -7.867 1.00 0.00 29 CYS A CA 14
ATOM 11302 C C . CYS A 1 29 ? 32.571 -2.736 -7.578 1.00 0.00 29 CYS A C 14
ATOM 11303 O O . CYS A 1 29 ? 31.820 -3.084 -8.474 1.00 0.00 29 CYS A O 14
ATOM 11310 N N . THR A 1 30 ? 32.343 -3.079 -6.334 1.00 0.00 30 THR A N 14
ATOM 11311 C CA . THR A 1 30 ? 31.168 -3.906 -5.993 1.00 0.00 30 THR A CA 14
ATOM 11312 C C . THR A 1 30 ? 29.978 -3.004 -5.691 1.00 0.00 30 THR A C 14
ATOM 11313 O O . THR A 1 30 ? 30.127 -1.830 -5.462 1.00 0.00 30 THR A O 14
ATOM 11324 N N . GLY A 1 31 ? 28.807 -3.565 -5.665 1.00 0.00 31 GLY A N 14
ATOM 11325 C CA . GLY A 1 31 ? 27.577 -2.778 -5.347 1.00 0.00 31 GLY A CA 14
ATOM 11326 C C . GLY A 1 31 ? 26.491 -3.070 -6.383 1.00 0.00 31 GLY A C 14
ATOM 11327 O O . GLY A 1 31 ? 26.657 -3.890 -7.266 1.00 0.00 31 GLY A O 14
ATOM 11331 N N . GLN A 1 32 ? 25.373 -2.405 -6.270 1.00 0.00 32 GLN A N 14
ATOM 11332 C CA . GLN A 1 32 ? 24.259 -2.633 -7.230 1.00 0.00 32 GLN A CA 14
ATOM 11333 C C . GLN A 1 32 ? 24.621 -2.060 -8.601 1.00 0.00 32 GLN A C 14
ATOM 11334 O O . GLN A 1 32 ? 24.619 -2.758 -9.597 1.00 0.00 32 GLN A O 14
ATOM 11348 N N . ASP A 1 33 ? 24.922 -0.785 -8.654 1.00 0.00 33 ASP A N 14
ATOM 11349 C CA . ASP A 1 33 ? 25.282 -0.131 -9.950 1.00 0.00 33 ASP A CA 14
ATOM 11350 C C . ASP A 1 33 ? 26.747 0.311 -9.903 1.00 0.00 33 ASP A C 14
ATOM 11351 O O . ASP A 1 33 ? 27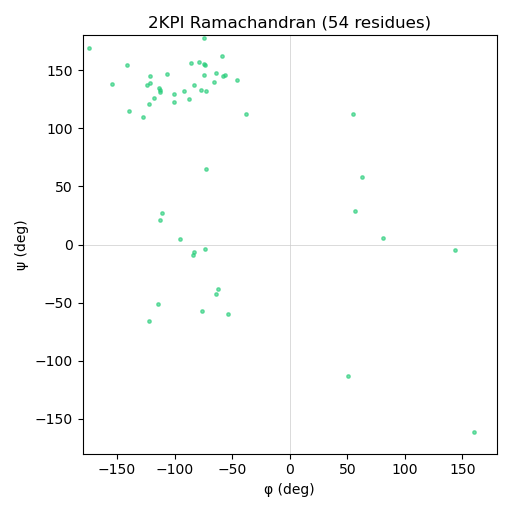.145 1.257 -10.554 1.00 0.00 33 ASP A O 14
ATOM 11360 N N . CYS A 1 34 ? 27.550 -0.373 -9.135 1.00 0.00 34 CYS A N 14
ATOM 11361 C CA . CYS A 1 34 ? 28.992 -0.012 -9.035 1.00 0.00 34 CYS A CA 14
ATOM 11362 C C . CYS A 1 34 ? 29.723 -0.539 -10.278 1.00 0.00 34 CYS A C 14
ATOM 11363 O O . CYS A 1 34 ? 29.991 0.191 -11.214 1.00 0.00 34 CYS A O 14
ATOM 11370 N N . GLY A 1 35 ? 30.050 -1.803 -10.279 1.00 0.00 35 GLY A N 14
ATOM 11371 C CA . GLY A 1 35 ? 30.761 -2.388 -11.442 1.00 0.00 35 GLY A CA 14
ATOM 11372 C C . GLY A 1 35 ? 32.116 -1.706 -11.586 1.00 0.00 35 GLY A C 14
ATOM 11373 O O . GLY A 1 35 ? 32.957 -1.832 -10.736 1.00 0.00 35 GLY A O 14
ATOM 11377 N N . LEU A 1 36 ? 32.316 -0.991 -12.659 1.00 0.00 36 LEU A N 14
ATOM 11378 C CA . LEU A 1 36 ? 33.611 -0.279 -12.891 1.00 0.00 36 LEU A CA 14
ATOM 11379 C C . LEU A 1 36 ? 34.810 -1.155 -12.505 1.00 0.00 36 LEU A C 14
ATOM 11380 O O . LEU A 1 36 ? 34.965 -1.602 -11.371 1.00 0.00 36 LEU A O 14
ATOM 11396 N N . ALA A 1 37 ? 35.677 -1.404 -13.458 1.00 0.00 37 ALA A N 14
ATOM 11397 C CA . ALA A 1 37 ? 36.869 -2.248 -13.183 1.00 0.00 37 ALA A CA 14
ATOM 11398 C C . ALA A 1 37 ? 38.115 -1.378 -13.131 1.00 0.00 37 ALA A C 14
ATOM 11399 O O . ALA A 1 37 ? 38.342 -0.524 -13.985 1.00 0.00 37 ALA A O 14
ATOM 11406 N N . TYR A 1 38 ? 38.922 -1.597 -12.113 1.00 0.00 38 TYR A N 14
ATOM 11407 C CA . TYR A 1 38 ? 40.174 -0.812 -11.942 1.00 0.00 38 TYR A CA 14
ATOM 11408 C C . TYR A 1 38 ? 41.389 -1.758 -12.049 1.00 0.00 38 TYR A C 14
ATOM 11409 O O . TYR A 1 38 ? 41.628 -2.563 -11.153 1.00 0.00 38 TYR A O 14
ATOM 11427 N N . PRO A 1 39 ? 42.150 -1.679 -13.125 1.00 0.00 39 PRO A N 14
ATOM 11428 C CA . PRO A 1 39 ? 43.346 -2.541 -13.325 1.00 0.00 39 PRO A CA 14
ATOM 11429 C C . PRO A 1 39 ? 44.567 -2.031 -12.554 1.00 0.00 39 PRO A C 14
ATOM 11430 O O . PRO A 1 39 ? 44.628 -0.889 -12.142 1.00 0.00 39 PRO A O 14
ATOM 11441 N N . VAL A 1 40 ? 45.538 -2.881 -12.354 1.00 0.00 40 VAL A N 14
ATOM 11442 C CA . VAL A 1 40 ? 46.760 -2.468 -11.611 1.00 0.00 40 VAL A CA 14
ATOM 11443 C C . VAL A 1 40 ? 47.837 -2.041 -12.590 1.00 0.00 40 VAL A C 14
ATOM 11444 O O . VAL A 1 40 ? 48.100 -2.717 -13.567 1.00 0.00 40 VAL A O 14
ATOM 11457 N N . ARG A 1 41 ? 48.463 -0.916 -12.344 1.00 0.00 41 ARG A N 14
ATOM 11458 C CA . ARG A 1 41 ? 49.528 -0.434 -13.271 1.00 0.00 41 ARG A CA 14
ATOM 11459 C C . ARG A 1 41 ? 50.900 -0.640 -12.633 1.00 0.00 41 ARG A C 14
ATOM 11460 O O . ARG A 1 41 ? 51.275 0.050 -11.712 1.00 0.00 41 ARG A O 14
ATOM 11481 N N . ASP A 1 42 ? 51.651 -1.583 -13.132 1.00 0.00 42 ASP A N 14
ATOM 11482 C CA . ASP A 1 42 ? 53.010 -1.846 -12.576 1.00 0.00 42 ASP A CA 14
ATOM 11483 C C . ASP A 1 42 ? 52.909 -2.107 -11.071 1.00 0.00 42 ASP A C 14
ATOM 11484 O O . ASP A 1 42 ? 53.765 -1.719 -10.298 1.00 0.00 42 ASP A O 14
ATOM 11493 N N . GLY A 1 43 ? 51.869 -2.773 -10.653 1.00 0.00 43 GLY A N 14
ATOM 11494 C CA . GLY A 1 43 ? 51.705 -3.073 -9.203 1.00 0.00 43 GLY A CA 14
ATOM 11495 C C . GLY A 1 43 ? 51.061 -1.876 -8.508 1.00 0.00 43 GLY A C 14
ATOM 11496 O O . GLY A 1 43 ? 50.921 -1.850 -7.304 1.00 0.00 43 GLY A O 14
ATOM 11500 N N . ILE A 1 44 ? 50.674 -0.878 -9.265 1.00 0.00 44 ILE A N 14
ATOM 11501 C CA . ILE A 1 44 ? 50.042 0.331 -8.665 1.00 0.00 44 ILE A CA 14
ATOM 11502 C C . ILE A 1 44 ? 48.550 0.379 -9.043 1.00 0.00 44 ILE A C 14
ATOM 11503 O O . ILE A 1 44 ? 48.211 0.705 -10.167 1.00 0.00 44 ILE A O 14
ATOM 11519 N N . PRO A 1 45 ? 47.663 0.065 -8.118 1.00 0.00 45 PRO A N 14
ATOM 11520 C CA . PRO A 1 45 ? 46.191 0.095 -8.376 1.00 0.00 45 PRO A CA 14
ATOM 11521 C C . PRO A 1 45 ? 45.731 1.440 -8.963 1.00 0.00 45 PRO A C 14
ATOM 11522 O O . PRO A 1 45 ? 46.106 2.496 -8.496 1.00 0.00 45 PRO A O 14
ATOM 11533 N N . VAL A 1 46 ? 44.921 1.400 -9.986 1.00 0.00 46 VAL A N 14
ATOM 11534 C CA . VAL A 1 46 ? 44.436 2.662 -10.604 1.00 0.00 46 VAL A CA 14
ATOM 11535 C C . VAL A 1 46 ? 43.152 3.112 -9.904 1.00 0.00 46 VAL A C 14
ATOM 11536 O O . VAL A 1 46 ? 42.073 2.635 -10.192 1.00 0.00 46 VAL A O 14
ATOM 11549 N N . LEU A 1 47 ? 43.266 4.024 -8.978 1.00 0.00 47 LEU A N 14
ATOM 11550 C CA . LEU A 1 47 ? 42.065 4.509 -8.242 1.00 0.00 47 LEU A CA 14
ATOM 11551 C C . LEU A 1 47 ? 41.490 5.731 -8.957 1.00 0.00 47 LEU A C 14
ATOM 11552 O O . LEU A 1 47 ? 40.935 6.619 -8.339 1.00 0.00 47 LEU A O 14
ATOM 11568 N N . LEU A 1 48 ? 41.626 5.783 -10.263 1.00 0.00 48 LEU A N 14
ATOM 11569 C CA . LEU A 1 48 ? 41.094 6.944 -11.037 1.00 0.00 48 LEU A CA 14
ATOM 11570 C C . LEU A 1 48 ? 39.915 6.490 -11.896 1.00 0.00 48 LEU A C 14
ATOM 11571 O O . LEU A 1 48 ? 39.997 5.547 -12.659 1.00 0.00 48 LEU A O 14
ATOM 11587 N N . VAL A 1 49 ? 38.810 7.165 -11.761 1.00 0.00 49 VAL A N 14
ATOM 11588 C CA . VAL A 1 49 ? 37.599 6.804 -12.544 1.00 0.00 49 VAL A CA 14
ATOM 11589 C C . VAL A 1 49 ? 37.867 7.022 -14.034 1.00 0.00 49 VAL A C 14
ATOM 11590 O O . VAL A 1 49 ? 37.441 6.257 -14.876 1.00 0.00 49 VAL A O 14
ATOM 11603 N N . ASP A 1 50 ? 38.551 8.084 -14.363 1.00 0.00 50 ASP A N 14
ATOM 11604 C CA . ASP A 1 50 ? 38.834 8.384 -15.796 1.00 0.00 50 ASP A CA 14
ATOM 11605 C C . ASP A 1 50 ? 39.612 7.227 -16.428 1.00 0.00 50 ASP A C 14
ATOM 11606 O O . ASP A 1 50 ? 39.423 6.901 -17.583 1.00 0.00 50 ASP A O 14
ATOM 11615 N N . GLU A 1 51 ? 40.491 6.610 -15.688 1.00 0.00 51 GLU A N 14
ATOM 11616 C CA . GLU A 1 51 ? 41.281 5.481 -16.256 1.00 0.00 51 GLU A CA 14
ATOM 11617 C C . GLU A 1 51 ? 40.543 4.164 -15.992 1.00 0.00 51 GLU A C 14
ATOM 11618 O O . GLU A 1 51 ? 40.899 3.124 -16.508 1.00 0.00 51 GLU A O 14
ATOM 11630 N N . ALA A 1 52 ? 39.515 4.203 -15.188 1.00 0.00 52 ALA A N 14
ATOM 11631 C CA . ALA A 1 52 ? 38.756 2.956 -14.882 1.00 0.00 52 ALA A CA 14
ATOM 11632 C C . ALA A 1 52 ? 38.167 2.377 -16.165 1.00 0.00 52 ALA A C 14
ATOM 11633 O O . ALA A 1 52 ? 37.829 3.101 -17.086 1.00 0.00 52 ALA A O 14
ATOM 11640 N N . ARG A 1 53 ? 38.039 1.071 -16.230 1.00 0.00 53 ARG A N 14
ATOM 11641 C CA . ARG A 1 53 ? 37.471 0.425 -17.453 1.00 0.00 53 ARG A CA 14
ATOM 11642 C C . ARG A 1 53 ? 36.110 -0.184 -17.138 1.00 0.00 53 ARG A C 14
ATOM 11643 O O . ARG A 1 53 ? 35.893 -0.766 -16.085 1.00 0.00 53 ARG A O 14
ATOM 11664 N N . ARG A 1 54 ? 35.186 -0.041 -18.046 1.00 0.00 54 ARG A N 14
ATOM 11665 C CA . ARG A 1 54 ? 33.827 -0.592 -17.820 1.00 0.00 54 ARG A CA 14
ATOM 11666 C C . ARG A 1 54 ? 33.832 -2.104 -18.116 1.00 0.00 54 ARG A C 14
ATOM 11667 O O . ARG A 1 54 ? 34.681 -2.592 -18.837 1.00 0.00 54 ARG A O 14
ATOM 11688 N N . PRO A 1 55 ? 32.879 -2.835 -17.583 1.00 0.00 55 PRO A N 14
ATOM 11689 C CA . PRO A 1 55 ? 32.778 -4.307 -17.819 1.00 0.00 55 PRO A CA 14
ATOM 11690 C C . PRO A 1 55 ? 32.861 -4.675 -19.310 1.00 0.00 55 PRO A C 14
ATOM 11691 O O . PRO A 1 55 ? 32.306 -4.011 -20.166 1.00 0.00 55 PRO A O 14
ATOM 11702 N N . GLU A 1 56 ? 33.562 -5.733 -19.615 1.00 0.00 56 GLU A N 14
ATOM 11703 C CA . GLU A 1 56 ? 33.706 -6.168 -21.032 1.00 0.00 56 GLU A CA 14
ATOM 11704 C C . GLU A 1 56 ? 32.323 -6.352 -21.664 1.00 0.00 56 GLU A C 14
ATOM 11705 O O . GLU A 1 56 ? 32.268 -6.747 -22.817 1.00 0.00 56 GLU A O 14
ATOM 11719 N N . MET A 1 1 ? 40.908 -6.894 19.304 1.00 0.00 1 MET A N 15
ATOM 11720 C CA . MET A 1 1 ? 40.824 -6.238 17.969 1.00 0.00 1 MET A CA 15
ATOM 11721 C C . MET A 1 1 ? 41.282 -7.223 16.891 1.00 0.00 1 MET A C 15
ATOM 11722 O O . MET A 1 1 ? 42.266 -7.000 16.215 1.00 0.00 1 MET A O 15
ATOM 11738 N N . PRO A 1 2 ? 40.564 -8.304 16.726 1.00 0.00 2 PRO A N 15
ATOM 11739 C CA . PRO A 1 2 ? 40.894 -9.341 15.709 1.00 0.00 2 PRO A CA 15
ATOM 11740 C C . PRO A 1 2 ? 40.523 -8.862 14.304 1.00 0.00 2 PRO A C 15
ATOM 11741 O O . PRO A 1 2 ? 40.809 -9.507 13.313 1.00 0.00 2 PRO A O 15
ATOM 11752 N N . LEU A 1 3 ? 39.883 -7.732 14.220 1.00 0.00 3 LEU A N 15
ATOM 11753 C CA . LEU A 1 3 ? 39.480 -7.201 12.894 1.00 0.00 3 LEU A CA 15
ATOM 11754 C C . LEU A 1 3 ? 40.719 -6.822 12.082 1.00 0.00 3 LEU A C 15
ATOM 11755 O O . LEU A 1 3 ? 41.645 -6.208 12.577 1.00 0.00 3 LEU A O 15
ATOM 11771 N N . GLU A 1 4 ? 40.733 -7.184 10.829 1.00 0.00 4 GLU A N 15
ATOM 11772 C CA . GLU A 1 4 ? 41.895 -6.857 9.959 1.00 0.00 4 GLU A CA 15
ATOM 11773 C C . GLU A 1 4 ? 42.085 -5.341 9.874 1.00 0.00 4 GLU A C 15
ATOM 11774 O O . GLU A 1 4 ? 41.151 -4.588 9.669 1.00 0.00 4 GLU A O 15
ATOM 11786 N N . ALA A 1 5 ? 43.300 -4.896 10.025 1.00 0.00 5 ALA A N 15
ATOM 11787 C CA . ALA A 1 5 ? 43.592 -3.439 9.948 1.00 0.00 5 ALA A CA 15
ATOM 11788 C C . ALA A 1 5 ? 43.690 -3.025 8.478 1.00 0.00 5 ALA A C 15
ATOM 11789 O O . ALA A 1 5 ? 43.814 -1.858 8.154 1.00 0.00 5 ALA A O 15
ATOM 11796 N N . GLY A 1 6 ? 43.645 -3.982 7.588 1.00 0.00 6 GLY A N 15
ATOM 11797 C CA . GLY A 1 6 ? 43.743 -3.672 6.128 1.00 0.00 6 GLY A CA 15
ATOM 11798 C C . GLY A 1 6 ? 42.910 -2.434 5.787 1.00 0.00 6 GLY A C 15
ATOM 11799 O O . GLY A 1 6 ? 41.719 -2.379 6.029 1.00 0.00 6 GLY A O 15
ATOM 11803 N N . LEU A 1 7 ? 43.536 -1.442 5.219 1.00 0.00 7 LEU A N 15
ATOM 11804 C CA . LEU A 1 7 ? 42.808 -0.196 4.854 1.00 0.00 7 LEU A CA 15
ATOM 11805 C C . LEU A 1 7 ? 41.849 -0.497 3.705 1.00 0.00 7 LEU A C 15
ATOM 11806 O O . LEU A 1 7 ? 41.015 0.310 3.341 1.00 0.00 7 LEU A O 15
ATOM 11822 N N . LEU A 1 8 ? 41.964 -1.658 3.134 1.00 0.00 8 LEU A N 15
ATOM 11823 C CA . LEU A 1 8 ? 41.067 -2.032 2.007 1.00 0.00 8 LEU A CA 15
ATOM 11824 C C . LEU A 1 8 ? 39.628 -2.130 2.512 1.00 0.00 8 LEU A C 15
ATOM 11825 O O . LEU A 1 8 ? 38.681 -1.873 1.793 1.00 0.00 8 LEU A O 15
ATOM 11841 N N . GLU A 1 9 ? 39.458 -2.519 3.739 1.00 0.00 9 GLU A N 15
ATOM 11842 C CA . GLU A 1 9 ? 38.084 -2.653 4.294 1.00 0.00 9 GLU A CA 15
ATOM 11843 C C . GLU A 1 9 ? 37.384 -1.297 4.280 1.00 0.00 9 GLU A C 15
ATOM 11844 O O . GLU A 1 9 ? 36.171 -1.212 4.245 1.00 0.00 9 GLU A O 15
ATOM 11856 N N . ILE A 1 10 ? 38.139 -0.233 4.308 1.00 0.00 10 ILE A N 15
ATOM 11857 C CA . ILE A 1 10 ? 37.529 1.131 4.295 1.00 0.00 10 ILE A CA 15
ATOM 11858 C C . ILE A 1 10 ? 37.774 1.775 2.942 1.00 0.00 10 ILE A C 15
ATOM 11859 O O . ILE A 1 10 ? 38.031 2.960 2.848 1.00 0.00 10 ILE A O 15
ATOM 11875 N N . LEU A 1 11 ? 37.701 1.003 1.883 1.00 0.00 11 LEU A N 15
ATOM 11876 C CA . LEU A 1 11 ? 37.937 1.576 0.526 1.00 0.00 11 LEU A CA 15
ATOM 11877 C C . LEU A 1 11 ? 36.611 1.657 -0.221 1.00 0.00 11 LEU A C 15
ATOM 11878 O O . LEU A 1 11 ? 35.955 0.660 -0.462 1.00 0.00 11 LEU A O 15
ATOM 11894 N N . ALA A 1 12 ? 36.221 2.845 -0.604 1.00 0.00 12 ALA A N 15
ATOM 11895 C CA . ALA A 1 12 ? 34.944 3.031 -1.350 1.00 0.00 12 ALA A CA 15
ATOM 11896 C C . ALA A 1 12 ? 35.232 3.702 -2.688 1.00 0.00 12 ALA A C 15
ATOM 11897 O O . ALA A 1 12 ? 35.929 4.698 -2.766 1.00 0.00 12 ALA A O 15
ATOM 11904 N N . CYS A 1 13 ? 34.704 3.152 -3.744 1.00 0.00 13 CYS A N 15
ATOM 11905 C CA . CYS A 1 13 ? 34.945 3.725 -5.095 1.00 0.00 13 CYS A CA 15
ATOM 11906 C C . CYS A 1 13 ? 34.458 5.193 -5.134 1.00 0.00 13 CYS A C 15
ATOM 11907 O O . CYS A 1 13 ? 33.279 5.453 -5.025 1.00 0.00 13 CYS A O 15
ATOM 11914 N N . PRO A 1 14 ? 35.347 6.143 -5.309 1.00 0.00 14 PRO A N 15
ATOM 11915 C CA . PRO A 1 14 ? 34.969 7.586 -5.370 1.00 0.00 14 PRO A CA 15
ATOM 11916 C C . PRO A 1 14 ? 33.820 7.826 -6.361 1.00 0.00 14 PRO A C 15
ATOM 11917 O O . PRO A 1 14 ? 33.265 8.905 -6.437 1.00 0.00 14 PRO A O 15
ATOM 11928 N N . ALA A 1 15 ? 33.477 6.829 -7.129 1.00 0.00 15 ALA A N 15
ATOM 11929 C CA . ALA A 1 15 ? 32.381 6.983 -8.134 1.00 0.00 15 ALA A CA 15
ATOM 11930 C C . ALA A 1 15 ? 31.087 6.361 -7.605 1.00 0.00 15 ALA A C 15
ATOM 11931 O O . ALA A 1 15 ? 30.149 7.046 -7.247 1.00 0.00 15 ALA A O 15
ATOM 11938 N N . CYS A 1 16 ? 31.029 5.058 -7.570 1.00 0.00 16 CYS A N 15
ATOM 11939 C CA . CYS A 1 16 ? 29.799 4.362 -7.082 1.00 0.00 16 CYS A CA 15
ATOM 11940 C C . CYS A 1 16 ? 29.847 4.262 -5.550 1.00 0.00 16 CYS A C 15
ATOM 11941 O O . CYS A 1 16 ? 28.861 3.959 -4.904 1.00 0.00 16 CYS A O 15
ATOM 11948 N N . HIS A 1 17 ? 30.986 4.512 -4.972 1.00 0.00 17 HIS A N 15
ATOM 11949 C CA . HIS A 1 17 ? 31.115 4.429 -3.492 1.00 0.00 17 HIS A CA 15
ATOM 11950 C C . HIS A 1 17 ? 30.662 3.054 -3.009 1.00 0.00 17 HIS A C 15
ATOM 11951 O O . HIS A 1 17 ? 29.513 2.839 -2.669 1.00 0.00 17 HIS A O 15
ATOM 11965 N N . ALA A 1 18 ? 31.567 2.122 -2.966 1.00 0.00 18 ALA A N 15
ATOM 11966 C CA . ALA A 1 18 ? 31.207 0.766 -2.496 1.00 0.00 18 ALA A CA 15
ATOM 11967 C C . ALA A 1 18 ? 32.481 -0.089 -2.376 1.00 0.00 18 ALA A C 15
ATOM 11968 O O . ALA A 1 18 ? 33.539 0.304 -2.827 1.00 0.00 18 ALA A O 15
ATOM 11975 N N . PRO A 1 19 ? 32.370 -1.256 -1.786 1.00 0.00 19 PRO A N 15
ATOM 11976 C CA . PRO A 1 19 ? 33.521 -2.195 -1.612 1.00 0.00 19 PRO A CA 15
ATOM 11977 C C . PRO A 1 19 ? 34.132 -2.635 -2.950 1.00 0.00 19 PRO A C 15
ATOM 11978 O O . PRO A 1 19 ? 33.485 -2.645 -3.986 1.00 0.00 19 PRO A O 15
ATOM 11989 N N . LEU A 1 20 ? 35.389 -2.989 -2.929 1.00 0.00 20 LEU A N 15
ATOM 11990 C CA . LEU A 1 20 ? 36.082 -3.423 -4.176 1.00 0.00 20 LEU A CA 15
ATOM 11991 C C . LEU A 1 20 ? 36.466 -4.890 -4.068 1.00 0.00 20 LEU A C 15
ATOM 11992 O O . LEU A 1 20 ? 36.737 -5.401 -2.996 1.00 0.00 20 LEU A O 15
ATOM 12008 N N . GLU A 1 21 ? 36.492 -5.573 -5.184 1.00 0.00 21 GLU A N 15
ATOM 12009 C CA . GLU A 1 21 ? 36.856 -7.019 -5.189 1.00 0.00 21 GLU A CA 15
ATOM 12010 C C . GLU A 1 21 ? 38.123 -7.209 -6.018 1.00 0.00 21 GLU A C 15
ATOM 12011 O O . GLU A 1 21 ? 38.271 -6.655 -7.100 1.00 0.00 21 GLU A O 15
ATOM 12023 N N . GLU A 1 22 ? 39.046 -7.984 -5.505 1.00 0.00 22 GLU A N 15
ATOM 12024 C CA . GLU A 1 22 ? 40.329 -8.231 -6.224 1.00 0.00 22 GLU A CA 15
ATOM 12025 C C . GLU A 1 22 ? 40.218 -9.478 -7.086 1.00 0.00 22 GLU A C 15
ATOM 12026 O O . GLU A 1 22 ? 39.908 -10.554 -6.607 1.00 0.00 22 GLU A O 15
ATOM 12038 N N . ARG A 1 23 ? 40.483 -9.340 -8.360 1.00 0.00 23 ARG A N 15
ATOM 12039 C CA . ARG A 1 23 ? 40.417 -10.512 -9.282 1.00 0.00 23 ARG A CA 15
ATOM 12040 C C . ARG A 1 23 ? 41.764 -10.680 -9.968 1.00 0.00 23 ARG A C 15
ATOM 12041 O O . ARG A 1 23 ? 42.167 -9.857 -10.772 1.00 0.00 23 ARG A O 15
ATOM 12062 N N . ASP A 1 24 ? 42.451 -11.751 -9.656 1.00 0.00 24 ASP A N 15
ATOM 12063 C CA . ASP A 1 24 ? 43.781 -12.019 -10.274 1.00 0.00 24 ASP A CA 15
ATOM 12064 C C . ASP A 1 24 ? 44.704 -10.820 -10.078 1.00 0.00 24 ASP A C 15
ATOM 12065 O O . ASP A 1 24 ? 4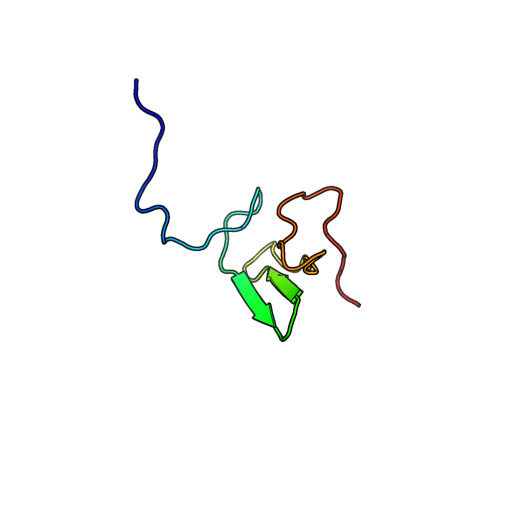5.464 -10.751 -9.131 1.00 0.00 24 ASP A O 15
ATOM 12074 N N . ALA A 1 25 ? 44.651 -9.877 -10.976 1.00 0.00 25 ALA A N 15
ATOM 12075 C CA . ALA A 1 25 ? 45.523 -8.676 -10.867 1.00 0.00 25 ALA A CA 15
ATOM 12076 C C . ALA A 1 25 ? 44.716 -7.444 -11.261 1.00 0.00 25 ALA A C 15
ATOM 12077 O O . ALA A 1 25 ? 45.248 -6.467 -11.751 1.00 0.00 25 ALA A O 15
ATOM 12084 N N . GLU A 1 26 ? 43.425 -7.487 -11.053 1.00 0.00 26 GLU A N 15
ATOM 12085 C CA . GLU A 1 26 ? 42.561 -6.319 -11.417 1.00 0.00 26 GLU A CA 15
ATOM 12086 C C . GLU A 1 26 ? 41.540 -6.067 -10.317 1.00 0.00 26 GLU A C 15
ATOM 12087 O O . GLU A 1 26 ? 41.176 -6.960 -9.558 1.00 0.00 26 GLU A O 15
ATOM 12099 N N . LEU A 1 27 ? 41.072 -4.840 -10.220 1.00 0.00 27 LEU A N 15
ATOM 12100 C CA . LEU A 1 27 ? 40.078 -4.485 -9.166 1.00 0.00 27 LEU A CA 15
ATOM 12101 C C . LEU A 1 27 ? 38.702 -4.335 -9.781 1.00 0.00 27 LEU A C 15
ATOM 12102 O O . LEU A 1 27 ? 38.526 -3.720 -10.816 1.00 0.00 27 LEU A O 15
ATOM 12118 N N . ILE A 1 28 ? 37.719 -4.912 -9.134 1.00 0.00 28 ILE A N 15
ATOM 12119 C CA . ILE A 1 28 ? 36.323 -4.834 -9.645 1.00 0.00 28 ILE A CA 15
ATOM 12120 C C . ILE A 1 28 ? 35.423 -4.173 -8.606 1.00 0.00 28 ILE A C 15
ATOM 12121 O O . ILE A 1 28 ? 35.404 -4.547 -7.442 1.00 0.00 28 ILE A O 15
ATOM 12137 N N . CYS A 1 29 ? 34.675 -3.184 -9.029 1.00 0.00 29 CYS A N 15
ATOM 12138 C CA . CYS A 1 29 ? 33.763 -2.470 -8.093 1.00 0.00 29 CYS A CA 15
ATOM 12139 C C . CYS A 1 29 ? 32.674 -3.432 -7.620 1.00 0.00 29 CYS A C 15
ATOM 12140 O O . CYS A 1 29 ? 31.981 -4.039 -8.415 1.00 0.00 29 CYS A O 15
ATOM 12147 N N . THR A 1 30 ? 32.523 -3.580 -6.325 1.00 0.00 30 THR A N 15
ATOM 12148 C CA . THR A 1 30 ? 31.492 -4.502 -5.779 1.00 0.00 30 THR A CA 15
ATOM 12149 C C . THR A 1 30 ? 30.399 -3.700 -5.077 1.00 0.00 30 THR A C 15
ATOM 12150 O O . THR A 1 30 ? 30.662 -2.891 -4.211 1.00 0.00 30 THR A O 15
ATOM 12161 N N . GLY A 1 31 ? 29.175 -3.933 -5.444 1.00 0.00 31 GLY A N 15
ATOM 12162 C CA . GLY A 1 31 ? 28.051 -3.205 -4.798 1.00 0.00 31 GLY A CA 15
ATOM 12163 C C . GLY A 1 31 ? 26.793 -3.322 -5.657 1.00 0.00 31 GLY A C 15
ATOM 12164 O O . GLY A 1 31 ? 26.751 -4.051 -6.630 1.00 0.00 31 GLY A O 15
ATOM 12168 N N . GLN A 1 32 ? 25.765 -2.608 -5.295 1.00 0.00 32 GLN A N 15
ATOM 12169 C CA . GLN A 1 32 ? 24.493 -2.659 -6.070 1.00 0.00 32 GLN A CA 15
ATOM 12170 C C . GLN A 1 32 ? 24.658 -1.916 -7.398 1.00 0.00 32 GLN A C 15
ATOM 12171 O O . GLN A 1 32 ? 24.455 -2.463 -8.465 1.00 0.00 32 GLN A O 15
ATOM 12185 N N . ASP A 1 33 ? 25.021 -0.665 -7.339 1.00 0.00 33 ASP A N 15
ATOM 12186 C CA . ASP A 1 33 ? 25.201 0.131 -8.589 1.00 0.00 33 ASP A CA 15
ATOM 12187 C C . ASP A 1 33 ? 26.646 -0.011 -9.068 1.00 0.00 33 ASP A C 15
ATOM 12188 O O . ASP A 1 33 ? 27.071 0.631 -10.010 1.00 0.00 33 ASP A O 15
ATOM 12197 N N . CYS A 1 34 ? 27.406 -0.847 -8.421 1.00 0.00 34 CYS A N 15
ATOM 12198 C CA . CYS A 1 34 ? 28.827 -1.038 -8.818 1.00 0.00 34 CYS A CA 15
ATOM 12199 C C . CYS A 1 34 ? 28.914 -1.977 -10.024 1.00 0.00 34 CYS A C 15
ATOM 12200 O O . CYS A 1 34 ? 27.956 -2.618 -10.411 1.00 0.00 34 CYS A O 15
ATOM 12207 N N . GLY A 1 35 ? 30.072 -2.056 -10.612 1.00 0.00 35 GLY A N 15
ATOM 12208 C CA . GLY A 1 35 ? 30.268 -2.942 -11.793 1.00 0.00 35 GLY A CA 15
ATOM 12209 C C . GLY A 1 35 ? 31.498 -2.470 -12.574 1.00 0.00 35 GLY A C 15
ATOM 12210 O O . GLY A 1 35 ? 31.968 -3.137 -13.478 1.00 0.00 35 GLY A O 15
ATOM 12214 N N . LEU A 1 36 ? 32.017 -1.321 -12.237 1.00 0.00 36 LEU A N 15
ATOM 12215 C CA . LEU A 1 36 ? 33.208 -0.788 -12.957 1.00 0.00 36 LEU A CA 15
ATOM 12216 C C . LEU A 1 36 ? 34.451 -1.605 -12.617 1.00 0.00 36 LEU A C 15
ATOM 12217 O O . LEU A 1 36 ? 34.523 -2.278 -11.598 1.00 0.00 36 LEU A O 15
ATOM 12233 N N . ALA A 1 37 ? 35.438 -1.559 -13.476 1.00 0.00 37 ALA A N 15
ATOM 12234 C CA . ALA A 1 37 ? 36.690 -2.327 -13.233 1.00 0.00 37 ALA A CA 15
ATOM 12235 C C . ALA A 1 37 ? 37.887 -1.399 -13.329 1.00 0.00 37 ALA A C 15
ATOM 12236 O O . ALA A 1 37 ? 37.904 -0.446 -14.099 1.00 0.00 37 ALA A O 15
ATOM 12243 N N . TYR A 1 38 ? 38.897 -1.673 -12.537 1.00 0.00 38 TYR A N 15
ATOM 12244 C CA . TYR A 1 38 ? 40.130 -0.836 -12.544 1.00 0.00 38 TYR A CA 15
ATOM 12245 C C . TYR A 1 38 ? 41.370 -1.747 -12.645 1.00 0.00 38 TYR A C 15
ATOM 12246 O O . TYR A 1 38 ? 41.504 -2.699 -11.886 1.00 0.00 38 TYR A O 15
ATOM 12264 N N . PRO A 1 39 ? 42.271 -1.468 -13.566 1.00 0.00 39 PRO A N 15
ATOM 12265 C CA . PRO A 1 39 ? 43.509 -2.278 -13.748 1.00 0.00 39 PRO A CA 15
ATOM 12266 C C . PRO A 1 39 ? 44.557 -1.990 -12.668 1.00 0.00 39 PRO A C 15
ATOM 12267 O O . PRO A 1 39 ? 44.483 -1.004 -11.951 1.00 0.00 39 PRO A O 15
ATOM 12278 N N . VAL A 1 40 ? 45.534 -2.851 -12.552 1.00 0.00 40 VAL A N 15
ATOM 12279 C CA . VAL A 1 40 ? 46.607 -2.659 -11.534 1.00 0.00 40 VAL A CA 15
ATOM 12280 C C . VAL A 1 40 ? 47.900 -2.261 -12.233 1.00 0.00 40 VAL A C 15
ATOM 12281 O O . VAL A 1 40 ? 48.306 -2.862 -13.211 1.00 0.00 40 VAL A O 15
ATOM 12294 N N . ARG A 1 41 ? 48.549 -1.239 -11.733 1.00 0.00 41 ARG A N 15
ATOM 12295 C CA . ARG A 1 41 ? 49.826 -0.767 -12.350 1.00 0.00 41 ARG A CA 15
ATOM 12296 C C . ARG A 1 41 ? 50.947 -0.789 -11.314 1.00 0.00 41 ARG A C 15
ATOM 12297 O O . ARG A 1 41 ? 50.830 -0.253 -10.229 1.00 0.00 41 ARG A O 15
ATOM 12318 N N . ASP A 1 42 ? 52.041 -1.410 -11.655 1.00 0.00 42 ASP A N 15
ATOM 12319 C CA . ASP A 1 42 ? 53.201 -1.487 -10.724 1.00 0.00 42 ASP A CA 15
ATOM 12320 C C . ASP A 1 42 ? 52.771 -2.140 -9.408 1.00 0.00 42 ASP A C 15
ATOM 12321 O O . ASP A 1 42 ? 53.324 -1.882 -8.355 1.00 0.00 42 ASP A O 15
ATOM 12330 N N . GLY A 1 43 ? 51.790 -2.997 -9.467 1.00 0.00 43 GLY A N 15
ATOM 12331 C CA . GLY A 1 43 ? 51.320 -3.683 -8.236 1.00 0.00 43 GLY A CA 15
ATOM 12332 C C . GLY A 1 43 ? 50.398 -2.754 -7.464 1.00 0.00 43 GLY A C 15
ATOM 12333 O O . GLY A 1 43 ? 49.951 -3.080 -6.379 1.00 0.00 43 GLY A O 15
ATOM 12337 N N . ILE A 1 44 ? 50.106 -1.594 -8.006 1.00 0.00 44 ILE A N 15
ATOM 12338 C CA . ILE A 1 44 ? 49.208 -0.636 -7.293 1.00 0.00 44 ILE A CA 15
ATOM 12339 C C . ILE A 1 44 ? 47.894 -0.474 -8.083 1.00 0.00 44 ILE A C 15
ATOM 12340 O O . ILE A 1 44 ? 47.914 -0.260 -9.283 1.00 0.00 44 ILE A O 15
ATOM 12356 N N . PRO A 1 45 ? 46.756 -0.576 -7.422 1.00 0.00 45 PRO A N 15
ATOM 12357 C CA . PRO A 1 45 ? 45.426 -0.432 -8.084 1.00 0.00 45 PRO A CA 15
ATOM 12358 C C . PRO A 1 45 ? 45.143 1.005 -8.528 1.00 0.00 45 PRO A C 15
ATOM 12359 O O . PRO A 1 45 ? 45.530 1.960 -7.881 1.00 0.00 45 PRO A O 15
ATOM 12370 N N . VAL A 1 46 ? 44.466 1.164 -9.632 1.00 0.00 46 VAL A N 15
ATOM 12371 C CA . VAL A 1 46 ? 44.152 2.535 -10.120 1.00 0.00 46 VAL A CA 15
ATOM 12372 C C . VAL A 1 46 ? 42.823 2.998 -9.524 1.00 0.00 46 VAL A C 15
ATOM 12373 O O . VAL A 1 46 ? 41.801 2.356 -9.672 1.00 0.00 46 VAL A O 15
ATOM 12386 N N . LEU A 1 47 ? 42.835 4.120 -8.853 1.00 0.00 47 LEU A N 15
ATOM 12387 C CA . LEU A 1 47 ? 41.589 4.665 -8.232 1.00 0.00 47 LEU A CA 15
ATOM 12388 C C . LEU A 1 47 ? 41.173 5.924 -8.987 1.00 0.00 47 LEU A C 15
ATOM 12389 O O . LEU A 1 47 ? 40.613 6.847 -8.422 1.00 0.00 47 LEU A O 15
ATOM 12405 N N . LEU A 1 48 ? 41.441 5.972 -10.267 1.00 0.00 48 LEU A N 15
ATOM 12406 C CA . LEU A 1 48 ? 41.068 7.172 -11.075 1.00 0.00 48 LEU A CA 15
ATOM 12407 C C . LEU A 1 48 ? 39.813 6.868 -11.888 1.00 0.00 48 LEU A C 15
ATOM 12408 O O . LEU A 1 48 ? 39.695 5.840 -12.528 1.00 0.00 48 LEU A O 15
ATOM 12424 N N . VAL A 1 49 ? 38.870 7.765 -11.851 1.00 0.00 49 VAL A N 15
ATOM 12425 C CA . VAL A 1 49 ? 37.597 7.573 -12.601 1.00 0.00 49 VAL A CA 15
ATOM 12426 C C . VAL A 1 49 ? 37.878 7.570 -14.105 1.00 0.00 49 VAL A C 15
ATOM 12427 O O . VAL A 1 49 ? 37.312 6.800 -14.858 1.00 0.00 49 VAL A O 15
ATOM 12440 N N . ASP A 1 50 ? 38.735 8.441 -14.553 1.00 0.00 50 ASP A N 15
ATOM 12441 C CA . ASP A 1 50 ? 39.042 8.511 -16.011 1.00 0.00 50 ASP A CA 15
ATOM 12442 C C . ASP A 1 50 ? 39.596 7.168 -16.493 1.00 0.00 50 ASP A C 15
ATOM 12443 O O . ASP A 1 50 ? 39.275 6.700 -17.569 1.00 0.00 50 ASP A O 15
ATOM 12452 N N . GLU A 1 51 ? 40.427 6.542 -15.711 1.00 0.00 51 GLU A N 15
ATOM 12453 C CA . GLU A 1 51 ? 41.001 5.231 -16.127 1.00 0.00 51 GLU A CA 15
ATOM 12454 C C . GLU A 1 51 ? 40.014 4.114 -15.777 1.00 0.00 51 GLU A C 15
ATOM 12455 O O . GLU A 1 51 ? 40.319 2.941 -15.888 1.00 0.00 51 GLU A O 15
ATOM 12467 N N . ALA A 1 52 ? 38.832 4.470 -15.353 1.00 0.00 52 ALA A N 15
ATOM 12468 C CA . ALA A 1 52 ? 37.825 3.434 -14.988 1.00 0.00 52 ALA A CA 15
ATOM 12469 C C . ALA A 1 52 ? 37.458 2.621 -16.218 1.00 0.00 52 ALA A C 15
ATOM 12470 O O . ALA A 1 52 ? 37.296 3.157 -17.300 1.00 0.00 52 ALA A O 15
ATOM 12477 N N . ARG A 1 53 ? 37.318 1.324 -16.064 1.00 0.00 53 ARG A N 15
ATOM 12478 C CA . ARG A 1 53 ? 36.958 0.464 -17.226 1.00 0.00 53 ARG A CA 15
ATOM 12479 C C . ARG A 1 53 ? 35.548 -0.087 -17.024 1.00 0.00 53 ARG A C 15
ATOM 12480 O O . ARG A 1 53 ? 35.259 -0.776 -16.054 1.00 0.00 53 ARG A O 15
ATOM 12501 N N . ARG A 1 54 ? 34.669 0.221 -17.943 1.00 0.00 54 ARG A N 15
ATOM 12502 C CA . ARG A 1 54 ? 33.270 -0.264 -17.845 1.00 0.00 54 ARG A CA 15
ATOM 12503 C C . ARG A 1 54 ? 33.182 -1.679 -18.436 1.00 0.00 54 ARG A C 15
ATOM 12504 O O . ARG A 1 54 ? 33.938 -2.035 -19.318 1.00 0.00 54 ARG A O 15
ATOM 12525 N N . PRO A 1 55 ? 32.261 -2.476 -17.956 1.00 0.00 55 PRO A N 15
ATOM 12526 C CA . PRO A 1 55 ? 32.065 -3.873 -18.447 1.00 0.00 55 PRO A CA 15
ATOM 12527 C C . PRO A 1 55 ? 31.559 -3.929 -19.893 1.00 0.00 55 PRO A C 15
ATOM 12528 O O . PRO A 1 55 ? 30.801 -3.085 -20.339 1.00 0.00 55 PRO A O 15
ATOM 12539 N N . GLU A 1 56 ? 31.972 -4.928 -20.621 1.00 0.00 56 GLU A N 15
ATOM 12540 C CA . GLU A 1 56 ? 31.526 -5.072 -22.035 1.00 0.00 56 GLU A CA 15
ATOM 12541 C C . GLU A 1 56 ? 31.649 -3.730 -22.759 1.00 0.00 56 GLU A C 15
ATOM 12542 O O . GLU A 1 56 ? 30.703 -2.961 -22.708 1.00 0.00 56 GLU A O 15
ATOM 12556 N N . MET A 1 1 ? 22.461 -10.864 10.308 1.00 0.00 1 MET A N 16
ATOM 12557 C CA . MET A 1 1 ? 23.240 -9.620 10.043 1.00 0.00 1 MET A CA 16
ATOM 12558 C C . MET A 1 1 ? 23.684 -9.683 8.582 1.00 0.00 1 MET A C 16
ATOM 12559 O O . MET A 1 1 ? 24.823 -10.002 8.304 1.00 0.00 1 MET A O 16
ATOM 12575 N N . PRO A 1 2 ? 22.769 -9.442 7.661 1.00 0.00 2 PRO A N 16
ATOM 12576 C CA . PRO A 1 2 ? 23.017 -9.539 6.207 1.00 0.00 2 PRO A CA 16
ATOM 12577 C C . PRO A 1 2 ? 24.512 -9.599 5.800 1.00 0.00 2 PRO A C 16
ATOM 12578 O O . PRO A 1 2 ? 25.153 -10.608 6.024 1.00 0.00 2 PRO A O 16
ATOM 12589 N N . LEU A 1 3 ? 25.084 -8.616 5.172 1.00 0.00 3 LEU A N 16
ATOM 12590 C CA . LEU A 1 3 ? 26.516 -8.791 4.760 1.00 0.00 3 LEU A CA 16
ATOM 12591 C C . LEU A 1 3 ? 27.479 -8.651 5.935 1.00 0.00 3 LEU A C 16
ATOM 12592 O O . LEU A 1 3 ? 27.533 -7.642 6.602 1.00 0.00 3 LEU A O 16
ATOM 12608 N N . GLU A 1 4 ? 28.275 -9.680 6.137 1.00 0.00 4 GLU A N 16
ATOM 12609 C CA . GLU A 1 4 ? 29.304 -9.687 7.219 1.00 0.00 4 GLU A CA 16
ATOM 12610 C C . GLU A 1 4 ? 30.655 -9.297 6.610 1.00 0.00 4 GLU A C 16
ATOM 12611 O O . GLU A 1 4 ? 31.605 -8.989 7.304 1.00 0.00 4 GLU A O 16
ATOM 12623 N N . ALA A 1 5 ? 30.741 -9.311 5.305 1.00 0.00 5 ALA A N 16
ATOM 12624 C CA . ALA A 1 5 ? 32.018 -8.945 4.631 1.00 0.00 5 ALA A CA 16
ATOM 12625 C C . ALA A 1 5 ? 32.350 -7.491 4.949 1.00 0.00 5 ALA A C 16
ATOM 12626 O O . ALA A 1 5 ? 33.494 -7.086 4.930 1.00 0.00 5 ALA A O 16
ATOM 12633 N N . GLY A 1 6 ? 31.352 -6.701 5.239 1.00 0.00 6 GLY A N 16
ATOM 12634 C CA . GLY A 1 6 ? 31.600 -5.268 5.556 1.00 0.00 6 GLY A CA 16
ATOM 12635 C C . GLY A 1 6 ? 32.488 -5.171 6.796 1.00 0.00 6 GLY A C 16
ATOM 12636 O O . GLY A 1 6 ? 33.174 -4.191 7.007 1.00 0.00 6 GLY A O 16
ATOM 12640 N N . LEU A 1 7 ? 32.480 -6.182 7.618 1.00 0.00 7 LEU A N 16
ATOM 12641 C CA . LEU A 1 7 ? 33.319 -6.158 8.847 1.00 0.00 7 LEU A CA 16
ATOM 12642 C C . LEU A 1 7 ? 34.796 -6.107 8.452 1.00 0.00 7 LEU A C 16
ATOM 12643 O O . LEU A 1 7 ? 35.589 -5.421 9.064 1.00 0.00 7 LEU A O 16
ATOM 12659 N N . LEU A 1 8 ? 35.170 -6.840 7.443 1.00 0.00 8 LEU A N 16
ATOM 12660 C CA . LEU A 1 8 ? 36.596 -6.853 7.012 1.00 0.00 8 LEU A CA 16
ATOM 12661 C C . LEU A 1 8 ? 36.942 -5.539 6.310 1.00 0.00 8 LEU A C 16
ATOM 12662 O O . LEU A 1 8 ? 36.128 -4.952 5.626 1.00 0.00 8 LEU A O 16
ATOM 12678 N N . GLU A 1 9 ? 38.151 -5.073 6.479 1.00 0.00 9 GLU A N 16
ATOM 12679 C CA . GLU A 1 9 ? 38.564 -3.797 5.831 1.00 0.00 9 GLU A CA 16
ATOM 12680 C C . GLU A 1 9 ? 38.492 -3.950 4.311 1.00 0.00 9 GLU A C 16
ATOM 12681 O O . GLU A 1 9 ? 39.398 -4.466 3.690 1.00 0.00 9 GLU A O 16
ATOM 12693 N N . ILE A 1 10 ? 37.418 -3.501 3.710 1.00 0.00 10 ILE A N 16
ATOM 12694 C CA . ILE A 1 10 ? 37.270 -3.610 2.223 1.00 0.00 10 ILE A CA 16
ATOM 12695 C C . ILE A 1 10 ? 37.456 -2.229 1.595 1.00 0.00 10 ILE A C 16
ATOM 12696 O O . ILE A 1 10 ? 36.966 -1.235 2.091 1.00 0.00 10 ILE A O 16
ATOM 12712 N N . LEU A 1 11 ? 38.176 -2.162 0.512 1.00 0.00 11 LEU A N 16
ATOM 12713 C CA . LEU A 1 11 ? 38.420 -0.851 -0.150 1.00 0.00 11 LEU A CA 16
ATOM 12714 C C . LEU A 1 11 ? 37.119 -0.323 -0.759 1.00 0.00 11 LEU A C 16
ATOM 12715 O O . LEU A 1 11 ? 36.245 -1.081 -1.147 1.00 0.00 11 LEU A O 16
ATOM 12731 N N . ALA A 1 12 ? 36.990 0.985 -0.833 1.00 0.00 12 ALA A N 16
ATOM 12732 C CA . ALA A 1 12 ? 35.754 1.610 -1.403 1.00 0.00 12 ALA A CA 16
ATOM 12733 C C . ALA A 1 12 ? 36.100 2.372 -2.688 1.00 0.00 12 ALA A C 16
ATOM 12734 O O . ALA A 1 12 ? 37.195 2.866 -2.858 1.00 0.00 12 ALA A O 16
ATOM 12741 N N . CYS A 1 13 ? 35.165 2.459 -3.595 1.00 0.00 13 CYS A N 16
ATOM 12742 C CA . CYS A 1 13 ? 35.411 3.176 -4.888 1.00 0.00 13 CYS A CA 16
ATOM 12743 C C . CYS A 1 13 ? 35.555 4.686 -4.625 1.00 0.00 13 CYS A C 16
ATOM 12744 O O . CYS A 1 13 ? 35.176 5.179 -3.583 1.00 0.00 13 CYS A O 16
ATOM 12751 N N . PRO A 1 14 ? 36.094 5.418 -5.574 1.00 0.00 14 PRO A N 16
ATOM 12752 C CA . PRO A 1 14 ? 36.271 6.894 -5.442 1.00 0.00 14 PRO A CA 16
ATOM 12753 C C . PRO A 1 14 ? 34.945 7.652 -5.614 1.00 0.00 14 PRO A C 16
ATOM 12754 O O . PRO A 1 14 ? 34.283 7.993 -4.653 1.00 0.00 14 PRO A O 16
ATOM 12765 N N . ALA A 1 15 ? 34.559 7.919 -6.833 1.00 0.00 15 ALA A N 16
ATOM 12766 C CA . ALA A 1 15 ? 33.287 8.656 -7.079 1.00 0.00 15 ALA A CA 16
ATOM 12767 C C . ALA A 1 15 ? 32.097 7.823 -6.603 1.00 0.00 15 ALA A C 16
ATOM 12768 O O . ALA A 1 15 ? 31.224 8.311 -5.913 1.00 0.00 15 ALA A O 16
ATOM 12775 N N . CYS A 1 16 ? 32.051 6.567 -6.965 1.00 0.00 16 CYS A N 16
ATOM 12776 C CA . CYS A 1 16 ? 30.911 5.700 -6.537 1.00 0.00 16 CYS A CA 16
ATOM 12777 C C . CYS A 1 16 ? 31.318 4.900 -5.301 1.00 0.00 16 CYS A C 16
ATOM 12778 O O . CYS A 1 16 ? 31.425 3.695 -5.344 1.00 0.00 16 CYS A O 16
ATOM 12785 N N . HIS A 1 17 ? 31.538 5.569 -4.200 1.00 0.00 17 HIS A N 16
ATOM 12786 C CA . HIS A 1 17 ? 31.944 4.870 -2.947 1.00 0.00 17 HIS A CA 16
ATOM 12787 C C . HIS A 1 17 ? 31.144 3.585 -2.766 1.00 0.00 17 HIS A C 16
ATOM 12788 O O . HIS A 1 17 ? 29.935 3.599 -2.650 1.00 0.00 17 HIS A O 16
ATOM 12802 N N . ALA A 1 18 ? 31.817 2.472 -2.729 1.00 0.00 18 ALA A N 16
ATOM 12803 C CA . ALA A 1 18 ? 31.110 1.173 -2.543 1.00 0.00 18 ALA A CA 16
ATOM 12804 C C . ALA A 1 18 ? 32.149 0.038 -2.462 1.00 0.00 18 ALA A C 16
ATOM 12805 O O . ALA A 1 18 ? 33.261 0.193 -2.917 1.00 0.00 18 ALA A O 16
ATOM 12812 N N . PRO A 1 19 ? 31.791 -1.096 -1.900 1.00 0.00 19 PRO A N 16
ATOM 12813 C CA . PRO A 1 19 ? 32.733 -2.252 -1.779 1.00 0.00 19 PRO A CA 16
ATOM 12814 C C . PRO A 1 19 ? 33.408 -2.613 -3.113 1.00 0.00 19 PRO A C 16
ATOM 12815 O O . PRO A 1 19 ? 32.786 -2.630 -4.164 1.00 0.00 19 PRO A O 16
ATOM 12826 N N . LEU A 1 20 ? 34.691 -2.888 -3.070 1.00 0.00 20 LEU A N 16
ATOM 12827 C CA . LEU A 1 20 ? 35.445 -3.238 -4.317 1.00 0.00 20 LEU A CA 16
ATOM 12828 C C . LEU A 1 20 ? 35.891 -4.698 -4.268 1.00 0.00 20 LEU A C 16
ATOM 12829 O O . LEU A 1 20 ? 36.178 -5.233 -3.215 1.00 0.00 20 LEU A O 16
ATOM 12845 N N . GLU A 1 21 ? 35.974 -5.340 -5.409 1.00 0.00 21 GLU A N 16
ATOM 12846 C CA . GLU A 1 21 ? 36.428 -6.765 -5.458 1.00 0.00 21 GLU A CA 16
ATOM 12847 C C . GLU A 1 21 ? 37.772 -6.819 -6.187 1.00 0.00 21 GLU A C 16
ATOM 12848 O O . GLU A 1 21 ? 37.873 -6.467 -7.347 1.00 0.00 21 GLU A O 16
ATOM 12860 N N . GLU A 1 22 ? 38.808 -7.251 -5.508 1.00 0.00 22 GLU A N 16
ATOM 12861 C CA . GLU A 1 22 ? 40.161 -7.330 -6.143 1.00 0.00 22 GLU A CA 16
ATOM 12862 C C . GLU A 1 22 ? 40.431 -8.761 -6.595 1.00 0.00 22 GLU A C 16
ATOM 12863 O O . GLU A 1 22 ? 40.385 -9.683 -5.806 1.00 0.00 22 GLU A O 16
ATOM 12875 N N . ARG A 1 23 ? 40.719 -8.952 -7.860 1.00 0.00 23 ARG A N 16
ATOM 12876 C CA . ARG A 1 23 ? 41.004 -10.332 -8.371 1.00 0.00 23 ARG A CA 16
ATOM 12877 C C . ARG A 1 23 ? 42.322 -10.323 -9.148 1.00 0.00 23 ARG A C 16
ATOM 12878 O O . ARG A 1 23 ? 42.506 -9.546 -10.074 1.00 0.00 23 ARG A O 16
ATOM 12899 N N . ASP A 1 24 ? 43.229 -11.191 -8.772 1.00 0.00 24 ASP A N 16
ATOM 12900 C CA . ASP A 1 24 ? 44.546 -11.271 -9.463 1.00 0.00 24 ASP A CA 16
ATOM 12901 C C . ASP A 1 24 ? 45.201 -9.893 -9.477 1.00 0.00 24 ASP A C 16
ATOM 12902 O O . ASP A 1 24 ? 45.932 -9.532 -8.576 1.00 0.00 24 ASP A O 16
ATOM 12911 N N . ALA A 1 25 ? 44.943 -9.120 -10.494 1.00 0.00 25 ALA A N 16
ATOM 12912 C CA . ALA A 1 25 ? 45.543 -7.756 -10.585 1.00 0.00 25 ALA A CA 16
ATOM 12913 C C . ALA A 1 25 ? 44.503 -6.802 -11.159 1.00 0.00 25 ALA A C 16
ATOM 12914 O O . ALA A 1 25 ? 44.832 -5.826 -11.806 1.00 0.00 25 ALA A O 16
ATOM 12921 N N . GLU A 1 26 ? 43.245 -7.082 -10.932 1.00 0.00 26 GLU A N 16
ATOM 12922 C CA . GLU A 1 26 ? 42.162 -6.194 -11.469 1.00 0.00 26 GLU A CA 16
ATOM 12923 C C . GLU A 1 26 ? 41.117 -5.957 -10.378 1.00 0.00 26 GLU A C 16
ATOM 12924 O O . GLU A 1 26 ? 40.767 -6.859 -9.631 1.00 0.00 26 GLU A O 16
ATOM 12936 N N . LEU A 1 27 ? 40.620 -4.738 -10.272 1.00 0.00 27 LEU A N 16
ATOM 12937 C CA . LEU A 1 27 ? 39.596 -4.423 -9.222 1.00 0.00 27 LEU A CA 16
ATOM 12938 C C . LEU A 1 27 ? 38.245 -4.184 -9.883 1.00 0.00 27 LEU A C 16
ATOM 12939 O O . LEU A 1 27 ? 38.150 -3.507 -10.878 1.00 0.00 27 LEU A O 16
ATOM 12955 N N . ILE A 1 28 ? 37.199 -4.744 -9.322 1.00 0.00 28 ILE A N 16
ATOM 12956 C CA . ILE A 1 28 ? 35.827 -4.562 -9.898 1.00 0.00 28 ILE A CA 16
ATOM 12957 C C . ILE A 1 28 ? 34.871 -4.053 -8.825 1.00 0.00 28 ILE A C 16
ATOM 12958 O O . ILE A 1 28 ? 34.823 -4.566 -7.723 1.00 0.00 28 ILE A O 16
ATOM 12974 N N . CYS A 1 29 ? 34.109 -3.034 -9.137 1.00 0.00 29 CYS A N 16
ATOM 12975 C CA . CYS A 1 29 ? 33.152 -2.496 -8.126 1.00 0.00 29 CYS A CA 16
ATOM 12976 C C . CYS A 1 29 ? 32.208 -3.635 -7.706 1.00 0.00 29 CYS A C 16
ATOM 12977 O O . CYS A 1 29 ? 31.561 -4.242 -8.535 1.00 0.00 29 CYS A O 16
ATOM 12984 N N . THR A 1 30 ? 32.128 -3.937 -6.430 1.00 0.00 30 THR A N 16
ATOM 12985 C CA . THR A 1 30 ? 31.228 -5.046 -5.974 1.00 0.00 30 THR A CA 16
ATOM 12986 C C . THR A 1 30 ? 29.909 -4.437 -5.488 1.00 0.00 30 THR A C 16
ATOM 12987 O O . THR A 1 30 ? 28.895 -5.103 -5.407 1.00 0.00 30 THR A O 16
ATOM 12998 N N . GLY A 1 31 ? 29.922 -3.174 -5.163 1.00 0.00 31 GLY A N 16
ATOM 12999 C CA . GLY A 1 31 ? 28.679 -2.515 -4.680 1.00 0.00 31 GLY A CA 16
ATOM 13000 C C . GLY A 1 31 ? 27.657 -2.466 -5.812 1.00 0.00 31 GLY A C 16
ATOM 13001 O O . GLY A 1 31 ? 27.980 -2.166 -6.945 1.00 0.00 31 GLY A O 16
ATOM 13005 N N . GLN A 1 32 ? 26.422 -2.750 -5.515 1.00 0.00 32 GLN A N 16
ATOM 13006 C CA . GLN A 1 32 ? 25.374 -2.717 -6.568 1.00 0.00 32 GLN A CA 16
ATOM 13007 C C . GLN A 1 32 ? 25.241 -1.288 -7.088 1.00 0.00 32 GLN A C 16
ATOM 13008 O O . GLN A 1 32 ? 24.653 -1.042 -8.122 1.00 0.00 32 GLN A O 16
ATOM 13022 N N . ASP A 1 33 ? 25.792 -0.341 -6.378 1.00 0.00 33 ASP A N 16
ATOM 13023 C CA . ASP A 1 33 ? 25.705 1.074 -6.828 1.00 0.00 33 ASP A CA 16
ATOM 13024 C C . ASP A 1 33 ? 26.758 1.322 -7.909 1.00 0.00 33 ASP A C 16
ATOM 13025 O O . ASP A 1 33 ? 26.827 2.389 -8.486 1.00 0.00 33 ASP A O 16
ATOM 13034 N N . CYS A 1 34 ? 27.580 0.343 -8.191 1.00 0.00 34 CYS A N 16
ATOM 13035 C CA . CYS A 1 34 ? 28.626 0.527 -9.239 1.00 0.00 34 CYS A CA 16
ATOM 13036 C C . CYS A 1 34 ? 29.059 -0.835 -9.789 1.00 0.00 34 CYS A C 16
ATOM 13037 O O . CYS A 1 34 ? 28.782 -1.870 -9.216 1.00 0.00 34 CYS A O 16
ATOM 13044 N N . GLY A 1 35 ? 29.747 -0.826 -10.895 1.00 0.00 35 GLY A N 16
ATOM 13045 C CA . GLY A 1 35 ? 30.228 -2.098 -11.506 1.00 0.00 35 GLY A CA 16
ATOM 13046 C C . GLY A 1 35 ? 31.450 -1.792 -12.374 1.00 0.00 35 GLY A C 16
ATOM 13047 O O . GLY A 1 35 ? 31.839 -2.573 -13.218 1.00 0.00 35 GLY A O 16
ATOM 13051 N N . LEU A 1 36 ? 32.049 -0.648 -12.175 1.00 0.00 36 LEU A N 16
ATOM 13052 C CA . LEU A 1 36 ? 33.238 -0.263 -12.987 1.00 0.00 36 LEU A CA 16
ATOM 13053 C C . LEU A 1 36 ? 34.445 -1.107 -12.579 1.00 0.00 36 LEU A C 16
ATOM 13054 O O . LEU A 1 36 ? 34.485 -1.681 -11.498 1.00 0.00 36 LEU A O 16
ATOM 13070 N N . ALA A 1 37 ? 35.430 -1.193 -13.450 1.00 0.00 37 ALA A N 16
ATOM 13071 C CA . ALA A 1 37 ? 36.653 -2.000 -13.148 1.00 0.00 37 ALA A CA 16
ATOM 13072 C C . ALA A 1 37 ? 37.900 -1.122 -13.230 1.00 0.00 37 ALA A C 16
ATOM 13073 O O . ALA A 1 37 ? 37.995 -0.229 -14.044 1.00 0.00 37 ALA A O 16
ATOM 13080 N N . TYR A 1 38 ? 38.859 -1.380 -12.375 1.00 0.00 38 TYR A N 16
ATOM 13081 C CA . TYR A 1 38 ? 40.124 -0.580 -12.366 1.00 0.00 38 TYR A CA 16
ATOM 13082 C C . TYR A 1 38 ? 41.332 -1.543 -12.383 1.00 0.00 38 TYR A C 16
ATOM 13083 O O . TYR A 1 38 ? 41.413 -2.444 -11.558 1.00 0.00 38 TYR A O 16
ATOM 13101 N N . PRO A 1 39 ? 42.266 -1.379 -13.307 1.00 0.00 39 PRO A N 16
ATOM 13102 C CA . PRO A 1 39 ? 43.467 -2.261 -13.388 1.00 0.00 39 PRO A CA 16
ATOM 13103 C C . PRO A 1 39 ? 44.521 -1.890 -12.339 1.00 0.00 39 PRO A C 16
ATOM 13104 O O . PRO A 1 39 ? 44.544 -0.782 -11.837 1.00 0.00 39 PRO A O 16
ATOM 13115 N N . VAL A 1 40 ? 45.393 -2.805 -12.006 1.00 0.00 40 VAL A N 16
ATOM 13116 C CA . VAL A 1 40 ? 46.451 -2.509 -10.991 1.00 0.00 40 VAL A CA 16
ATOM 13117 C C . VAL A 1 40 ? 47.738 -2.114 -11.710 1.00 0.00 40 VAL A C 16
ATOM 13118 O O . VAL A 1 40 ? 48.169 -2.781 -12.629 1.00 0.00 40 VAL A O 16
ATOM 13131 N N . ARG A 1 41 ? 48.352 -1.027 -11.307 1.00 0.00 41 ARG A N 16
ATOM 13132 C CA . ARG A 1 41 ? 49.611 -0.578 -11.981 1.00 0.00 41 ARG A CA 16
ATOM 13133 C C . ARG A 1 41 ? 50.811 -0.903 -11.090 1.00 0.00 41 ARG A C 16
ATOM 13134 O O . ARG A 1 41 ? 51.022 -0.290 -10.068 1.00 0.00 41 ARG A O 16
ATOM 13155 N N . ASP A 1 42 ? 51.602 -1.865 -11.478 1.00 0.00 42 ASP A N 16
ATOM 13156 C CA . ASP A 1 42 ? 52.798 -2.236 -10.667 1.00 0.00 42 ASP A CA 16
ATOM 13157 C C . ASP A 1 42 ? 52.389 -2.521 -9.217 1.00 0.00 42 ASP A C 16
ATOM 13158 O O . ASP A 1 42 ? 53.105 -2.204 -8.289 1.00 0.00 42 ASP A O 16
ATOM 13167 N N . GLY A 1 43 ? 51.246 -3.120 -9.013 1.00 0.00 43 GLY A N 16
ATOM 13168 C CA . GLY A 1 43 ? 50.797 -3.434 -7.622 1.00 0.00 43 GLY A CA 16
ATOM 13169 C C . GLY A 1 43 ? 50.083 -2.224 -7.016 1.00 0.00 43 GLY A C 16
ATOM 13170 O O . GLY A 1 43 ? 49.683 -2.243 -5.869 1.00 0.00 43 GLY A O 16
ATOM 13174 N N . ILE A 1 44 ? 49.924 -1.171 -7.776 1.00 0.00 44 ILE A N 16
ATOM 13175 C CA . ILE A 1 44 ? 49.242 0.054 -7.262 1.00 0.00 44 ILE A CA 16
ATOM 13176 C C . ILE A 1 44 ? 47.883 0.220 -7.973 1.00 0.00 44 ILE A C 16
ATOM 13177 O O . ILE A 1 44 ? 47.840 0.556 -9.145 1.00 0.00 44 ILE A O 16
ATOM 13193 N N . PRO A 1 45 ? 46.774 -0.007 -7.288 1.00 0.00 45 PRO A N 16
ATOM 13194 C CA . PRO A 1 45 ? 45.420 0.157 -7.902 1.00 0.00 45 PRO A CA 16
ATOM 13195 C C . PRO A 1 45 ? 45.247 1.530 -8.559 1.00 0.00 45 PRO A C 16
ATOM 13196 O O . PRO A 1 45 ? 45.600 2.546 -7.995 1.00 0.00 45 PRO A O 16
ATOM 13207 N N . VAL A 1 46 ? 44.699 1.567 -9.745 1.00 0.00 46 VAL A N 16
ATOM 13208 C CA . VAL A 1 46 ? 44.493 2.873 -10.440 1.00 0.00 46 VAL A CA 16
ATOM 13209 C C . VAL A 1 46 ? 43.092 3.390 -10.120 1.00 0.00 46 VAL A C 16
ATOM 13210 O O . VAL A 1 46 ? 42.123 3.021 -10.752 1.00 0.00 46 VAL A O 16
ATOM 13223 N N . LEU A 1 47 ? 42.978 4.243 -9.138 1.00 0.00 47 LEU A N 16
ATOM 13224 C CA . LEU A 1 47 ? 41.641 4.786 -8.767 1.00 0.00 47 LEU A CA 16
ATOM 13225 C C . LEU A 1 47 ? 41.371 6.050 -9.582 1.00 0.00 47 LEU A C 16
ATOM 13226 O O . LEU A 1 47 ? 41.257 7.132 -9.044 1.00 0.00 47 LEU A O 16
ATOM 13242 N N . LEU A 1 48 ? 41.271 5.912 -10.882 1.00 0.00 48 LEU A N 16
ATOM 13243 C CA . LEU A 1 48 ? 41.009 7.095 -11.764 1.00 0.00 48 LEU A CA 16
ATOM 13244 C C . LEU A 1 48 ? 39.718 6.866 -12.554 1.00 0.00 48 LEU A C 16
ATOM 13245 O O . LEU A 1 48 ? 39.551 5.871 -13.232 1.00 0.00 48 LEU A O 16
ATOM 13261 N N . VAL A 1 49 ? 38.804 7.789 -12.465 1.00 0.00 49 VAL A N 16
ATOM 13262 C CA . VAL A 1 49 ? 37.515 7.650 -13.194 1.00 0.00 49 VAL A CA 16
ATOM 13263 C C . VAL A 1 49 ? 37.772 7.644 -14.704 1.00 0.00 49 VAL A C 16
ATOM 13264 O O . VAL A 1 49 ? 37.200 6.864 -15.438 1.00 0.00 49 VAL A O 16
ATOM 13277 N N . ASP A 1 50 ? 38.620 8.517 -15.171 1.00 0.00 50 ASP A N 16
ATOM 13278 C CA . ASP A 1 50 ? 38.908 8.579 -16.633 1.00 0.00 50 ASP A CA 16
ATOM 13279 C C . ASP A 1 50 ? 39.515 7.255 -17.110 1.00 0.00 50 ASP A C 16
ATOM 13280 O O . ASP A 1 50 ? 39.202 6.773 -18.181 1.00 0.00 50 ASP A O 16
ATOM 13289 N N . GLU A 1 51 ? 40.389 6.666 -16.336 1.00 0.00 51 GLU A N 16
ATOM 13290 C CA . GLU A 1 51 ? 41.022 5.381 -16.764 1.00 0.00 51 GLU A CA 16
ATOM 13291 C C . GLU A 1 51 ? 40.133 4.207 -16.340 1.00 0.00 51 GLU A C 16
ATOM 13292 O O . GLU A 1 51 ? 40.408 3.065 -16.652 1.00 0.00 51 GLU A O 16
ATOM 13304 N N . ALA A 1 52 ? 39.074 4.475 -15.628 1.00 0.00 52 ALA A N 16
ATOM 13305 C CA . ALA A 1 52 ? 38.178 3.371 -15.185 1.00 0.00 52 ALA A CA 16
ATOM 13306 C C . ALA A 1 52 ? 37.719 2.564 -16.400 1.00 0.00 52 ALA A C 16
ATOM 13307 O O . ALA A 1 52 ? 37.465 3.107 -17.457 1.00 0.00 52 ALA A O 16
ATOM 13314 N N . ARG A 1 53 ? 37.608 1.268 -16.251 1.00 0.00 53 ARG A N 16
ATOM 13315 C CA . ARG A 1 53 ? 37.160 0.401 -17.383 1.00 0.00 53 ARG A CA 16
ATOM 13316 C C . ARG A 1 53 ? 35.724 -0.054 -17.132 1.00 0.00 53 ARG A C 16
ATOM 13317 O O . ARG A 1 53 ? 35.332 -0.337 -16.013 1.00 0.00 53 ARG A O 16
ATOM 13338 N N . ARG A 1 54 ? 34.933 -0.115 -18.169 1.00 0.00 54 ARG A N 16
ATOM 13339 C CA . ARG A 1 54 ? 33.513 -0.538 -18.012 1.00 0.00 54 ARG A CA 16
ATOM 13340 C C . ARG A 1 54 ? 33.425 -2.073 -18.112 1.00 0.00 54 ARG A C 16
ATOM 13341 O O . ARG A 1 54 ? 34.221 -2.694 -18.788 1.00 0.00 54 ARG A O 16
ATOM 13362 N N . PRO A 1 55 ? 32.462 -2.684 -17.453 1.00 0.00 55 PRO A N 16
ATOM 13363 C CA . PRO A 1 55 ? 32.284 -4.163 -17.484 1.00 0.00 55 PRO A CA 16
ATOM 13364 C C . PRO A 1 55 ? 32.561 -4.768 -18.866 1.00 0.00 55 PRO A C 16
ATOM 13365 O O . PRO A 1 55 ? 32.136 -4.253 -19.881 1.00 0.00 55 PRO A O 16
ATOM 13376 N N . GLU A 1 56 ? 33.268 -5.866 -18.905 1.00 0.00 56 GLU A N 16
ATOM 13377 C CA . GLU A 1 56 ? 33.577 -6.518 -20.208 1.00 0.00 56 GLU A CA 16
ATOM 13378 C C . GLU A 1 56 ? 32.314 -7.181 -20.761 1.00 0.00 56 GLU A C 16
ATOM 13379 O O . GLU A 1 56 ? 31.888 -6.794 -21.837 1.00 0.00 56 GLU A O 16
ATOM 13393 N N . MET A 1 1 ? 41.903 -7.395 18.346 1.00 0.00 1 MET A N 17
ATOM 13394 C CA . MET A 1 1 ? 41.907 -7.783 16.905 1.00 0.00 1 MET A CA 17
ATOM 13395 C C . MET A 1 1 ? 41.557 -6.565 16.033 1.00 0.00 1 MET A C 17
ATOM 13396 O O . MET A 1 1 ? 42.364 -6.128 15.235 1.00 0.00 1 MET A O 17
ATOM 13412 N N . PRO A 1 2 ? 40.369 -6.019 16.170 1.00 0.00 2 PRO A N 17
ATOM 13413 C CA . PRO A 1 2 ? 39.940 -4.841 15.358 1.00 0.00 2 PRO A CA 17
ATOM 13414 C C . PRO A 1 2 ? 40.871 -3.638 15.556 1.00 0.00 2 PRO A C 17
ATOM 13415 O O . PRO A 1 2 ? 41.409 -3.420 16.624 1.00 0.00 2 PRO A O 17
ATOM 13426 N N . LEU A 1 3 ? 41.072 -2.874 14.519 1.00 0.00 3 LEU A N 17
ATOM 13427 C CA . LEU A 1 3 ? 41.977 -1.693 14.610 1.00 0.00 3 LEU A CA 17
ATOM 13428 C C . LEU A 1 3 ? 41.295 -0.556 15.381 1.00 0.00 3 LEU A C 17
ATOM 13429 O O . LEU A 1 3 ? 40.111 -0.310 15.242 1.00 0.00 3 LEU A O 17
ATOM 13445 N N . GLU A 1 4 ? 42.048 0.141 16.188 1.00 0.00 4 GLU A N 17
ATOM 13446 C CA . GLU A 1 4 ? 41.483 1.273 16.976 1.00 0.00 4 GLU A CA 17
ATOM 13447 C C . GLU A 1 4 ? 40.134 0.872 17.583 1.00 0.00 4 GLU A C 17
ATOM 13448 O O . GLU A 1 4 ? 40.017 -0.136 18.254 1.00 0.00 4 GLU A O 17
ATOM 13460 N N . ALA A 1 5 ? 39.121 1.664 17.361 1.00 0.00 5 ALA A N 17
ATOM 13461 C CA . ALA A 1 5 ? 37.780 1.353 17.926 1.00 0.00 5 ALA A CA 17
ATOM 13462 C C . ALA A 1 5 ? 37.111 0.261 17.092 1.00 0.00 5 ALA A C 17
ATOM 13463 O O . ALA A 1 5 ? 36.091 -0.282 17.466 1.00 0.00 5 ALA A O 17
ATOM 13470 N N . GLY A 1 6 ? 37.678 -0.062 15.962 1.00 0.00 6 GLY A N 17
ATOM 13471 C CA . GLY A 1 6 ? 37.076 -1.117 15.099 1.00 0.00 6 GLY A CA 17
ATOM 13472 C C . GLY A 1 6 ? 35.956 -0.502 14.261 1.00 0.00 6 GLY A C 17
ATOM 13473 O O . GLY A 1 6 ? 34.788 -0.731 14.505 1.00 0.00 6 GLY A O 17
ATOM 13477 N N . LEU A 1 7 ? 36.299 0.287 13.278 1.00 0.00 7 LEU A N 17
ATOM 13478 C CA . LEU A 1 7 ? 35.247 0.918 12.433 1.00 0.00 7 LEU A CA 17
ATOM 13479 C C . LEU A 1 7 ? 34.721 -0.101 11.423 1.00 0.00 7 LEU A C 17
ATOM 13480 O O . LEU A 1 7 ? 35.474 -0.817 10.793 1.00 0.00 7 LEU A O 17
ATOM 13496 N N . LEU A 1 8 ? 33.425 -0.175 11.280 1.00 0.00 8 LEU A N 17
ATOM 13497 C CA . LEU A 1 8 ? 32.820 -1.150 10.328 1.00 0.00 8 LEU A CA 17
ATOM 13498 C C . LEU A 1 8 ? 32.981 -0.656 8.887 1.00 0.00 8 LEU A C 17
ATOM 13499 O O . LEU A 1 8 ? 32.914 0.527 8.607 1.00 0.00 8 LEU A O 17
ATOM 13515 N N . GLU A 1 9 ? 33.189 -1.566 7.972 1.00 0.00 9 GLU A N 17
ATOM 13516 C CA . GLU A 1 9 ? 33.350 -1.185 6.543 1.00 0.00 9 GLU A CA 17
ATOM 13517 C C . GLU A 1 9 ? 34.402 -0.083 6.413 1.00 0.00 9 GLU A C 17
ATOM 13518 O O . GLU A 1 9 ? 34.130 1.083 6.623 1.00 0.00 9 GLU A O 17
ATOM 13530 N N . ILE A 1 10 ? 35.605 -0.452 6.057 1.00 0.00 10 ILE A N 17
ATOM 13531 C CA . ILE A 1 10 ? 36.699 0.553 5.892 1.00 0.00 10 ILE A CA 17
ATOM 13532 C C . ILE A 1 10 ? 36.956 0.777 4.401 1.00 0.00 10 ILE A C 17
ATOM 13533 O O . ILE A 1 10 ? 37.473 1.799 3.994 1.00 0.00 10 ILE A O 17
ATOM 13549 N N . LEU A 1 11 ? 36.604 -0.182 3.586 1.00 0.00 11 LEU A N 17
ATOM 13550 C CA . LEU A 1 11 ? 36.827 -0.045 2.116 1.00 0.00 11 LEU A CA 17
ATOM 13551 C C . LEU A 1 11 ? 35.631 0.672 1.487 1.00 0.00 11 LEU A C 17
ATOM 13552 O O . LEU A 1 11 ? 34.494 0.449 1.858 1.00 0.00 11 LEU A O 17
ATOM 13568 N N . ALA A 1 12 ? 35.882 1.527 0.534 1.00 0.00 12 ALA A N 17
ATOM 13569 C CA . ALA A 1 12 ? 34.773 2.266 -0.137 1.00 0.00 12 ALA A CA 17
ATOM 13570 C C . ALA A 1 12 ? 35.173 2.568 -1.585 1.00 0.00 12 ALA A C 17
ATOM 13571 O O . ALA A 1 12 ? 36.332 2.773 -1.889 1.00 0.00 12 ALA A O 17
ATOM 13578 N N . CYS A 1 13 ? 34.224 2.587 -2.479 1.00 0.00 13 CYS A N 17
ATOM 13579 C CA . CYS A 1 13 ? 34.545 2.864 -3.910 1.00 0.00 13 CYS A CA 17
ATOM 13580 C C . CYS A 1 13 ? 35.207 4.247 -4.040 1.00 0.00 13 CYS A C 17
ATOM 13581 O O . CYS A 1 13 ? 34.937 5.136 -3.257 1.00 0.00 13 CYS A O 17
ATOM 13588 N N . PRO A 1 14 ? 36.054 4.440 -5.030 1.00 0.00 14 PRO A N 17
ATOM 13589 C CA . PRO A 1 14 ? 36.734 5.755 -5.248 1.00 0.00 14 PRO A CA 17
ATOM 13590 C C . PRO A 1 14 ? 35.732 6.856 -5.625 1.00 0.00 14 PRO A C 17
ATOM 13591 O O . PRO A 1 14 ? 35.991 8.032 -5.454 1.00 0.00 14 PRO A O 17
ATOM 13602 N N . ALA A 1 15 ? 34.590 6.474 -6.139 1.00 0.00 15 ALA A N 17
ATOM 13603 C CA . ALA A 1 15 ? 33.549 7.479 -6.539 1.00 0.00 15 ALA A CA 17
ATOM 13604 C C . ALA A 1 15 ? 32.219 7.120 -5.874 1.00 0.00 15 ALA A C 17
ATOM 13605 O O . ALA A 1 15 ? 31.406 7.974 -5.575 1.00 0.00 15 ALA A O 17
ATOM 13612 N N . CYS A 1 16 ? 31.990 5.854 -5.649 1.00 0.00 16 CYS A N 17
ATOM 13613 C CA . CYS A 1 16 ? 30.712 5.406 -5.012 1.00 0.00 16 CYS A CA 17
ATOM 13614 C C . CYS A 1 16 ? 30.946 5.194 -3.507 1.00 0.00 16 CYS A C 17
ATOM 13615 O O . CYS A 1 16 ? 31.959 5.592 -2.964 1.00 0.00 16 CYS A O 17
ATOM 13622 N N . HIS A 1 17 ? 30.005 4.575 -2.835 1.00 0.00 17 HIS A N 17
ATOM 13623 C CA . HIS A 1 17 ? 30.144 4.325 -1.363 1.00 0.00 17 HIS A CA 17
ATOM 13624 C C . HIS A 1 17 ? 29.970 2.832 -1.079 1.00 0.00 17 HIS A C 17
ATOM 13625 O O . HIS A 1 17 ? 29.682 2.429 0.030 1.00 0.00 17 HIS A O 17
ATOM 13639 N N . ALA A 1 18 ? 30.132 2.012 -2.082 1.00 0.00 18 ALA A N 17
ATOM 13640 C CA . ALA A 1 18 ? 29.970 0.534 -1.901 1.00 0.00 18 ALA A CA 17
ATOM 13641 C C . ALA A 1 18 ? 31.346 -0.116 -1.650 1.00 0.00 18 ALA A C 17
ATOM 13642 O O . ALA A 1 18 ? 32.353 0.563 -1.582 1.00 0.00 18 ALA A O 17
ATOM 13649 N N . PRO A 1 19 ? 31.390 -1.424 -1.514 1.00 0.00 19 PRO A N 17
ATOM 13650 C CA . PRO A 1 19 ? 32.656 -2.162 -1.281 1.00 0.00 19 PRO A CA 17
ATOM 13651 C C . PRO A 1 19 ? 33.397 -2.537 -2.587 1.00 0.00 19 PRO A C 17
ATOM 13652 O O . PRO A 1 19 ? 32.875 -2.450 -3.696 1.00 0.00 19 PRO A O 17
ATOM 13663 N N . LEU A 1 20 ? 34.629 -2.948 -2.451 1.00 0.00 20 LEU A N 17
ATOM 13664 C CA . LEU A 1 20 ? 35.452 -3.332 -3.638 1.00 0.00 20 LEU A CA 17
ATOM 13665 C C . LEU A 1 20 ? 35.720 -4.831 -3.612 1.00 0.00 20 LEU A C 17
ATOM 13666 O O . LEU A 1 20 ? 35.800 -5.439 -2.563 1.00 0.00 20 LEU A O 17
ATOM 13682 N N . GLU A 1 21 ? 35.866 -5.430 -4.767 1.00 0.00 21 GLU A N 17
ATOM 13683 C CA . GLU A 1 21 ? 36.140 -6.895 -4.831 1.00 0.00 21 GLU A CA 17
ATOM 13684 C C . GLU A 1 21 ? 37.365 -7.128 -5.719 1.00 0.00 21 GLU A C 17
ATOM 13685 O O . GLU A 1 21 ? 37.395 -6.756 -6.881 1.00 0.00 21 GLU A O 17
ATOM 13697 N N . GLU A 1 22 ? 38.383 -7.733 -5.171 1.00 0.00 22 GLU A N 17
ATOM 13698 C CA . GLU A 1 22 ? 39.616 -7.993 -5.964 1.00 0.00 22 GLU A CA 17
ATOM 13699 C C . GLU A 1 22 ? 39.390 -9.206 -6.860 1.00 0.00 22 GLU A C 17
ATOM 13700 O O . GLU A 1 22 ? 38.869 -10.215 -6.426 1.00 0.00 22 GLU A O 17
ATOM 13712 N N . ARG A 1 23 ? 39.791 -9.125 -8.105 1.00 0.00 23 ARG A N 17
ATOM 13713 C CA . ARG A 1 23 ? 39.612 -10.293 -9.029 1.00 0.00 23 ARG A CA 17
ATOM 13714 C C . ARG A 1 23 ? 40.941 -10.589 -9.697 1.00 0.00 23 ARG A C 17
ATOM 13715 O O . ARG A 1 23 ? 41.329 -9.873 -10.595 1.00 0.00 23 ARG A O 17
ATOM 13736 N N . ASP A 1 24 ? 41.613 -11.649 -9.259 1.00 0.00 24 ASP A N 17
ATOM 13737 C CA . ASP A 1 24 ? 42.947 -12.064 -9.832 1.00 0.00 24 ASP A CA 17
ATOM 13738 C C . ASP A 1 24 ? 43.137 -11.508 -11.243 1.00 0.00 24 ASP A C 17
ATOM 13739 O O . ASP A 1 24 ? 42.948 -12.201 -12.222 1.00 0.00 24 ASP A O 17
ATOM 13748 N N . ALA A 1 25 ? 43.488 -10.248 -11.332 1.00 0.00 25 ALA A N 17
ATOM 13749 C CA . ALA A 1 25 ? 43.681 -9.574 -12.652 1.00 0.00 25 ALA A CA 17
ATOM 13750 C C . ALA A 1 25 ? 43.470 -8.069 -12.459 1.00 0.00 25 ALA A C 17
ATOM 13751 O O . ALA A 1 25 ? 44.063 -7.259 -13.143 1.00 0.00 25 ALA A O 17
ATOM 13758 N N . GLU A 1 26 ? 42.622 -7.699 -11.529 1.00 0.00 26 GLU A N 17
ATOM 13759 C CA . GLU A 1 26 ? 42.355 -6.247 -11.289 1.00 0.00 26 GLU A CA 17
ATOM 13760 C C . GLU A 1 26 ? 41.369 -6.059 -10.126 1.00 0.00 26 GLU A C 17
ATOM 13761 O O . GLU A 1 26 ? 40.978 -7.011 -9.448 1.00 0.00 26 GLU A O 17
ATOM 13773 N N . LEU A 1 27 ? 40.960 -4.823 -9.893 1.00 0.00 27 LEU A N 17
ATOM 13774 C CA . LEU A 1 27 ? 39.998 -4.543 -8.782 1.00 0.00 27 LEU A CA 17
ATOM 13775 C C . LEU A 1 27 ? 38.619 -4.268 -9.376 1.00 0.00 27 LEU A C 17
ATOM 13776 O O . LEU A 1 27 ? 38.470 -3.466 -10.283 1.00 0.00 27 LEU A O 17
ATOM 13792 N N . ILE A 1 28 ? 37.607 -4.935 -8.875 1.00 0.00 28 ILE A N 17
ATOM 13793 C CA . ILE A 1 28 ? 36.224 -4.739 -9.400 1.00 0.00 28 ILE A CA 17
ATOM 13794 C C . ILE A 1 28 ? 35.399 -3.978 -8.371 1.00 0.00 28 ILE A C 17
ATOM 13795 O O . ILE A 1 28 ? 35.389 -4.309 -7.196 1.00 0.00 28 ILE A O 17
ATOM 13811 N N . CYS A 1 29 ? 34.710 -2.953 -8.801 1.00 0.00 29 CYS A N 17
ATOM 13812 C CA . CYS A 1 29 ? 33.884 -2.163 -7.849 1.00 0.00 29 CYS A CA 17
ATOM 13813 C C . CYS A 1 29 ? 32.633 -2.974 -7.509 1.00 0.00 29 CYS A C 17
ATOM 13814 O O . CYS A 1 29 ? 31.886 -3.362 -8.388 1.00 0.00 29 CYS A O 17
ATOM 13821 N N . THR A 1 30 ? 32.396 -3.254 -6.242 1.00 0.00 30 THR A N 17
ATOM 13822 C CA . THR A 1 30 ? 31.208 -4.061 -5.871 1.00 0.00 30 THR A CA 17
ATOM 13823 C C . THR A 1 30 ? 29.991 -3.147 -5.759 1.00 0.00 30 THR A C 17
ATOM 13824 O O . THR A 1 30 ? 30.114 -1.962 -5.555 1.00 0.00 30 THR A O 17
ATOM 13835 N N . GLY A 1 31 ? 28.820 -3.702 -5.891 1.00 0.00 31 GLY A N 17
ATOM 13836 C CA . GLY A 1 31 ? 27.561 -2.890 -5.796 1.00 0.00 31 GLY A CA 17
ATOM 13837 C C . GLY A 1 31 ? 26.779 -2.973 -7.110 1.00 0.00 31 GLY A C 17
ATOM 13838 O O . GLY A 1 31 ? 27.274 -3.437 -8.119 1.00 0.00 31 GLY A O 17
ATOM 13842 N N . GLN A 1 32 ? 25.553 -2.525 -7.092 1.00 0.00 32 GLN A N 17
ATOM 13843 C CA . GLN A 1 32 ? 24.713 -2.565 -8.325 1.00 0.00 32 GLN A CA 17
ATOM 13844 C C . GLN A 1 32 ? 25.147 -1.453 -9.283 1.00 0.00 32 GLN A C 17
ATOM 13845 O O . GLN A 1 32 ? 25.462 -1.693 -10.432 1.00 0.00 32 GLN A O 17
ATOM 13859 N N . ASP A 1 33 ? 25.156 -0.235 -8.815 1.00 0.00 33 ASP A N 17
ATOM 13860 C CA . ASP A 1 33 ? 25.559 0.906 -9.688 1.00 0.00 33 ASP A CA 17
ATOM 13861 C C . ASP A 1 33 ? 27.084 0.977 -9.758 1.00 0.00 33 ASP A C 17
ATOM 13862 O O . ASP A 1 33 ? 27.653 1.796 -10.451 1.00 0.00 33 ASP A O 17
ATOM 13871 N N . CYS A 1 34 ? 27.745 0.119 -9.037 1.00 0.00 34 CYS A N 17
ATOM 13872 C CA . CYS A 1 34 ? 29.233 0.120 -9.045 1.00 0.00 34 CYS A CA 17
ATOM 13873 C C . CYS A 1 34 ? 29.746 -0.631 -10.278 1.00 0.00 34 CYS A C 17
ATOM 13874 O O . CYS A 1 34 ? 29.541 -0.214 -11.401 1.00 0.00 34 CYS A O 17
ATOM 13881 N N . GLY A 1 35 ? 30.408 -1.739 -10.079 1.00 0.00 35 GLY A N 17
ATOM 13882 C CA . GLY A 1 35 ? 30.935 -2.518 -11.235 1.00 0.00 35 GLY A CA 17
ATOM 13883 C C . GLY A 1 35 ? 32.306 -1.988 -11.625 1.00 0.00 35 GLY A C 17
ATOM 13884 O O . GLY A 1 35 ? 33.280 -2.707 -11.541 1.00 0.00 35 GLY A O 17
ATOM 13888 N N . LEU A 1 36 ? 32.372 -0.733 -12.040 1.00 0.00 36 LEU A N 17
ATOM 13889 C CA . LEU A 1 36 ? 33.673 -0.084 -12.459 1.00 0.00 36 LEU A CA 17
ATOM 13890 C C . LEU A 1 36 ? 34.888 -0.964 -12.123 1.00 0.00 36 LEU A C 17
ATOM 13891 O O . LEU A 1 36 ? 35.068 -1.405 -10.999 1.00 0.00 36 LEU A O 17
ATOM 13907 N N . ALA A 1 37 ? 35.705 -1.250 -13.105 1.00 0.00 37 ALA A N 17
ATOM 13908 C CA . ALA A 1 37 ? 36.896 -2.126 -12.871 1.00 0.00 37 ALA A CA 17
ATOM 13909 C C . ALA A 1 37 ? 38.167 -1.291 -12.958 1.00 0.00 37 ALA A C 17
ATOM 13910 O O . ALA A 1 37 ? 38.364 -0.532 -13.891 1.00 0.00 37 ALA A O 17
ATOM 13917 N N . TYR A 1 38 ? 39.032 -1.427 -11.978 1.00 0.00 38 TYR A N 17
ATOM 13918 C CA . TYR A 1 38 ? 40.310 -0.652 -11.969 1.00 0.00 38 TYR A CA 17
ATOM 13919 C C . TYR A 1 38 ? 41.496 -1.625 -12.144 1.00 0.00 38 TYR A C 17
ATOM 13920 O O . TYR A 1 38 ? 41.685 -2.523 -11.324 1.00 0.00 38 TYR A O 17
ATOM 13938 N N . PRO A 1 39 ? 42.293 -1.470 -13.191 1.00 0.00 39 PRO A N 17
ATOM 13939 C CA . PRO A 1 39 ? 43.465 -2.351 -13.430 1.00 0.00 39 PRO A CA 17
ATOM 13940 C C . PRO A 1 39 ? 44.666 -1.942 -12.568 1.00 0.00 39 PRO A C 17
ATOM 13941 O O . PRO A 1 39 ? 44.705 -0.860 -12.008 1.00 0.00 39 PRO A O 17
ATOM 13952 N N . VAL A 1 40 ? 45.643 -2.806 -12.459 1.00 0.00 40 VAL A N 17
ATOM 13953 C CA . VAL A 1 40 ? 46.857 -2.496 -11.641 1.00 0.00 40 VAL A CA 17
ATOM 13954 C C . VAL A 1 40 ? 48.037 -2.253 -12.579 1.00 0.00 40 VAL A C 17
ATOM 13955 O O . VAL A 1 40 ? 48.290 -3.027 -13.483 1.00 0.00 40 VAL A O 17
ATOM 13968 N N . ARG A 1 41 ? 48.757 -1.177 -12.372 1.00 0.00 41 ARG A N 17
ATOM 13969 C CA . ARG A 1 41 ? 49.930 -0.860 -13.248 1.00 0.00 41 ARG A CA 17
ATOM 13970 C C . ARG A 1 41 ? 51.203 -0.804 -12.404 1.00 0.00 41 ARG A C 17
ATOM 13971 O O . ARG A 1 41 ? 51.283 -0.094 -11.421 1.00 0.00 41 ARG A O 17
ATOM 13992 N N . ASP A 1 42 ? 52.203 -1.551 -12.786 1.00 0.00 42 ASP A N 17
ATOM 13993 C CA . ASP A 1 42 ? 53.478 -1.549 -12.017 1.00 0.00 42 ASP A CA 17
ATOM 13994 C C . ASP A 1 42 ? 53.200 -1.913 -10.558 1.00 0.00 42 ASP A C 17
ATOM 13995 O O . ASP A 1 42 ? 53.917 -1.516 -9.661 1.00 0.00 42 ASP A O 17
ATOM 14004 N N . GLY A 1 43 ? 52.170 -2.677 -10.319 1.00 0.00 43 GLY A N 17
ATOM 14005 C CA . GLY A 1 43 ? 51.849 -3.083 -8.918 1.00 0.00 43 GLY A CA 17
ATOM 14006 C C . GLY A 1 43 ? 51.057 -1.979 -8.215 1.00 0.00 43 GLY A C 17
ATOM 14007 O O . GLY A 1 43 ? 50.693 -2.110 -7.063 1.00 0.00 43 GLY A O 17
ATOM 14011 N N . ILE A 1 44 ? 50.784 -0.890 -8.894 1.00 0.00 44 ILE A N 17
ATOM 14012 C CA . ILE A 1 44 ? 50.013 0.227 -8.261 1.00 0.00 44 ILE A CA 17
ATOM 14013 C C . ILE A 1 44 ? 48.586 0.256 -8.852 1.00 0.00 44 ILE A C 17
ATOM 14014 O O . ILE A 1 44 ? 48.422 0.216 -10.060 1.00 0.00 44 ILE A O 17
ATOM 14030 N N . PRO A 1 45 ? 47.555 0.320 -8.023 1.00 0.00 45 PRO A N 17
ATOM 14031 C CA . PRO A 1 45 ? 46.142 0.350 -8.507 1.00 0.00 45 PRO A CA 17
ATOM 14032 C C . PRO A 1 45 ? 45.758 1.717 -9.083 1.00 0.00 45 PRO A C 17
ATOM 14033 O O . PRO A 1 45 ? 46.162 2.749 -8.582 1.00 0.00 45 PRO A O 17
ATOM 14044 N N . VAL A 1 46 ? 44.972 1.733 -10.127 1.00 0.00 46 VAL A N 17
ATOM 14045 C CA . VAL A 1 46 ? 44.548 3.032 -10.730 1.00 0.00 46 VAL A CA 17
ATOM 14046 C C . VAL A 1 46 ? 43.194 3.436 -10.146 1.00 0.00 46 VAL A C 17
ATOM 14047 O O . VAL A 1 46 ? 42.151 3.016 -10.611 1.00 0.00 46 VAL A O 17
ATOM 14060 N N . LEU A 1 47 ? 43.205 4.242 -9.123 1.00 0.00 47 LEU A N 17
ATOM 14061 C CA . LEU A 1 47 ? 41.926 4.673 -8.490 1.00 0.00 47 LEU A CA 17
ATOM 14062 C C . LEU A 1 47 ? 41.372 5.881 -9.241 1.00 0.00 47 LEU A C 17
ATOM 14063 O O . LEU A 1 47 ? 40.862 6.813 -8.649 1.00 0.00 47 LEU A O 17
ATOM 14079 N N . LEU A 1 48 ? 41.476 5.871 -10.545 1.00 0.00 48 LEU A N 17
ATOM 14080 C CA . LEU A 1 48 ? 40.967 7.014 -11.366 1.00 0.00 48 LEU A CA 17
ATOM 14081 C C . LEU A 1 48 ? 39.753 6.565 -12.183 1.00 0.00 48 LEU A C 17
ATOM 14082 O O . LEU A 1 48 ? 39.786 5.574 -12.888 1.00 0.00 48 LEU A O 17
ATOM 14098 N N . VAL A 1 49 ? 38.682 7.295 -12.089 1.00 0.00 49 VAL A N 17
ATOM 14099 C CA . VAL A 1 49 ? 37.448 6.939 -12.844 1.00 0.00 49 VAL A CA 17
ATOM 14100 C C . VAL A 1 49 ? 37.706 7.075 -14.348 1.00 0.00 49 VAL A C 17
ATOM 14101 O O . VAL A 1 49 ? 37.275 6.264 -15.144 1.00 0.00 49 VAL A O 17
ATOM 14114 N N . ASP A 1 50 ? 38.392 8.112 -14.742 1.00 0.00 50 ASP A N 17
ATOM 14115 C CA . ASP A 1 50 ? 38.665 8.328 -16.193 1.00 0.00 50 ASP A CA 17
ATOM 14116 C C . ASP A 1 50 ? 39.409 7.122 -16.775 1.00 0.00 50 ASP A C 17
ATOM 14117 O O . ASP A 1 50 ? 39.136 6.684 -17.875 1.00 0.00 50 ASP A O 17
ATOM 14126 N N . GLU A 1 51 ? 40.355 6.585 -16.053 1.00 0.00 51 GLU A N 17
ATOM 14127 C CA . GLU A 1 51 ? 41.123 5.411 -16.575 1.00 0.00 51 GLU A CA 17
ATOM 14128 C C . GLU A 1 51 ? 40.427 4.116 -16.152 1.00 0.00 51 GLU A C 17
ATOM 14129 O O . GLU A 1 51 ? 40.809 3.034 -16.552 1.00 0.00 51 GLU A O 17
ATOM 14141 N N . ALA A 1 52 ? 39.406 4.221 -15.348 1.00 0.00 52 ALA A N 17
ATOM 14142 C CA . ALA A 1 52 ? 38.678 2.999 -14.897 1.00 0.00 52 ALA A CA 17
ATOM 14143 C C . ALA A 1 52 ? 38.018 2.334 -16.100 1.00 0.00 52 ALA A C 17
ATOM 14144 O O . ALA A 1 52 ? 37.649 2.988 -17.058 1.00 0.00 52 ALA A O 17
ATOM 14151 N N . ARG A 1 53 ? 37.874 1.036 -16.059 1.00 0.00 53 ARG A N 17
ATOM 14152 C CA . ARG A 1 53 ? 37.243 0.304 -17.201 1.00 0.00 53 ARG A CA 17
ATOM 14153 C C . ARG A 1 53 ? 35.816 -0.098 -16.829 1.00 0.00 53 ARG A C 17
ATOM 14154 O O . ARG A 1 53 ? 35.526 -0.441 -15.693 1.00 0.00 53 ARG A O 17
ATOM 14175 N N . ARG A 1 54 ? 34.920 -0.051 -17.784 1.00 0.00 54 ARG A N 17
ATOM 14176 C CA . ARG A 1 54 ? 33.498 -0.421 -17.515 1.00 0.00 54 ARG A CA 17
ATOM 14177 C C . ARG A 1 54 ? 33.272 -1.899 -17.893 1.00 0.00 54 ARG A C 17
ATOM 14178 O O . ARG A 1 54 ? 33.337 -2.245 -19.056 1.00 0.00 54 ARG A O 17
ATOM 14199 N N . PRO A 1 55 ? 32.992 -2.773 -16.944 1.00 0.00 55 PRO A N 17
ATOM 14200 C CA . PRO A 1 55 ? 32.745 -4.217 -17.248 1.00 0.00 55 PRO A CA 17
ATOM 14201 C C . PRO A 1 55 ? 31.676 -4.423 -18.333 1.00 0.00 55 PRO A C 17
ATOM 14202 O O . PRO A 1 55 ? 30.693 -3.709 -18.401 1.00 0.00 55 PRO A O 17
ATOM 14213 N N . GLU A 1 56 ? 31.862 -5.409 -19.172 1.00 0.00 56 GLU A N 17
ATOM 14214 C CA . GLU A 1 56 ? 30.862 -5.690 -20.247 1.00 0.00 56 GLU A CA 17
ATOM 14215 C C . GLU A 1 56 ? 31.019 -7.138 -20.727 1.00 0.00 56 GLU A C 17
ATOM 14216 O O . GLU A 1 56 ? 32.144 -7.550 -20.954 1.00 0.00 56 GLU A O 17
ATOM 14230 N N . MET A 1 1 ? 38.319 -10.109 20.644 1.00 0.00 1 MET A N 18
ATOM 14231 C CA . MET A 1 1 ? 38.576 -8.658 20.419 1.00 0.00 1 MET A CA 18
ATOM 14232 C C . MET A 1 1 ? 39.979 -8.301 20.920 1.00 0.00 1 MET A C 18
ATOM 14233 O O . MET A 1 1 ? 40.132 -7.583 21.888 1.00 0.00 1 MET A O 18
ATOM 14249 N N . PRO A 1 2 ? 40.998 -8.802 20.267 1.00 0.00 2 PRO A N 18
ATOM 14250 C CA . PRO A 1 2 ? 42.412 -8.529 20.659 1.00 0.00 2 PRO A CA 18
ATOM 14251 C C . PRO A 1 2 ? 42.696 -7.028 20.719 1.00 0.00 2 PRO A C 18
ATOM 14252 O O . PRO A 1 2 ? 43.276 -6.529 21.662 1.00 0.00 2 PRO A O 18
ATOM 14263 N N . LEU A 1 3 ? 42.280 -6.303 19.714 1.00 0.00 3 LEU A N 18
ATOM 14264 C CA . LEU A 1 3 ? 42.511 -4.835 19.709 1.00 0.00 3 LEU A CA 18
ATOM 14265 C C . LEU A 1 3 ? 41.726 -4.211 18.552 1.00 0.00 3 LEU A C 18
ATOM 14266 O O . LEU A 1 3 ? 41.993 -4.465 17.393 1.00 0.00 3 LEU A O 18
ATOM 14282 N N . GLU A 1 4 ? 40.755 -3.398 18.861 1.00 0.00 4 GLU A N 18
ATOM 14283 C CA . GLU A 1 4 ? 39.940 -2.756 17.790 1.00 0.00 4 GLU A CA 18
ATOM 14284 C C . GLU A 1 4 ? 40.819 -1.825 16.950 1.00 0.00 4 GLU A C 18
ATOM 14285 O O . GLU A 1 4 ? 41.641 -1.096 17.468 1.00 0.00 4 GLU A O 18
ATOM 14297 N N . ALA A 1 5 ? 40.650 -1.855 15.656 1.00 0.00 5 ALA A N 18
ATOM 14298 C CA . ALA A 1 5 ? 41.471 -0.985 14.762 1.00 0.00 5 ALA A CA 18
ATOM 14299 C C . ALA A 1 5 ? 41.033 0.475 14.895 1.00 0.00 5 ALA A C 18
ATOM 14300 O O . ALA A 1 5 ? 39.874 0.769 15.115 1.00 0.00 5 ALA A O 18
ATOM 14307 N N . GLY A 1 6 ? 41.953 1.393 14.759 1.00 0.00 6 GLY A N 18
ATOM 14308 C CA . GLY A 1 6 ? 41.601 2.837 14.876 1.00 0.00 6 GLY A CA 18
ATOM 14309 C C . GLY A 1 6 ? 40.845 3.298 13.628 1.00 0.00 6 GLY A C 18
ATOM 14310 O O . GLY A 1 6 ? 39.638 3.439 13.641 1.00 0.00 6 GLY A O 18
ATOM 14314 N N . LEU A 1 7 ? 41.547 3.550 12.555 1.00 0.00 7 LEU A N 18
ATOM 14315 C CA . LEU A 1 7 ? 40.872 4.021 11.312 1.00 0.00 7 LEU A CA 18
ATOM 14316 C C . LEU A 1 7 ? 40.120 2.867 10.653 1.00 0.00 7 LEU A C 18
ATOM 14317 O O . LEU A 1 7 ? 40.534 1.727 10.708 1.00 0.00 7 LEU A O 18
ATOM 14333 N N . LEU A 1 8 ? 39.011 3.165 10.035 1.00 0.00 8 LEU A N 18
ATOM 14334 C CA . LEU A 1 8 ? 38.209 2.102 9.375 1.00 0.00 8 LEU A CA 18
ATOM 14335 C C . LEU A 1 8 ? 38.957 1.577 8.151 1.00 0.00 8 LEU A C 18
ATOM 14336 O O . LEU A 1 8 ? 39.468 2.331 7.346 1.00 0.00 8 LEU A O 18
ATOM 14352 N N . GLU A 1 9 ? 39.015 0.280 8.012 1.00 0.00 9 GLU A N 18
ATOM 14353 C CA . GLU A 1 9 ? 39.718 -0.335 6.851 1.00 0.00 9 GLU A CA 18
ATOM 14354 C C . GLU A 1 9 ? 38.702 -0.628 5.747 1.00 0.00 9 GLU A C 18
ATOM 14355 O O . GLU A 1 9 ? 39.054 -1.001 4.645 1.00 0.00 9 GLU A O 18
ATOM 14367 N N . ILE A 1 10 ? 37.437 -0.467 6.036 1.00 0.00 10 ILE A N 18
ATOM 14368 C CA . ILE A 1 10 ? 36.391 -0.746 5.009 1.00 0.00 10 ILE A CA 18
ATOM 14369 C C . ILE A 1 10 ? 36.780 -0.088 3.685 1.00 0.00 10 ILE A C 18
ATOM 14370 O O . ILE A 1 10 ? 37.102 1.081 3.629 1.00 0.00 10 ILE A O 18
ATOM 14386 N N . LEU A 1 11 ? 36.757 -0.842 2.623 1.00 0.00 11 LEU A N 18
ATOM 14387 C CA . LEU A 1 11 ? 37.129 -0.288 1.292 1.00 0.00 11 LEU A CA 18
ATOM 14388 C C . LEU A 1 11 ? 35.971 0.538 0.739 1.00 0.00 11 LEU A C 18
ATOM 14389 O O . LEU A 1 11 ? 34.816 0.235 0.965 1.00 0.00 11 LEU A O 18
ATOM 14405 N N . ALA A 1 12 ? 36.269 1.580 0.013 1.00 0.00 12 ALA A N 18
ATOM 14406 C CA . ALA A 1 12 ? 35.187 2.427 -0.561 1.00 0.00 12 ALA A CA 18
ATOM 14407 C C . ALA A 1 12 ? 35.678 3.067 -1.855 1.00 0.00 12 ALA A C 18
ATOM 14408 O O . ALA A 1 12 ? 36.819 3.469 -1.973 1.00 0.00 12 ALA A O 18
ATOM 14415 N N . CYS A 1 13 ? 34.823 3.157 -2.832 1.00 0.00 13 CYS A N 18
ATOM 14416 C CA . CYS A 1 13 ? 35.227 3.765 -4.131 1.00 0.00 13 CYS A CA 18
ATOM 14417 C C . CYS A 1 13 ? 35.074 5.294 -4.061 1.00 0.00 13 CYS A C 18
ATOM 14418 O O . CYS A 1 13 ? 34.335 5.811 -3.246 1.00 0.00 13 CYS A O 18
ATOM 14425 N N . PRO A 1 14 ? 35.761 6.006 -4.924 1.00 0.00 14 PRO A N 18
ATOM 14426 C CA . PRO A 1 14 ? 35.693 7.495 -4.979 1.00 0.00 14 PRO A CA 18
ATOM 14427 C C . PRO A 1 14 ? 34.345 7.989 -5.515 1.00 0.00 14 PRO A C 18
ATOM 14428 O O . PRO A 1 14 ? 33.473 8.381 -4.766 1.00 0.00 14 PRO A O 18
ATOM 14439 N N . ALA A 1 15 ? 34.177 7.972 -6.810 1.00 0.00 15 ALA A N 18
ATOM 14440 C CA . ALA A 1 15 ? 32.900 8.442 -7.413 1.00 0.00 15 ALA A CA 18
ATOM 14441 C C . ALA A 1 15 ? 31.732 7.639 -6.848 1.00 0.00 15 ALA A C 18
ATOM 14442 O O . ALA A 1 15 ? 30.733 8.192 -6.439 1.00 0.00 15 ALA A O 18
ATOM 14449 N N . CYS A 1 16 ? 31.847 6.334 -6.825 1.00 0.00 16 CYS A N 18
ATOM 14450 C CA . CYS A 1 16 ? 30.739 5.485 -6.290 1.00 0.00 16 CYS A CA 18
ATOM 14451 C C . CYS A 1 16 ? 31.066 5.074 -4.853 1.00 0.00 16 CYS A C 18
ATOM 14452 O O . CYS A 1 16 ? 32.204 5.116 -4.427 1.00 0.00 16 CYS A O 18
ATOM 14459 N N . HIS A 1 17 ? 30.067 4.686 -4.101 1.00 0.00 17 HIS A N 18
ATOM 14460 C CA . HIS A 1 17 ? 30.287 4.272 -2.679 1.00 0.00 17 HIS A CA 18
ATOM 14461 C C . HIS A 1 17 ? 30.110 2.759 -2.544 1.00 0.00 17 HIS A C 18
ATOM 14462 O O . HIS A 1 17 ? 29.020 2.239 -2.682 1.00 0.00 17 HIS A O 18
ATOM 14476 N N . ALA A 1 18 ? 31.173 2.051 -2.267 1.00 0.00 18 ALA A N 18
ATOM 14477 C CA . ALA A 1 18 ? 31.079 0.571 -2.108 1.00 0.00 18 ALA A CA 18
ATOM 14478 C C . ALA A 1 18 ? 32.493 -0.027 -2.170 1.00 0.00 18 ALA A C 18
ATOM 14479 O O . ALA A 1 18 ? 33.395 0.567 -2.731 1.00 0.00 18 ALA A O 18
ATOM 14486 N N . PRO A 1 19 ? 32.677 -1.196 -1.603 1.00 0.00 19 PRO A N 18
ATOM 14487 C CA . PRO A 1 19 ? 33.994 -1.893 -1.605 1.00 0.00 19 PRO A CA 18
ATOM 14488 C C . PRO A 1 19 ? 34.362 -2.421 -2.997 1.00 0.00 19 PRO A C 18
ATOM 14489 O O . PRO A 1 19 ? 33.527 -2.525 -3.886 1.00 0.00 19 PRO A O 18
ATOM 14500 N N . LEU A 1 20 ? 35.618 -2.743 -3.192 1.00 0.00 20 LEU A N 18
ATOM 14501 C CA . LEU A 1 20 ? 36.080 -3.260 -4.515 1.00 0.00 20 LEU A CA 18
ATOM 14502 C C . LEU A 1 20 ? 36.718 -4.630 -4.325 1.00 0.00 20 LEU A C 18
ATOM 14503 O O . LEU A 1 20 ? 37.319 -4.911 -3.307 1.00 0.00 20 LEU A O 18
ATOM 14519 N N . GLU A 1 21 ? 36.593 -5.485 -5.304 1.00 0.00 21 GLU A N 18
ATOM 14520 C CA . GLU A 1 21 ? 37.191 -6.852 -5.200 1.00 0.00 21 GLU A CA 18
ATOM 14521 C C . GLU A 1 21 ? 38.434 -6.920 -6.082 1.00 0.00 21 GLU A C 18
ATOM 14522 O O . GLU A 1 21 ? 38.398 -6.597 -7.256 1.00 0.00 21 GLU A O 18
ATOM 14534 N N . GLU A 1 22 ? 39.537 -7.328 -5.509 1.00 0.00 22 GLU A N 18
ATOM 14535 C CA . GLU A 1 22 ? 40.814 -7.420 -6.276 1.00 0.00 22 GLU A CA 18
ATOM 14536 C C . GLU A 1 22 ? 40.920 -8.789 -6.944 1.00 0.00 22 GLU A C 18
ATOM 14537 O O . GLU A 1 22 ? 40.876 -9.814 -6.291 1.00 0.00 22 GLU A O 18
ATOM 14549 N N . ARG A 1 23 ? 41.067 -8.818 -8.242 1.00 0.00 23 ARG A N 18
ATOM 14550 C CA . ARG A 1 23 ? 41.185 -10.130 -8.941 1.00 0.00 23 ARG A CA 18
ATOM 14551 C C . ARG A 1 23 ? 41.523 -9.902 -10.416 1.00 0.00 23 ARG A C 18
ATOM 14552 O O . ARG A 1 23 ? 41.335 -8.825 -10.949 1.00 0.00 23 ARG A O 18
ATOM 14573 N N . ASP A 1 24 ? 42.024 -10.914 -11.073 1.00 0.00 24 ASP A N 18
ATOM 14574 C CA . ASP A 1 24 ? 42.379 -10.775 -12.510 1.00 0.00 24 ASP A CA 18
ATOM 14575 C C . ASP A 1 24 ? 43.298 -9.565 -12.694 1.00 0.00 24 ASP A C 18
ATOM 14576 O O . ASP A 1 24 ? 43.282 -8.915 -13.720 1.00 0.00 24 ASP A O 18
ATOM 14585 N N . ALA A 1 25 ? 44.101 -9.269 -11.706 1.00 0.00 25 ALA A N 18
ATOM 14586 C CA . ALA A 1 25 ? 45.038 -8.110 -11.808 1.00 0.00 25 ALA A CA 18
ATOM 14587 C C . ALA A 1 25 ? 44.253 -6.801 -11.912 1.00 0.00 25 ALA A C 18
ATOM 14588 O O . ALA A 1 25 ? 44.753 -5.806 -12.398 1.00 0.00 25 ALA A O 18
ATOM 14595 N N . GLU A 1 26 ? 43.026 -6.790 -11.458 1.00 0.00 26 GLU A N 18
ATOM 14596 C CA . GLU A 1 26 ? 42.210 -5.543 -11.525 1.00 0.00 26 GLU A CA 18
ATOM 14597 C C . GLU A 1 26 ? 41.257 -5.493 -10.335 1.00 0.00 26 GLU A C 18
ATOM 14598 O O . GLU A 1 26 ? 40.953 -6.506 -9.720 1.00 0.00 26 GLU A O 18
ATOM 14610 N N . LEU A 1 27 ? 40.776 -4.315 -10.006 1.00 0.00 27 LEU A N 18
ATOM 14611 C CA . LEU A 1 27 ? 39.828 -4.173 -8.861 1.00 0.00 27 LEU A CA 18
ATOM 14612 C C . LEU A 1 27 ? 38.433 -3.910 -9.416 1.00 0.00 27 LEU A C 18
ATOM 14613 O O . LEU A 1 27 ? 38.220 -2.995 -10.191 1.00 0.00 27 LEU A O 18
ATOM 14629 N N . ILE A 1 28 ? 37.479 -4.719 -9.024 1.00 0.00 28 ILE A N 18
ATOM 14630 C CA . ILE A 1 28 ? 36.080 -4.550 -9.522 1.00 0.00 28 ILE A CA 18
ATOM 14631 C C . ILE A 1 28 ? 35.242 -3.870 -8.451 1.00 0.00 28 ILE A C 18
ATOM 14632 O O . ILE A 1 28 ? 35.233 -4.279 -7.305 1.00 0.00 28 ILE A O 18
ATOM 14648 N N . CYS A 1 29 ? 34.552 -2.822 -8.815 1.00 0.00 29 CYS A N 18
ATOM 14649 C CA . CYS A 1 29 ? 33.722 -2.085 -7.822 1.00 0.00 29 CYS A CA 18
ATOM 14650 C C . CYS A 1 29 ? 32.480 -2.914 -7.475 1.00 0.00 29 CYS A C 18
ATOM 14651 O O . CYS A 1 29 ? 31.776 -3.383 -8.347 1.00 0.00 29 CYS A O 18
ATOM 14658 N N . THR A 1 30 ? 32.214 -3.104 -6.207 1.00 0.00 30 THR A N 18
ATOM 14659 C CA . THR A 1 30 ? 31.031 -3.906 -5.797 1.00 0.00 30 THR A CA 18
ATOM 14660 C C . THR A 1 30 ? 29.783 -3.028 -5.772 1.00 0.00 30 THR A C 18
ATOM 14661 O O . THR A 1 30 ? 29.850 -1.821 -5.890 1.00 0.00 30 THR A O 18
ATOM 14672 N N . GLY A 1 31 ? 28.645 -3.639 -5.608 1.00 0.00 31 GLY A N 18
ATOM 14673 C CA . GLY A 1 31 ? 27.358 -2.874 -5.553 1.00 0.00 31 GLY A CA 18
ATOM 14674 C C . GLY A 1 31 ? 26.610 -3.005 -6.882 1.00 0.00 31 GLY A C 18
ATOM 14675 O O . GLY A 1 31 ? 27.203 -3.075 -7.940 1.00 0.00 31 GLY A O 18
ATOM 14679 N N . GLN A 1 32 ? 25.305 -3.034 -6.825 1.00 0.00 32 GLN A N 18
ATOM 14680 C CA . GLN A 1 32 ? 24.497 -3.158 -8.069 1.00 0.00 32 GLN A CA 18
ATOM 14681 C C . GLN A 1 32 ? 24.629 -1.882 -8.898 1.00 0.00 32 GLN A C 18
ATOM 14682 O O . GLN A 1 32 ? 24.969 -1.918 -10.064 1.00 0.00 32 GLN A O 18
ATOM 14696 N N . ASP A 1 33 ? 24.358 -0.750 -8.301 1.00 0.00 33 ASP A N 18
ATOM 14697 C CA . ASP A 1 33 ? 24.456 0.538 -9.046 1.00 0.00 33 ASP A CA 18
ATOM 14698 C C . ASP A 1 33 ? 25.904 1.015 -9.060 1.00 0.00 33 ASP A C 18
ATOM 14699 O O . ASP A 1 33 ? 26.238 1.991 -9.702 1.00 0.00 33 ASP A O 18
ATOM 14708 N N . CYS A 1 34 ? 26.767 0.326 -8.360 1.00 0.00 34 CYS A N 18
ATOM 14709 C CA . CYS A 1 34 ? 28.211 0.712 -8.323 1.00 0.00 34 CYS A CA 18
ATOM 14710 C C . CYS A 1 34 ? 29.035 -0.420 -8.933 1.00 0.00 34 CYS A C 18
ATOM 14711 O O . CYS A 1 34 ? 29.512 -1.297 -8.240 1.00 0.00 34 CYS A O 18
ATOM 14718 N N . GLY A 1 35 ? 29.210 -0.400 -10.227 1.00 0.00 35 GLY A N 18
ATOM 14719 C CA . GLY A 1 35 ? 30.013 -1.461 -10.911 1.00 0.00 35 GLY A CA 18
ATOM 14720 C C . GLY A 1 35 ? 31.329 -0.849 -11.394 1.00 0.00 35 GLY A C 18
ATOM 14721 O O . GLY A 1 35 ? 31.921 -0.038 -10.717 1.00 0.00 35 GLY A O 18
ATOM 14725 N N . LEU A 1 36 ? 31.770 -1.244 -12.561 1.00 0.00 36 LEU A N 18
ATOM 14726 C CA . LEU A 1 36 ? 33.045 -0.721 -13.153 1.00 0.00 36 LEU A CA 18
ATOM 14727 C C . LEU A 1 36 ? 34.241 -1.342 -12.434 1.00 0.00 36 LEU A C 18
ATOM 14728 O O . LEU A 1 36 ? 34.132 -1.866 -11.337 1.00 0.00 36 LEU A O 18
ATOM 14744 N N . ALA A 1 37 ? 35.388 -1.305 -13.059 1.00 0.00 37 ALA A N 18
ATOM 14745 C CA . ALA A 1 37 ? 36.602 -1.898 -12.427 1.00 0.00 37 ALA A CA 18
ATOM 14746 C C . ALA A 1 37 ? 37.833 -1.093 -12.832 1.00 0.00 37 ALA A C 18
ATOM 14747 O O . ALA A 1 37 ? 37.884 -0.502 -13.900 1.00 0.00 37 ALA A O 18
ATOM 14754 N N . TYR A 1 38 ? 38.825 -1.065 -11.979 1.00 0.00 38 TYR A N 18
ATOM 14755 C CA . TYR A 1 38 ? 40.078 -0.303 -12.281 1.00 0.00 38 TYR A CA 18
ATOM 14756 C C . TYR A 1 38 ? 41.252 -1.294 -12.392 1.00 0.00 38 TYR A C 18
ATOM 14757 O O . TYR A 1 38 ? 41.396 -2.170 -11.557 1.00 0.00 38 TYR A O 18
ATOM 14775 N N . PRO A 1 39 ? 42.090 -1.173 -13.403 1.00 0.00 39 PRO A N 18
ATOM 14776 C CA . PRO A 1 39 ? 43.252 -2.091 -13.582 1.00 0.00 39 PRO A CA 18
ATOM 14777 C C . PRO A 1 39 ? 44.381 -1.804 -12.582 1.00 0.00 39 PRO A C 18
ATOM 14778 O O . PRO A 1 39 ? 44.450 -0.738 -11.990 1.00 0.00 39 PRO A O 18
ATOM 14789 N N . VAL A 1 40 ? 45.266 -2.755 -12.395 1.00 0.00 40 VAL A N 18
ATOM 14790 C CA . VAL A 1 40 ? 46.404 -2.572 -11.443 1.00 0.00 40 VAL A CA 18
ATOM 14791 C C . VAL A 1 40 ? 47.695 -2.391 -12.236 1.00 0.00 40 VAL A C 18
ATOM 14792 O O . VAL A 1 40 ? 47.986 -3.139 -13.147 1.00 0.00 40 VAL A O 18
ATOM 14805 N N . ARG A 1 41 ? 48.470 -1.392 -11.893 1.00 0.00 41 ARG A N 18
ATOM 14806 C CA . ARG A 1 41 ? 49.752 -1.135 -12.619 1.00 0.00 41 ARG A CA 18
ATOM 14807 C C . ARG A 1 41 ? 50.934 -1.408 -11.686 1.00 0.00 41 ARG A C 18
ATOM 14808 O O . ARG A 1 41 ? 51.071 -0.798 -10.644 1.00 0.00 41 ARG A O 18
ATOM 14829 N N . ASP A 1 42 ? 51.788 -2.321 -12.063 1.00 0.00 42 ASP A N 18
ATOM 14830 C CA . ASP A 1 42 ? 52.969 -2.647 -11.217 1.00 0.00 42 ASP A CA 18
ATOM 14831 C C . ASP A 1 42 ? 52.502 -3.069 -9.827 1.00 0.00 42 ASP A C 18
ATOM 14832 O O . ASP A 1 42 ? 53.244 -3.000 -8.868 1.00 0.00 42 ASP A O 18
ATOM 14841 N N . GLY A 1 43 ? 51.278 -3.519 -9.709 1.00 0.00 43 GLY A N 18
ATOM 14842 C CA . GLY A 1 43 ? 50.760 -3.961 -8.379 1.00 0.00 43 GLY A CA 18
ATOM 14843 C C . GLY A 1 43 ? 50.046 -2.800 -7.686 1.00 0.00 43 GLY A C 18
ATOM 14844 O O . GLY A 1 43 ? 49.511 -2.953 -6.603 1.00 0.00 43 GLY A O 18
ATOM 14848 N N . ILE A 1 44 ? 50.032 -1.638 -8.298 1.00 0.00 44 ILE A N 18
ATOM 14849 C CA . ILE A 1 44 ? 49.354 -0.461 -7.673 1.00 0.00 44 ILE A CA 18
ATOM 14850 C C . ILE A 1 44 ? 47.993 -0.235 -8.364 1.00 0.00 44 ILE A C 18
ATOM 14851 O O . ILE A 1 44 ? 47.937 -0.085 -9.573 1.00 0.00 44 ILE A O 18
ATOM 14867 N N . PRO A 1 45 ? 46.896 -0.214 -7.620 1.00 0.00 45 PRO A N 18
ATOM 14868 C CA . PRO A 1 45 ? 45.541 -0.005 -8.212 1.00 0.00 45 PRO A CA 18
ATOM 14869 C C . PRO A 1 45 ? 45.331 1.432 -8.692 1.00 0.00 45 PRO A C 18
ATOM 14870 O O . PRO A 1 45 ? 45.767 2.375 -8.061 1.00 0.00 45 PRO A O 18
ATOM 14881 N N . VAL A 1 46 ? 44.654 1.603 -9.798 1.00 0.00 46 VAL A N 18
ATOM 14882 C CA . VAL A 1 46 ? 44.402 2.981 -10.317 1.00 0.00 46 VAL A CA 18
ATOM 14883 C C . VAL A 1 46 ? 43.106 3.513 -9.711 1.00 0.00 46 VAL A C 18
ATOM 14884 O O . VAL A 1 46 ? 42.045 2.953 -9.900 1.00 0.00 46 VAL A O 18
ATOM 14897 N N . LEU A 1 47 ? 43.187 4.590 -8.979 1.00 0.00 47 LEU A N 18
ATOM 14898 C CA . LEU A 1 47 ? 41.967 5.169 -8.341 1.00 0.00 47 LEU A CA 18
ATOM 14899 C C . LEU A 1 47 ? 41.476 6.350 -9.171 1.00 0.00 47 LEU A C 18
ATOM 14900 O O . LEU A 1 47 ? 40.933 7.304 -8.649 1.00 0.00 47 LEU A O 18
ATOM 14916 N N . LEU A 1 48 ? 41.668 6.294 -10.466 1.00 0.00 48 LEU A N 18
ATOM 14917 C CA . LEU A 1 48 ? 41.222 7.413 -11.354 1.00 0.00 48 LEU A CA 18
ATOM 14918 C C . LEU A 1 48 ? 39.991 6.973 -12.150 1.00 0.00 48 LEU A C 18
ATOM 14919 O O . LEU A 1 48 ? 39.969 5.932 -12.777 1.00 0.00 48 LEU A O 18
ATOM 14935 N N . VAL A 1 49 ? 38.965 7.773 -12.119 1.00 0.00 49 VAL A N 18
ATOM 14936 C CA . VAL A 1 49 ? 37.715 7.439 -12.850 1.00 0.00 49 VAL A CA 18
ATOM 14937 C C . VAL A 1 49 ? 37.978 7.417 -14.356 1.00 0.00 49 VAL A C 18
ATOM 14938 O O . VAL A 1 49 ? 37.494 6.559 -15.067 1.00 0.00 49 VAL A O 18
ATOM 14951 N N . ASP A 1 50 ? 38.728 8.367 -14.847 1.00 0.00 50 ASP A N 18
ATOM 14952 C CA . ASP A 1 50 ? 39.006 8.424 -16.309 1.00 0.00 50 ASP A CA 18
ATOM 14953 C C . ASP A 1 50 ? 39.704 7.142 -16.763 1.00 0.00 50 ASP A C 18
ATOM 14954 O O . ASP A 1 50 ? 39.697 6.804 -17.929 1.00 0.00 50 ASP A O 18
ATOM 14963 N N . GLU A 1 51 ? 40.301 6.420 -15.849 1.00 0.00 51 GLU A N 18
ATOM 14964 C CA . GLU A 1 51 ? 41.000 5.150 -16.218 1.00 0.00 51 GLU A CA 18
ATOM 14965 C C . GLU A 1 51 ? 40.113 3.965 -15.836 1.00 0.00 51 GLU A C 18
ATOM 14966 O O . GLU A 1 51 ? 40.492 2.819 -15.988 1.00 0.00 51 GLU A O 18
ATOM 14978 N N . ALA A 1 52 ? 38.938 4.232 -15.332 1.00 0.00 52 ALA A N 18
ATOM 14979 C CA . ALA A 1 52 ? 38.026 3.124 -14.928 1.00 0.00 52 ALA A CA 18
ATOM 14980 C C . ALA A 1 52 ? 37.563 2.364 -16.166 1.00 0.00 52 ALA A C 18
ATOM 14981 O O . ALA A 1 52 ? 37.377 2.936 -17.222 1.00 0.00 52 ALA A O 18
ATOM 14988 N N . ARG A 1 53 ? 37.370 1.074 -16.039 1.00 0.00 53 ARG A N 18
ATOM 14989 C CA . ARG A 1 53 ? 36.908 0.249 -17.199 1.00 0.00 53 ARG A CA 18
ATOM 14990 C C . ARG A 1 53 ? 35.562 -0.395 -16.859 1.00 0.00 53 ARG A C 18
ATOM 14991 O O . ARG A 1 53 ? 35.315 -0.805 -15.734 1.00 0.00 53 ARG A O 18
ATOM 15012 N N . ARG A 1 54 ? 34.685 -0.466 -17.828 1.00 0.00 54 ARG A N 18
ATOM 15013 C CA . ARG A 1 54 ? 33.335 -1.061 -17.600 1.00 0.00 54 ARG A CA 18
ATOM 15014 C C . ARG A 1 54 ? 33.392 -2.570 -17.886 1.00 0.00 54 ARG A C 18
ATOM 15015 O O . ARG A 1 54 ? 34.416 -3.093 -18.278 1.00 0.00 54 ARG A O 18
ATOM 15036 N N . PRO A 1 55 ? 32.299 -3.266 -17.688 1.00 0.00 55 PRO A N 18
ATOM 15037 C CA . PRO A 1 55 ? 32.228 -4.742 -17.923 1.00 0.00 55 PRO A CA 18
ATOM 15038 C C . PRO A 1 55 ? 32.552 -5.123 -19.378 1.00 0.00 55 PRO A C 18
ATOM 15039 O O . PRO A 1 55 ? 32.238 -4.399 -20.303 1.00 0.00 55 PRO A O 18
ATOM 15050 N N . GLU A 1 56 ? 33.177 -6.257 -19.574 1.00 0.00 56 GLU A N 18
ATOM 15051 C CA . GLU A 1 56 ? 33.532 -6.703 -20.955 1.00 0.00 56 GLU A CA 18
ATOM 15052 C C . GLU A 1 56 ? 34.489 -5.694 -21.592 1.00 0.00 56 GLU A C 18
ATOM 15053 O O . GLU A 1 56 ? 34.080 -4.564 -21.796 1.00 0.00 56 GLU A O 18
ATOM 15067 N N . MET A 1 1 ? 54.288 -3.184 20.839 1.00 0.00 1 MET A N 19
ATOM 15068 C CA . MET A 1 1 ? 54.974 -1.869 20.701 1.00 0.00 1 MET A CA 19
ATOM 15069 C C . MET A 1 1 ? 54.302 -1.062 19.591 1.00 0.00 1 MET A C 19
ATOM 15070 O O . MET A 1 1 ? 54.864 -0.859 18.533 1.00 0.00 1 MET A O 19
ATOM 15086 N N . PRO A 1 2 ? 53.096 -0.607 19.831 1.00 0.00 2 PRO A N 19
ATOM 15087 C CA . PRO A 1 2 ? 52.329 0.186 18.834 1.00 0.00 2 PRO A CA 19
ATOM 15088 C C . PRO A 1 2 ? 52.794 1.639 18.778 1.00 0.00 2 PRO A C 19
ATOM 15089 O O . PRO A 1 2 ? 52.628 2.399 19.712 1.00 0.00 2 PRO A O 19
ATOM 15100 N N . LEU A 1 3 ? 53.373 2.021 17.679 1.00 0.00 3 LEU A N 19
ATOM 15101 C CA . LEU A 1 3 ? 53.857 3.413 17.526 1.00 0.00 3 LEU A CA 19
ATOM 15102 C C . LEU A 1 3 ? 52.669 4.368 17.595 1.00 0.00 3 LEU A C 19
ATOM 15103 O O . LEU A 1 3 ? 52.742 5.425 18.188 1.00 0.00 3 LEU A O 19
ATOM 15119 N N . GLU A 1 4 ? 51.582 4.005 16.975 1.00 0.00 4 GLU A N 19
ATOM 15120 C CA . GLU A 1 4 ? 50.380 4.887 16.986 1.00 0.00 4 GLU A CA 19
ATOM 15121 C C . GLU A 1 4 ? 49.198 4.165 16.339 1.00 0.00 4 GLU A C 19
ATOM 15122 O O . GLU A 1 4 ? 49.338 3.456 15.362 1.00 0.00 4 GLU A O 19
ATOM 15134 N N . ALA A 1 5 ? 48.034 4.343 16.897 1.00 0.00 5 ALA A N 19
ATOM 15135 C CA . ALA A 1 5 ? 46.815 3.676 16.358 1.00 0.00 5 ALA A CA 19
ATOM 15136 C C . ALA A 1 5 ? 46.538 4.170 14.941 1.00 0.00 5 ALA A C 19
ATOM 15137 O O . ALA A 1 5 ? 45.814 5.121 14.725 1.00 0.00 5 ALA A O 19
ATOM 15144 N N . GLY A 1 6 ? 47.119 3.516 13.978 1.00 0.00 6 GLY A N 19
ATOM 15145 C CA . GLY A 1 6 ? 46.925 3.912 12.554 1.00 0.00 6 GLY A CA 19
ATOM 15146 C C . GLY A 1 6 ? 45.510 3.565 12.097 1.00 0.00 6 GLY A C 19
ATOM 15147 O O . GLY A 1 6 ? 44.859 2.699 12.642 1.00 0.00 6 GLY A O 19
ATOM 15151 N N . LEU A 1 7 ? 45.040 4.251 11.094 1.00 0.00 7 LEU A N 19
ATOM 15152 C CA . LEU A 1 7 ? 43.663 4.000 10.573 1.00 0.00 7 LEU A CA 19
ATOM 15153 C C . LEU A 1 7 ? 43.687 2.860 9.560 1.00 0.00 7 LEU A C 19
ATOM 15154 O O . LEU A 1 7 ? 44.460 2.852 8.624 1.00 0.00 7 LEU A O 19
ATOM 15170 N N . LEU A 1 8 ? 42.840 1.895 9.758 1.00 0.00 8 LEU A N 19
ATOM 15171 C CA . LEU A 1 8 ? 42.786 0.732 8.834 1.00 0.00 8 LEU A CA 19
ATOM 15172 C C . LEU A 1 8 ? 42.348 1.213 7.446 1.00 0.00 8 LEU A C 19
ATOM 15173 O O . LEU A 1 8 ? 42.876 0.797 6.436 1.00 0.00 8 LEU A O 19
ATOM 15189 N N . GLU A 1 9 ? 41.378 2.080 7.406 1.00 0.00 9 GLU A N 19
ATOM 15190 C CA . GLU A 1 9 ? 40.875 2.606 6.106 1.00 0.00 9 GLU A CA 19
ATOM 15191 C C . GLU A 1 9 ? 40.360 1.458 5.239 1.00 0.00 9 GLU A C 19
ATOM 15192 O O . GLU A 1 9 ? 41.117 0.677 4.699 1.00 0.00 9 GLU A O 19
ATOM 15204 N N . ILE A 1 10 ? 39.067 1.363 5.106 1.00 0.00 10 ILE A N 19
ATOM 15205 C CA . ILE A 1 10 ? 38.462 0.278 4.283 1.00 0.00 10 ILE A CA 19
ATOM 15206 C C . ILE A 1 10 ? 38.482 0.664 2.808 1.00 0.00 10 ILE A C 19
ATOM 15207 O O . ILE A 1 10 ? 38.410 1.821 2.449 1.00 0.00 10 ILE A O 19
ATOM 15223 N N . LEU A 1 11 ? 38.588 -0.313 1.955 1.00 0.00 11 LEU A N 19
ATOM 15224 C CA . LEU A 1 11 ? 38.633 -0.045 0.492 1.00 0.00 11 LEU A CA 19
ATOM 15225 C C . LEU A 1 11 ? 37.280 0.462 0.011 1.00 0.00 11 LEU A C 19
ATOM 15226 O O . LEU A 1 11 ? 36.241 -0.061 0.355 1.00 0.00 11 LEU A O 19
ATOM 15242 N N . ALA A 1 12 ? 37.302 1.484 -0.794 1.00 0.00 12 ALA A N 19
ATOM 15243 C CA . ALA A 1 12 ? 36.035 2.056 -1.326 1.00 0.00 12 ALA A CA 19
ATOM 15244 C C . ALA A 1 12 ? 36.308 2.801 -2.628 1.00 0.00 12 ALA A C 19
ATOM 15245 O O . ALA A 1 12 ? 37.402 3.270 -2.882 1.00 0.00 12 ALA A O 19
ATOM 15252 N N . CYS A 1 13 ? 35.311 2.895 -3.459 1.00 0.00 13 CYS A N 19
ATOM 15253 C CA . CYS A 1 13 ? 35.483 3.583 -4.765 1.00 0.00 13 CYS A CA 19
ATOM 15254 C C . CYS A 1 13 ? 35.535 5.104 -4.558 1.00 0.00 13 CYS A C 19
ATOM 15255 O O . CYS A 1 13 ? 34.925 5.637 -3.649 1.00 0.00 13 CYS A O 19
ATOM 15262 N N . PRO A 1 14 ? 36.239 5.797 -5.415 1.00 0.00 14 PRO A N 19
ATOM 15263 C CA . PRO A 1 14 ? 36.358 7.279 -5.348 1.00 0.00 14 PRO A CA 19
ATOM 15264 C C . PRO A 1 14 ? 35.060 7.960 -5.775 1.00 0.00 14 PRO A C 19
ATOM 15265 O O . PRO A 1 14 ? 34.889 9.146 -5.606 1.00 0.00 14 PRO A O 19
ATOM 15276 N N . ALA A 1 15 ? 34.153 7.212 -6.336 1.00 0.00 15 ALA A N 19
ATOM 15277 C CA . ALA A 1 15 ? 32.857 7.796 -6.795 1.00 0.00 15 ALA A CA 19
ATOM 15278 C C . ALA A 1 15 ? 31.703 6.927 -6.298 1.00 0.00 15 ALA A C 19
ATOM 15279 O O . ALA A 1 15 ? 30.772 7.405 -5.686 1.00 0.00 15 ALA A O 19
ATOM 15286 N N . CYS A 1 16 ? 31.753 5.657 -6.575 1.00 0.00 16 CYS A N 19
ATOM 15287 C CA . CYS A 1 16 ? 30.654 4.743 -6.146 1.00 0.00 16 CYS A CA 19
ATOM 15288 C C . CYS A 1 16 ? 30.638 4.655 -4.617 1.00 0.00 16 CYS A C 19
ATOM 15289 O O . CYS A 1 16 ? 29.615 4.407 -4.011 1.00 0.00 16 CYS A O 19
ATOM 15296 N N . HIS A 1 17 ? 31.780 4.818 -4.007 1.00 0.00 17 HIS A N 19
ATOM 15297 C CA . HIS A 1 17 ? 31.877 4.724 -2.526 1.00 0.00 17 HIS A CA 19
ATOM 15298 C C . HIS A 1 17 ? 31.505 3.308 -2.087 1.00 0.00 17 HIS A C 19
ATOM 15299 O O . HIS A 1 17 ? 31.539 2.977 -0.921 1.00 0.00 17 HIS A O 19
ATOM 15313 N N . ALA A 1 18 ? 31.155 2.472 -3.021 1.00 0.00 18 ALA A N 19
ATOM 15314 C CA . ALA A 1 18 ? 30.778 1.070 -2.681 1.00 0.00 18 ALA A CA 19
ATOM 15315 C C . ALA A 1 18 ? 32.048 0.237 -2.455 1.00 0.00 18 ALA A C 19
ATOM 15316 O O . ALA A 1 18 ? 33.147 0.668 -2.745 1.00 0.00 18 ALA A O 19
ATOM 15323 N N . PRO A 1 19 ? 31.891 -0.955 -1.941 1.00 0.00 19 PRO A N 19
ATOM 15324 C CA . PRO A 1 19 ? 33.036 -1.868 -1.684 1.00 0.00 19 PRO A CA 19
ATOM 15325 C C . PRO A 1 19 ? 33.673 -2.388 -2.980 1.00 0.00 19 PRO A C 19
ATOM 15326 O O . PRO A 1 19 ? 33.038 -2.491 -4.026 1.00 0.00 19 PRO A O 19
ATOM 15337 N N . LEU A 1 20 ? 34.933 -2.717 -2.910 1.00 0.00 20 LEU A N 19
ATOM 15338 C CA . LEU A 1 20 ? 35.651 -3.232 -4.114 1.00 0.00 20 LEU A CA 19
ATOM 15339 C C . LEU A 1 20 ? 35.999 -4.697 -3.915 1.00 0.00 20 LEU A C 19
ATOM 15340 O O . LEU A 1 20 ? 36.161 -5.170 -2.809 1.00 0.00 20 LEU A O 19
ATOM 15356 N N . GLU A 1 21 ? 36.107 -5.414 -4.999 1.00 0.00 21 GLU A N 19
ATOM 15357 C CA . GLU A 1 21 ? 36.444 -6.870 -4.930 1.00 0.00 21 GLU A CA 19
ATOM 15358 C C . GLU A 1 21 ? 37.635 -7.166 -5.834 1.00 0.00 21 GLU A C 19
ATOM 15359 O O . GLU A 1 21 ? 37.758 -6.646 -6.931 1.00 0.00 21 GLU A O 19
ATOM 15371 N N . GLU A 1 22 ? 38.519 -7.997 -5.360 1.00 0.00 22 GLU A N 19
ATOM 15372 C CA . GLU A 1 22 ? 39.731 -8.354 -6.148 1.00 0.00 22 GLU A CA 19
ATOM 15373 C C . GLU A 1 22 ? 39.407 -9.477 -7.117 1.00 0.00 22 GLU A C 19
ATOM 15374 O O . GLU A 1 22 ? 38.878 -10.505 -6.745 1.00 0.00 22 GLU A O 19
ATOM 15386 N N . ARG A 1 23 ? 39.736 -9.280 -8.367 1.00 0.00 23 ARG A N 19
ATOM 15387 C CA . ARG A 1 23 ? 39.464 -10.330 -9.399 1.00 0.00 23 ARG A CA 19
ATOM 15388 C C . ARG A 1 23 ? 40.756 -10.672 -10.103 1.00 0.00 23 ARG A C 19
ATOM 15389 O O . ARG A 1 23 ? 41.672 -9.881 -10.117 1.00 0.00 23 ARG A O 19
ATOM 15410 N N . ASP A 1 24 ? 40.814 -11.852 -10.679 1.00 0.00 24 ASP A N 19
ATOM 15411 C CA . ASP A 1 24 ? 42.030 -12.331 -11.417 1.00 0.00 24 ASP A CA 19
ATOM 15412 C C . ASP A 1 24 ? 43.253 -11.494 -11.044 1.00 0.00 24 ASP A C 19
ATOM 15413 O O . ASP A 1 24 ? 43.998 -11.822 -10.146 1.00 0.00 24 ASP A O 19
ATOM 15422 N N . ALA A 1 25 ? 43.436 -10.393 -11.716 1.00 0.00 25 ALA A N 19
ATOM 15423 C CA . ALA A 1 25 ? 44.589 -9.500 -11.404 1.00 0.00 25 ALA A CA 19
ATOM 15424 C C . ALA A 1 25 ? 44.146 -8.042 -11.522 1.00 0.00 25 ALA A C 19
ATOM 15425 O O . ALA A 1 25 ? 44.928 -7.170 -11.835 1.00 0.00 25 ALA A O 19
ATOM 15432 N N . GLU A 1 26 ? 42.892 -7.773 -11.261 1.00 0.00 26 GLU A N 19
ATOM 15433 C CA . GLU A 1 26 ? 42.384 -6.371 -11.346 1.00 0.00 26 GLU A CA 19
ATOM 15434 C C . GLU A 1 26 ? 41.334 -6.129 -10.267 1.00 0.00 26 GLU A C 19
ATOM 15435 O O . GLU A 1 26 ? 40.839 -7.052 -9.619 1.00 0.00 26 GLU A O 19
ATOM 15447 N N . LEU A 1 27 ? 40.999 -4.880 -10.065 1.00 0.00 27 LEU A N 19
ATOM 15448 C CA . LEU A 1 27 ? 39.993 -4.520 -9.025 1.00 0.00 27 LEU A CA 19
ATOM 15449 C C . LEU A 1 27 ? 38.635 -4.347 -9.663 1.00 0.00 27 LEU A C 19
ATOM 15450 O O . LEU A 1 27 ? 38.496 -3.717 -10.694 1.00 0.00 27 LEU A O 19
ATOM 15466 N N . ILE A 1 28 ? 37.632 -4.917 -9.042 1.00 0.00 28 ILE A N 19
ATOM 15467 C CA . ILE A 1 28 ? 36.244 -4.822 -9.582 1.00 0.00 28 ILE A CA 19
ATOM 15468 C C . ILE A 1 28 ? 35.341 -4.111 -8.586 1.00 0.00 28 ILE A C 19
ATOM 15469 O O . ILE A 1 28 ? 35.309 -4.423 -7.408 1.00 0.00 28 ILE A O 19
ATOM 15485 N N . CYS A 1 29 ? 34.602 -3.153 -9.072 1.00 0.00 29 CYS A N 19
ATOM 15486 C CA . CYS A 1 29 ? 33.678 -2.389 -8.193 1.00 0.00 29 CYS A CA 19
ATOM 15487 C C . CYS A 1 29 ? 32.529 -3.292 -7.775 1.00 0.00 29 CYS A C 19
ATOM 15488 O O . CYS A 1 29 ? 31.872 -3.897 -8.599 1.00 0.00 29 CYS A O 19
ATOM 15495 N N . THR A 1 30 ? 32.279 -3.379 -6.490 1.00 0.00 30 THR A N 19
ATOM 15496 C CA . THR A 1 30 ? 31.168 -4.238 -5.995 1.00 0.00 30 THR A CA 19
ATOM 15497 C C . THR A 1 30 ? 30.160 -3.392 -5.232 1.00 0.00 30 THR A C 19
ATOM 15498 O O . THR A 1 30 ? 30.488 -2.698 -4.295 1.00 0.00 30 THR A O 19
ATOM 15509 N N . GLY A 1 31 ? 28.925 -3.464 -5.634 1.00 0.00 31 GLY A N 19
ATOM 15510 C CA . GLY A 1 31 ? 27.858 -2.685 -4.943 1.00 0.00 31 GLY A CA 19
ATOM 15511 C C . GLY A 1 31 ? 26.588 -2.668 -5.794 1.00 0.00 31 GLY A C 19
ATOM 15512 O O . GLY A 1 31 ? 26.416 -3.455 -6.705 1.00 0.00 31 GLY A O 19
ATOM 15516 N N . GLN A 1 32 ? 25.694 -1.774 -5.486 1.00 0.00 32 GLN A N 19
ATOM 15517 C CA . GLN A 1 32 ? 24.417 -1.680 -6.245 1.00 0.00 32 GLN A CA 19
ATOM 15518 C C . GLN A 1 32 ? 24.672 -1.035 -7.605 1.00 0.00 32 GLN A C 19
ATOM 15519 O O . GLN A 1 32 ? 24.395 -1.611 -8.636 1.00 0.00 32 GLN A O 19
ATOM 15533 N N . ASP A 1 33 ? 25.199 0.156 -7.611 1.00 0.00 33 ASP A N 19
ATOM 15534 C CA . ASP A 1 33 ? 25.478 0.859 -8.899 1.00 0.00 33 ASP A CA 19
ATOM 15535 C C . ASP A 1 33 ? 26.943 0.647 -9.271 1.00 0.00 33 ASP A C 19
ATOM 15536 O O . ASP A 1 33 ? 27.488 1.328 -10.112 1.00 0.00 33 ASP A O 19
ATOM 15545 N N . CYS A 1 34 ? 27.581 -0.296 -8.638 1.00 0.00 34 CYS A N 19
ATOM 15546 C CA . CYS A 1 34 ? 29.018 -0.572 -8.930 1.00 0.00 34 CYS A CA 19
ATOM 15547 C C . CYS A 1 34 ? 29.135 -1.619 -10.036 1.00 0.00 34 CYS A C 19
ATOM 15548 O O . CYS A 1 34 ? 28.203 -2.328 -10.348 1.00 0.00 34 CYS A O 19
ATOM 15555 N N . GLY A 1 35 ? 30.293 -1.713 -10.616 1.00 0.00 35 GLY A N 19
ATOM 15556 C CA . GLY A 1 35 ? 30.517 -2.704 -11.703 1.00 0.00 35 GLY A CA 19
ATOM 15557 C C . GLY A 1 35 ? 31.778 -2.318 -12.486 1.00 0.00 35 GLY A C 19
ATOM 15558 O O . GLY A 1 35 ? 32.272 -3.077 -13.291 1.00 0.00 35 GLY A O 19
ATOM 15562 N N . LEU A 1 36 ? 32.293 -1.140 -12.259 1.00 0.00 36 LEU A N 19
ATOM 15563 C CA . LEU A 1 36 ? 33.510 -0.688 -12.993 1.00 0.00 36 LEU A CA 19
ATOM 15564 C C . LEU A 1 36 ? 34.695 -1.570 -12.636 1.00 0.00 36 LEU A C 19
ATOM 15565 O O . LEU A 1 36 ? 34.685 -2.282 -11.651 1.00 0.00 36 LEU A O 19
ATOM 15581 N N . ALA A 1 37 ? 35.717 -1.527 -13.448 1.00 0.00 37 ALA A N 19
ATOM 15582 C CA . ALA A 1 37 ? 36.928 -2.362 -13.184 1.00 0.00 37 ALA A CA 19
ATOM 15583 C C . ALA A 1 37 ? 38.177 -1.511 -13.327 1.00 0.00 37 ALA A C 19
ATOM 15584 O O . ALA A 1 37 ? 38.270 -0.648 -14.187 1.00 0.00 37 ALA A O 19
ATOM 15591 N N . TYR A 1 38 ? 39.142 -1.755 -12.476 1.00 0.00 38 TYR A N 19
ATOM 15592 C CA . TYR A 1 38 ? 40.413 -0.978 -12.520 1.00 0.00 38 TYR A CA 19
ATOM 15593 C C . TYR A 1 38 ? 41.608 -1.950 -12.568 1.00 0.00 38 TYR A C 19
ATOM 15594 O O . TYR A 1 38 ? 41.715 -2.846 -11.740 1.00 0.00 38 TYR A O 19
ATOM 15612 N N . PRO A 1 39 ? 42.506 -1.780 -13.515 1.00 0.00 39 PRO A N 19
ATOM 15613 C CA . PRO A 1 39 ? 43.708 -2.647 -13.638 1.00 0.00 39 PRO A CA 19
ATOM 15614 C C . PRO A 1 39 ? 44.786 -2.297 -12.611 1.00 0.00 39 PRO A C 19
ATOM 15615 O O . PRO A 1 39 ? 44.744 -1.261 -11.968 1.00 0.00 39 PRO A O 19
ATOM 15626 N N . VAL A 1 40 ? 45.751 -3.161 -12.460 1.00 0.00 40 VAL A N 19
ATOM 15627 C CA . VAL A 1 40 ? 46.847 -2.910 -11.481 1.00 0.00 40 VAL A CA 19
ATOM 15628 C C . VAL A 1 40 ? 48.023 -2.246 -12.182 1.00 0.00 40 VAL A C 19
ATOM 15629 O O . VAL A 1 40 ? 48.508 -2.708 -13.196 1.00 0.00 40 VAL A O 19
ATOM 15642 N N . ARG A 1 41 ? 48.484 -1.158 -11.632 1.00 0.00 41 ARG A N 19
ATOM 15643 C CA . ARG A 1 41 ? 49.635 -0.433 -12.236 1.00 0.00 41 ARG A CA 19
ATOM 15644 C C . ARG A 1 41 ? 50.596 0.021 -11.143 1.00 0.00 41 ARG A C 19
ATOM 15645 O O . ARG A 1 41 ? 50.196 0.425 -10.073 1.00 0.00 41 ARG A O 19
ATOM 15666 N N . ASP A 1 42 ? 51.865 -0.054 -11.425 1.00 0.00 42 ASP A N 19
ATOM 15667 C CA . ASP A 1 42 ? 52.902 0.363 -10.441 1.00 0.00 42 ASP A CA 19
ATOM 15668 C C . ASP A 1 42 ? 52.724 -0.421 -9.146 1.00 0.00 42 ASP A C 19
ATOM 15669 O O . ASP A 1 42 ? 53.092 0.025 -8.077 1.00 0.00 42 ASP A O 19
ATOM 15678 N N . GLY A 1 43 ? 52.176 -1.598 -9.244 1.00 0.00 43 GLY A N 19
ATOM 15679 C CA . GLY A 1 43 ? 51.977 -2.446 -8.037 1.00 0.00 43 GLY A CA 19
ATOM 15680 C C . GLY A 1 43 ? 50.798 -1.918 -7.235 1.00 0.00 43 GLY A C 19
ATOM 15681 O O . GLY A 1 43 ? 50.567 -2.328 -6.115 1.00 0.00 43 GLY A O 19
ATOM 15685 N N . ILE A 1 44 ? 50.045 -1.009 -7.798 1.00 0.00 44 ILE A N 19
ATOM 15686 C CA . ILE A 1 44 ? 48.869 -0.445 -7.073 1.00 0.00 44 ILE A CA 19
ATOM 15687 C C . ILE A 1 44 ? 47.680 -0.322 -8.036 1.00 0.00 44 ILE A C 19
ATOM 15688 O O . ILE A 1 44 ? 47.856 -0.112 -9.224 1.00 0.00 44 ILE A O 19
ATOM 15704 N N . PRO A 1 45 ? 46.474 -0.445 -7.529 1.00 0.00 45 PRO A N 19
ATOM 15705 C CA . PRO A 1 45 ? 45.241 -0.333 -8.361 1.00 0.00 45 PRO A CA 19
ATOM 15706 C C . PRO A 1 45 ? 44.980 1.098 -8.823 1.00 0.00 45 PRO A C 19
ATOM 15707 O O . PRO A 1 45 ? 45.287 2.052 -8.136 1.00 0.00 45 PRO A O 19
ATOM 15718 N N . VAL A 1 46 ? 44.410 1.245 -9.984 1.00 0.00 46 VAL A N 19
ATOM 15719 C CA . VAL A 1 46 ? 44.116 2.608 -10.513 1.00 0.00 46 VAL A CA 19
ATOM 15720 C C . VAL A 1 46 ? 42.787 3.101 -9.947 1.00 0.00 46 VAL A C 19
ATOM 15721 O O . VAL A 1 46 ? 41.725 2.789 -10.446 1.00 0.00 46 VAL A O 19
ATOM 15734 N N . LEU A 1 47 ? 42.851 3.877 -8.905 1.00 0.00 47 LEU A N 19
ATOM 15735 C CA . LEU A 1 47 ? 41.612 4.411 -8.276 1.00 0.00 47 LEU A CA 19
ATOM 15736 C C . LEU A 1 47 ? 41.131 5.616 -9.072 1.00 0.00 47 LEU A C 19
ATOM 15737 O O . LEU A 1 47 ? 40.658 6.585 -8.519 1.00 0.00 47 LEU A O 19
ATOM 15753 N N . LEU A 1 48 ? 41.250 5.554 -10.372 1.00 0.00 48 LEU A N 19
ATOM 15754 C CA . LEU A 1 48 ? 40.801 6.689 -11.237 1.00 0.00 48 LEU A CA 19
ATOM 15755 C C . LEU A 1 48 ? 39.645 6.227 -12.122 1.00 0.00 48 LEU A C 19
ATOM 15756 O O . LEU A 1 48 ? 39.768 5.324 -12.930 1.00 0.00 48 LEU A O 19
ATOM 15772 N N . VAL A 1 49 ? 38.520 6.856 -11.971 1.00 0.00 49 VAL A N 19
ATOM 15773 C CA . VAL A 1 49 ? 37.325 6.496 -12.782 1.00 0.00 49 VAL A CA 19
ATOM 15774 C C . VAL A 1 49 ? 37.585 6.825 -14.251 1.00 0.00 49 VAL A C 19
ATOM 15775 O O . VAL A 1 49 ? 37.044 6.202 -15.142 1.00 0.00 49 VAL A O 19
ATOM 15788 N N . ASP A 1 50 ? 38.388 7.816 -14.500 1.00 0.00 50 ASP A N 19
ATOM 15789 C CA . ASP A 1 50 ? 38.677 8.218 -15.903 1.00 0.00 50 ASP A CA 19
ATOM 15790 C C . ASP A 1 50 ? 39.397 7.086 -16.631 1.00 0.00 50 ASP A C 19
ATOM 15791 O O . ASP A 1 50 ? 39.100 6.776 -17.765 1.00 0.00 50 ASP A O 19
ATOM 15800 N N . GLU A 1 51 ? 40.352 6.475 -15.989 1.00 0.00 51 GLU A N 19
ATOM 15801 C CA . GLU A 1 51 ? 41.110 5.365 -16.639 1.00 0.00 51 GLU A CA 19
ATOM 15802 C C . GLU A 1 51 ? 40.444 4.035 -16.305 1.00 0.00 51 GLU A C 19
ATOM 15803 O O . GLU A 1 51 ? 40.841 2.994 -16.785 1.00 0.00 51 GLU A O 19
ATOM 15815 N N . ALA A 1 52 ? 39.434 4.068 -15.486 1.00 0.00 52 ALA A N 19
ATOM 15816 C CA . ALA A 1 52 ? 38.724 2.811 -15.108 1.00 0.00 52 ALA A CA 19
ATOM 15817 C C . ALA A 1 52 ? 37.981 2.249 -16.310 1.00 0.00 52 ALA A C 19
ATOM 15818 O O . ALA A 1 52 ? 37.574 2.969 -17.198 1.00 0.00 52 ALA A O 19
ATOM 15825 N N . ARG A 1 53 ? 37.811 0.955 -16.339 1.00 0.00 53 ARG A N 19
ATOM 15826 C CA . ARG A 1 53 ? 37.104 0.304 -17.484 1.00 0.00 53 ARG A CA 19
ATOM 15827 C C . ARG A 1 53 ? 35.694 -0.084 -17.072 1.00 0.00 53 ARG A C 19
ATOM 15828 O O . ARG A 1 53 ? 35.437 -0.487 -15.947 1.00 0.00 53 ARG A O 19
ATOM 15849 N N . ARG A 1 54 ? 34.772 0.051 -17.987 1.00 0.00 54 ARG A N 19
ATOM 15850 C CA . ARG A 1 54 ? 33.357 -0.287 -17.694 1.00 0.00 54 ARG A CA 19
ATOM 15851 C C . ARG A 1 54 ? 33.063 -1.711 -18.185 1.00 0.00 54 ARG A C 19
ATOM 15852 O O . ARG A 1 54 ? 33.715 -2.214 -19.082 1.00 0.00 54 ARG A O 19
ATOM 15873 N N . PRO A 1 55 ? 32.075 -2.348 -17.611 1.00 0.00 55 PRO A N 19
ATOM 15874 C CA . PRO A 1 55 ? 31.676 -3.726 -18.006 1.00 0.00 55 PRO A CA 19
ATOM 15875 C C . PRO A 1 55 ? 31.545 -3.898 -19.520 1.00 0.00 55 PRO A C 19
ATOM 15876 O O . PRO A 1 55 ? 31.037 -3.044 -20.219 1.00 0.00 55 PRO A O 19
ATOM 15887 N N . GLU A 1 56 ? 32.009 -5.008 -20.018 1.00 0.00 56 GLU A N 19
ATOM 15888 C CA . GLU A 1 56 ? 31.938 -5.284 -21.478 1.00 0.00 56 GLU A CA 19
ATOM 15889 C C . GLU A 1 56 ? 32.460 -4.078 -22.258 1.00 0.00 56 GLU A C 19
ATOM 15890 O O . GLU A 1 56 ? 31.678 -3.175 -22.511 1.00 0.00 56 GLU A O 19
ATOM 15904 N N . MET A 1 1 ? 47.675 17.340 15.632 1.00 0.00 1 MET A N 20
ATOM 15905 C CA . MET A 1 1 ? 47.549 15.880 15.364 1.00 0.00 1 MET A CA 20
ATOM 15906 C C . MET A 1 1 ? 48.541 15.479 14.272 1.00 0.00 1 MET A C 20
ATOM 15907 O O . MET A 1 1 ? 48.167 14.941 13.248 1.00 0.00 1 MET A O 20
ATOM 15923 N N . PRO A 1 2 ? 49.804 15.743 14.491 1.00 0.00 2 PRO A N 20
ATOM 15924 C CA . PRO A 1 2 ? 50.877 15.410 13.512 1.00 0.00 2 PRO A CA 20
ATOM 15925 C C . PRO A 1 2 ? 51.113 13.903 13.392 1.00 0.00 2 PRO A C 20
ATOM 15926 O O . PRO A 1 2 ? 50.971 13.158 14.340 1.00 0.00 2 PRO A O 20
ATOM 15937 N N . LEU A 1 3 ? 51.484 13.467 12.226 1.00 0.00 3 LEU A N 20
ATOM 15938 C CA . LEU A 1 3 ? 51.755 12.021 11.999 1.00 0.00 3 LEU A CA 20
ATOM 15939 C C . LEU A 1 3 ? 50.549 11.187 12.407 1.00 0.00 3 LEU A C 20
ATOM 15940 O O . LEU A 1 3 ? 49.516 11.699 12.782 1.00 0.00 3 LEU A O 20
ATOM 15956 N N . GLU A 1 4 ? 50.691 9.897 12.329 1.00 0.00 4 GLU A N 20
ATOM 15957 C CA . GLU A 1 4 ? 49.585 8.973 12.701 1.00 0.00 4 GLU A CA 20
ATOM 15958 C C . GLU A 1 4 ? 48.323 9.305 11.913 1.00 0.00 4 GLU A C 20
ATOM 15959 O O . GLU A 1 4 ? 48.184 10.367 11.346 1.00 0.00 4 GLU A O 20
ATOM 15971 N N . ALA A 1 5 ? 47.402 8.389 11.881 1.00 0.00 5 ALA A N 20
ATOM 15972 C CA . ALA A 1 5 ? 46.129 8.613 11.141 1.00 0.00 5 ALA A CA 20
ATOM 15973 C C . ALA A 1 5 ? 45.147 7.499 11.504 1.00 0.00 5 ALA A C 20
ATOM 15974 O O . ALA A 1 5 ? 43.970 7.579 11.224 1.00 0.00 5 ALA A O 20
ATOM 15981 N N . GLY A 1 6 ? 45.626 6.465 12.137 1.00 0.00 6 GLY A N 20
ATOM 15982 C CA . GLY A 1 6 ? 44.730 5.341 12.546 1.00 0.00 6 GLY A CA 20
ATOM 15983 C C . GLY A 1 6 ? 44.492 4.395 11.374 1.00 0.00 6 GLY A C 20
ATOM 15984 O O . GLY A 1 6 ? 44.653 4.749 10.224 1.00 0.00 6 GLY A O 20
ATOM 15988 N N . LEU A 1 7 ? 44.112 3.187 11.670 1.00 0.00 7 LEU A N 20
ATOM 15989 C CA . LEU A 1 7 ? 43.860 2.182 10.598 1.00 0.00 7 LEU A CA 20
ATOM 15990 C C . LEU A 1 7 ? 42.525 2.465 9.922 1.00 0.00 7 LEU A C 20
ATOM 15991 O O . LEU A 1 7 ? 41.566 2.867 10.546 1.00 0.00 7 LEU A O 20
ATOM 16007 N N . LEU A 1 8 ? 42.473 2.255 8.642 1.00 0.00 8 LEU A N 20
ATOM 16008 C CA . LEU A 1 8 ? 41.220 2.508 7.876 1.00 0.00 8 LEU A CA 20
ATOM 16009 C C . LEU A 1 8 ? 40.196 1.425 8.176 1.00 0.00 8 LEU A C 20
ATOM 16010 O O . LEU A 1 8 ? 40.518 0.272 8.365 1.00 0.00 8 LEU A O 20
ATOM 16026 N N . GLU A 1 9 ? 38.956 1.804 8.220 1.00 0.00 9 GLU A N 20
ATOM 16027 C CA . GLU A 1 9 ? 37.871 0.829 8.513 1.00 0.00 9 GLU A CA 20
ATOM 16028 C C . GLU A 1 9 ? 37.450 0.114 7.233 1.00 0.00 9 GLU A C 20
ATOM 16029 O O . GLU A 1 9 ? 38.160 -0.720 6.714 1.00 0.00 9 GLU A O 20
ATOM 16041 N N . ILE A 1 10 ? 36.287 0.426 6.739 1.00 0.00 10 ILE A N 20
ATOM 16042 C CA . ILE A 1 10 ? 35.775 -0.237 5.504 1.00 0.00 10 ILE A CA 20
ATOM 16043 C C . ILE A 1 10 ? 36.144 0.579 4.273 1.00 0.00 10 ILE A C 20
ATOM 16044 O O . ILE A 1 10 ? 36.126 1.791 4.277 1.00 0.00 10 ILE A O 20
ATOM 16060 N N . LEU A 1 11 ? 36.490 -0.092 3.218 1.00 0.00 11 LEU A N 20
ATOM 16061 C CA . LEU A 1 11 ? 36.884 0.609 1.962 1.00 0.00 11 LEU A CA 20
ATOM 16062 C C . LEU A 1 11 ? 35.655 0.838 1.087 1.00 0.00 11 LEU A C 20
ATOM 16063 O O . LEU A 1 11 ? 34.687 0.107 1.136 1.00 0.00 11 LEU A O 20
ATOM 16079 N N . ALA A 1 12 ? 35.709 1.854 0.278 1.00 0.00 12 ALA A N 20
ATOM 16080 C CA . ALA A 1 12 ? 34.568 2.171 -0.626 1.00 0.00 12 ALA A CA 20
ATOM 16081 C C . ALA A 1 12 ? 35.088 2.783 -1.925 1.00 0.00 12 ALA A C 20
ATOM 16082 O O . ALA A 1 12 ? 36.093 3.464 -1.957 1.00 0.00 12 ALA A O 20
ATOM 16089 N N . CYS A 1 13 ? 34.402 2.529 -2.994 1.00 0.00 13 CYS A N 20
ATOM 16090 C CA . CYS A 1 13 ? 34.821 3.063 -4.317 1.00 0.00 13 CYS A CA 20
ATOM 16091 C C . CYS A 1 13 ? 34.864 4.595 -4.268 1.00 0.00 13 CYS A C 20
ATOM 16092 O O . CYS A 1 13 ? 34.244 5.220 -3.431 1.00 0.00 13 CYS A O 20
ATOM 16099 N N . PRO A 1 14 ? 35.589 5.188 -5.180 1.00 0.00 14 PRO A N 20
ATOM 16100 C CA . PRO A 1 14 ? 35.720 6.668 -5.263 1.00 0.00 14 PRO A CA 20
ATOM 16101 C C . PRO A 1 14 ? 34.409 7.347 -5.668 1.00 0.00 14 PRO A C 20
ATOM 16102 O O . PRO A 1 14 ? 33.697 7.894 -4.851 1.00 0.00 14 PRO A O 20
ATOM 16113 N N . ALA A 1 15 ? 34.105 7.325 -6.933 1.00 0.00 15 ALA A N 20
ATOM 16114 C CA . ALA A 1 15 ? 32.862 7.981 -7.425 1.00 0.00 15 ALA A CA 20
ATOM 16115 C C . ALA A 1 15 ? 31.651 7.314 -6.789 1.00 0.00 15 ALA A C 20
ATOM 16116 O O . ALA A 1 15 ? 30.713 7.972 -6.392 1.00 0.00 15 ALA A O 20
ATOM 16123 N N . CYS A 1 16 ? 31.664 6.015 -6.695 1.00 0.00 16 CYS A N 20
ATOM 16124 C CA . CYS A 1 16 ? 30.505 5.284 -6.092 1.00 0.00 16 CYS A CA 20
ATOM 16125 C C . CYS A 1 16 ? 30.876 4.776 -4.703 1.00 0.00 16 CYS A C 20
ATOM 16126 O O . CYS A 1 16 ? 32.029 4.591 -4.374 1.00 0.00 16 CYS A O 20
ATOM 16133 N N . HIS A 1 17 ? 29.886 4.541 -3.890 1.00 0.00 17 HIS A N 20
ATOM 16134 C CA . HIS A 1 17 ? 30.130 4.035 -2.504 1.00 0.00 17 HIS A CA 20
ATOM 16135 C C . HIS A 1 17 ? 29.852 2.538 -2.453 1.00 0.00 17 HIS A C 20
ATOM 16136 O O . HIS A 1 17 ? 28.719 2.099 -2.455 1.00 0.00 17 HIS A O 20
ATOM 16150 N N . ALA A 1 18 ? 30.891 1.757 -2.417 1.00 0.00 18 ALA A N 20
ATOM 16151 C CA . ALA A 1 18 ? 30.737 0.277 -2.372 1.00 0.00 18 ALA A CA 20
ATOM 16152 C C . ALA A 1 18 ? 32.130 -0.372 -2.282 1.00 0.00 18 ALA A C 20
ATOM 16153 O O . ALA A 1 18 ? 33.116 0.204 -2.699 1.00 0.00 18 ALA A O 20
ATOM 16160 N N . PRO A 1 19 ? 32.201 -1.566 -1.753 1.00 0.00 19 PRO A N 20
ATOM 16161 C CA . PRO A 1 19 ? 33.486 -2.306 -1.605 1.00 0.00 19 PRO A CA 20
ATOM 16162 C C . PRO A 1 19 ? 34.078 -2.753 -2.947 1.00 0.00 19 PRO A C 20
ATOM 16163 O O . PRO A 1 19 ? 33.417 -2.769 -3.982 1.00 0.00 19 PRO A O 20
ATOM 16174 N N . LEU A 1 20 ? 35.329 -3.110 -2.929 1.00 0.00 20 LEU A N 20
ATOM 16175 C CA . LEU A 1 20 ? 36.010 -3.556 -4.180 1.00 0.00 20 LEU A CA 20
ATOM 16176 C C . LEU A 1 20 ? 36.384 -5.021 -4.061 1.00 0.00 20 LEU A C 20
ATOM 16177 O O . LEU A 1 20 ? 36.619 -5.532 -2.985 1.00 0.00 20 LEU A O 20
ATOM 16193 N N . GLU A 1 21 ? 36.435 -5.697 -5.174 1.00 0.00 21 GLU A N 20
ATOM 16194 C CA . GLU A 1 21 ? 36.796 -7.149 -5.173 1.00 0.00 21 GLU A CA 20
ATOM 16195 C C . GLU A 1 21 ? 37.974 -7.383 -6.108 1.00 0.00 21 GLU A C 20
ATOM 16196 O O . GLU A 1 21 ? 37.924 -7.102 -7.292 1.00 0.00 21 GLU A O 20
ATOM 16208 N N . GLU A 1 22 ? 39.041 -7.895 -5.568 1.00 0.00 22 GLU A N 20
ATOM 16209 C CA . GLU A 1 22 ? 40.254 -8.158 -6.385 1.00 0.00 22 GLU A CA 20
ATOM 16210 C C . GLU A 1 22 ? 40.104 -9.471 -7.142 1.00 0.00 22 GLU A C 20
ATOM 16211 O O . GLU A 1 22 ? 39.679 -10.475 -6.609 1.00 0.00 22 GLU A O 20
ATOM 16223 N N . ARG A 1 23 ? 40.474 -9.459 -8.392 1.00 0.00 23 ARG A N 20
ATOM 16224 C CA . ARG A 1 23 ? 40.379 -10.695 -9.216 1.00 0.00 23 ARG A CA 20
ATOM 16225 C C . ARG A 1 23 ? 41.146 -10.510 -10.525 1.00 0.00 23 ARG A C 20
ATOM 16226 O O . ARG A 1 23 ? 41.178 -9.442 -11.104 1.00 0.00 23 ARG A O 20
ATOM 16247 N N . ASP A 1 24 ? 41.769 -11.557 -10.981 1.00 0.00 24 ASP A N 20
ATOM 16248 C CA . ASP A 1 24 ? 42.545 -11.504 -12.251 1.00 0.00 24 ASP A CA 20
ATOM 16249 C C . ASP A 1 24 ? 43.561 -10.365 -12.193 1.00 0.00 24 ASP A C 20
ATOM 16250 O O . ASP A 1 24 ? 43.834 -9.713 -13.181 1.00 0.00 24 ASP A O 20
ATOM 16259 N N . ALA A 1 25 ? 44.129 -10.138 -11.041 1.00 0.00 25 ALA A N 20
ATOM 16260 C CA . ALA A 1 25 ? 45.142 -9.057 -10.887 1.00 0.00 25 ALA A CA 20
ATOM 16261 C C . ALA A 1 25 ? 44.487 -7.705 -11.137 1.00 0.00 25 ALA A C 20
ATOM 16262 O O . ALA A 1 25 ? 45.156 -6.725 -11.397 1.00 0.00 25 ALA A O 20
ATOM 16269 N N . GLU A 1 26 ? 43.183 -7.644 -11.061 1.00 0.00 26 GLU A N 20
ATOM 16270 C CA . GLU A 1 26 ? 42.475 -6.345 -11.298 1.00 0.00 26 GLU A CA 20
ATOM 16271 C C . GLU A 1 26 ? 41.450 -6.112 -10.198 1.00 0.00 26 GLU A C 20
ATOM 16272 O O . GLU A 1 26 ? 41.026 -7.029 -9.510 1.00 0.00 26 GLU A O 20
ATOM 16284 N N . LEU A 1 27 ? 41.055 -4.878 -10.026 1.00 0.00 27 LEU A N 20
ATOM 16285 C CA . LEU A 1 27 ? 40.058 -4.536 -8.966 1.00 0.00 27 LEU A CA 20
ATOM 16286 C C . LEU A 1 27 ? 38.687 -4.351 -9.587 1.00 0.00 27 LEU A C 20
ATOM 16287 O O . LEU A 1 27 ? 38.505 -3.581 -10.511 1.00 0.00 27 LEU A O 20
ATOM 16303 N N . ILE A 1 28 ? 37.719 -5.062 -9.070 1.00 0.00 28 ILE A N 20
ATOM 16304 C CA . ILE A 1 28 ? 36.324 -4.963 -9.601 1.00 0.00 28 ILE A CA 20
ATOM 16305 C C . ILE A 1 28 ? 35.442 -4.236 -8.594 1.00 0.00 28 ILE A C 20
ATOM 16306 O O . ILE A 1 28 ? 35.379 -4.585 -7.426 1.00 0.00 28 ILE A O 20
ATOM 16322 N N . CYS A 1 29 ? 34.763 -3.219 -9.050 1.00 0.00 29 CYS A N 20
ATOM 16323 C CA . CYS A 1 29 ? 33.876 -2.430 -8.150 1.00 0.00 29 CYS A CA 20
ATOM 16324 C C . CYS A 1 29 ? 32.686 -3.283 -7.733 1.00 0.00 29 CYS A C 20
ATOM 16325 O O . CYS A 1 29 ? 31.915 -3.733 -8.557 1.00 0.00 29 CYS A O 20
ATOM 16332 N N . THR A 1 30 ? 32.533 -3.507 -6.450 1.00 0.00 30 THR A N 20
ATOM 16333 C CA . THR A 1 30 ? 31.394 -4.339 -5.967 1.00 0.00 30 THR A CA 20
ATOM 16334 C C . THR A 1 30 ? 30.342 -3.445 -5.329 1.00 0.00 30 THR A C 20
ATOM 16335 O O . THR A 1 30 ? 30.553 -2.855 -4.293 1.00 0.00 30 THR A O 20
ATOM 16346 N N . GLY A 1 31 ? 29.199 -3.360 -5.945 1.00 0.00 31 GLY A N 20
ATOM 16347 C CA . GLY A 1 31 ? 28.099 -2.518 -5.390 1.00 0.00 31 GLY A CA 20
ATOM 16348 C C . GLY A 1 31 ? 26.829 -2.695 -6.221 1.00 0.00 31 GLY A C 20
ATOM 16349 O O . GLY A 1 31 ? 26.838 -3.273 -7.290 1.00 0.00 31 GLY A O 20
ATOM 16353 N N . GLN A 1 32 ? 25.738 -2.190 -5.726 1.00 0.00 32 GLN A N 20
ATOM 16354 C CA . GLN A 1 32 ? 24.442 -2.305 -6.454 1.00 0.00 32 GLN A CA 20
ATOM 16355 C C . GLN A 1 32 ? 24.509 -1.489 -7.741 1.00 0.00 32 GLN A C 20
ATOM 16356 O O . GLN A 1 32 ? 24.193 -1.972 -8.808 1.00 0.00 32 GLN A O 20
ATOM 16370 N N . ASP A 1 33 ? 24.916 -0.255 -7.647 1.00 0.00 33 ASP A N 20
ATOM 16371 C CA . ASP A 1 33 ? 25.007 0.611 -8.863 1.00 0.00 33 ASP A CA 20
ATOM 16372 C C . ASP A 1 33 ? 26.443 0.588 -9.383 1.00 0.00 33 ASP A C 20
ATOM 16373 O O . ASP A 1 33 ? 26.767 1.219 -10.367 1.00 0.00 33 ASP A O 20
ATOM 16382 N N . CYS A 1 34 ? 27.304 -0.130 -8.720 1.00 0.00 34 CYS A N 20
ATOM 16383 C CA . CYS A 1 34 ? 28.728 -0.195 -9.161 1.00 0.00 34 CYS A CA 20
ATOM 16384 C C . CYS A 1 34 ? 28.882 -1.206 -10.291 1.00 0.00 34 CYS A C 20
ATOM 16385 O O . CYS A 1 34 ? 27.921 -1.715 -10.826 1.00 0.00 34 CYS A O 20
ATOM 16392 N N . GLY A 1 35 ? 30.097 -1.494 -10.657 1.00 0.00 35 GLY A N 20
ATOM 16393 C CA . GLY A 1 35 ? 30.354 -2.472 -11.759 1.00 0.00 35 GLY A CA 20
ATOM 16394 C C . GLY A 1 35 ? 31.644 -2.076 -12.483 1.00 0.00 35 GLY A C 20
ATOM 16395 O O . GLY A 1 35 ? 32.144 -2.799 -13.317 1.00 0.00 35 GLY A O 20
ATOM 16399 N N . LEU A 1 36 ? 32.175 -0.927 -12.177 1.00 0.00 36 LEU A N 20
ATOM 16400 C CA . LEU A 1 36 ? 33.422 -0.460 -12.853 1.00 0.00 36 LEU A CA 20
ATOM 16401 C C . LEU A 1 36 ? 34.594 -1.359 -12.489 1.00 0.00 36 LEU A C 20
ATOM 16402 O O . LEU A 1 36 ? 34.570 -2.087 -11.511 1.00 0.00 36 LEU A O 20
ATOM 16418 N N . ALA A 1 37 ? 35.624 -1.315 -13.288 1.00 0.00 37 ALA A N 20
ATOM 16419 C CA . ALA A 1 37 ? 36.828 -2.161 -13.025 1.00 0.00 37 ALA A CA 20
ATOM 16420 C C . ALA A 1 37 ? 38.079 -1.305 -13.129 1.00 0.00 37 ALA A C 20
ATOM 16421 O O . ALA A 1 37 ? 38.209 -0.464 -14.009 1.00 0.00 37 ALA A O 20
ATOM 16428 N N . TYR A 1 38 ? 39.005 -1.521 -12.227 1.00 0.00 38 TYR A N 20
ATOM 16429 C CA . TYR A 1 38 ? 40.277 -0.742 -12.232 1.00 0.00 38 TYR A CA 20
ATOM 16430 C C . TYR A 1 38 ? 41.476 -1.715 -12.288 1.00 0.00 38 TYR A C 20
ATOM 16431 O O . TYR A 1 38 ? 41.602 -2.604 -11.450 1.00 0.00 38 TYR A O 20
ATOM 16449 N N . PRO A 1 39 ? 42.355 -1.555 -13.257 1.00 0.00 39 PRO A N 20
ATOM 16450 C CA . PRO A 1 39 ? 43.553 -2.423 -13.397 1.00 0.00 39 PRO A CA 20
ATOM 16451 C C . PRO A 1 39 ? 44.663 -2.042 -12.421 1.00 0.00 39 PRO A C 20
ATOM 16452 O O . PRO A 1 39 ? 44.645 -0.983 -11.818 1.00 0.00 39 PRO A O 20
ATOM 16463 N N . VAL A 1 40 ? 45.632 -2.903 -12.272 1.00 0.00 40 VAL A N 20
ATOM 16464 C CA . VAL A 1 40 ? 46.770 -2.622 -11.345 1.00 0.00 40 VAL A CA 20
ATOM 16465 C C . VAL A 1 40 ? 48.055 -2.474 -12.150 1.00 0.00 40 VAL A C 20
ATOM 16466 O O . VAL A 1 40 ? 48.381 -3.294 -12.982 1.00 0.00 40 VAL A O 20
ATOM 16479 N N . ARG A 1 41 ? 48.787 -1.428 -11.887 1.00 0.00 41 ARG A N 20
ATOM 16480 C CA . ARG A 1 41 ? 50.074 -1.190 -12.611 1.00 0.00 41 ARG A CA 20
ATOM 16481 C C . ARG A 1 41 ? 51.230 -1.178 -11.617 1.00 0.00 41 ARG A C 20
ATOM 16482 O O . ARG A 1 41 ? 51.283 -0.380 -10.706 1.00 0.00 41 ARG A O 20
ATOM 16503 N N . ASP A 1 42 ? 52.157 -2.070 -11.803 1.00 0.00 42 ASP A N 20
ATOM 16504 C CA . ASP A 1 42 ? 53.339 -2.149 -10.903 1.00 0.00 42 ASP A CA 20
ATOM 16505 C C . ASP A 1 42 ? 52.879 -2.338 -9.462 1.00 0.00 42 ASP A C 20
ATOM 16506 O O . ASP A 1 42 ? 53.504 -1.870 -8.530 1.00 0.00 42 ASP A O 20
ATOM 16515 N N . GLY A 1 43 ? 51.797 -3.036 -9.280 1.00 0.00 43 GLY A N 20
ATOM 16516 C CA . GLY A 1 43 ? 51.276 -3.291 -7.908 1.00 0.00 43 GLY A CA 20
ATOM 16517 C C . GLY A 1 43 ? 50.486 -2.080 -7.440 1.00 0.00 43 GLY A C 20
ATOM 16518 O O . GLY A 1 43 ? 49.930 -2.072 -6.358 1.00 0.00 43 GLY A O 20
ATOM 16522 N N . ILE A 1 44 ? 50.433 -1.049 -8.244 1.00 0.00 44 ILE A N 20
ATOM 16523 C CA . ILE A 1 44 ? 49.693 0.178 -7.849 1.00 0.00 44 ILE A CA 20
ATOM 16524 C C . ILE A 1 44 ? 48.313 0.185 -8.521 1.00 0.00 44 ILE A C 20
ATOM 16525 O O . ILE A 1 44 ? 48.207 0.113 -9.733 1.00 0.00 44 ILE A O 20
ATOM 16541 N N . PRO A 1 45 ? 47.255 0.266 -7.741 1.00 0.00 45 PRO A N 20
ATOM 16542 C CA . PRO A 1 45 ? 45.866 0.277 -8.271 1.00 0.00 45 PRO A CA 20
ATOM 16543 C C . PRO A 1 45 ? 45.475 1.621 -8.879 1.00 0.00 45 PRO A C 20
ATOM 16544 O O . PRO A 1 45 ? 45.872 2.669 -8.411 1.00 0.00 45 PRO A O 20
ATOM 16555 N N . VAL A 1 46 ? 44.688 1.587 -9.916 1.00 0.00 46 VAL A N 20
ATOM 16556 C CA . VAL A 1 46 ? 44.250 2.853 -10.570 1.00 0.00 46 VAL A CA 20
ATOM 16557 C C . VAL A 1 46 ? 42.976 3.354 -9.899 1.00 0.00 46 VAL A C 20
ATOM 16558 O O . VAL A 1 46 ? 42.010 2.637 -9.755 1.00 0.00 46 VAL A O 20
ATOM 16571 N N . LEU A 1 47 ? 42.979 4.591 -9.491 1.00 0.00 47 LEU A N 20
ATOM 16572 C CA . LEU A 1 47 ? 41.782 5.191 -8.820 1.00 0.00 47 LEU A CA 20
ATOM 16573 C C . LEU A 1 47 ? 41.271 6.358 -9.656 1.00 0.00 47 LEU A C 20
ATOM 16574 O O . LEU A 1 47 ? 40.640 7.259 -9.151 1.00 0.00 47 LEU A O 20
ATOM 16590 N N . LEU A 1 48 ? 41.538 6.345 -10.935 1.00 0.00 48 LEU A N 20
ATOM 16591 C CA . LEU A 1 48 ? 41.062 7.458 -11.819 1.00 0.00 48 LEU A CA 20
ATOM 16592 C C . LEU A 1 48 ? 39.804 7.015 -12.563 1.00 0.00 48 LEU A C 20
ATOM 16593 O O . LEU A 1 48 ? 39.741 5.957 -13.163 1.00 0.00 48 LEU A O 20
ATOM 16609 N N . VAL A 1 49 ? 38.802 7.836 -12.520 1.00 0.00 49 VAL A N 20
ATOM 16610 C CA . VAL A 1 49 ? 37.518 7.516 -13.200 1.00 0.00 49 VAL A CA 20
ATOM 16611 C C . VAL A 1 49 ? 37.738 7.455 -14.710 1.00 0.00 49 VAL A C 20
ATOM 16612 O O . VAL A 1 49 ? 37.213 6.597 -15.390 1.00 0.00 49 VAL A O 20
ATOM 16625 N N . ASP A 1 50 ? 38.491 8.374 -15.238 1.00 0.00 50 ASP A N 20
ATOM 16626 C CA . ASP A 1 50 ? 38.737 8.396 -16.708 1.00 0.00 50 ASP A CA 20
ATOM 16627 C C . ASP A 1 50 ? 39.455 7.117 -17.128 1.00 0.00 50 ASP A C 20
ATOM 16628 O O . ASP A 1 50 ? 39.196 6.568 -18.178 1.00 0.00 50 ASP A O 20
ATOM 16637 N N . GLU A 1 51 ? 40.365 6.646 -16.323 1.00 0.00 51 GLU A N 20
ATOM 16638 C CA . GLU A 1 51 ? 41.116 5.406 -16.684 1.00 0.00 51 GLU A CA 20
ATOM 16639 C C . GLU A 1 51 ? 40.316 4.185 -16.228 1.00 0.00 51 GLU A C 20
ATOM 16640 O O . GLU A 1 51 ? 40.654 3.061 -16.540 1.00 0.00 51 GLU A O 20
ATOM 16652 N N . ALA A 1 52 ? 39.261 4.401 -15.496 1.00 0.00 52 ALA A N 20
ATOM 16653 C CA . ALA A 1 52 ? 38.431 3.256 -15.012 1.00 0.00 52 ALA A CA 20
ATOM 16654 C C . ALA A 1 52 ? 37.808 2.529 -16.195 1.00 0.00 52 ALA A C 20
ATOM 16655 O O . ALA A 1 52 ? 37.475 3.118 -17.203 1.00 0.00 52 ALA A O 20
ATOM 16662 N N . ARG A 1 53 ? 37.658 1.238 -16.074 1.00 0.00 53 ARG A N 20
ATOM 16663 C CA . ARG A 1 53 ? 37.071 0.427 -17.186 1.00 0.00 53 ARG A CA 20
ATOM 16664 C C . ARG A 1 53 ? 35.618 0.094 -16.877 1.00 0.00 53 ARG A C 20
ATOM 16665 O O . ARG A 1 53 ? 35.256 -0.218 -15.754 1.00 0.00 53 ARG A O 20
ATOM 16686 N N . ARG A 1 54 ? 34.786 0.167 -17.878 1.00 0.00 54 ARG A N 20
ATOM 16687 C CA . ARG A 1 54 ? 33.341 -0.130 -17.692 1.00 0.00 54 ARG A CA 20
ATOM 16688 C C . ARG A 1 54 ? 33.094 -1.625 -17.925 1.00 0.00 54 ARG A C 20
ATOM 16689 O O . ARG A 1 54 ? 33.806 -2.272 -18.670 1.00 0.00 54 ARG A O 20
ATOM 16710 N N . PRO A 1 55 ? 32.086 -2.166 -17.291 1.00 0.00 55 PRO A N 20
ATOM 16711 C CA . PRO A 1 55 ? 31.736 -3.608 -17.425 1.00 0.00 55 PRO A CA 20
ATOM 16712 C C . PRO A 1 55 ? 31.310 -3.982 -18.845 1.00 0.00 55 PRO A C 20
ATOM 16713 O O . PRO A 1 55 ? 30.683 -3.212 -19.543 1.00 0.00 55 PRO A O 20
ATOM 16724 N N . GLU A 1 56 ? 31.642 -5.168 -19.260 1.00 0.00 56 GLU A N 20
ATOM 16725 C CA . GLU A 1 56 ? 31.260 -5.625 -20.625 1.00 0.00 56 GLU A CA 20
ATOM 16726 C C . GLU A 1 56 ? 31.333 -7.155 -20.686 1.00 0.00 56 GLU A C 20
ATOM 16727 O O . GLU A 1 56 ? 32.385 -7.665 -21.038 1.00 0.00 56 GLU A O 20
#

Foldseek 3Di:
DPDDDDDDDADAADVGGAHWDDDPQWIAHDDDPGGKIWHADPNHTDRDPVRIHHHD

InterPro domains:
  IPR005651 Trm112-like [MF_01187] (3-56)
  IPR005651 Trm112-like [PF03966] (7-43)

Organism: Streptomyces coelicolor (strain ATCC BAA-471 / A3(2) / M145) (NCBI:txid100226)

Radius of gyration: 12.04 Å; Cα contacts (8 Å, |Δi|>4): 86; chains: 1; bounding box: 29×33×31 Å

Secondary structure (DSSP, 8-state):
-PPP-S-TTS---SSS-S-EEEETTEEEE-SSS---EEEEETTEE---TTT-B---

CATH classification: 2.20.25.10

Nearest PDB structures (foldseek):
  2kpi-assembly1_A  TM=7.860E-01  e=1.330E-08  Streptomyces coelicolor
  2jr6-assembly1_A  TM=6.309E-01  e=1.714E-03  Neisseria meningitidis Z2491
  2hf1-assembly1_A  TM=7.103E-01  e=9.119E-03  Chromobacterium violaceum ATCC 12472
  2jny-assembly1_A  TM=6.195E-01  e=4.215E-03  Corynebacterium glutamicum
  6l8a-assembly3_F  TM=3.784E-01  e=6.029E+00  Acidithiobacillus ferrooxidans

Sequence (56 aa):
MPLEAGLLEILACPACHAPLEERDAELICTGQDCGLAYPVRDGIPVLLVDEARRPEMPLEAGLLEILACPACHAPLEERDAELICTGQDCGLAYPVRDGIPVLLVDEARRPEMPLEAGLLEILACPACHAPLEERDAELICTGQDCGLAYPVRDGIPVLLVDEARRPEMPLEAGLLEILACPACHAPLEERDAELICTGQDCGLAYPVRDGIPVLLVDEARRPEMPLEAGLLEILACPACHAPLEERDAELICTGQDCGLAYPVRDGIPVLLVDEARRPEMPLEAGLLEILACPACHAPLEERDAELICTGQDCGLAYPVRDGIPVLLVDEARRPEMPLEAGLLEILACPACHAPLEERDAELICTGQDCGLAYPVRDGIPVLLVDEARRPEMPLEAGLLEILACPACHAPLEERDAELICTGQDCGLAYPVRDGIPVLLVDEARRPEMPLEAGLLEILACPACHAPLEERDAELICTGQDCGLAYPVRDGIPVLLVDEARRPEMPLEAGLLEILACPACHAPLEERDAELICTGQDCGLAYPVRDGIPVLLVDEARRPEMPLEAGLLEILACPACHAPLEERDAELICTGQDCGLAYPVRDGIPVLLVDEARRPEMPLEAGLLEILACPACHAPLEERDAELICTGQDCGLAYPVRDGIPVLLVDEARRPEMPLEAGLLEILACPACHAPLEERDAELICTGQDCGLAYPVRDGIPVLLVDEARRPEMPLEAGLLEILACPACHAPLEERDAELICTGQDCGLAYPVRDGIPVLLVDEARRPEMPLEAGLLEILACPACHAPLEERDAELICTGQDCGLAYPVRDGIPVLLVDEARRPEMPLEAGLLEILACPACHAPLEERDAELICTGQDCGLAYPVRDGIPVLLVDEARRPEMPLEAGLLEILACPACHAPLEERDAELICTGQDCGLAYPVRDGIPVLLVDEARRPEMPLEAGLLEILACPACHAPLEERDAELICTGQDCGLAYPVRDGIPVLLVDEARRPEMPLEAGLLEILACPACHAPLEERDAELICTGQDCGLAYPVRDGIPVLLVDEARRPEMPLEAGLLEILACPACHAPLEERDAELICTGQDCGLAYPVRDGIPVLLVDEARRPE